Protein AF-A0AAV2L0V9-F1 (afdb_monomer)

InterPro domains:
  IPR003604 Matrin/U1-C-like, C2H2-type zinc finger [SM00451] (525-559)
  IPR013087 Zinc finger C2H2-type [PF12874] (529-552)
  IPR027359 Voltage-dependent channel domain superfamily [G3DSA:1.20.120.350] (79-209)
  IPR036236 Zinc finger C2H2 superfamily [SSF57667] (519-557)

Secondary structure (DSSP, 8-state):
------------------------------------------------------------------------TTHHHHHHHHT-HHHHHHHHHHHHHHHHHHHHHHHHHTTSS--TTHHHHHHHHHHHHHHHHHHHHHHHHHHHHHH-HHHHHH-HHHHHHHHHHHHHHHHHHHHHHHHTT---HHHHHHHHHHHHHHHHHHHHHHHHHHHHHHHHHHHHHHHHHHHHHHHHHHHHHHHHHHHHHHHHHHHHHHHHHHHHHHHHHHHHHHHHHHTTS------------------------HHHHHHHHHHHHHHHHHHHHHHHHHHHHHHHHHHHHHHHHHHHHHHHHHHHHHHHHHHHHHHHHHHHHHHHHHHHHHHHHHHHHHHHHHHHHHHHHHHHHHHHHHHHHHHHHHHHHHHHHHHHHHHHHHHHHHHHHHHHHHHHHHHHHHHHHHHHHHHHHHHHHHHHHHHHHHHHHHTTTTTS-SGGGGSTTSS-SSTTSSSS-------------PPP----SS-EEETTT--EE-SHHHHHHHHTSHHHHHHHHHTT-TTSPPPPHHHHHHHIIIIIEEE---SS------HHHHHHHHHHHHHHHHHHHHHHHHHHHHHHHHHHHTTT-----TTHHHHHHHHHHHHHHHSS--SSPPPHHHHHHHHHHHHHHHHHHTT--HHHHHHHHHTTHHHHHHHHHHGGGG--STTS--SS-HHHHHHHHHHHHHHHTT-HHHHHHHHHTTHHHHHHHHHHHHHHHHS--GGG--S-----GGGGSHHHHHHHHHHHHHHHHTSSSB-TTSSBS--TTGGG-TTSPPHHHHHHHHHHHHHHHHTHHHHHHHHHHT--S-STT-HHHHHHHHHHHHHHHHHHHHHHHHH--SS-SS-TT---SS-HHHHHHHTTGGGHHHHHHHHHHTTSPSSS-S-PPP--HHHHHHHHHHHHHHHHHHHH-HHHHHHHHHSTTHHHHHHHHHHHHHHHHHHS--HHHHHHHHHHHHHHHTT-HHHHHHHT-SSSSPHHHHHHTS-THHHH-HHHHHHHHHHHHHHHTT-HHHHHHHHHHS-HHHHHHHHHHHHHHHHHHHHH-SS---S---TT-GGGTS-GGGHHHHHHHHH--

Sequence (1125 aa):
MSHKVPPQARASDLEVISAQVDDDAQRLGPVPLVGFYRDLPLDMSLAGSQLISNPDEDDNQDGSDWLKPCCGRRAALWQVCLLSAGFNCFLVLCVVVVVLLLTLELLIDTMLLQFNNAVQFACIIHWISLVILSLFFTETVFRIVVLGIWDYIENKVEVFDGAVIVLSLAPMVASTVANGPSSPWDAIGLIVTLRIWRVKSIIDAYVLQVKVELEMEIQQFEKAKAIREEQLERLTHICQEQAFEIRQLRAHLAQQDLDLSAEREVALQMHRLWGKRNSSFHEVDGLEQRGSNRTREAGEATEYTSALKDKEKDVRKWKEELLEQRRKMMEEKLLHAELKREVQLQAIVKKAQEEEAKVNEIAFINTLEAQNKRHDALAKLNEYEQRLNELQEERQRRQEEKQARDEAVQERKRVLEAERQARVEELLTKRKEQEARIELQRQEKERAREDAARERARDREERLAALSAAQQEAMEELQKKIQMKHDESSRRHMEQIEQRKEKAAELSSGRHANTDYAPKLTPYERKKHCSLCSVLITSEVHLISHTKGKQHQQAVRDSSSIQGRELSDEEVEHLSLKKYIVDIVTDSSVSSESPKDTEERQKARKRAKKLRTRMNSRAKEYETLQEAKAKAQVPDSPYKAKLQRLVRDLLKQLQVQDSGPWCSSRVSALDRTLGEISRILEKQNNADQVAFQVSGGLAALAQILQVFSAASTPNAVPRIPVKSLCAAVNTFFLSCASCASNCSYVLFSNKIALLMDLLLHQLTLYVPDEDKSIFGRSVNKLVFEGLTTGLLQTLSSILSSLWPPLNDSGERISSPDAKMKGSAPDPFFTRTQDLISYVVNVGLVDKLYGVFLSIQSPVDDCPKMSSFLREASALLHNICRLCYVVTGRAPSIFDNKRQDPTGLSSLLQRTDLVGVVHTLYSILLHAFPESSSHCQEPYSSGVIQVALNGIRFLNSFALLDLPAFQSVLGAEGLSLAFRHVVSSLLWYCSQHSSQSLLHEVIICVGYFTVNHPDNQGIMQSGRQPSVLQKLCLLPFQYFSHPGLIRVLFPSLISATYNNLHNKVILQQELSCVLLATFIQDCASIEKECDSKTKQTVSPMPDYRELSLRFPRDQWDSALKFFLQN

Mean predicted aligned error: 22.56 Å

pLDDT: mean 72.15, std 20.45, range [23.66, 97.75]

Foldseek 3Di:
DDDDDDDDDDDDDDDDDDDDDDDDDDDDDDDDDDDDDDDDDDDDDDDDDDDDDDDDDDDDDDDPPDDDDPDDPVLVVVVCVLPDPVVLVVVLVLLVVLLVLLVLLVCLLVVVDDDPCSVVVSLVSLVVSLVSLVVVLVSLVVVCVSCDVVNCVVPPLSVVLNVLSCLLNVQSVVQCVPPNSPGDPVNSVSNSVSSVVVSVSSVVVVVVVVVVVVVVVVVVVVVVVVVVVVVVVVVVVVVVVVVVVVVVVVVVVVVVVVVVVVVVVVVVVVVVVVVVPPDDDDDDDDDDDDDDDDDDDDDDPPPVVVVVVVVVVVVVVVVVVVVVVVVVVVVVVVVVVVVVVVVVVVVVVVVVVVVVVVVVVVVVVVVVVVVVVVVVVVVVVVVVVVVVVVVVVVVVVVVVVVVVVVVVVVVVVVVVVVVVVVVVVVVVVVVVVVVVVVVVVVVVVVVVVVVVVVVVVVVVVVVVVVVVVVVVVVVVVVVVCVVPDVPVVPDPVPPDVPVVPPPPDDDDDDDDDDDDDDDAFDFPLFWKAFQQVRDTQGGPLLLVLQLPPPVLLVSLQVVVCDPPDGDDSVRSSCCRVPPGIGTDDDDDDQPDPDVVNVVLLVVLVVLLVVLVVVLQVLLVVVVVVVVVCLVPDAFDDPCLVVLLVLQVQLVVLVPDDDPAADDPVSLVSLLVSLVVLLVVLVVVDLNSLRSNVSSCVLVSLLSVLVQQLVDPAPPDDRSHDPVSNLSSLSSLLSSQALALVVLLNCLSNVVLVSLLVSLQSLLPRFQDDPSPCSDDDQGHPCCLDSNNLSSLSSLLRSLVSCPPQAHPVRHGVAPPPVPPDDPDDTPSLVSLLSVLLSCVSVCVLVSLLSNLVSQQAACPVPLSSLSSLLSVLSNLLSNLQSQLLSQPPDPALPDPPGDRPSCSLVVCLVSLNSNLLVSLLSHQVVQDDDDDDDDGDARDPSNLSSLLSSLSSLLSSCSRHLVSSLDSCLDRSNVVSLQSSLVRQLVSCQVDVPVSSVLSSLLNLLSNQAVDVSSLVSQVDDDPPGNLVSLLPHPCCCLPPPQNVLSHLLSLLSSPPPNVVSVVSCVVRHQLVSSLVVLVVLVVVVVVVVVPPPDDDDSDDDSSRSVRRYPPVCSVVSSVVRPPD

Organism: Knipowitschia caucasica (NCBI:txid637954)

Structure (mmCIF, N/CA/C/O backbone):
data_AF-A0AAV2L0V9-F1
#
_entry.id   AF-A0AAV2L0V9-F1
#
loop_
_atom_site.group_PDB
_atom_site.id
_atom_site.type_symbol
_atom_site.label_atom_id
_atom_site.label_alt_id
_atom_site.label_comp_id
_atom_site.label_asym_id
_atom_site.label_entity_id
_atom_site.label_seq_id
_atom_site.pdbx_PDB_ins_code
_atom_site.Cartn_x
_atom_site.Cartn_y
_atom_site.Cartn_z
_atom_site.occupancy
_atom_site.B_iso_or_equiv
_atom_site.auth_seq_id
_atom_site.auth_comp_id
_atom_site.auth_asym_id
_atom_site.auth_atom_id
_atom_site.pdbx_PDB_model_num
ATOM 1 N N . MET A 1 1 ? -12.403 -64.274 -28.046 1.00 31.20 1 MET A N 1
ATOM 2 C CA . MET A 1 1 ? -12.172 -65.613 -28.636 1.00 31.20 1 MET A CA 1
ATOM 3 C C . MET A 1 1 ? -11.080 -65.444 -29.688 1.00 31.20 1 MET A C 1
ATOM 5 O O . MET A 1 1 ? -11.259 -64.560 -30.507 1.00 31.20 1 MET A O 1
ATOM 9 N N . SER A 1 2 ? -9.938 -66.138 -29.712 1.00 30.72 2 SER A N 1
ATOM 10 C CA . SER A 1 2 ? -9.319 -67.073 -28.754 1.00 30.72 2 SER A CA 1
ATOM 11 C C . SER A 1 2 ? -7.797 -67.171 -29.024 1.00 30.72 2 SER A C 1
ATOM 13 O O . SER A 1 2 ? -7.376 -66.940 -30.148 1.00 30.72 2 SER A O 1
ATOM 15 N N . HIS A 1 3 ? -7.014 -67.508 -27.986 1.00 31.41 3 HIS A N 1
ATOM 16 C CA . HIS A 1 3 ? -5.782 -68.345 -27.938 1.00 31.41 3 HIS A CA 1
ATOM 17 C C . HIS A 1 3 ? -5.231 -68.989 -29.253 1.00 31.41 3 HIS A C 1
ATOM 19 O O . HIS A 1 3 ? -6.032 -69.380 -30.090 1.00 31.41 3 HIS A O 1
ATOM 25 N N . LYS A 1 4 ? -3.928 -69.310 -29.461 1.00 30.44 4 LYS A N 1
ATOM 26 C CA . LYS A 1 4 ? -2.731 -69.486 -28.578 1.00 30.44 4 LYS A CA 1
ATOM 27 C C . LYS A 1 4 ? -1.420 -69.652 -29.426 1.00 30.44 4 LYS A C 1
ATOM 29 O O . LYS A 1 4 ? -1.426 -70.464 -30.338 1.00 30.44 4 LYS A O 1
ATOM 34 N N . VAL A 1 5 ? -0.335 -68.915 -29.116 1.00 27.44 5 VAL A N 1
ATOM 35 C CA . VAL A 1 5 ? 1.034 -69.339 -28.641 1.00 27.44 5 VAL A CA 1
ATOM 36 C C . VAL A 1 5 ? 1.494 -70.817 -28.868 1.00 27.44 5 VAL A C 1
ATOM 38 O O . VAL A 1 5 ? 0.641 -71.670 -28.615 1.00 27.44 5 VAL A O 1
ATOM 41 N N . PRO A 1 6 ? 2.803 -71.207 -29.065 1.00 51.16 6 PRO A N 1
ATOM 42 C CA . PRO A 1 6 ? 4.086 -70.579 -29.543 1.00 51.16 6 PRO A CA 1
ATOM 43 C C . PRO A 1 6 ? 4.775 -71.467 -30.666 1.00 51.16 6 PRO A C 1
ATOM 45 O O . PRO A 1 6 ? 3.990 -71.961 -31.472 1.00 51.16 6 PRO A O 1
ATOM 48 N N . PRO A 1 7 ? 6.104 -71.837 -30.756 1.00 46.88 7 PRO A N 1
ATOM 49 C CA . PRO A 1 7 ? 7.429 -71.263 -30.355 1.00 46.88 7 PRO A CA 1
ATOM 50 C C . PRO A 1 7 ? 8.620 -71.323 -31.397 1.00 46.88 7 PRO A C 1
ATOM 52 O O . PRO A 1 7 ? 8.571 -72.036 -32.388 1.00 46.88 7 PRO A O 1
ATOM 55 N N . GLN A 1 8 ? 9.746 -70.657 -31.051 1.00 25.62 8 GLN A N 1
ATOM 56 C CA . GLN A 1 8 ? 11.202 -70.961 -31.267 1.00 25.62 8 GLN A CA 1
ATOM 57 C C . GLN A 1 8 ? 11.858 -71.317 -32.637 1.00 25.62 8 GLN A C 1
ATOM 59 O O . GLN A 1 8 ? 11.690 -72.424 -33.133 1.00 25.62 8 GLN A O 1
ATOM 64 N N . ALA A 1 9 ? 12.857 -70.501 -33.054 1.00 27.02 9 ALA A N 1
ATOM 65 C CA . ALA A 1 9 ? 14.293 -70.874 -33.228 1.00 27.02 9 ALA A CA 1
ATOM 66 C C . ALA A 1 9 ? 15.219 -69.632 -33.468 1.00 27.02 9 ALA A C 1
ATOM 68 O O . ALA A 1 9 ? 14.720 -68.519 -33.585 1.00 27.02 9 ALA A O 1
ATOM 69 N N . ARG A 1 10 ? 16.559 -69.808 -33.447 1.00 24.67 10 ARG A N 1
ATOM 70 C CA . ARG A 1 10 ? 17.633 -68.781 -33.270 1.00 24.67 10 ARG A CA 1
ATOM 71 C C . ARG A 1 10 ? 18.239 -68.146 -34.552 1.00 24.67 10 ARG A C 1
ATOM 73 O O . ARG A 1 10 ? 18.353 -68.845 -35.548 1.00 24.67 10 ARG A O 1
ATOM 80 N N . ALA A 1 11 ? 18.846 -66.954 -34.359 1.00 25.69 11 ALA A N 1
ATOM 81 C CA . ALA A 1 11 ? 19.937 -66.286 -35.126 1.00 25.69 11 ALA A CA 1
ATOM 82 C C . ALA A 1 11 ? 19.596 -65.767 -36.556 1.00 25.69 11 ALA A C 1
ATOM 84 O O . ALA A 1 11 ? 18.720 -66.328 -37.200 1.00 25.69 11 ALA A O 1
ATOM 85 N N . SER A 1 12 ? 20.181 -64.676 -37.090 1.00 28.16 12 SER A N 1
ATOM 86 C CA . SER A 1 12 ? 21.442 -63.965 -36.757 1.00 28.16 12 SER A CA 1
ATOM 87 C C . SER A 1 12 ? 21.402 -62.434 -37.026 1.00 28.16 12 SER A C 1
ATOM 89 O O . SER A 1 12 ? 20.522 -61.962 -37.736 1.00 28.16 12 SER A O 1
ATOM 91 N N . ASP A 1 13 ? 22.437 -61.738 -36.529 1.00 27.98 13 ASP A N 1
ATOM 92 C CA . ASP A 1 13 ? 23.081 -60.494 -37.022 1.00 27.98 13 ASP A CA 1
ATOM 93 C C . ASP A 1 13 ? 22.448 -59.081 -36.869 1.00 27.98 13 ASP A C 1
ATOM 95 O O . ASP A 1 13 ? 21.238 -58.876 -36.850 1.00 27.98 13 ASP A O 1
ATOM 99 N N . LEU A 1 14 ? 23.371 -58.115 -36.693 1.00 27.14 14 LEU A N 1
ATOM 100 C CA . LEU A 1 14 ? 23.241 -56.655 -36.485 1.00 27.14 14 LEU A CA 1
ATOM 101 C C . LEU A 1 14 ? 22.448 -55.954 -37.626 1.00 27.14 14 LEU A C 1
ATOM 103 O O . LEU A 1 14 ? 22.352 -56.491 -38.722 1.00 27.14 14 LEU A O 1
ATOM 107 N N . GLU A 1 15 ? 21.874 -54.748 -37.488 1.00 26.16 15 GLU A N 1
ATOM 108 C CA . GLU A 1 15 ? 22.394 -53.531 -36.832 1.00 26.16 15 GLU A CA 1
ATOM 109 C C . GLU A 1 15 ? 21.290 -52.447 -36.625 1.00 26.16 15 GLU A C 1
ATOM 111 O O . GLU A 1 15 ? 20.131 -52.660 -36.969 1.00 26.16 15 GLU A O 1
ATOM 116 N N . VAL A 1 16 ? 21.686 -51.250 -36.158 1.00 29.58 16 VAL A N 1
ATOM 117 C CA . VAL A 1 16 ? 20.908 -49.990 -35.996 1.00 29.58 16 VAL A CA 1
ATOM 118 C C . VAL A 1 16 ? 20.056 -49.864 -34.720 1.00 29.58 16 VAL A C 1
ATOM 120 O O . VAL A 1 16 ? 19.010 -50.480 -34.543 1.00 29.58 16 VAL A O 1
ATOM 123 N N . ILE A 1 17 ? 20.501 -48.956 -33.844 1.00 26.52 17 ILE A N 1
ATOM 124 C CA . ILE A 1 17 ? 19.865 -48.581 -32.574 1.00 26.52 17 ILE A CA 1
ATOM 125 C C . ILE A 1 17 ? 18.981 -47.344 -32.776 1.00 26.52 17 ILE A C 1
ATOM 127 O O . ILE A 1 17 ? 19.465 -46.307 -33.229 1.00 26.52 17 ILE A O 1
ATOM 131 N N . SER A 1 18 ? 17.722 -47.400 -32.331 1.00 25.73 18 SER A N 1
ATOM 132 C CA . SER A 1 18 ? 16.945 -46.192 -32.037 1.00 25.73 18 SER A CA 1
ATOM 133 C C . SER A 1 18 ? 15.934 -46.406 -30.909 1.00 25.73 18 SER A C 1
ATOM 135 O O . SER A 1 18 ? 15.258 -47.430 -30.890 1.00 25.73 18 SER A O 1
ATOM 137 N N . ALA A 1 19 ? 15.762 -45.349 -30.110 1.00 26.11 19 ALA A N 1
ATOM 138 C CA . ALA A 1 19 ? 14.630 -45.045 -29.229 1.00 26.11 19 ALA A CA 1
ATOM 139 C C . ALA A 1 19 ? 14.550 -45.673 -27.816 1.00 26.11 19 ALA A C 1
ATOM 141 O O . ALA A 1 19 ? 14.610 -46.879 -27.628 1.00 26.11 19 ALA A O 1
ATOM 142 N N . GLN A 1 20 ? 14.277 -44.753 -26.878 1.00 26.27 20 GLN A N 1
ATOM 143 C CA . GLN A 1 20 ? 13.419 -44.847 -25.685 1.00 26.27 20 GLN A CA 1
ATOM 144 C C . GLN A 1 20 ? 13.741 -45.839 -24.554 1.00 26.27 20 GLN A C 1
ATOM 146 O O . GLN A 1 20 ? 13.908 -47.039 -24.737 1.00 26.27 20 GLN A O 1
ATOM 151 N N . VAL A 1 21 ? 13.672 -45.297 -23.335 1.00 26.20 21 VAL A N 1
ATOM 152 C CA . VAL A 1 21 ? 13.404 -46.026 -22.092 1.00 26.20 21 VAL A CA 1
ATOM 153 C C . VAL A 1 21 ? 12.271 -45.278 -21.390 1.00 26.20 21 VAL A C 1
ATOM 155 O O . VAL A 1 21 ? 12.389 -44.073 -21.169 1.00 26.20 21 VAL A O 1
ATOM 158 N N . ASP A 1 22 ? 11.183 -45.994 -21.112 1.00 25.72 22 ASP A N 1
ATOM 159 C CA . ASP A 1 22 ? 10.020 -45.520 -20.353 1.00 25.72 22 ASP A CA 1
ATOM 160 C C . ASP A 1 22 ? 10.140 -45.861 -18.849 1.00 25.72 22 ASP A C 1
ATOM 162 O O . ASP A 1 22 ? 11.103 -46.483 -18.399 1.00 25.72 22 ASP A O 1
ATOM 166 N N . ASP A 1 23 ? 9.145 -45.382 -18.107 1.00 27.02 23 ASP A N 1
ATOM 167 C CA . ASP A 1 23 ? 9.050 -45.156 -16.659 1.00 27.02 23 ASP A CA 1
ATOM 168 C C . ASP A 1 23 ? 8.979 -46.378 -15.699 1.00 27.02 23 ASP A C 1
ATOM 170 O O . ASP A 1 23 ? 8.881 -47.537 -16.103 1.00 27.02 23 ASP A O 1
ATOM 174 N N . ASP A 1 24 ? 8.873 -46.025 -14.402 1.00 27.05 24 ASP A N 1
ATOM 175 C CA . ASP A 1 24 ? 8.202 -46.755 -13.298 1.00 27.05 24 ASP A CA 1
ATOM 176 C C . ASP A 1 24 ? 8.969 -47.878 -12.521 1.00 27.05 24 ASP A C 1
ATOM 178 O O . ASP A 1 24 ? 9.685 -48.692 -13.091 1.00 27.05 24 ASP A O 1
ATOM 182 N N . ALA A 1 25 ? 8.854 -48.036 -11.180 1.00 26.95 25 ALA A N 1
ATOM 183 C CA . ALA A 1 25 ? 8.074 -47.285 -10.174 1.00 26.95 25 ALA A CA 1
ATOM 184 C C . ALA A 1 25 ? 8.513 -47.519 -8.692 1.00 26.95 25 ALA A C 1
ATOM 186 O O . ALA A 1 25 ? 8.959 -48.609 -8.346 1.00 26.95 25 ALA A O 1
ATOM 187 N N . GLN A 1 26 ? 8.142 -46.573 -7.798 1.00 27.92 26 GLN A N 1
ATOM 188 C CA . GLN A 1 26 ? 7.788 -46.759 -6.354 1.00 27.92 26 GLN A CA 1
ATOM 189 C C . GLN A 1 26 ? 8.931 -47.078 -5.331 1.00 27.92 26 GLN A C 1
ATOM 191 O O . GLN A 1 26 ? 9.891 -47.753 -5.661 1.00 27.92 26 GLN A O 1
ATOM 196 N N . ARG A 1 27 ? 8.916 -46.657 -4.041 1.00 26.20 27 ARG A N 1
ATOM 197 C CA . ARG A 1 27 ? 7.908 -45.986 -3.168 1.00 26.20 27 ARG A CA 1
ATOM 198 C C . ARG A 1 27 ? 8.557 -45.374 -1.886 1.00 26.20 27 ARG A C 1
ATOM 200 O O . ARG A 1 27 ? 9.609 -45.837 -1.475 1.00 26.20 27 ARG A O 1
ATOM 207 N N . LEU A 1 28 ? 7.803 -44.502 -1.186 1.00 27.78 28 LEU A N 1
ATOM 208 C CA . LEU A 1 28 ? 7.844 -44.159 0.269 1.00 27.78 28 LEU A CA 1
ATOM 209 C C . LEU A 1 28 ? 8.928 -43.220 0.875 1.00 27.78 28 LEU A C 1
ATOM 211 O O . LEU A 1 28 ? 10.076 -43.601 1.046 1.00 27.78 28 LEU A O 1
ATOM 215 N N . GLY A 1 29 ? 8.450 -42.114 1.476 1.00 23.66 29 GLY A N 1
ATOM 216 C CA . GLY A 1 29 ? 8.886 -41.662 2.820 1.00 23.66 29 GLY A CA 1
ATOM 217 C C . GLY A 1 29 ? 9.787 -40.405 2.897 1.00 23.66 29 GLY A C 1
ATOM 218 O O . GLY A 1 29 ? 10.672 -40.287 2.059 1.00 23.66 29 GLY A O 1
ATOM 219 N N . PRO A 1 30 ? 9.598 -39.448 3.846 1.00 32.78 30 PRO A N 1
ATOM 220 C CA . PRO A 1 30 ? 10.161 -38.092 3.694 1.00 32.78 30 PRO A CA 1
ATOM 221 C C . PRO A 1 30 ? 11.128 -37.586 4.802 1.00 32.78 30 PRO A C 1
ATOM 223 O O . PRO A 1 30 ? 11.117 -38.097 5.918 1.00 32.78 30 PRO A O 1
ATOM 226 N N . VAL A 1 31 ? 11.789 -36.443 4.506 1.00 24.84 31 VAL A N 1
ATOM 227 C CA . VAL A 1 31 ? 12.515 -35.494 5.413 1.00 24.84 31 VAL A CA 1
ATOM 228 C C . VAL A 1 31 ? 13.968 -35.889 5.799 1.00 24.84 31 VAL A C 1
ATOM 230 O O . VAL A 1 31 ? 14.186 -37.068 6.054 1.00 24.84 31 VAL A O 1
ATOM 233 N N . PRO A 1 32 ? 14.959 -34.958 5.950 1.00 29.38 32 PRO A N 1
ATOM 234 C CA . PRO A 1 32 ? 15.088 -33.539 5.533 1.00 29.38 32 PRO A CA 1
ATOM 235 C C . PRO A 1 32 ? 16.300 -33.231 4.601 1.00 29.38 32 PRO A C 1
ATOM 237 O O . PRO A 1 32 ? 17.197 -34.045 4.415 1.00 29.38 32 PRO A O 1
ATOM 240 N N . LEU A 1 33 ? 16.380 -31.993 4.082 1.00 32.47 33 LEU A N 1
ATOM 241 C CA . LEU A 1 33 ? 17.612 -31.413 3.510 1.00 32.47 33 LEU A CA 1
ATOM 242 C C . LEU A 1 33 ? 18.635 -31.072 4.612 1.00 32.47 33 LEU A C 1
ATOM 244 O O . LEU A 1 33 ? 18.263 -30.327 5.511 1.00 32.47 33 LEU A O 1
ATOM 248 N N . VAL A 1 34 ? 19.906 -31.470 4.455 1.00 26.52 34 VAL A N 1
ATOM 249 C CA . VAL A 1 34 ? 21.138 -30.641 4.583 1.00 26.52 34 VAL A CA 1
ATOM 250 C C . VAL A 1 34 ? 22.331 -31.461 4.061 1.00 26.52 34 VAL A C 1
ATOM 252 O O . VAL A 1 34 ? 22.502 -32.599 4.475 1.00 26.52 34 VAL A O 1
ATOM 255 N N . GLY A 1 35 ? 23.189 -30.837 3.240 1.00 26.44 35 GLY A N 1
ATOM 256 C CA . GLY A 1 35 ? 24.605 -31.207 3.076 1.00 26.44 35 GLY A CA 1
ATOM 257 C C . GLY A 1 35 ? 24.932 -32.446 2.229 1.00 26.44 35 GLY A C 1
ATOM 258 O O . GLY A 1 35 ? 24.528 -33.550 2.556 1.00 26.44 35 GLY A O 1
ATOM 259 N N . PHE A 1 36 ? 25.708 -32.239 1.160 1.00 26.30 36 PHE A N 1
ATOM 260 C CA . PHE A 1 36 ? 26.974 -32.926 0.829 1.00 26.30 36 PHE A CA 1
ATOM 261 C C . PHE A 1 36 ? 27.295 -32.725 -0.659 1.00 26.30 36 PHE A C 1
ATOM 263 O O . PHE A 1 36 ? 26.727 -33.371 -1.534 1.00 26.30 36 PHE A O 1
ATOM 270 N N . TYR A 1 37 ? 28.254 -31.841 -0.935 1.00 24.70 37 TYR A N 1
ATOM 271 C CA . TYR A 1 37 ? 29.041 -31.879 -2.164 1.00 24.70 37 TYR A CA 1
ATOM 272 C C . TYR A 1 37 ? 30.463 -32.262 -1.760 1.00 24.70 37 TYR A C 1
ATOM 274 O O . TYR A 1 37 ? 31.255 -31.396 -1.390 1.00 24.70 37 TYR A O 1
ATOM 282 N N . ARG A 1 38 ? 30.782 -33.558 -1.809 1.00 26.22 38 ARG A N 1
ATOM 283 C CA . ARG A 1 38 ? 32.160 -34.003 -2.014 1.00 26.22 38 ARG A CA 1
ATOM 284 C C . ARG A 1 38 ? 32.243 -35.432 -2.549 1.00 26.22 38 ARG A C 1
ATOM 286 O O . ARG A 1 38 ? 31.449 -36.285 -2.176 1.00 26.22 38 ARG A O 1
ATOM 293 N N . ASP A 1 39 ? 33.262 -35.602 -3.385 1.00 26.80 39 ASP A N 1
ATOM 294 C CA . ASP A 1 39 ? 33.962 -36.831 -3.757 1.00 26.80 39 ASP A CA 1
ATOM 295 C C . ASP A 1 39 ? 33.244 -37.869 -4.643 1.00 26.80 39 ASP A C 1
ATOM 297 O O . ASP A 1 39 ? 32.438 -38.675 -4.197 1.00 26.80 39 ASP A O 1
ATOM 301 N N . LEU A 1 40 ? 33.681 -37.913 -5.907 1.00 24.64 40 LEU A N 1
ATOM 302 C CA . LEU A 1 40 ? 34.139 -39.125 -6.608 1.00 24.64 40 LEU A CA 1
ATOM 303 C C . LEU A 1 40 ? 35.314 -38.697 -7.541 1.00 24.64 40 LEU A C 1
ATOM 305 O O . LEU A 1 40 ? 35.463 -37.493 -7.782 1.00 24.64 40 LEU A O 1
ATOM 309 N N . PRO A 1 41 ? 36.203 -39.602 -8.004 1.00 29.33 41 PRO A N 1
ATOM 310 C CA . PRO A 1 41 ? 37.605 -39.269 -8.264 1.00 29.33 41 PRO A CA 1
ATOM 311 C C . PRO A 1 41 ? 37.942 -39.150 -9.757 1.00 29.33 41 PRO A C 1
ATOM 313 O O . PRO A 1 41 ? 37.135 -39.477 -10.627 1.00 29.33 41 PRO A O 1
ATOM 316 N N . LEU A 1 42 ? 39.175 -38.725 -10.042 1.00 27.41 42 LEU A N 1
ATOM 317 C CA . LEU A 1 42 ? 39.770 -38.709 -11.377 1.00 27.41 42 LEU A CA 1
ATOM 318 C C . LEU A 1 42 ? 41.018 -39.599 -11.416 1.00 27.41 42 LEU A C 1
ATOM 320 O O . LEU A 1 42 ? 41.980 -39.335 -10.709 1.00 27.41 42 LEU A O 1
ATOM 324 N N . ASP A 1 43 ? 40.967 -40.601 -12.290 1.00 25.72 43 ASP A N 1
ATOM 325 C CA . ASP A 1 43 ? 42.067 -41.375 -12.878 1.00 25.72 43 ASP A CA 1
ATOM 326 C C . ASP A 1 43 ? 41.508 -41.928 -14.214 1.00 25.72 43 ASP A C 1
ATOM 328 O O . ASP A 1 43 ? 40.312 -42.202 -14.302 1.00 25.72 43 ASP A O 1
ATOM 332 N N . MET A 1 44 ? 42.245 -42.093 -15.316 1.00 25.31 44 MET A N 1
ATOM 333 C CA . MET A 1 44 ? 43.696 -42.059 -15.512 1.00 25.31 44 MET A CA 1
ATOM 334 C C . MET A 1 44 ? 44.035 -41.732 -16.988 1.00 25.31 44 MET A C 1
ATOM 336 O O . MET A 1 44 ? 43.300 -42.129 -17.886 1.00 25.31 44 MET A O 1
ATOM 340 N N . SER A 1 45 ? 45.205 -41.123 -17.210 1.00 27.17 45 SER A N 1
ATOM 341 C CA . SER A 1 45 ? 46.170 -41.388 -18.304 1.00 27.17 45 SER A CA 1
ATOM 342 C C . SER A 1 45 ? 45.737 -41.501 -19.787 1.00 27.17 45 SER A C 1
ATOM 344 O O . SER A 1 45 ? 45.108 -42.472 -20.204 1.00 27.17 45 SER A O 1
ATOM 346 N N . LEU A 1 46 ? 46.361 -40.666 -20.636 1.00 27.77 46 LEU A N 1
ATOM 347 C CA . LEU A 1 46 ? 47.226 -41.209 -21.698 1.00 27.77 46 LEU A CA 1
ATOM 348 C C . LEU A 1 46 ? 48.465 -40.315 -21.942 1.00 27.77 46 LEU A C 1
ATOM 350 O O . LEU A 1 46 ? 48.357 -39.094 -21.926 1.00 27.77 46 LEU A O 1
ATOM 354 N N . ALA A 1 47 ? 49.619 -40.970 -22.134 1.00 26.91 47 ALA A N 1
ATOM 355 C CA . ALA A 1 47 ? 50.985 -40.490 -22.432 1.00 26.91 47 ALA A CA 1
ATOM 356 C C . ALA A 1 47 ? 51.120 -39.144 -23.193 1.00 26.91 47 ALA A C 1
ATOM 358 O O . ALA A 1 47 ? 50.310 -38.844 -24.061 1.00 26.91 47 ALA A O 1
ATOM 359 N N . GLY A 1 48 ? 52.149 -38.305 -22.995 1.00 25.23 48 GLY A N 1
ATOM 360 C CA . GLY A 1 48 ? 53.576 -38.554 -22.680 1.00 25.23 48 GLY A CA 1
ATOM 361 C C . GLY A 1 48 ? 54.428 -37.930 -23.815 1.00 25.23 48 GLY A C 1
ATOM 362 O O . GLY A 1 48 ? 53.955 -37.883 -24.944 1.00 25.23 48 GLY A O 1
ATOM 363 N N . SER A 1 49 ? 55.637 -37.381 -23.650 1.00 30.47 49 SER A N 1
ATOM 364 C CA . SER A 1 49 ? 56.616 -37.411 -22.550 1.00 30.47 49 SER A CA 1
ATOM 365 C C . SER A 1 49 ? 57.452 -36.110 -22.559 1.00 30.47 49 SER A C 1
ATOM 367 O O . SER A 1 49 ? 57.776 -35.605 -23.626 1.00 30.47 49 SER A O 1
ATOM 369 N N . GLN A 1 50 ? 57.650 -35.474 -21.398 1.00 28.45 50 GLN A N 1
ATOM 370 C CA . GLN A 1 50 ? 58.897 -35.412 -20.599 1.00 28.45 50 GLN A CA 1
ATOM 371 C C . GLN A 1 50 ? 60.073 -34.576 -21.134 1.00 28.45 50 GLN A C 1
ATOM 373 O O . GLN A 1 50 ? 60.586 -34.845 -22.213 1.00 28.45 50 GLN A O 1
ATOM 378 N N . LEU A 1 51 ? 60.625 -33.742 -20.239 1.00 27.48 51 LEU A N 1
ATOM 379 C CA . LEU A 1 51 ? 62.040 -33.760 -19.825 1.00 27.48 51 LEU A CA 1
ATOM 380 C C . LEU A 1 51 ? 62.187 -33.090 -18.433 1.00 27.48 51 LEU A C 1
ATOM 382 O O . LEU A 1 51 ? 61.766 -31.952 -18.287 1.00 27.48 51 LEU A O 1
ATOM 386 N N . ILE A 1 52 ? 62.838 -33.790 -17.480 1.00 27.72 52 ILE A N 1
ATOM 387 C CA . ILE A 1 52 ? 63.746 -33.247 -16.426 1.00 27.72 52 ILE A CA 1
ATOM 388 C C . ILE A 1 52 ? 63.069 -32.335 -15.355 1.00 27.72 52 ILE A C 1
ATOM 390 O O . ILE A 1 52 ? 62.670 -31.222 -15.663 1.00 27.72 52 ILE A O 1
ATOM 394 N N . SER A 1 53 ? 62.815 -32.718 -14.085 1.00 26.23 53 SER A N 1
ATOM 395 C CA . SER A 1 53 ? 63.652 -33.356 -13.026 1.00 26.23 53 SER A CA 1
ATOM 396 C C . SER A 1 53 ? 64.877 -32.489 -12.655 1.00 26.23 53 SER A C 1
ATOM 398 O O . SER A 1 53 ? 65.662 -32.177 -13.525 1.00 26.23 53 SER A O 1
ATOM 400 N N . ASN A 1 54 ? 65.211 -32.106 -11.421 1.00 31.56 54 ASN A N 1
ATOM 401 C CA . ASN A 1 54 ? 65.012 -32.729 -10.111 1.00 31.56 54 ASN A CA 1
ATOM 402 C C . ASN A 1 54 ? 65.330 -31.659 -9.004 1.00 31.56 54 ASN A C 1
ATOM 404 O O . ASN A 1 54 ? 65.171 -30.478 -9.308 1.00 31.56 54 ASN A O 1
ATOM 408 N N . PRO A 1 55 ? 65.708 -31.998 -7.753 1.00 44.62 55 PRO A N 1
ATOM 409 C CA . PRO A 1 55 ? 64.888 -31.847 -6.547 1.00 44.62 55 PRO A CA 1
ATOM 410 C C . PRO A 1 55 ? 65.373 -30.734 -5.584 1.00 44.62 55 PRO A C 1
ATOM 412 O O . PRO A 1 55 ? 66.322 -30.022 -5.893 1.00 44.62 55 PRO A O 1
ATOM 415 N N . ASP A 1 56 ? 64.703 -30.587 -4.435 1.00 27.44 56 ASP A N 1
ATOM 416 C CA . ASP A 1 56 ? 65.311 -30.677 -3.086 1.00 27.44 56 ASP A CA 1
ATOM 417 C C . ASP A 1 56 ? 64.238 -30.371 -2.013 1.00 27.44 56 ASP A C 1
ATOM 419 O O . ASP A 1 56 ? 63.649 -29.290 -1.983 1.00 27.44 56 ASP A O 1
ATOM 423 N N . GLU A 1 57 ? 63.961 -31.355 -1.152 1.00 35.34 57 GLU A N 1
ATOM 424 C CA . GLU A 1 57 ? 63.282 -31.174 0.141 1.00 35.34 57 GLU A CA 1
ATOM 425 C C . GLU A 1 57 ? 64.346 -30.855 1.205 1.00 35.34 57 GLU A C 1
ATOM 427 O O . GLU A 1 57 ? 65.426 -31.435 1.141 1.00 35.34 57 GLU A O 1
ATOM 432 N N . ASP A 1 58 ? 64.060 -29.968 2.168 1.00 29.84 58 ASP A N 1
ATOM 433 C CA . ASP A 1 58 ? 64.029 -30.301 3.612 1.00 29.84 58 ASP A CA 1
ATOM 434 C C . ASP A 1 58 ? 63.826 -29.057 4.517 1.00 29.84 58 ASP A C 1
ATOM 436 O O . ASP A 1 58 ? 63.865 -27.915 4.059 1.00 29.84 58 ASP A O 1
ATOM 440 N N . ASP A 1 59 ? 63.581 -29.318 5.810 1.00 30.55 59 ASP A N 1
ATOM 441 C CA . ASP A 1 59 ? 63.504 -28.395 6.962 1.00 30.55 59 ASP A CA 1
ATOM 442 C C . ASP A 1 59 ? 62.419 -27.286 6.903 1.00 30.55 59 ASP A C 1
ATOM 444 O O . ASP A 1 59 ? 62.611 -26.179 6.405 1.00 30.55 59 ASP A O 1
ATOM 448 N N . ASN A 1 60 ? 61.247 -27.449 7.526 1.00 27.97 60 ASN A N 1
ATOM 449 C CA . ASN A 1 60 ? 61.132 -27.632 8.977 1.00 27.97 60 ASN A CA 1
ATOM 450 C C . ASN A 1 60 ? 59.771 -28.221 9.386 1.00 27.97 60 ASN A C 1
ATOM 452 O O . ASN A 1 60 ? 58.719 -27.637 9.112 1.00 27.97 60 ASN A O 1
ATOM 456 N N . GLN A 1 61 ? 59.802 -29.321 10.138 1.00 31.33 61 GLN A N 1
ATOM 457 C CA . GLN A 1 61 ? 58.634 -29.938 10.764 1.00 31.33 61 GLN A CA 1
ATOM 458 C C . GLN A 1 61 ? 58.852 -30.032 12.279 1.00 31.33 61 GLN A C 1
ATOM 460 O O . GLN A 1 61 ? 59.338 -31.041 12.774 1.00 31.33 61 GLN A O 1
ATOM 465 N N . ASP A 1 62 ? 58.440 -28.997 13.017 1.00 28.33 62 ASP A N 1
ATOM 466 C CA . ASP A 1 62 ? 58.372 -29.027 14.484 1.00 28.33 62 ASP A CA 1
ATOM 467 C C . ASP A 1 62 ? 56.910 -28.908 14.937 1.00 28.33 62 ASP A C 1
ATOM 469 O O . ASP A 1 62 ? 56.330 -27.824 15.040 1.00 28.33 62 ASP A O 1
ATOM 473 N N . GLY A 1 63 ? 56.286 -30.066 15.161 1.00 27.98 63 GLY A N 1
ATOM 474 C CA . GLY A 1 63 ? 54.962 -30.177 15.764 1.00 27.98 63 GLY A CA 1
ATOM 475 C C . GLY A 1 63 ? 55.072 -30.437 17.265 1.00 27.98 63 GLY A C 1
ATOM 476 O O . GLY A 1 63 ? 55.589 -31.472 17.680 1.00 27.98 63 GLY A O 1
ATOM 477 N N . SER A 1 64 ? 54.538 -29.538 18.093 1.00 28.42 64 SER A N 1
ATOM 478 C CA . SER A 1 64 ? 54.426 -29.746 19.540 1.00 28.42 64 SER A CA 1
ATOM 479 C C . SER A 1 64 ? 53.250 -30.670 19.882 1.00 28.42 64 SER A C 1
ATOM 481 O O . SER A 1 64 ? 52.129 -30.252 20.165 1.00 28.42 64 SER A O 1
ATOM 483 N N . ASP A 1 65 ? 53.553 -31.964 19.875 1.00 36.94 65 ASP A N 1
ATOM 484 C CA . ASP A 1 65 ? 52.666 -33.088 20.178 1.00 36.94 65 ASP A CA 1
ATOM 485 C C . ASP A 1 65 ? 52.318 -33.166 21.690 1.00 36.94 65 ASP A C 1
ATOM 487 O O . ASP A 1 65 ? 52.817 -34.025 22.416 1.00 36.94 65 ASP A O 1
ATOM 491 N N . TRP A 1 66 ? 51.482 -32.249 22.205 1.00 32.59 66 TRP A N 1
ATOM 492 C CA . TRP A 1 66 ? 51.027 -32.253 23.610 1.00 32.59 66 TRP A CA 1
ATOM 493 C C . TRP A 1 66 ? 49.545 -31.886 23.780 1.00 32.59 66 TRP A C 1
ATOM 495 O O . TRP A 1 66 ? 49.214 -30.726 24.000 1.00 32.59 66 TRP A O 1
ATOM 505 N N . LEU A 1 67 ? 48.667 -32.901 23.729 1.00 30.98 67 LEU A N 1
ATOM 506 C CA . LEU A 1 67 ? 47.586 -33.182 24.705 1.00 30.98 67 LEU A CA 1
ATOM 507 C C . LEU A 1 67 ? 46.618 -34.257 24.166 1.00 30.98 67 LEU A C 1
ATOM 509 O O . LEU A 1 67 ? 45.664 -33.981 23.442 1.00 30.98 67 LEU A O 1
ATOM 513 N N . LYS A 1 68 ? 46.831 -35.512 24.585 1.00 38.34 68 LYS A N 1
ATOM 514 C CA . LYS A 1 68 ? 45.809 -36.573 24.552 1.00 38.34 68 LYS A CA 1
ATOM 515 C C . LYS A 1 68 ? 45.213 -36.735 25.953 1.00 38.34 68 LYS A C 1
ATOM 517 O O . LYS A 1 68 ? 45.932 -37.200 26.839 1.00 38.34 68 LYS A O 1
ATOM 522 N N . PRO A 1 69 ? 43.909 -36.490 26.161 1.00 35.31 69 PRO A N 1
ATOM 523 C CA . PRO A 1 69 ? 43.227 -36.946 27.365 1.00 35.31 69 PRO A CA 1
ATOM 524 C C . PRO A 1 69 ? 43.048 -38.471 27.331 1.00 35.31 69 PRO A C 1
ATOM 526 O O . PRO A 1 69 ? 42.217 -39.022 26.605 1.00 35.31 69 PRO A O 1
ATOM 529 N N . CYS A 1 70 ? 43.839 -39.178 28.136 1.00 40.94 70 CYS A N 1
ATOM 530 C CA . CYS A 1 70 ? 43.739 -40.624 28.321 1.00 40.94 70 CYS A CA 1
ATOM 531 C C . CYS A 1 70 ? 42.517 -41.004 29.181 1.00 40.94 70 CYS A C 1
ATOM 533 O O . CYS A 1 70 ? 42.664 -41.385 30.340 1.00 40.94 70 CYS A O 1
ATOM 535 N N . CYS A 1 71 ? 41.306 -40.945 28.617 1.00 37.66 71 CYS A N 1
ATOM 536 C CA . CYS A 1 71 ? 40.097 -41.526 29.214 1.00 37.66 71 CYS A CA 1
ATOM 537 C C . CYS A 1 71 ? 39.186 -42.152 28.146 1.00 37.66 71 CYS A C 1
ATOM 539 O O . CYS A 1 71 ? 39.005 -41.621 27.054 1.00 37.66 71 CYS A O 1
ATOM 541 N N . GLY A 1 72 ? 38.648 -43.340 28.443 1.00 38.16 72 GLY A N 1
ATOM 542 C CA . GLY A 1 72 ? 38.082 -44.240 27.432 1.00 38.16 72 GLY A CA 1
ATOM 543 C C . GLY A 1 72 ? 36.824 -43.736 26.709 1.00 38.16 72 GLY A C 1
ATOM 544 O O . GLY A 1 72 ? 36.162 -42.799 27.143 1.00 38.16 72 GLY A O 1
ATOM 545 N N . ARG A 1 73 ? 36.446 -44.465 25.646 1.00 41.31 73 ARG A N 1
ATOM 546 C CA . ARG A 1 73 ? 35.373 -44.236 24.638 1.00 41.31 73 ARG A CA 1
ATOM 547 C C . ARG A 1 73 ? 34.002 -43.702 25.119 1.00 41.31 73 ARG A C 1
ATOM 549 O O . ARG A 1 73 ? 33.180 -43.339 24.286 1.00 41.31 73 ARG A O 1
ATOM 556 N N . ARG A 1 74 ? 33.732 -43.671 26.429 1.00 43.28 74 ARG A N 1
ATOM 557 C CA . ARG A 1 74 ? 32.552 -43.040 27.048 1.00 43.28 74 ARG A CA 1
ATOM 558 C C . ARG A 1 74 ? 32.732 -41.535 27.299 1.00 43.28 74 ARG A C 1
ATOM 560 O O . ARG A 1 74 ? 31.743 -40.820 27.203 1.00 43.28 74 ARG A O 1
ATOM 567 N N . ALA A 1 75 ? 33.947 -41.051 27.572 1.00 47.03 75 ALA A N 1
ATOM 568 C CA . ALA A 1 75 ? 34.218 -39.628 27.808 1.00 47.03 75 ALA A CA 1
ATOM 569 C C . ALA A 1 75 ? 33.840 -38.772 26.586 1.00 47.03 75 ALA A C 1
ATOM 571 O O . ALA A 1 75 ? 33.105 -37.802 26.729 1.00 47.03 75 ALA A O 1
ATOM 572 N N . ALA A 1 76 ? 34.203 -39.219 25.379 1.00 53.50 76 ALA A N 1
ATOM 573 C CA . ALA A 1 76 ? 33.848 -38.549 24.125 1.00 53.50 76 ALA A CA 1
ATOM 574 C C . ALA A 1 76 ? 32.326 -38.379 23.919 1.00 53.50 76 ALA A C 1
ATOM 576 O O . ALA A 1 76 ? 31.886 -37.331 23.456 1.00 53.50 76 ALA A O 1
ATOM 577 N N . LEU A 1 77 ? 31.502 -39.368 24.301 1.00 55.31 77 LEU A N 1
ATOM 578 C CA . LEU A 1 77 ? 30.036 -39.253 24.213 1.00 55.31 77 LEU A CA 1
ATOM 579 C C . LEU A 1 77 ? 29.481 -38.219 25.200 1.00 55.31 77 LEU A C 1
ATOM 581 O O . LEU A 1 77 ? 28.595 -37.446 24.844 1.00 55.31 77 LEU A O 1
ATOM 585 N N . TRP A 1 78 ? 30.011 -38.180 26.423 1.00 57.94 78 TRP A N 1
ATOM 586 C CA . TRP A 1 78 ? 29.612 -37.181 27.415 1.00 57.94 78 TRP A CA 1
ATOM 587 C C . TRP A 1 78 ? 30.083 -35.775 27.047 1.00 57.94 78 TRP A C 1
ATOM 589 O O . TRP A 1 78 ? 29.321 -34.831 27.219 1.00 57.94 78 TRP A O 1
ATOM 599 N N . GLN A 1 79 ? 31.275 -35.637 26.470 1.00 60.22 79 GLN A N 1
ATOM 600 C CA . GLN A 1 79 ? 31.806 -34.367 25.977 1.00 60.22 79 GLN A CA 1
ATOM 601 C C . GLN A 1 79 ? 30.942 -33.816 24.828 1.00 60.22 79 GLN A C 1
ATOM 603 O O . GLN A 1 79 ? 30.493 -32.675 24.899 1.00 60.22 79 GLN A O 1
ATOM 608 N N . VAL A 1 80 ? 30.580 -34.649 23.841 1.00 61.88 80 VAL A N 1
ATOM 609 C CA . VAL A 1 80 ? 29.627 -34.275 22.774 1.00 61.88 80 VAL A CA 1
ATOM 610 C C . VAL A 1 80 ? 28.238 -33.931 23.332 1.00 61.88 80 VAL A C 1
ATOM 612 O O . VAL A 1 80 ? 27.597 -33.005 22.842 1.00 61.88 80 VAL A O 1
ATOM 615 N N . CYS A 1 81 ? 27.763 -34.626 24.370 1.00 63.66 81 CYS A N 1
ATOM 616 C CA . CYS A 1 81 ? 26.458 -34.346 24.976 1.00 63.66 81 CYS A CA 1
ATOM 617 C C . CYS A 1 81 ? 26.446 -33.026 25.776 1.00 63.66 81 CYS A C 1
ATOM 619 O O . CYS A 1 81 ? 25.530 -32.219 25.611 1.00 63.66 81 CYS A O 1
ATOM 621 N N . LEU A 1 82 ? 27.485 -32.760 26.578 1.00 63.16 82 LEU A N 1
ATOM 622 C CA . LEU A 1 82 ? 27.642 -31.530 27.369 1.00 63.16 82 LEU A CA 1
ATOM 623 C C . LEU A 1 82 ? 27.852 -30.283 26.497 1.00 63.16 82 LEU A C 1
ATOM 625 O O . LEU A 1 82 ? 27.349 -29.210 26.832 1.00 63.16 82 LEU A O 1
ATOM 629 N N . LEU A 1 83 ? 28.558 -30.415 25.370 1.00 61.25 83 LEU A N 1
ATOM 630 C CA . LEU A 1 83 ? 28.705 -29.343 24.381 1.00 61.25 83 LEU A CA 1
ATOM 631 C C . LEU A 1 83 ? 27.527 -29.274 23.388 1.00 61.25 83 LEU A C 1
ATOM 633 O O . LEU A 1 83 ? 27.496 -28.387 22.540 1.00 61.25 83 LEU A O 1
ATOM 637 N N . SER A 1 84 ? 26.526 -30.159 23.481 1.00 69.94 84 SER A N 1
ATOM 638 C CA . SER A 1 84 ? 25.404 -30.141 22.537 1.00 69.94 84 SER A CA 1
ATOM 639 C C . SER A 1 84 ? 24.521 -28.896 22.700 1.00 69.94 84 SER A C 1
ATOM 641 O O . SER A 1 84 ? 24.179 -28.485 23.816 1.00 69.94 84 SER A O 1
ATOM 643 N N . ALA A 1 85 ? 24.078 -28.342 21.567 1.00 63.66 85 ALA A N 1
ATOM 644 C CA . ALA A 1 85 ? 23.133 -27.226 21.522 1.00 63.66 85 ALA A CA 1
ATOM 645 C C . ALA A 1 85 ? 21.859 -27.514 22.333 1.00 63.66 85 ALA A C 1
ATOM 647 O O . ALA A 1 85 ? 21.432 -26.691 23.138 1.00 63.66 85 ALA A O 1
ATOM 648 N N . GLY A 1 86 ? 21.294 -28.719 22.191 1.00 70.12 86 GLY A N 1
ATOM 649 C CA . GLY A 1 86 ? 20.079 -29.124 22.903 1.00 70.12 86 GLY A CA 1
ATOM 650 C C . GLY A 1 86 ? 20.229 -29.119 24.427 1.00 70.12 86 GLY A C 1
ATOM 651 O O . GLY A 1 86 ? 19.359 -28.591 25.121 1.00 70.12 86 GLY A O 1
ATOM 652 N N . PHE A 1 87 ? 21.340 -29.646 24.957 1.00 72.62 87 PHE A N 1
ATOM 653 C CA . PHE A 1 87 ? 21.578 -29.681 26.402 1.00 72.62 87 PHE A CA 1
ATOM 654 C C . PHE A 1 87 ? 21.794 -28.276 26.982 1.00 72.62 87 PHE A C 1
ATOM 656 O O . PHE A 1 87 ? 21.206 -27.932 28.005 1.00 72.62 87 PHE A O 1
ATOM 663 N N . ASN A 1 88 ? 22.553 -27.417 26.296 1.00 68.94 88 ASN A N 1
ATOM 664 C CA . ASN A 1 88 ? 22.761 -26.040 26.749 1.00 68.94 88 ASN A CA 1
ATOM 665 C C . ASN A 1 88 ? 21.480 -25.190 26.647 1.00 68.94 88 ASN A C 1
ATOM 667 O O . ASN A 1 88 ? 21.195 -24.419 27.562 1.00 68.94 88 ASN A O 1
ATOM 671 N N . CYS A 1 89 ? 20.653 -25.372 25.610 1.00 71.00 89 CYS A N 1
ATOM 672 C CA . CYS A 1 89 ? 19.325 -24.750 25.541 1.00 71.00 89 CYS A CA 1
ATOM 673 C C . CYS A 1 89 ? 18.419 -25.187 26.704 1.00 71.00 89 CYS A C 1
ATOM 675 O O . CYS A 1 89 ? 17.719 -24.352 27.278 1.00 71.00 89 CYS A O 1
ATOM 677 N N . PHE A 1 90 ? 18.460 -26.467 27.093 1.00 78.56 90 PHE A N 1
ATOM 678 C CA . PHE A 1 90 ? 17.749 -26.966 28.272 1.00 78.56 90 PHE A CA 1
ATOM 679 C C . PHE A 1 90 ? 18.270 -26.329 29.572 1.00 78.56 90 PHE A C 1
ATOM 681 O O . PHE A 1 90 ? 17.470 -25.880 30.391 1.00 78.56 90 PHE A O 1
ATOM 688 N N . LEU A 1 91 ? 19.591 -26.194 29.744 1.00 74.06 91 LEU A N 1
ATOM 689 C CA . LEU A 1 91 ? 20.171 -25.500 30.901 1.00 74.06 91 LEU A CA 1
ATOM 690 C C . LEU A 1 91 ? 19.732 -24.028 30.977 1.00 74.06 91 LEU A C 1
ATOM 692 O O . LEU A 1 91 ? 19.360 -23.571 32.056 1.00 74.06 91 LEU A O 1
ATOM 696 N N . VAL A 1 92 ? 19.714 -23.295 29.857 1.00 74.56 92 VAL A N 1
ATOM 697 C CA . VAL A 1 92 ? 19.223 -21.902 29.814 1.00 74.56 92 VAL A CA 1
ATOM 698 C C . VAL A 1 92 ? 17.742 -21.825 30.196 1.00 74.56 92 VAL A C 1
ATOM 700 O O . VAL A 1 92 ? 17.371 -20.976 31.007 1.00 74.56 92 VAL A O 1
ATOM 703 N N . LEU A 1 93 ? 16.905 -22.735 29.683 1.00 80.00 93 LEU A N 1
ATOM 704 C CA . LEU A 1 93 ? 15.491 -22.823 30.060 1.00 80.00 93 LEU A CA 1
ATOM 705 C C . LEU A 1 93 ? 15.327 -23.049 31.572 1.00 80.00 93 LEU A C 1
ATOM 707 O O . LEU A 1 93 ? 14.550 -22.347 32.218 1.00 80.00 93 LEU A O 1
ATOM 711 N N . CYS A 1 94 ? 16.105 -23.963 32.157 1.00 79.12 94 CYS A N 1
ATOM 712 C CA . CYS A 1 94 ? 16.104 -24.214 33.597 1.00 79.12 94 CYS A CA 1
ATOM 713 C C . CYS A 1 94 ? 16.557 -22.990 34.417 1.00 79.12 94 CYS A C 1
ATOM 715 O O . CYS A 1 94 ? 15.998 -22.752 35.487 1.00 79.12 94 CYS A O 1
ATOM 717 N N . VAL A 1 95 ? 17.510 -22.175 33.935 1.00 78.06 95 VAL A N 1
ATOM 718 C CA . VAL A 1 95 ? 17.914 -20.934 34.631 1.00 78.06 95 VAL A CA 1
ATOM 719 C C . VAL A 1 95 ? 16.763 -19.927 34.641 1.00 78.06 95 VAL A C 1
ATOM 721 O O . VAL A 1 95 ? 16.476 -19.350 35.689 1.00 78.06 95 VAL A O 1
ATOM 724 N N . VAL A 1 96 ? 16.062 -19.754 33.515 1.00 80.56 96 VAL A N 1
ATOM 725 C CA . VAL A 1 96 ? 14.886 -18.869 33.429 1.00 80.56 96 VAL A CA 1
ATOM 726 C C . VAL A 1 96 ? 13.775 -19.336 34.374 1.00 80.56 96 VAL A C 1
ATOM 728 O O . VAL A 1 96 ? 13.228 -18.522 35.115 1.00 80.56 96 VAL A O 1
ATOM 731 N N . VAL A 1 97 ? 13.482 -20.641 34.411 1.00 83.62 97 VAL A N 1
ATOM 732 C CA . VAL A 1 97 ? 12.479 -21.217 35.326 1.00 83.62 97 VAL A CA 1
ATOM 733 C C . VAL A 1 97 ? 12.854 -20.984 36.793 1.00 83.62 97 VAL A C 1
ATOM 735 O O . VAL A 1 97 ? 11.999 -20.565 37.568 1.00 83.62 97 VAL A O 1
ATOM 738 N N . VAL A 1 98 ? 14.118 -21.176 37.186 1.00 80.75 98 VAL A N 1
ATOM 739 C CA . VAL A 1 98 ? 14.562 -20.922 38.572 1.00 80.75 98 VAL A CA 1
ATOM 740 C C . VAL A 1 98 ? 14.463 -19.445 38.946 1.00 80.75 98 VAL A C 1
ATOM 742 O O . VAL A 1 98 ? 14.007 -19.139 40.044 1.00 80.75 98 VAL A O 1
ATOM 745 N N . VAL A 1 99 ? 14.834 -18.522 38.052 1.00 81.38 99 VAL A N 1
ATOM 746 C CA . VAL A 1 99 ? 14.683 -17.080 38.314 1.00 81.38 99 VAL A CA 1
ATOM 747 C C . VAL A 1 99 ? 13.210 -16.712 38.513 1.00 81.38 99 VAL A C 1
ATOM 749 O O . VAL A 1 99 ? 12.908 -15.972 39.443 1.00 81.38 99 VAL A O 1
ATOM 752 N N . LEU A 1 100 ? 12.294 -17.260 37.706 1.00 83.31 100 LEU A N 1
ATOM 753 C CA . LEU A 1 100 ? 10.849 -17.041 37.863 1.00 83.31 100 LEU A CA 1
ATOM 754 C C . LEU A 1 100 ? 10.295 -17.620 39.174 1.00 83.31 100 LEU A C 1
ATOM 756 O O . LEU A 1 100 ? 9.461 -16.992 39.819 1.00 83.31 100 LEU A O 1
ATOM 760 N N . LEU A 1 101 ? 10.751 -18.807 39.581 1.00 82.62 101 LEU A N 1
ATOM 761 C CA . LEU A 1 101 ? 10.340 -19.421 40.845 1.00 82.62 101 LEU A CA 1
ATOM 762 C C . LEU A 1 101 ? 10.823 -18.601 42.051 1.00 82.62 101 LEU A C 1
ATOM 764 O O . LEU A 1 101 ? 10.021 -18.289 42.925 1.00 82.62 101 LEU A O 1
ATOM 768 N N . LEU A 1 102 ? 12.086 -18.166 42.057 1.00 77.69 102 LEU A N 1
ATOM 769 C CA . LEU A 1 102 ? 12.638 -17.337 43.135 1.00 77.69 102 LEU A CA 1
ATOM 770 C C . LEU A 1 102 ? 12.020 -15.931 43.188 1.00 77.69 102 LEU A C 1
ATOM 772 O O . LEU A 1 102 ? 11.893 -15.364 44.270 1.00 77.69 102 LEU A O 1
ATOM 776 N N . THR A 1 103 ? 11.602 -15.351 42.056 1.00 79.06 103 THR A N 1
ATOM 777 C CA . THR A 1 103 ? 10.866 -14.074 42.076 1.00 79.06 103 THR A CA 1
ATOM 778 C C . THR A 1 103 ? 9.430 -14.248 42.565 1.00 79.06 103 THR A C 1
ATOM 780 O O . THR A 1 103 ? 8.936 -13.367 43.263 1.00 79.06 103 THR A O 1
ATOM 783 N N . LEU A 1 104 ? 8.769 -15.373 42.269 1.00 80.94 104 LEU A N 1
ATOM 784 C CA . LEU A 1 104 ? 7.461 -15.713 42.844 1.00 80.94 104 LEU A CA 1
ATOM 785 C C . LEU A 1 104 ? 7.539 -15.904 44.364 1.00 80.94 104 LEU A C 1
ATOM 787 O O . LEU A 1 104 ? 6.699 -15.364 45.077 1.00 80.94 104 LEU A O 1
ATOM 791 N N . GLU A 1 105 ? 8.562 -16.605 44.852 1.00 79.88 105 GLU A N 1
ATOM 792 C CA . GLU A 1 105 ? 8.864 -16.775 46.281 1.00 79.88 105 GLU A CA 1
ATOM 793 C C . GLU A 1 105 ? 9.033 -15.408 46.973 1.00 79.88 105 GLU A C 1
ATOM 795 O O . GLU A 1 105 ? 8.287 -15.072 47.893 1.00 79.88 105 GLU A O 1
ATOM 800 N N . LEU A 1 106 ? 9.897 -14.546 46.419 1.00 76.69 106 LEU A N 1
ATOM 801 C CA . LEU A 1 106 ? 10.134 -13.177 46.895 1.00 76.69 106 LEU A CA 1
ATOM 802 C C . LEU A 1 106 ? 8.854 -12.309 46.913 1.00 76.69 106 LEU A C 1
ATOM 804 O O . LEU A 1 106 ? 8.657 -11.505 47.825 1.00 76.69 106 LEU A O 1
ATOM 808 N N . LEU A 1 107 ? 7.971 -12.451 45.916 1.00 78.25 107 LEU A N 1
ATOM 809 C CA . LEU A 1 107 ? 6.696 -11.718 45.825 1.00 78.25 107 LEU A CA 1
ATOM 810 C C . LEU A 1 107 ? 5.641 -12.203 46.834 1.00 78.25 107 LEU A C 1
ATOM 812 O O . LEU A 1 107 ? 4.783 -11.424 47.256 1.00 78.25 107 LEU A O 1
ATOM 816 N N . ILE A 1 108 ? 5.693 -13.476 47.223 1.00 76.19 108 ILE A N 1
ATOM 817 C CA . ILE A 1 108 ? 4.825 -14.034 48.265 1.00 76.19 108 ILE A CA 1
ATOM 818 C C . ILE A 1 108 ? 5.302 -13.561 49.638 1.00 76.19 108 ILE A C 1
ATOM 820 O O . ILE A 1 108 ? 4.516 -12.993 50.400 1.00 76.19 108 ILE A O 1
ATOM 824 N N . ASP A 1 109 ? 6.596 -13.703 49.922 1.00 70.62 109 ASP A N 1
ATOM 825 C CA . ASP A 1 109 ? 7.164 -13.326 51.215 1.00 70.62 109 ASP A CA 1
ATOM 826 C C . ASP A 1 109 ? 7.067 -11.804 51.472 1.00 70.62 109 ASP A C 1
ATOM 828 O O . ASP A 1 109 ? 6.933 -11.376 52.619 1.00 70.62 109 ASP A O 1
ATOM 832 N N . THR A 1 110 ? 7.057 -10.963 50.420 1.00 71.56 110 THR A N 1
ATOM 833 C CA . THR A 1 110 ? 6.916 -9.491 50.544 1.00 71.56 110 THR A CA 1
ATOM 834 C C . THR A 1 110 ? 5.479 -9.065 50.841 1.00 71.56 110 THR A C 1
ATOM 836 O O . THR A 1 110 ? 5.198 -7.869 50.925 1.00 71.56 110 THR A O 1
ATOM 839 N N . MET A 1 111 ? 4.554 -10.020 50.992 1.00 68.25 111 MET A N 1
ATOM 840 C CA . MET A 1 111 ? 3.117 -9.788 51.155 1.00 68.25 111 MET A CA 1
ATOM 841 C C . MET A 1 111 ? 2.466 -9.075 49.954 1.00 68.25 111 MET A C 1
ATOM 843 O O . MET A 1 111 ? 1.341 -8.589 50.065 1.00 68.25 111 MET A O 1
ATOM 847 N N . LEU A 1 112 ? 3.134 -9.052 48.792 1.00 65.81 112 LEU A N 1
ATOM 848 C CA . LEU A 1 112 ? 2.580 -8.560 47.525 1.00 65.81 112 LEU A CA 1
ATOM 849 C C . LEU A 1 112 ? 1.552 -9.537 46.929 1.00 65.81 112 LEU A C 1
ATOM 851 O O . LEU A 1 112 ? 0.632 -9.108 46.234 1.00 65.81 112 LEU A O 1
ATOM 855 N N . LEU A 1 113 ? 1.674 -10.834 47.233 1.00 66.38 113 LEU A N 1
ATOM 856 C CA . LEU A 1 113 ? 0.721 -11.886 46.863 1.00 66.38 113 LEU A CA 1
ATOM 857 C C . LEU A 1 113 ? 0.154 -12.576 48.114 1.00 66.38 113 LEU A C 1
ATOM 859 O O . LEU A 1 113 ? 0.749 -13.511 48.644 1.00 66.38 113 LEU A O 1
ATOM 863 N N . GLN A 1 114 ? -1.026 -12.144 48.570 1.00 68.75 114 GLN A N 1
ATOM 864 C CA . GLN A 1 114 ? -1.720 -12.741 49.719 1.00 68.75 114 GLN A CA 1
ATOM 865 C C . GLN A 1 114 ? -2.858 -13.677 49.284 1.00 68.75 114 GLN A C 1
ATOM 867 O O . GLN A 1 114 ? -3.813 -13.260 48.634 1.00 68.75 114 GLN A O 1
ATOM 872 N N . PHE A 1 115 ? -2.777 -14.947 49.688 1.00 78.75 115 PHE A N 1
ATOM 873 C CA . PHE A 1 115 ? -3.838 -15.950 49.539 1.00 78.75 115 PHE A CA 1
ATOM 874 C C . PHE A 1 115 ? -3.733 -17.007 50.651 1.00 78.75 115 PHE A C 1
ATOM 876 O O . PHE A 1 115 ? -2.666 -17.194 51.234 1.00 78.75 115 PHE A O 1
ATOM 883 N N . ASN A 1 116 ? -4.826 -17.722 50.944 1.00 73.50 116 ASN A N 1
ATOM 884 C CA . ASN A 1 116 ? -4.967 -18.540 52.166 1.00 73.50 116 ASN A CA 1
ATOM 885 C C . ASN A 1 116 ? -3.884 -19.618 52.392 1.00 73.50 116 ASN A C 1
ATOM 887 O O . ASN A 1 116 ? -3.679 -20.023 53.532 1.00 73.50 116 ASN A O 1
ATOM 891 N N . ASN A 1 117 ? -3.180 -20.058 51.342 1.00 76.50 117 ASN A N 1
ATOM 892 C CA . ASN A 1 117 ? -2.125 -21.080 51.412 1.00 76.50 117 ASN A CA 1
ATOM 893 C C . ASN A 1 117 ? -0.727 -20.539 51.039 1.00 76.50 117 ASN A C 1
ATOM 895 O O . ASN A 1 117 ? 0.171 -21.332 50.753 1.00 76.50 117 ASN A O 1
ATOM 899 N N . ALA A 1 118 ? -0.529 -19.215 51.026 1.00 74.19 118 ALA A N 1
ATOM 900 C CA . ALA A 1 118 ? 0.688 -18.557 50.535 1.00 74.19 118 ALA A CA 1
ATOM 901 C C . ALA A 1 118 ? 1.989 -19.143 51.114 1.00 74.19 118 ALA A C 1
ATOM 903 O O . ALA A 1 118 ? 2.879 -19.519 50.357 1.00 74.19 118 ALA A O 1
ATOM 904 N N . VAL A 1 119 ? 2.057 -19.337 52.435 1.00 71.56 119 VAL A N 1
ATOM 905 C CA . VAL A 1 119 ? 3.239 -19.896 53.122 1.00 71.56 119 VAL A CA 1
ATOM 906 C C . VAL A 1 119 ? 3.531 -21.343 52.699 1.00 71.56 119 VAL A C 1
ATOM 908 O O . VAL A 1 119 ? 4.688 -21.711 52.507 1.00 71.56 119 VAL A O 1
ATOM 911 N N . GLN A 1 120 ? 2.501 -22.175 52.499 1.00 77.50 120 GLN A N 1
ATOM 912 C CA . GLN A 1 120 ? 2.690 -23.553 52.021 1.00 77.50 120 GLN A CA 1
ATOM 913 C C . GLN A 1 120 ? 3.158 -23.580 50.561 1.00 77.50 120 GLN A C 1
ATOM 915 O O . GLN A 1 120 ? 3.996 -24.403 50.197 1.00 77.50 120 GLN A O 1
ATOM 920 N N . PHE A 1 121 ? 2.647 -22.668 49.733 1.00 78.38 121 PHE A N 1
ATOM 921 C CA . PHE A 1 121 ? 3.038 -22.551 48.332 1.00 78.38 121 PHE A CA 1
ATOM 922 C C . PHE A 1 121 ? 4.474 -22.028 48.175 1.00 78.38 121 PHE A C 1
ATOM 924 O O . PHE A 1 121 ? 5.232 -22.603 47.398 1.00 78.38 121 PHE A O 1
ATOM 931 N N . ALA A 1 122 ? 4.884 -21.035 48.975 1.00 77.94 122 ALA A N 1
ATOM 932 C CA . ALA A 1 122 ? 6.274 -20.580 49.063 1.00 77.94 122 ALA A CA 1
ATOM 933 C C . ALA A 1 122 ? 7.217 -21.723 49.477 1.00 77.94 122 ALA A C 1
ATOM 935 O O . ALA A 1 122 ? 8.206 -21.976 48.795 1.00 77.94 122 ALA A O 1
ATOM 936 N N . CYS A 1 123 ? 6.857 -22.512 50.501 1.00 78.38 123 CYS A N 1
ATOM 937 C CA . CYS A 1 123 ? 7.634 -23.696 50.890 1.00 78.38 123 CYS A CA 1
ATOM 938 C C . CYS A 1 123 ? 7.797 -24.701 49.733 1.00 78.38 123 CYS A C 1
ATOM 940 O O . CYS A 1 123 ? 8.886 -25.236 49.536 1.00 78.38 123 CYS A O 1
ATOM 942 N N . ILE A 1 124 ? 6.736 -24.971 48.964 1.00 82.56 124 ILE A N 1
ATOM 943 C CA . ILE A 1 124 ? 6.795 -25.879 47.805 1.00 82.56 124 ILE A CA 1
ATOM 944 C C . ILE A 1 124 ? 7.710 -25.309 46.709 1.00 82.56 124 ILE A C 1
ATOM 946 O O . ILE A 1 124 ? 8.524 -26.048 46.156 1.00 82.56 124 ILE A O 1
ATOM 950 N N . ILE A 1 125 ? 7.614 -24.008 46.421 1.00 83.56 125 ILE A N 1
ATOM 951 C CA . ILE A 1 125 ? 8.472 -23.323 45.444 1.00 83.56 125 ILE A CA 1
ATOM 952 C C . ILE A 1 125 ? 9.948 -23.376 45.861 1.00 83.56 125 ILE A C 1
ATOM 954 O O . ILE A 1 125 ? 10.775 -23.746 45.028 1.00 83.56 125 ILE A O 1
ATOM 958 N N . HIS A 1 126 ? 10.264 -23.122 47.134 1.00 81.81 126 HIS A N 1
ATOM 959 C CA . HIS A 1 126 ? 11.627 -23.188 47.680 1.00 81.81 126 HIS A CA 1
ATOM 960 C C . HIS A 1 126 ? 12.258 -24.581 47.523 1.00 81.81 126 HIS A C 1
ATOM 962 O O . HIS A 1 126 ? 13.398 -24.725 47.084 1.00 81.81 126 HIS A O 1
ATOM 968 N N . TRP A 1 127 ? 11.504 -25.654 47.794 1.00 82.69 127 TRP A N 1
ATOM 969 C CA . TRP A 1 127 ? 12.006 -27.017 47.566 1.00 82.69 127 TRP A CA 1
ATOM 970 C C . TRP A 1 127 ? 12.198 -27.340 46.077 1.00 82.69 127 TRP A C 1
ATOM 972 O O . TRP A 1 127 ? 13.170 -28.008 45.719 1.00 82.69 127 TRP A O 1
ATOM 982 N N . ILE A 1 128 ? 11.321 -26.855 45.192 1.00 83.62 128 ILE A N 1
ATOM 983 C CA . ILE A 1 128 ? 11.473 -27.035 43.738 1.00 83.62 128 ILE A CA 1
ATOM 984 C C . ILE A 1 128 ? 12.691 -26.253 43.219 1.00 83.62 128 ILE A C 1
ATOM 986 O O . ILE A 1 128 ? 13.474 -26.797 42.436 1.00 83.62 128 ILE A O 1
ATOM 990 N N . SER A 1 129 ? 12.892 -25.010 43.669 1.00 78.81 129 SER A N 1
ATOM 991 C CA . SER A 1 129 ? 14.039 -24.187 43.275 1.00 78.81 129 SER A CA 1
ATOM 992 C C . SER A 1 129 ? 15.353 -24.830 43.741 1.00 78.81 129 SER A C 1
ATOM 994 O O . SER A 1 129 ? 16.259 -25.010 42.922 1.00 78.81 129 SER A O 1
ATOM 996 N N . LEU A 1 130 ? 15.420 -25.315 44.988 1.00 80.56 130 LEU A N 1
ATOM 997 C CA . LEU A 1 130 ? 16.565 -26.045 45.545 1.00 80.56 130 LEU A CA 1
ATOM 998 C C . LEU A 1 130 ? 16.901 -27.328 44.758 1.00 80.56 130 LEU A C 1
ATOM 1000 O O . LEU A 1 130 ? 18.078 -27.605 44.501 1.00 80.56 130 LEU A O 1
ATOM 1004 N N . VAL A 1 131 ? 15.895 -28.101 44.326 1.00 83.19 131 VAL A N 1
ATOM 1005 C CA . VAL A 1 131 ? 16.102 -29.307 43.499 1.00 83.19 131 VAL A CA 1
ATOM 1006 C C . VAL A 1 131 ? 16.714 -28.949 42.143 1.00 83.19 131 VAL A C 1
ATOM 1008 O O . VAL A 1 131 ? 17.703 -29.563 41.739 1.00 83.19 131 VAL A O 1
ATOM 1011 N N . ILE A 1 132 ? 16.198 -27.927 41.453 1.00 79.19 132 ILE A N 1
ATOM 1012 C CA . ILE A 1 132 ? 16.740 -27.512 40.147 1.00 79.19 132 ILE A CA 1
ATOM 1013 C C . ILE A 1 132 ? 18.149 -26.906 40.305 1.00 79.19 132 ILE A C 1
ATOM 1015 O O . ILE A 1 132 ? 19.032 -27.140 39.479 1.00 79.19 132 ILE A O 1
ATOM 1019 N N . LEU A 1 133 ? 18.412 -26.188 41.399 1.00 75.44 133 LEU A N 1
ATOM 1020 C CA . LEU A 1 133 ? 19.743 -25.666 41.730 1.00 75.44 133 LEU A CA 1
ATOM 1021 C C . LEU A 1 133 ? 20.762 -26.774 42.033 1.00 75.44 133 LEU A C 1
ATOM 1023 O O . LEU A 1 133 ? 21.928 -26.650 41.648 1.00 75.44 133 LEU A O 1
ATOM 1027 N N . SER A 1 134 ? 20.318 -27.883 42.627 1.00 80.88 134 SER A N 1
ATOM 1028 C CA . SER A 1 134 ? 21.143 -29.078 42.832 1.00 80.88 134 SER A CA 1
ATOM 1029 C C . SER A 1 134 ? 21.537 -29.732 41.499 1.00 80.88 134 SER A C 1
ATOM 1031 O O . SER A 1 134 ? 22.688 -30.144 41.349 1.00 80.88 134 SER A O 1
ATOM 1033 N N . LEU A 1 135 ? 20.644 -29.740 40.495 1.00 79.06 135 LEU A N 1
ATOM 1034 C CA . LEU A 1 135 ? 20.959 -30.240 39.147 1.00 79.06 135 LEU A CA 1
ATOM 1035 C C . LEU A 1 135 ? 22.094 -29.437 38.486 1.00 79.06 135 LEU A C 1
ATOM 1037 O O . LEU A 1 135 ? 23.005 -30.032 37.908 1.00 79.06 135 LEU A O 1
ATOM 1041 N N . PHE A 1 136 ? 22.099 -28.108 38.632 1.00 75.94 136 PHE A N 1
ATOM 1042 C CA . PHE A 1 136 ? 23.174 -27.249 38.112 1.00 75.94 136 PHE A CA 1
ATOM 1043 C C . PHE A 1 136 ? 24.532 -27.493 38.783 1.00 75.94 136 PHE A C 1
ATOM 1045 O O . PHE A 1 136 ? 25.570 -27.440 38.123 1.00 75.94 136 PHE A O 1
ATOM 1052 N N . PHE A 1 137 ? 24.551 -27.777 40.086 1.00 80.38 137 PHE A N 1
ATOM 1053 C CA . PHE A 1 137 ? 25.792 -28.137 40.772 1.00 80.38 137 PHE A CA 1
ATOM 1054 C C . PHE A 1 137 ? 26.305 -29.508 40.313 1.00 80.38 137 PHE A C 1
ATOM 1056 O O . PHE A 1 137 ? 27.484 -29.638 39.986 1.00 80.38 137 PHE A O 1
ATOM 1063 N N . THR A 1 138 ? 25.427 -30.511 40.185 1.00 80.25 138 THR A N 1
ATOM 1064 C CA . THR A 1 138 ? 25.822 -31.829 39.657 1.00 80.25 138 THR A CA 1
ATOM 1065 C C . THR A 1 138 ? 26.302 -31.774 38.206 1.00 80.25 138 THR A C 1
ATOM 1067 O O . THR A 1 138 ? 27.257 -32.466 37.867 1.00 80.25 138 THR A O 1
ATOM 1070 N N . GLU A 1 139 ? 25.715 -30.919 37.363 1.00 79.81 139 GLU A N 1
ATOM 1071 C CA . GLU A 1 139 ? 26.184 -30.676 35.992 1.00 79.81 139 GLU A CA 1
ATOM 1072 C C . GLU A 1 139 ? 27.579 -30.036 35.971 1.00 79.81 139 GLU A C 1
ATOM 1074 O O . GLU A 1 139 ? 28.434 -30.488 35.215 1.00 79.81 139 GLU A O 1
ATOM 1079 N N . THR A 1 140 ? 27.856 -29.077 36.858 1.00 77.25 140 THR A N 1
ATOM 1080 C CA . THR A 1 140 ? 29.192 -28.462 36.990 1.00 77.25 140 THR A CA 1
ATOM 1081 C C . THR A 1 140 ? 30.244 -29.482 37.428 1.00 77.25 140 THR A C 1
ATOM 1083 O O . THR A 1 140 ? 31.297 -29.593 36.805 1.00 77.25 140 THR A O 1
ATOM 1086 N N . VAL A 1 141 ? 29.943 -30.286 38.457 1.00 81.62 141 VAL A N 1
ATOM 1087 C CA . VAL A 1 141 ? 30.821 -31.378 38.918 1.00 81.62 141 VAL A CA 1
ATOM 1088 C C . VAL A 1 141 ? 31.077 -32.380 37.789 1.00 81.62 141 VAL A C 1
ATOM 1090 O O . VAL A 1 141 ? 32.211 -32.807 37.583 1.00 81.62 141 VAL A O 1
ATOM 1093 N N . PHE A 1 142 ? 30.048 -32.719 37.011 1.00 77.06 142 PHE A N 1
ATOM 1094 C CA . PHE A 1 142 ? 30.186 -33.616 35.870 1.00 77.06 142 PHE A CA 1
ATOM 1095 C C . PHE A 1 142 ? 31.037 -33.005 34.741 1.00 77.06 142 PHE A C 1
ATOM 1097 O O . PHE A 1 142 ? 31.848 -33.709 34.142 1.00 77.06 142 PHE A O 1
ATOM 1104 N N . ARG A 1 143 ? 30.933 -31.690 34.500 1.00 73.38 143 ARG A N 1
ATOM 1105 C CA . ARG A 1 143 ? 31.776 -30.948 33.546 1.00 73.38 143 ARG A CA 1
ATOM 1106 C C . ARG A 1 143 ? 33.256 -31.000 33.934 1.00 73.38 143 ARG A C 1
ATOM 1108 O O . ARG A 1 143 ? 34.079 -31.341 33.090 1.00 73.38 143 ARG A O 1
ATOM 1115 N N . ILE A 1 144 ? 33.572 -30.777 35.213 1.00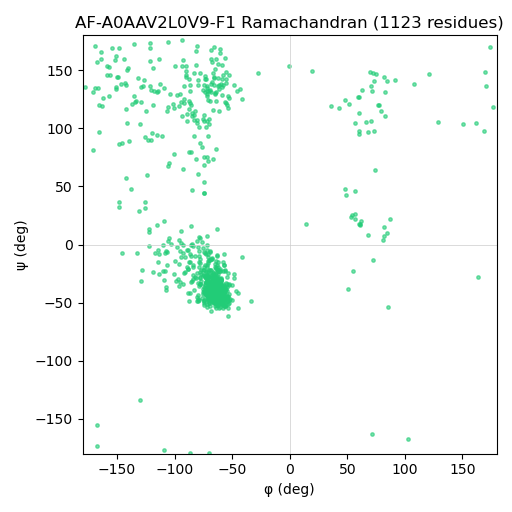 78.88 144 ILE A N 1
ATOM 1116 C CA . ILE A 1 144 ? 34.935 -30.878 35.771 1.00 78.88 144 ILE A CA 1
ATOM 1117 C C . ILE A 1 144 ? 35.501 -32.300 35.606 1.00 78.88 144 ILE A C 1
ATOM 1119 O O . ILE A 1 144 ? 36.669 -32.475 35.268 1.00 78.88 144 ILE A O 1
ATOM 1123 N N . VAL A 1 145 ? 34.673 -33.331 35.808 1.00 78.31 145 VAL A N 1
ATOM 1124 C CA . VAL A 1 145 ? 35.081 -34.739 35.642 1.00 78.31 145 VAL A CA 1
ATOM 1125 C C . VAL A 1 145 ? 35.311 -35.116 34.172 1.00 78.31 145 VAL A C 1
ATOM 1127 O O . VAL A 1 145 ? 36.189 -35.930 33.896 1.00 78.31 145 VAL A O 1
ATOM 1130 N N . VAL A 1 146 ? 34.551 -34.548 33.227 1.00 72.00 146 VAL A N 1
ATOM 1131 C CA . VAL A 1 146 ? 34.678 -34.858 31.788 1.00 72.00 146 VAL A CA 1
ATOM 1132 C C . VAL A 1 146 ? 35.798 -34.067 31.108 1.00 72.00 146 VAL A C 1
ATOM 1134 O O . VAL A 1 146 ? 36.495 -34.639 30.273 1.00 72.00 146 VAL A O 1
ATOM 1137 N N . LEU A 1 147 ? 35.983 -32.789 31.452 1.00 66.94 147 LEU A N 1
ATOM 1138 C CA . LEU A 1 147 ? 37.071 -31.957 30.919 1.00 66.94 147 LEU A CA 1
ATOM 1139 C C . LEU A 1 147 ? 38.422 -32.265 31.578 1.00 66.94 147 LEU A C 1
ATOM 1141 O O . LEU A 1 147 ? 39.459 -32.065 30.964 1.00 66.94 147 LEU A O 1
ATOM 1145 N N . GLY A 1 148 ? 38.410 -32.789 32.806 1.00 73.12 148 GLY A N 1
ATOM 1146 C CA . GLY A 1 148 ? 39.609 -32.956 33.615 1.00 73.12 148 GLY A CA 1
ATOM 1147 C C . GLY A 1 148 ? 39.857 -31.735 34.501 1.00 73.12 148 GLY A C 1
ATOM 1148 O O . GLY A 1 148 ? 39.634 -30.589 34.117 1.00 73.12 148 GLY A O 1
ATOM 1149 N N . ILE A 1 149 ? 40.320 -31.991 35.726 1.00 73.19 149 ILE A N 1
ATOM 1150 C CA . ILE A 1 149 ? 40.459 -30.959 36.766 1.00 73.19 149 ILE A CA 1
ATOM 1151 C C . ILE A 1 149 ? 41.481 -29.880 36.367 1.00 73.19 149 ILE A C 1
ATOM 1153 O O . ILE A 1 149 ? 41.291 -28.718 36.707 1.00 73.19 149 ILE A O 1
ATOM 1157 N N . TRP A 1 150 ? 42.544 -30.249 35.648 1.00 71.06 150 TRP A N 1
ATOM 1158 C CA . TRP A 1 150 ? 43.613 -29.325 35.259 1.00 71.06 150 TRP A CA 1
ATOM 1159 C C . TRP A 1 150 ? 43.182 -28.386 34.125 1.00 71.06 150 TRP A C 1
ATOM 1161 O O . TRP A 1 150 ? 43.227 -27.172 34.310 1.00 71.06 150 TRP A O 1
ATOM 1171 N N . ASP A 1 151 ? 42.659 -28.930 33.026 1.00 70.81 151 ASP A N 1
ATOM 1172 C CA . ASP A 1 151 ? 42.164 -28.172 31.869 1.00 70.81 151 ASP A CA 1
ATOM 1173 C C . ASP A 1 151 ? 41.030 -27.203 32.273 1.00 70.81 151 ASP A C 1
ATOM 1175 O O . ASP A 1 151 ? 40.997 -26.045 31.850 1.00 70.81 151 ASP A O 1
ATOM 1179 N N . TYR A 1 152 ? 40.141 -27.634 33.180 1.00 74.50 152 TYR A N 1
ATOM 1180 C CA . TYR A 1 152 ? 39.096 -26.779 33.754 1.00 74.50 152 TYR A CA 1
ATOM 1181 C C . TYR A 1 152 ? 39.664 -25.610 34.579 1.00 74.50 152 TYR A C 1
ATOM 1183 O O . TYR A 1 152 ? 39.119 -24.510 34.537 1.00 74.50 152 TYR A O 1
ATOM 1191 N N . ILE A 1 153 ? 40.754 -25.824 35.331 1.00 74.94 153 ILE A N 1
ATOM 1192 C CA . ILE A 1 153 ? 41.402 -24.778 36.144 1.00 74.94 153 ILE A CA 1
ATOM 1193 C C . ILE A 1 153 ? 42.128 -23.746 35.269 1.00 74.94 153 ILE A C 1
ATOM 1195 O O . ILE A 1 153 ? 42.179 -22.564 35.623 1.00 74.94 153 ILE A O 1
ATOM 1199 N N . GLU A 1 154 ? 42.669 -24.163 34.125 1.00 74.38 154 GLU A N 1
ATOM 1200 C CA . GLU A 1 154 ? 43.343 -23.265 33.186 1.00 74.38 154 GLU A CA 1
ATOM 1201 C C . GLU A 1 154 ? 42.351 -22.321 32.479 1.00 74.38 154 GLU A C 1
ATOM 1203 O O . GLU A 1 154 ? 42.638 -21.129 32.294 1.00 74.38 154 GLU A O 1
ATOM 1208 N N . ASN A 1 155 ? 41.130 -22.792 32.191 1.00 72.25 155 ASN A N 1
ATOM 1209 C CA . ASN A 1 155 ? 40.053 -21.947 31.678 1.00 72.25 155 ASN A CA 1
ATOM 1210 C C . ASN A 1 155 ? 39.419 -21.071 32.779 1.00 72.25 155 ASN A C 1
ATOM 1212 O O . ASN A 1 155 ? 38.358 -21.365 33.334 1.00 72.25 155 ASN A O 1
ATOM 1216 N N . LYS A 1 156 ? 40.044 -19.917 33.045 1.00 74.25 156 LYS A N 1
ATOM 1217 C CA . LYS A 1 156 ? 39.623 -18.924 34.058 1.00 74.25 156 LYS A CA 1
ATOM 1218 C C . LYS A 1 156 ? 38.135 -18.538 34.013 1.00 74.25 156 LYS A C 1
ATOM 1220 O O . LYS A 1 156 ? 37.588 -18.162 35.048 1.00 74.25 156 LYS A O 1
ATOM 1225 N N . VAL A 1 157 ? 37.489 -18.599 32.844 1.00 70.62 157 VAL A N 1
ATOM 1226 C CA . VAL A 1 157 ? 36.057 -18.285 32.688 1.00 70.62 157 VAL A CA 1
ATOM 1227 C C . VAL A 1 157 ? 35.182 -19.397 33.272 1.00 70.62 157 VAL A C 1
ATOM 1229 O O . VAL A 1 157 ? 34.215 -19.106 33.972 1.00 70.62 157 VAL A O 1
ATOM 1232 N N . GLU A 1 158 ? 35.546 -20.662 33.054 1.00 72.75 158 GLU A N 1
ATOM 1233 C CA . GLU A 1 158 ? 34.826 -21.816 33.603 1.00 72.75 158 GLU A CA 1
ATOM 1234 C C . GLU A 1 158 ? 35.019 -21.938 35.118 1.00 72.75 158 GLU A C 1
ATOM 1236 O O . GLU A 1 158 ? 34.042 -22.126 35.843 1.00 72.75 158 GLU A O 1
ATOM 1241 N N . VAL A 1 159 ? 36.236 -21.714 35.632 1.00 79.12 159 VAL A N 1
ATOM 1242 C CA . VAL A 1 159 ? 36.484 -21.641 37.088 1.00 79.12 159 VAL A CA 1
ATOM 1243 C C . VAL A 1 159 ? 35.595 -20.589 37.752 1.00 79.12 159 VAL A C 1
ATOM 1245 O O . VAL A 1 159 ? 35.019 -20.842 38.813 1.00 79.12 159 VAL A O 1
ATOM 1248 N N . PHE A 1 160 ? 35.459 -19.416 37.126 1.00 77.31 160 PHE A N 1
ATOM 1249 C CA . PHE A 1 160 ? 34.616 -18.338 37.633 1.00 77.31 160 PHE A CA 1
ATOM 1250 C C . PHE A 1 160 ? 33.125 -18.709 37.610 1.00 77.31 160 PHE A C 1
ATOM 1252 O O . PHE A 1 160 ? 32.435 -18.487 38.605 1.00 77.31 160 PHE A O 1
ATOM 1259 N N . ASP A 1 161 ? 32.629 -19.332 36.535 1.00 73.88 161 ASP A N 1
ATOM 1260 C CA . ASP A 1 161 ? 31.239 -19.809 36.453 1.00 73.88 161 ASP A CA 1
ATOM 1261 C C . ASP A 1 161 ? 30.950 -20.883 37.523 1.00 73.88 161 ASP A C 1
ATOM 1263 O O . ASP A 1 161 ? 29.955 -20.799 38.248 1.00 73.88 161 ASP A O 1
ATOM 1267 N N . GLY A 1 162 ? 31.883 -21.820 37.736 1.00 77.12 162 GLY A N 1
ATOM 1268 C CA . GLY A 1 162 ? 31.815 -22.799 38.826 1.00 77.12 162 GLY A CA 1
ATOM 1269 C C . GLY A 1 162 ? 31.769 -22.155 40.217 1.00 77.12 162 GLY A C 1
ATOM 1270 O O . GLY A 1 162 ? 30.942 -22.536 41.048 1.00 77.12 162 GLY A O 1
ATOM 1271 N N . ALA A 1 163 ? 32.595 -21.133 40.465 1.00 79.56 163 ALA A N 1
ATOM 1272 C CA . ALA A 1 163 ? 32.571 -20.378 41.717 1.00 79.56 163 ALA A CA 1
ATOM 1273 C C . ALA A 1 163 ? 31.222 -19.667 41.936 1.00 79.56 163 ALA A C 1
ATOM 1275 O O . ALA A 1 163 ? 30.669 -19.730 43.034 1.00 79.56 163 ALA A O 1
ATOM 1276 N N . VAL A 1 164 ? 30.643 -19.061 40.893 1.00 78.50 164 VAL A N 1
ATOM 1277 C CA . VAL A 1 164 ? 29.310 -18.427 40.931 1.00 78.50 164 VAL A CA 1
ATOM 1278 C C . VAL A 1 164 ? 28.202 -19.443 41.253 1.00 78.50 164 VAL A C 1
ATOM 1280 O O . VAL A 1 164 ? 27.270 -19.139 42.005 1.00 78.50 164 VAL A O 1
ATOM 1283 N N . ILE A 1 165 ? 28.306 -20.675 40.749 1.00 78.44 165 ILE A N 1
ATOM 1284 C CA . ILE A 1 165 ? 27.340 -21.753 41.016 1.00 78.44 165 ILE A CA 1
ATOM 1285 C C . ILE A 1 165 ? 27.424 -22.229 42.473 1.00 78.44 165 ILE A C 1
ATOM 1287 O O . ILE A 1 165 ? 26.381 -22.401 43.109 1.00 78.44 165 ILE A O 1
ATOM 1291 N N . VAL A 1 166 ? 28.632 -22.365 43.031 1.00 79.62 166 VAL A N 1
ATOM 1292 C CA . VAL A 1 166 ? 28.843 -22.701 44.453 1.00 79.62 166 VAL A CA 1
ATOM 1293 C C . VAL A 1 166 ? 28.356 -21.571 45.366 1.00 79.62 166 VAL A C 1
ATOM 1295 O O . VAL A 1 166 ? 27.576 -21.821 46.286 1.00 79.62 166 VAL A O 1
ATOM 1298 N N . LEU A 1 167 ? 28.741 -20.323 45.079 1.00 77.12 167 LEU A N 1
ATOM 1299 C CA . LEU A 1 167 ? 28.372 -19.135 45.862 1.00 77.12 167 LEU A CA 1
ATOM 1300 C C . LEU A 1 167 ? 26.868 -18.832 45.856 1.00 77.12 167 LEU A C 1
ATOM 1302 O O . LEU A 1 167 ? 26.393 -18.145 46.753 1.00 77.12 167 LEU A O 1
ATOM 1306 N N . SER A 1 168 ? 26.110 -19.351 44.887 1.00 74.69 168 SER A N 1
ATOM 1307 C CA . SER A 1 168 ? 24.647 -19.214 44.843 1.00 74.69 168 SER A CA 1
ATOM 1308 C C . SER A 1 168 ? 23.880 -20.441 45.357 1.00 74.69 168 SER A C 1
ATOM 1310 O O . SER A 1 168 ? 22.691 -20.319 45.634 1.00 74.69 168 SER A O 1
ATOM 1312 N N . LEU A 1 169 ? 24.527 -21.603 45.529 1.00 76.88 169 LEU A N 1
ATOM 1313 C CA . LEU A 1 169 ? 23.929 -22.768 46.198 1.00 76.88 169 LEU A CA 1
ATOM 1314 C C . LEU A 1 169 ? 24.169 -22.740 47.717 1.00 76.88 169 LEU A C 1
ATOM 1316 O O . LEU A 1 169 ? 23.256 -23.023 48.493 1.00 76.88 169 LEU A O 1
ATOM 1320 N N . ALA A 1 170 ? 25.381 -22.377 48.151 1.00 76.19 170 ALA A N 1
ATOM 1321 C CA . ALA A 1 170 ? 25.773 -22.427 49.559 1.00 76.19 170 ALA A CA 1
ATOM 1322 C C . ALA A 1 170 ? 24.881 -21.582 50.499 1.00 76.19 170 ALA A C 1
ATOM 1324 O O . ALA A 1 170 ? 24.486 -22.118 51.536 1.00 76.19 170 ALA A O 1
ATOM 1325 N N . PRO A 1 171 ? 24.474 -20.335 50.165 1.00 73.06 171 PRO A N 1
ATOM 1326 C CA . PRO A 1 171 ? 23.575 -19.553 51.019 1.00 73.06 171 PRO A CA 1
ATOM 1327 C C . PRO A 1 171 ? 22.180 -20.175 51.140 1.00 73.06 171 PRO A C 1
ATOM 1329 O O . PRO A 1 171 ? 21.582 -20.132 52.211 1.00 73.06 171 PRO A O 1
ATOM 1332 N N . MET A 1 172 ? 21.674 -20.796 50.070 1.00 71.25 172 MET A N 1
ATOM 1333 C CA . MET A 1 172 ? 20.346 -21.412 50.063 1.00 71.25 172 MET A CA 1
ATOM 1334 C C . MET A 1 172 ? 20.312 -22.691 50.907 1.00 71.25 172 MET A C 1
ATOM 1336 O O . MET A 1 172 ? 19.400 -22.876 51.714 1.00 71.25 172 MET A O 1
ATOM 1340 N N . VAL A 1 173 ? 21.339 -23.541 50.792 1.00 76.75 173 VAL A N 1
ATOM 1341 C CA . VAL A 1 173 ? 21.494 -24.726 51.652 1.00 76.75 173 VAL A CA 1
ATOM 1342 C C . VAL A 1 173 ? 21.691 -24.305 53.113 1.00 76.75 173 VAL A C 1
ATOM 1344 O O . VAL A 1 173 ? 21.009 -24.830 53.990 1.00 76.75 173 VAL A O 1
ATOM 1347 N N . ALA A 1 174 ? 22.554 -23.318 53.381 1.00 73.94 174 ALA A N 1
ATOM 1348 C CA . ALA A 1 174 ? 22.787 -22.809 54.733 1.00 73.94 174 ALA A CA 1
ATOM 1349 C C . ALA A 1 174 ? 21.516 -22.219 55.370 1.00 73.94 174 ALA A C 1
ATOM 1351 O O . ALA A 1 174 ? 21.209 -22.551 56.513 1.00 73.94 174 ALA A O 1
ATOM 1352 N N . SER A 1 175 ? 20.744 -21.414 54.631 1.00 67.38 175 SER A N 1
ATOM 1353 C CA . SER A 1 175 ? 19.470 -20.860 55.112 1.00 67.38 175 SER A CA 1
ATOM 1354 C C . SER A 1 175 ? 18.456 -21.963 55.427 1.00 67.38 175 SER A C 1
ATOM 1356 O O . SER A 1 175 ? 17.869 -21.969 56.507 1.00 67.38 175 SER A O 1
ATOM 1358 N N . THR A 1 176 ? 18.319 -22.949 54.532 1.00 70.81 176 THR A N 1
ATOM 1359 C CA . THR A 1 176 ? 17.370 -24.065 54.698 1.00 70.81 176 THR A CA 1
ATOM 1360 C C . THR A 1 176 ? 17.705 -24.929 55.919 1.00 70.81 176 THR A C 1
ATOM 1362 O O . THR A 1 176 ? 16.799 -25.373 56.621 1.00 70.81 176 THR A O 1
ATOM 1365 N N . VAL A 1 177 ? 18.996 -25.151 56.197 1.00 72.00 177 VAL A N 1
ATOM 1366 C CA . VAL A 1 177 ? 19.465 -25.944 57.349 1.00 72.00 177 VAL A CA 1
ATOM 1367 C C . VAL A 1 177 ? 19.411 -25.158 58.666 1.00 72.00 177 VAL A C 1
ATOM 1369 O O . VAL A 1 177 ? 19.140 -25.756 59.704 1.00 72.00 177 VAL A O 1
ATOM 1372 N N . ALA A 1 178 ? 19.657 -23.843 58.650 1.00 66.31 178 ALA A N 1
ATOM 1373 C CA . ALA A 1 178 ? 19.715 -23.028 59.867 1.00 66.31 178 ALA A CA 1
ATOM 1374 C C . ALA A 1 178 ? 18.348 -22.487 60.327 1.00 66.31 178 ALA A C 1
ATOM 1376 O O . ALA A 1 178 ? 18.067 -22.499 61.523 1.00 66.31 178 ALA A O 1
ATOM 1377 N N . ASN A 1 179 ? 17.509 -22.018 59.394 1.00 61.44 179 ASN A N 1
ATOM 1378 C CA . ASN A 1 179 ? 16.299 -21.236 59.692 1.00 61.44 179 ASN A CA 1
ATOM 1379 C C . ASN A 1 179 ? 14.998 -21.855 59.141 1.00 61.44 179 ASN A C 1
ATOM 1381 O O . ASN A 1 179 ? 13.922 -21.289 59.331 1.00 61.44 179 ASN A O 1
ATOM 1385 N N . GLY A 1 180 ? 15.072 -22.997 58.449 1.00 63.25 180 GLY A N 1
ATOM 1386 C CA . GLY A 1 180 ? 13.939 -23.548 57.701 1.00 63.25 180 GLY A CA 1
ATOM 1387 C C . GLY A 1 180 ? 13.618 -22.739 56.430 1.00 63.25 180 GLY A C 1
ATOM 1388 O O . GLY A 1 180 ? 14.460 -21.974 55.959 1.00 63.25 180 GLY A O 1
ATOM 1389 N N . PRO A 1 181 ? 12.419 -22.903 55.837 1.00 59.28 181 PRO A N 1
ATOM 1390 C CA . PRO A 1 181 ? 12.053 -22.249 54.574 1.00 59.28 181 PRO A CA 1
ATOM 1391 C C . PRO A 1 181 ? 11.800 -20.733 54.683 1.00 59.28 181 PRO A C 1
ATOM 1393 O O . PRO A 1 181 ? 11.592 -20.088 53.666 1.00 59.28 181 PRO A O 1
ATOM 1396 N N . SER A 1 182 ? 11.831 -20.136 55.879 1.00 57.91 182 SER A N 1
ATOM 1397 C CA . SER A 1 182 ? 11.793 -18.677 56.054 1.00 57.91 182 SER A CA 1
ATOM 1398 C C . SER A 1 182 ? 13.196 -18.077 55.886 1.00 57.91 182 SER A C 1
ATOM 1400 O O . SER A 1 182 ? 13.978 -18.024 56.839 1.00 57.91 182 SER A O 1
ATOM 1402 N N . SER A 1 183 ? 13.520 -17.651 54.663 1.00 55.00 183 SER A N 1
ATOM 1403 C CA . SER A 1 183 ? 14.849 -17.157 54.274 1.00 55.00 183 SER A CA 1
ATOM 1404 C C . SER A 1 183 ? 15.016 -15.635 54.471 1.00 55.00 183 SER A C 1
ATOM 1406 O O . SER A 1 183 ? 14.074 -14.877 54.237 1.00 55.00 183 SER A O 1
ATOM 1408 N N . PRO A 1 184 ? 16.205 -15.133 54.865 1.00 56.72 184 PRO A N 1
ATOM 1409 C CA . PRO A 1 184 ? 16.469 -13.699 54.928 1.00 56.72 184 PRO A CA 1
ATOM 1410 C C . PRO A 1 184 ? 16.603 -13.066 53.530 1.00 56.72 184 PRO A C 1
ATOM 1412 O O . PRO A 1 184 ? 17.417 -13.478 52.701 1.00 56.72 184 PRO A O 1
ATOM 1415 N N . TRP A 1 185 ? 15.832 -11.998 53.334 1.00 57.38 185 TRP A N 1
ATOM 1416 C CA . TRP A 1 185 ? 15.706 -11.136 52.152 1.00 57.38 185 TRP A CA 1
ATOM 1417 C C . TRP A 1 185 ? 16.968 -10.913 51.308 1.00 57.38 185 TRP A C 1
ATOM 1419 O O . TRP A 1 185 ? 16.933 -11.077 50.085 1.00 57.38 185 TRP A O 1
ATOM 1429 N N . ASP A 1 186 ? 18.088 -10.578 51.948 1.00 59.12 186 ASP A N 1
ATOM 1430 C CA . ASP A 1 186 ? 19.333 -10.214 51.259 1.00 59.12 186 ASP A CA 1
ATOM 1431 C C . ASP A 1 186 ? 19.964 -11.383 50.481 1.00 59.12 186 ASP A C 1
ATOM 1433 O O . ASP A 1 186 ? 20.660 -11.166 49.485 1.00 59.12 186 ASP A O 1
ATOM 1437 N N . ALA A 1 187 ? 19.699 -12.633 50.882 1.00 61.28 187 ALA A N 1
ATOM 1438 C CA . ALA A 1 187 ? 20.235 -13.806 50.195 1.00 61.28 187 ALA A CA 1
ATOM 1439 C C . ALA A 1 187 ? 19.585 -14.010 48.814 1.00 61.28 187 ALA A C 1
ATOM 1441 O O . ALA A 1 187 ? 20.281 -14.287 47.836 1.00 61.28 187 ALA A O 1
ATOM 1442 N N . ILE A 1 188 ? 18.262 -13.837 48.709 1.00 64.19 188 ILE A N 1
ATOM 1443 C CA . ILE A 1 188 ? 17.496 -14.158 47.493 1.00 64.19 188 ILE A CA 1
ATOM 1444 C C . ILE A 1 188 ? 17.862 -13.200 46.346 1.00 64.19 188 ILE A C 1
ATOM 1446 O O . ILE A 1 188 ? 18.112 -13.643 45.222 1.00 64.19 188 ILE A O 1
ATOM 1450 N N . GLY A 1 189 ? 17.989 -11.896 46.621 1.00 64.19 189 GLY A N 1
ATOM 1451 C CA . GLY A 1 189 ? 18.387 -10.906 45.608 1.00 64.19 189 GLY A CA 1
ATOM 1452 C C . GLY A 1 189 ? 19.800 -11.136 45.050 1.00 64.19 189 GLY A C 1
ATOM 1453 O O . GLY A 1 189 ? 20.041 -11.004 43.842 1.00 64.19 189 GLY A O 1
ATOM 1454 N N . LEU A 1 190 ? 20.735 -11.549 45.910 1.00 66.31 190 LEU A N 1
ATOM 1455 C CA . LEU A 1 190 ? 22.111 -11.853 45.513 1.00 66.31 190 LEU A CA 1
ATOM 1456 C C . LEU A 1 190 ? 22.193 -13.172 44.714 1.00 66.31 190 LEU A C 1
ATOM 1458 O O . LEU A 1 190 ? 22.966 -13.278 43.763 1.00 66.31 190 LEU A O 1
ATOM 1462 N N . ILE A 1 191 ? 21.320 -14.144 45.001 1.00 68.25 191 ILE A N 1
ATOM 1463 C CA . ILE A 1 191 ? 21.175 -15.376 44.206 1.00 68.25 191 ILE A CA 1
ATOM 1464 C C . ILE A 1 191 ? 20.619 -15.081 42.802 1.00 68.25 191 ILE A C 1
ATOM 1466 O O . ILE A 1 191 ? 21.174 -15.577 41.819 1.00 68.25 191 ILE A O 1
ATOM 1470 N N . VAL A 1 192 ? 19.570 -14.258 42.670 1.00 68.69 192 VAL A N 1
ATOM 1471 C CA . VAL A 1 192 ? 18.974 -13.919 41.358 1.00 68.69 192 VAL A CA 1
ATOM 1472 C C . VAL A 1 192 ? 19.991 -13.225 40.445 1.00 68.69 192 VAL A C 1
ATOM 1474 O O . VAL A 1 192 ? 20.145 -13.606 39.283 1.00 68.69 192 VAL A O 1
ATOM 1477 N N . THR A 1 193 ? 20.737 -12.250 40.969 1.00 67.88 193 THR A N 1
ATOM 1478 C CA . THR A 1 193 ? 21.762 -11.523 40.196 1.00 67.88 193 THR A CA 1
ATOM 1479 C C . THR A 1 193 ? 22.915 -12.426 39.745 1.00 67.88 193 THR A C 1
ATOM 1481 O O . THR A 1 193 ? 23.284 -12.397 38.568 1.00 67.88 193 THR A O 1
ATOM 1484 N N . LEU A 1 194 ? 23.420 -13.303 40.621 1.00 69.44 194 LEU A N 1
ATOM 1485 C CA . LEU A 1 194 ? 24.431 -14.307 40.263 1.00 69.44 194 LEU A CA 1
ATOM 1486 C C . LEU A 1 194 ? 23.924 -15.338 39.236 1.00 69.44 194 LEU A C 1
ATOM 1488 O O . LEU A 1 194 ? 24.701 -15.822 38.416 1.00 69.44 194 LEU A O 1
ATOM 1492 N N . ARG A 1 195 ? 22.624 -15.663 39.220 1.00 70.25 195 ARG A N 1
ATOM 1493 C CA . ARG A 1 195 ? 22.047 -16.607 38.243 1.00 70.25 195 ARG A CA 1
ATOM 1494 C C . ARG A 1 195 ? 21.820 -15.985 36.861 1.00 70.25 195 ARG A C 1
ATOM 1496 O O . ARG A 1 195 ? 21.957 -16.691 35.864 1.00 70.25 195 ARG A O 1
ATOM 1503 N N . ILE A 1 196 ? 21.578 -14.675 36.774 1.00 71.81 196 ILE A N 1
ATOM 1504 C CA . ILE A 1 196 ? 21.522 -13.944 35.492 1.00 71.81 196 ILE A CA 1
ATOM 1505 C C . ILE A 1 196 ? 22.896 -13.930 34.797 1.00 71.81 196 ILE A C 1
ATOM 1507 O O . ILE A 1 196 ? 22.960 -14.050 33.572 1.00 71.81 196 ILE A O 1
ATOM 1511 N N . TRP A 1 197 ? 24.000 -13.875 35.556 1.00 75.06 197 TRP A N 1
ATOM 1512 C CA . TRP A 1 197 ? 25.358 -13.970 34.999 1.00 75.06 197 TRP A CA 1
ATOM 1513 C C . TRP A 1 197 ? 25.569 -15.248 34.172 1.00 75.06 197 TRP A C 1
ATOM 1515 O O . TRP A 1 197 ? 26.119 -15.183 33.075 1.00 75.06 197 TRP A O 1
ATOM 1525 N N . ARG A 1 198 ? 25.042 -16.393 34.625 1.00 72.25 198 ARG A N 1
ATOM 1526 C CA . ARG A 1 198 ? 25.164 -17.674 33.910 1.00 72.25 198 ARG A CA 1
ATOM 1527 C C . ARG A 1 198 ? 24.519 -17.646 32.516 1.00 72.25 198 ARG A C 1
ATOM 1529 O O . ARG A 1 198 ? 25.040 -18.262 31.589 1.00 72.25 198 ARG A O 1
ATOM 1536 N N . VAL A 1 199 ? 23.425 -16.898 32.329 1.00 70.44 199 VAL A N 1
ATOM 1537 C CA . VAL A 1 199 ? 22.812 -16.703 30.998 1.00 70.44 199 VAL A CA 1
ATOM 1538 C C . VAL A 1 199 ? 23.772 -15.951 30.072 1.00 70.44 199 VAL A C 1
ATOM 1540 O O . VAL A 1 199 ? 23.923 -16.330 28.912 1.00 70.44 199 VAL A O 1
ATOM 1543 N N . LYS A 1 200 ? 24.475 -14.936 30.591 1.00 72.50 200 LYS A N 1
ATOM 1544 C CA . LYS A 1 200 ? 25.510 -14.209 29.848 1.00 72.50 200 LYS A CA 1
ATOM 1545 C C . LYS A 1 200 ? 26.698 -15.114 29.494 1.00 72.50 200 LYS A C 1
ATOM 1547 O O . LYS A 1 200 ? 27.051 -15.159 28.319 1.00 72.50 200 LYS A O 1
ATOM 1552 N N . SER A 1 201 ? 27.252 -15.867 30.451 1.00 68.75 201 SER A N 1
ATOM 1553 C CA . SER A 1 201 ? 28.357 -16.814 30.207 1.00 68.75 201 SER A CA 1
ATOM 1554 C C . SER A 1 201 ? 28.028 -17.812 29.087 1.00 68.75 201 SER A C 1
ATOM 1556 O O . SER A 1 201 ? 28.842 -18.037 28.194 1.00 68.75 201 SER A O 1
ATOM 1558 N N . ILE A 1 202 ? 26.815 -18.384 29.098 1.00 68.06 202 ILE A N 1
ATOM 1559 C CA . ILE A 1 202 ? 26.379 -19.345 28.073 1.00 68.06 202 ILE A CA 1
ATOM 1560 C C . ILE A 1 202 ? 26.228 -18.664 26.704 1.00 68.06 202 ILE A C 1
ATOM 1562 O O . ILE A 1 202 ? 26.676 -19.217 25.702 1.00 68.06 202 ILE A O 1
ATOM 1566 N N . ILE A 1 203 ? 25.644 -17.461 26.635 1.00 66.81 203 ILE A N 1
ATOM 1567 C CA . ILE A 1 203 ? 25.522 -16.714 25.370 1.00 66.81 203 ILE A CA 1
ATOM 1568 C C . ILE A 1 203 ? 26.903 -16.376 24.797 1.00 66.81 203 ILE A C 1
ATOM 1570 O O . ILE A 1 203 ? 27.135 -16.611 23.612 1.00 66.81 203 ILE A O 1
ATOM 1574 N N . ASP A 1 204 ? 27.823 -15.869 25.620 1.00 62.75 204 ASP A N 1
ATOM 1575 C CA . ASP A 1 204 ? 29.168 -15.493 25.175 1.00 62.75 204 ASP A CA 1
ATOM 1576 C C . ASP A 1 204 ? 29.943 -16.719 24.640 1.00 62.75 204 ASP A C 1
ATOM 1578 O O . ASP A 1 204 ? 30.624 -16.610 23.619 1.00 62.75 204 ASP A O 1
ATOM 1582 N N . ALA A 1 205 ? 29.770 -17.902 25.247 1.00 65.44 205 ALA A N 1
ATOM 1583 C CA . ALA A 1 205 ? 30.343 -19.159 24.755 1.00 65.44 205 ALA A CA 1
ATOM 1584 C C . ALA A 1 205 ? 29.770 -19.591 23.386 1.00 65.44 205 ALA A C 1
ATOM 1586 O O . ALA A 1 205 ? 30.533 -19.927 22.479 1.00 65.44 205 ALA A O 1
ATOM 1587 N N . TYR A 1 206 ? 28.444 -19.526 23.197 1.00 64.56 206 TYR A N 1
ATOM 1588 C CA . TYR A 1 206 ? 27.805 -19.851 21.910 1.00 64.56 206 TYR A CA 1
ATOM 1589 C C . TYR A 1 206 ? 28.206 -18.885 20.794 1.00 64.56 206 TYR A C 1
ATOM 1591 O O . TYR A 1 206 ? 28.488 -19.306 19.672 1.00 64.56 206 TYR A O 1
ATOM 1599 N N . VAL A 1 207 ? 28.250 -17.585 21.095 1.00 64.19 207 VAL A N 1
ATOM 1600 C CA . VAL A 1 207 ? 28.647 -16.554 20.128 1.00 64.19 207 VAL A CA 1
ATOM 1601 C C . VAL A 1 207 ? 30.108 -16.729 19.714 1.00 64.19 207 VAL A C 1
ATOM 1603 O O . VAL A 1 207 ? 30.420 -16.563 18.536 1.00 64.19 207 VAL A O 1
ATOM 1606 N N . LEU A 1 208 ? 30.996 -17.102 20.643 1.00 63.94 208 LEU A N 1
ATOM 1607 C CA . LEU A 1 208 ? 32.402 -17.351 20.334 1.00 63.94 208 LEU A CA 1
ATOM 1608 C C . LEU A 1 208 ? 32.588 -18.589 19.443 1.00 63.94 208 LEU A C 1
ATOM 1610 O O . LEU A 1 208 ? 33.314 -18.503 18.457 1.00 63.94 208 LEU A O 1
ATOM 1614 N N . GLN A 1 209 ? 31.899 -19.700 19.729 1.00 60.09 209 GLN A N 1
ATOM 1615 C CA . GLN A 1 209 ? 31.994 -20.913 18.908 1.00 60.09 209 GLN A CA 1
ATOM 1616 C C . GLN A 1 209 ? 31.503 -20.674 17.470 1.00 60.09 209 GLN A C 1
ATOM 1618 O O . GLN A 1 209 ? 32.236 -20.945 16.520 1.00 60.09 209 GLN A O 1
ATOM 1623 N N . VAL A 1 210 ? 30.309 -20.092 17.302 1.00 62.34 210 VAL A N 1
ATOM 1624 C CA . VAL A 1 210 ? 29.745 -19.784 15.972 1.00 62.34 210 VAL A CA 1
ATOM 1625 C C . VAL A 1 210 ? 30.631 -18.799 15.203 1.00 62.34 210 VAL A C 1
ATOM 1627 O O . VAL A 1 210 ? 30.759 -18.896 13.984 1.00 62.34 210 VAL A O 1
ATOM 1630 N N . LYS A 1 211 ? 31.277 -17.857 15.902 1.00 61.00 211 LYS A N 1
ATOM 1631 C CA . LYS A 1 211 ? 32.233 -16.931 15.291 1.00 61.00 211 LYS A CA 1
ATOM 1632 C C . LYS A 1 211 ? 33.475 -17.660 14.758 1.00 61.00 211 LYS A C 1
ATOM 1634 O O . LYS A 1 211 ? 33.875 -17.381 13.633 1.00 61.00 211 LYS A O 1
ATOM 1639 N N . VAL A 1 212 ? 34.050 -18.591 15.522 1.00 68.69 212 VAL A N 1
ATOM 1640 C CA . VAL A 1 212 ? 35.230 -19.371 15.099 1.00 68.69 212 VAL A CA 1
ATOM 1641 C C . VAL A 1 212 ? 34.899 -20.307 13.932 1.00 68.69 212 VAL A C 1
ATOM 1643 O O . VAL A 1 212 ? 35.679 -20.394 12.987 1.00 68.69 212 VAL A O 1
ATOM 1646 N N . GLU A 1 213 ? 33.731 -20.958 13.944 1.00 64.12 213 GLU A N 1
ATOM 1647 C CA . GLU A 1 213 ? 33.259 -21.774 12.813 1.00 64.12 213 GLU A CA 1
ATOM 1648 C C . GLU A 1 213 ? 33.139 -20.932 11.527 1.00 64.12 213 GLU A C 1
ATOM 1650 O O . GLU A 1 213 ? 33.664 -21.320 10.482 1.00 64.12 213 GLU A O 1
ATOM 1655 N N . LEU A 1 214 ? 32.552 -19.731 11.618 1.00 60.88 214 LEU A N 1
ATOM 1656 C CA . LEU A 1 214 ? 32.430 -18.802 10.490 1.00 60.88 214 LEU A CA 1
ATOM 1657 C C . LEU A 1 214 ? 33.796 -18.288 9.990 1.00 60.88 214 LEU A C 1
ATOM 1659 O O . LEU A 1 214 ? 34.009 -18.167 8.784 1.00 60.88 214 LEU A O 1
ATOM 1663 N N . GLU A 1 215 ? 34.732 -17.992 10.896 1.00 71.81 215 GLU A N 1
ATOM 1664 C CA . GLU A 1 215 ? 36.095 -17.561 10.548 1.00 71.81 215 GLU A CA 1
ATOM 1665 C C . GLU A 1 215 ? 36.885 -18.682 9.843 1.00 71.81 215 GLU A C 1
ATOM 1667 O O . GLU A 1 215 ? 37.602 -18.407 8.877 1.00 71.81 215 GLU A O 1
ATOM 1672 N N . MET A 1 216 ? 36.694 -19.950 10.232 1.00 68.69 216 MET A N 1
ATOM 1673 C CA . MET A 1 216 ? 37.277 -21.094 9.519 1.00 68.69 216 MET A CA 1
ATOM 1674 C C . MET A 1 216 ? 36.669 -21.308 8.126 1.00 68.69 216 MET A C 1
ATOM 1676 O O . MET A 1 216 ? 37.417 -21.579 7.185 1.00 68.69 216 MET A O 1
ATOM 1680 N N . GLU A 1 217 ? 35.348 -21.171 7.956 1.00 69.00 217 GLU A N 1
ATOM 1681 C CA . GLU A 1 217 ? 34.721 -21.239 6.625 1.00 69.00 217 GLU A CA 1
ATOM 1682 C C . GLU A 1 217 ? 35.273 -20.147 5.695 1.00 69.00 217 GLU A C 1
ATOM 1684 O O . GLU A 1 217 ? 35.638 -20.430 4.552 1.00 69.00 217 GLU A O 1
ATOM 1689 N N . ILE A 1 218 ? 35.414 -18.912 6.193 1.00 73.50 218 ILE A N 1
ATOM 1690 C CA . ILE A 1 218 ? 35.994 -17.794 5.433 1.00 73.50 218 ILE A CA 1
ATOM 1691 C C . ILE A 1 218 ? 37.428 -18.121 4.989 1.00 73.50 218 ILE A C 1
ATOM 1693 O O . ILE A 1 218 ? 37.731 -17.995 3.801 1.00 73.50 218 ILE A O 1
ATOM 1697 N N . GLN A 1 219 ? 38.283 -18.636 5.880 1.00 74.94 219 GLN A N 1
ATOM 1698 C CA . GLN A 1 219 ? 39.646 -19.048 5.514 1.00 74.94 219 GLN A CA 1
ATOM 1699 C C . GLN A 1 219 ? 39.686 -20.180 4.472 1.00 74.94 219 GLN A C 1
ATOM 1701 O O . GLN A 1 219 ? 40.602 -20.227 3.647 1.00 74.94 219 GLN A O 1
ATOM 1706 N N . GLN A 1 220 ? 38.715 -21.101 4.474 1.00 70.31 220 GLN A N 1
ATOM 1707 C CA . GLN A 1 220 ? 38.619 -22.136 3.436 1.00 70.31 220 GLN A CA 1
ATOM 1708 C C . GLN A 1 220 ? 38.263 -21.534 2.070 1.00 70.31 220 GLN A C 1
ATOM 1710 O O . GLN A 1 220 ? 38.869 -21.911 1.063 1.00 70.31 220 GLN A O 1
ATOM 1715 N N . PHE A 1 221 ? 37.344 -20.563 2.025 1.00 66.69 221 PHE A N 1
ATOM 1716 C CA . PHE A 1 221 ? 37.027 -19.837 0.792 1.00 66.69 221 PHE A CA 1
ATOM 1717 C C . PHE A 1 221 ? 38.204 -18.991 0.289 1.00 66.69 221 PHE A C 1
ATOM 1719 O O . PHE A 1 221 ? 38.455 -18.972 -0.916 1.00 66.69 221 PHE A O 1
ATOM 1726 N N . GLU A 1 222 ? 38.966 -18.349 1.177 1.00 71.69 222 GLU A N 1
ATOM 1727 C CA . GLU A 1 222 ? 40.170 -17.590 0.808 1.00 71.69 222 GLU A CA 1
ATOM 1728 C C . GLU A 1 222 ? 41.270 -18.494 0.232 1.00 71.69 222 GLU A C 1
ATOM 1730 O O . GLU A 1 222 ? 41.822 -18.185 -0.823 1.00 71.69 222 GLU A O 1
ATOM 1735 N N . LYS A 1 223 ? 41.524 -19.665 0.835 1.00 79.19 223 LYS A N 1
ATOM 1736 C CA . LYS A 1 223 ? 42.463 -20.660 0.282 1.00 79.19 223 LYS A CA 1
ATOM 1737 C C . LYS A 1 223 ? 42.006 -21.194 -1.079 1.00 79.19 223 LYS A C 1
ATOM 1739 O O . LYS A 1 223 ? 42.810 -21.290 -2.003 1.00 79.19 223 LYS A O 1
ATOM 1744 N N . ALA A 1 224 ? 40.716 -21.495 -1.239 1.00 75.19 224 ALA A N 1
ATOM 1745 C CA . ALA A 1 224 ? 40.163 -21.932 -2.523 1.00 75.19 224 ALA A CA 1
ATOM 1746 C C . ALA A 1 224 ? 40.245 -20.837 -3.606 1.00 75.19 224 ALA A C 1
ATOM 1748 O O . ALA A 1 224 ? 40.457 -21.148 -4.780 1.00 75.19 224 ALA A O 1
ATOM 1749 N N . LYS A 1 225 ? 40.108 -19.562 -3.217 1.00 80.56 225 LYS A N 1
ATOM 1750 C CA . LYS A 1 225 ? 40.293 -18.398 -4.091 1.00 80.56 225 LYS A CA 1
ATOM 1751 C C . LYS A 1 225 ? 41.757 -18.248 -4.522 1.00 80.56 225 LYS A C 1
ATOM 1753 O O . LYS A 1 225 ? 41.999 -18.163 -5.720 1.00 80.56 225 LYS A O 1
ATOM 1758 N N . ALA A 1 226 ? 42.711 -18.324 -3.593 1.00 78.88 226 ALA A N 1
ATOM 1759 C CA . ALA A 1 226 ? 44.141 -18.242 -3.903 1.00 78.88 226 ALA A CA 1
ATOM 1760 C C . ALA A 1 226 ? 44.589 -19.335 -4.894 1.00 78.88 226 ALA A C 1
ATOM 1762 O O . ALA A 1 226 ? 45.226 -19.032 -5.898 1.00 78.88 226 ALA A O 1
ATOM 1763 N N . ILE A 1 227 ? 44.161 -20.589 -4.690 1.00 85.00 227 ILE A N 1
ATOM 1764 C CA . ILE A 1 227 ? 44.449 -21.697 -5.622 1.00 85.00 227 ILE A CA 1
ATOM 1765 C C . ILE A 1 227 ? 43.846 -21.428 -7.014 1.00 85.00 227 ILE A C 1
ATOM 1767 O O . ILE A 1 227 ? 44.459 -21.738 -8.033 1.00 85.00 227 ILE A O 1
ATOM 1771 N N . ARG A 1 228 ? 42.641 -20.843 -7.091 1.00 68.88 228 ARG A N 1
ATOM 1772 C CA . ARG A 1 228 ? 42.010 -20.464 -8.370 1.00 68.88 228 ARG A CA 1
ATOM 1773 C C . ARG A 1 228 ? 42.750 -19.329 -9.078 1.00 68.88 228 ARG A C 1
ATOM 1775 O O . ARG A 1 228 ? 42.806 -19.344 -10.305 1.00 68.88 228 ARG A O 1
ATOM 1782 N N . GLU A 1 229 ? 43.288 -18.372 -8.329 1.00 76.06 229 GLU A N 1
ATOM 1783 C CA . GLU A 1 229 ? 44.063 -17.245 -8.858 1.00 76.06 229 GLU A CA 1
ATOM 1784 C C . GLU A 1 229 ? 45.427 -17.718 -9.378 1.00 76.06 229 GLU A C 1
ATOM 1786 O O . GLU A 1 229 ? 45.764 -17.428 -10.522 1.00 76.06 229 GLU A O 1
ATOM 1791 N N . GLU A 1 230 ? 46.131 -18.583 -8.645 1.00 83.12 230 GLU A N 1
ATOM 1792 C CA . GLU A 1 230 ? 47.387 -19.188 -9.108 1.00 83.12 230 GLU A CA 1
ATOM 1793 C C . GLU A 1 230 ? 47.193 -20.041 -10.381 1.00 83.12 230 GLU A C 1
ATOM 1795 O O . GLU A 1 230 ? 47.984 -19.982 -11.324 1.00 83.12 230 GLU A O 1
ATOM 1800 N N . GLN A 1 231 ? 46.100 -20.811 -10.464 1.00 73.69 231 GLN A N 1
ATOM 1801 C CA . GLN A 1 231 ? 45.743 -21.545 -11.686 1.00 73.69 231 GLN A CA 1
ATOM 1802 C C . GLN A 1 231 ? 45.476 -20.599 -12.869 1.00 73.69 231 GLN A C 1
ATOM 1804 O O . GLN A 1 231 ? 45.874 -20.901 -13.996 1.00 73.69 231 GLN A O 1
ATOM 1809 N N . LEU A 1 232 ? 44.833 -19.451 -12.624 1.00 70.88 232 LEU A N 1
ATOM 1810 C CA . LEU A 1 232 ? 44.573 -18.436 -13.646 1.00 70.88 232 LEU A CA 1
ATOM 1811 C C . LEU A 1 232 ? 45.872 -17.772 -14.128 1.00 70.88 232 LEU A C 1
ATOM 1813 O O . LEU A 1 232 ? 46.035 -17.581 -15.333 1.00 70.88 232 LEU A O 1
ATOM 1817 N N . GLU A 1 233 ? 46.811 -17.475 -13.230 1.00 79.62 233 GLU A N 1
ATOM 1818 C CA . GLU A 1 233 ? 48.133 -16.938 -13.579 1.00 79.62 233 GLU A CA 1
ATOM 1819 C C . GLU A 1 233 ? 48.942 -17.928 -14.426 1.00 79.62 233 GLU A C 1
ATOM 1821 O O . GLU A 1 233 ? 49.432 -17.554 -15.494 1.00 79.62 233 GLU A O 1
ATOM 1826 N N . ARG A 1 234 ? 48.993 -19.213 -14.042 1.00 82.19 234 ARG A N 1
ATOM 1827 C CA . ARG A 1 234 ? 49.653 -20.270 -14.838 1.00 82.19 234 ARG A CA 1
ATOM 1828 C C . ARG A 1 234 ? 49.051 -20.395 -16.245 1.00 82.19 234 ARG A C 1
ATOM 1830 O O . ARG A 1 234 ? 49.784 -20.422 -17.232 1.00 82.19 234 ARG A O 1
ATOM 1837 N N . LEU A 1 235 ? 47.719 -20.413 -16.360 1.00 76.50 235 LEU A N 1
ATOM 1838 C CA . LEU A 1 235 ? 47.010 -20.413 -17.651 1.00 76.50 235 LEU A CA 1
ATOM 1839 C C . LEU A 1 235 ? 47.284 -19.145 -18.474 1.00 76.50 235 LEU A C 1
ATOM 1841 O O . LEU A 1 235 ? 47.366 -19.210 -19.702 1.00 76.50 235 LEU A O 1
ATOM 1845 N N . THR A 1 236 ? 47.459 -18.001 -17.812 1.00 76.38 236 THR A N 1
ATOM 1846 C CA . THR A 1 236 ? 47.789 -16.727 -18.460 1.00 76.38 236 THR A CA 1
ATOM 1847 C C . THR A 1 236 ? 49.224 -16.731 -18.990 1.00 76.38 236 THR A C 1
ATOM 1849 O O . THR A 1 236 ? 49.434 -16.297 -20.122 1.00 76.38 236 THR A O 1
ATOM 1852 N N . HIS A 1 237 ? 50.186 -17.288 -18.245 1.00 82.31 237 HIS A N 1
ATOM 1853 C CA . HIS A 1 237 ? 51.566 -17.471 -18.705 1.00 82.31 237 HIS A CA 1
ATOM 1854 C C . HIS A 1 237 ? 51.626 -18.353 -19.960 1.00 82.31 237 HIS A C 1
ATOM 1856 O O . HIS A 1 237 ? 52.159 -17.929 -20.982 1.00 82.31 237 HIS A O 1
ATOM 1862 N N . ILE A 1 238 ? 50.977 -19.524 -19.935 1.00 83.12 238 ILE A N 1
ATOM 1863 C CA . ILE A 1 238 ? 50.904 -20.439 -21.090 1.00 83.12 238 ILE A CA 1
ATOM 1864 C C . ILE A 1 238 ? 50.276 -19.741 -22.312 1.00 83.12 238 ILE A C 1
ATOM 1866 O O . ILE A 1 238 ? 50.768 -19.871 -23.433 1.00 83.12 238 ILE A O 1
ATOM 1870 N N . CYS A 1 239 ? 49.221 -18.940 -22.113 1.00 72.62 239 CYS A N 1
ATOM 1871 C CA . CYS A 1 239 ? 48.624 -18.143 -23.191 1.00 72.62 239 CYS A CA 1
ATOM 1872 C C . CYS A 1 239 ? 49.577 -17.077 -23.764 1.00 72.62 239 CYS A C 1
ATOM 1874 O O . CYS A 1 239 ? 49.498 -16.772 -24.956 1.00 72.62 239 CYS A O 1
ATOM 1876 N N . GLN A 1 240 ? 50.443 -16.476 -22.942 1.00 74.25 240 GLN A N 1
ATOM 1877 C CA . GLN A 1 240 ? 51.442 -15.500 -23.393 1.00 74.25 240 GLN A CA 1
ATOM 1878 C C . GLN A 1 240 ? 52.588 -16.178 -24.154 1.00 74.25 240 GLN A C 1
ATOM 1880 O O . GLN A 1 240 ? 53.012 -15.668 -25.191 1.00 74.25 240 GLN A O 1
ATOM 1885 N N . GLU A 1 241 ? 53.026 -17.344 -23.686 1.00 81.12 241 GLU A N 1
ATOM 1886 C CA . GLU A 1 241 ? 54.071 -18.167 -24.294 1.00 81.12 241 GLU A CA 1
ATOM 1887 C C . GLU A 1 241 ? 53.645 -18.673 -25.681 1.00 81.12 241 GLU A C 1
ATOM 1889 O O . GLU A 1 241 ? 54.304 -18.370 -26.676 1.00 81.12 241 GLU A O 1
ATOM 1894 N N . GLN A 1 242 ? 52.450 -19.265 -25.810 1.00 72.50 242 GLN A N 1
ATOM 1895 C CA . GLN A 1 242 ? 51.899 -19.625 -27.125 1.00 72.50 242 GLN A CA 1
ATOM 1896 C C . GLN A 1 242 ? 51.664 -18.403 -28.029 1.00 72.50 242 GLN A C 1
ATOM 1898 O O . GLN A 1 242 ? 51.837 -18.477 -29.246 1.00 72.50 242 GLN A O 1
ATOM 1903 N N . ALA A 1 243 ? 51.305 -17.241 -27.472 1.00 68.31 243 ALA A N 1
ATOM 1904 C CA . ALA A 1 243 ? 51.200 -16.012 -28.260 1.00 68.31 243 ALA A CA 1
ATOM 1905 C C . ALA A 1 243 ? 52.567 -15.503 -28.758 1.00 68.31 243 ALA A C 1
ATOM 1907 O O . ALA A 1 243 ? 52.615 -14.830 -29.794 1.00 68.31 243 ALA A O 1
ATOM 1908 N N . PHE A 1 244 ? 53.663 -15.816 -28.061 1.00 80.81 244 PHE A N 1
ATOM 1909 C CA . PHE A 1 244 ? 55.028 -15.558 -28.514 1.00 80.81 244 PHE A CA 1
ATOM 1910 C C . PHE A 1 244 ? 55.438 -16.543 -29.619 1.00 80.81 244 PHE A C 1
ATOM 1912 O O . PHE A 1 244 ? 55.840 -16.094 -30.693 1.00 80.81 244 PHE A O 1
ATOM 1919 N N . GLU A 1 245 ? 55.220 -17.849 -29.430 1.00 77.81 245 GLU A N 1
ATOM 1920 C CA . GLU A 1 245 ? 55.466 -18.875 -30.457 1.00 77.81 245 GLU A CA 1
ATOM 1921 C C . GLU A 1 245 ? 54.721 -18.567 -31.765 1.00 77.81 245 GLU A C 1
ATOM 1923 O O . GLU A 1 245 ? 55.315 -18.571 -32.842 1.00 77.81 245 GLU A O 1
ATOM 1928 N N . ILE A 1 246 ? 53.436 -18.197 -31.692 1.00 70.75 246 ILE A N 1
ATOM 1929 C CA . ILE A 1 246 ? 52.634 -17.816 -32.867 1.00 70.75 246 ILE A CA 1
ATOM 1930 C C . ILE A 1 246 ? 53.224 -16.591 -33.587 1.00 70.75 246 ILE A C 1
ATOM 1932 O O . ILE A 1 246 ? 53.155 -16.511 -34.816 1.00 70.75 246 ILE A O 1
ATOM 1936 N N . ARG A 1 247 ? 53.810 -15.626 -32.865 1.00 75.69 247 ARG A N 1
ATOM 1937 C CA . ARG A 1 247 ? 54.498 -14.476 -33.485 1.00 75.69 247 ARG A CA 1
ATOM 1938 C C . ARG A 1 247 ? 55.805 -14.901 -34.150 1.00 75.69 247 ARG A C 1
ATOM 1940 O O . ARG A 1 247 ? 56.072 -14.454 -35.261 1.00 75.69 247 ARG A O 1
ATOM 1947 N N . GLN A 1 248 ? 56.578 -15.775 -33.510 1.00 77.31 248 GLN A N 1
ATOM 1948 C CA . GLN A 1 248 ? 57.835 -16.290 -34.050 1.00 77.31 248 GLN A CA 1
ATOM 1949 C C . GLN A 1 248 ? 57.601 -17.140 -35.309 1.00 77.31 248 GLN A C 1
ATOM 1951 O O . GLN A 1 248 ? 58.236 -16.900 -36.334 1.00 77.31 248 GLN A O 1
ATOM 1956 N N . LEU A 1 249 ? 56.618 -18.044 -35.291 1.00 71.94 249 LEU A N 1
ATOM 1957 C CA . LEU A 1 249 ? 56.211 -18.835 -36.457 1.00 71.94 249 LEU A CA 1
ATOM 1958 C C . LEU A 1 249 ? 55.732 -17.949 -37.616 1.00 71.94 249 LEU A C 1
ATOM 1960 O O . LEU A 1 249 ? 56.101 -18.191 -38.762 1.00 71.94 249 LEU A O 1
ATOM 1964 N N . ARG A 1 250 ? 54.970 -16.881 -37.335 1.00 70.62 250 ARG A N 1
ATOM 1965 C CA . ARG A 1 250 ? 54.565 -15.895 -38.356 1.00 70.62 250 ARG A CA 1
ATOM 1966 C C . ARG A 1 250 ? 55.746 -15.116 -38.937 1.00 70.62 250 ARG A C 1
ATOM 1968 O O . ARG A 1 250 ? 55.727 -14.824 -40.127 1.00 70.62 250 ARG A O 1
ATOM 1975 N N . ALA A 1 251 ? 56.763 -14.798 -38.135 1.00 73.38 251 ALA A N 1
ATOM 1976 C CA . ALA A 1 251 ? 57.981 -14.149 -38.621 1.00 73.38 251 ALA A CA 1
ATOM 1977 C C . ALA A 1 251 ? 58.807 -15.082 -39.527 1.00 73.38 251 ALA A C 1
ATOM 1979 O O . ALA A 1 251 ? 59.254 -14.656 -40.589 1.00 73.38 251 ALA A O 1
ATOM 1980 N N . HIS A 1 252 ? 58.935 -16.363 -39.161 1.00 72.00 252 HIS A N 1
ATOM 1981 C CA . HIS A 1 252 ? 59.584 -17.379 -39.999 1.00 72.00 252 HIS A CA 1
ATOM 1982 C C . HIS A 1 252 ? 58.839 -17.614 -41.325 1.00 72.00 252 HIS A C 1
ATOM 1984 O O . HIS A 1 252 ? 59.475 -17.656 -42.376 1.00 72.00 252 HIS A O 1
ATOM 1990 N N . LEU A 1 253 ? 57.503 -17.700 -41.298 1.00 66.81 253 LEU A N 1
ATOM 1991 C CA . LEU A 1 253 ? 56.674 -17.785 -42.509 1.00 66.81 253 LEU A CA 1
ATOM 1992 C C . LEU A 1 253 ? 56.862 -16.563 -43.419 1.00 66.81 253 LEU A C 1
ATOM 1994 O O . LEU A 1 253 ? 57.069 -16.724 -44.617 1.00 66.81 253 LEU A O 1
ATOM 1998 N N . ALA A 1 254 ? 56.882 -15.352 -42.852 1.00 69.00 254 ALA A N 1
ATOM 1999 C CA . ALA A 1 254 ? 57.133 -14.133 -43.620 1.00 69.00 254 ALA A CA 1
ATOM 2000 C C . ALA A 1 254 ? 58.538 -14.101 -44.257 1.00 69.00 254 ALA A C 1
ATOM 2002 O O . ALA A 1 254 ? 58.686 -13.589 -45.363 1.00 69.00 254 ALA A O 1
ATOM 2003 N N . GLN A 1 255 ? 59.564 -14.665 -43.605 1.00 67.31 255 GLN A N 1
ATOM 2004 C CA . GLN A 1 255 ? 60.886 -14.834 -44.223 1.00 67.31 255 GLN A CA 1
ATOM 2005 C C . GLN A 1 255 ? 60.867 -15.849 -45.375 1.00 67.31 255 GLN A C 1
ATOM 2007 O O . GLN A 1 255 ? 61.438 -15.565 -46.425 1.00 67.31 255 GLN A O 1
ATOM 2012 N N . GLN A 1 256 ? 60.178 -16.985 -45.222 1.00 66.94 256 GLN A N 1
ATOM 2013 C CA . GLN A 1 256 ? 60.067 -17.984 -46.293 1.00 66.94 256 GLN A CA 1
ATOM 2014 C C . GLN A 1 256 ? 59.283 -17.472 -47.510 1.00 66.94 256 GLN A C 1
ATOM 2016 O O . GLN A 1 256 ? 59.678 -17.759 -48.638 1.00 66.94 256 GLN A O 1
ATOM 2021 N N . ASP A 1 257 ? 58.227 -16.677 -47.312 1.00 55.78 257 ASP A N 1
ATOM 2022 C CA . ASP A 1 257 ? 57.511 -16.024 -48.418 1.00 55.78 257 ASP A CA 1
ATOM 2023 C C . ASP A 1 257 ? 58.398 -15.008 -49.164 1.00 55.78 257 ASP A C 1
ATOM 2025 O O . ASP A 1 257 ? 58.297 -14.891 -50.390 1.00 55.78 257 ASP A O 1
ATOM 2029 N N . LEU A 1 258 ? 59.310 -14.309 -48.468 1.00 60.34 258 LEU A N 1
ATOM 2030 C CA . LEU A 1 258 ? 60.305 -13.453 -49.123 1.00 60.34 258 LEU A CA 1
ATOM 2031 C C . LEU A 1 258 ? 61.303 -14.270 -49.961 1.00 60.34 258 LEU A C 1
ATOM 2033 O O . LEU A 1 258 ? 61.509 -13.923 -51.125 1.00 60.34 258 LEU A O 1
ATOM 2037 N N . ASP A 1 259 ? 61.868 -15.359 -49.431 1.00 58.44 259 ASP A N 1
ATOM 2038 C CA . ASP A 1 259 ? 62.793 -16.221 -50.190 1.00 58.44 259 ASP A CA 1
ATOM 2039 C C . ASP A 1 259 ? 62.107 -16.846 -51.421 1.00 58.44 259 ASP A C 1
ATOM 2041 O O . ASP A 1 259 ? 62.631 -16.764 -52.533 1.00 58.44 259 ASP A O 1
ATOM 2045 N N . LEU A 1 260 ? 60.881 -17.364 -51.272 1.00 55.59 260 LEU A N 1
ATOM 2046 C CA . LEU A 1 260 ? 60.076 -17.889 -52.385 1.00 55.59 260 LEU A CA 1
ATOM 2047 C C . LEU A 1 260 ? 59.750 -16.820 -53.442 1.00 55.59 260 LEU A C 1
ATOM 2049 O O . LEU A 1 260 ? 59.648 -17.131 -54.634 1.00 55.59 260 LEU A O 1
ATOM 2053 N N . SER A 1 261 ? 59.588 -15.556 -53.034 1.00 56.28 261 SER A N 1
ATOM 2054 C CA . SER A 1 261 ? 59.407 -14.442 -53.972 1.00 56.28 261 SER A CA 1
ATOM 2055 C C . SER A 1 261 ? 60.689 -14.140 -54.760 1.00 56.28 261 SER A C 1
ATOM 2057 O O . SER A 1 261 ? 60.623 -13.974 -55.981 1.00 56.28 261 SER A O 1
ATOM 2059 N N . ALA A 1 262 ? 61.855 -14.182 -54.105 1.00 61.88 262 ALA A N 1
ATOM 2060 C CA . ALA A 1 262 ? 63.155 -13.986 -54.741 1.00 61.88 262 ALA A CA 1
ATOM 2061 C C . ALA A 1 262 ? 63.497 -15.128 -55.719 1.00 61.88 262 ALA A C 1
ATOM 2063 O O . ALA A 1 262 ? 63.912 -14.871 -56.853 1.00 61.88 262 ALA A O 1
ATOM 2064 N N . GLU A 1 263 ? 63.241 -16.387 -55.346 1.00 55.88 263 GLU A N 1
ATOM 2065 C CA . GLU A 1 263 ? 63.400 -17.539 -56.247 1.00 55.88 263 GLU A CA 1
ATOM 2066 C C . GLU A 1 263 ? 62.492 -17.437 -57.485 1.00 55.88 263 GLU A C 1
ATOM 2068 O O . GLU A 1 263 ? 62.917 -17.746 -58.605 1.00 55.88 263 GLU A O 1
ATOM 2073 N N . ARG A 1 264 ? 61.259 -16.930 -57.325 1.00 54.47 264 ARG A N 1
ATOM 2074 C CA . ARG A 1 264 ? 60.339 -16.665 -58.446 1.00 54.47 264 ARG A CA 1
ATOM 2075 C C . ARG A 1 264 ? 60.883 -15.628 -59.428 1.00 54.47 264 ARG A C 1
ATOM 2077 O O . ARG A 1 264 ? 60.749 -15.822 -60.639 1.00 54.47 264 ARG A O 1
ATOM 2084 N N . GLU A 1 265 ? 61.498 -14.551 -58.945 1.00 57.69 265 GLU A N 1
ATOM 2085 C CA . GLU A 1 265 ? 62.104 -13.535 -59.816 1.00 57.69 265 GLU A CA 1
ATOM 2086 C C . GLU A 1 265 ? 63.316 -14.084 -60.588 1.00 57.69 265 GLU A C 1
ATOM 2088 O O . GLU A 1 265 ? 63.453 -13.823 -61.790 1.00 57.69 265 GLU A O 1
ATOM 2093 N N . VAL A 1 266 ? 64.142 -14.923 -59.952 1.00 58.34 266 VAL A N 1
ATOM 2094 C CA . VAL A 1 266 ? 65.270 -15.613 -60.606 1.00 58.34 266 VAL A CA 1
ATOM 2095 C C . VAL A 1 266 ? 64.781 -16.589 -61.687 1.00 58.34 266 VAL A C 1
ATOM 2097 O O . VAL A 1 266 ? 65.290 -16.577 -62.815 1.00 58.34 266 VAL A O 1
ATOM 2100 N N . ALA A 1 267 ? 63.738 -17.379 -61.407 1.00 54.94 267 ALA A N 1
ATOM 2101 C CA . ALA A 1 267 ? 63.139 -18.294 -62.383 1.00 54.94 267 ALA A CA 1
ATOM 2102 C C . ALA A 1 267 ? 62.560 -17.555 -63.610 1.00 54.94 267 ALA A C 1
ATOM 2104 O O . ALA A 1 267 ? 62.736 -17.990 -64.755 1.00 54.94 267 ALA A O 1
ATOM 2105 N N . LEU A 1 268 ? 61.930 -16.392 -63.398 1.00 55.75 268 LEU A N 1
ATOM 2106 C CA . LEU A 1 268 ? 61.416 -15.535 -64.474 1.00 55.75 268 LEU A CA 1
ATOM 2107 C C . LEU A 1 268 ? 62.531 -14.932 -65.348 1.00 55.75 268 LEU A C 1
ATOM 2109 O O . LEU A 1 268 ? 62.320 -14.728 -66.549 1.00 55.75 268 LEU A O 1
ATOM 2113 N N . GLN A 1 269 ? 63.730 -14.690 -64.803 1.00 54.06 269 GLN A N 1
ATOM 2114 C CA . GLN A 1 269 ? 64.891 -14.286 -65.606 1.00 54.06 269 GLN A CA 1
ATOM 2115 C C . GLN A 1 269 ? 65.454 -15.442 -66.449 1.00 54.06 269 GLN A C 1
ATOM 2117 O O . GLN A 1 269 ? 65.731 -15.241 -67.636 1.00 54.06 269 GLN A O 1
ATOM 2122 N N . MET A 1 270 ? 65.555 -16.662 -65.902 1.00 49.88 270 MET A N 1
ATOM 2123 C CA . MET A 1 270 ? 66.005 -17.837 -66.670 1.00 49.88 270 MET A CA 1
ATOM 2124 C C . MET A 1 270 ? 65.114 -18.112 -67.892 1.00 49.88 270 MET A C 1
ATOM 2126 O O . MET A 1 270 ? 65.622 -18.379 -68.986 1.00 49.88 270 MET A O 1
ATOM 2130 N N . HIS A 1 271 ? 63.794 -17.958 -67.751 1.00 49.25 271 HIS A N 1
ATOM 2131 C CA . HIS A 1 271 ? 62.850 -18.197 -68.847 1.00 49.25 271 HIS A CA 1
ATOM 2132 C C . HIS A 1 271 ? 63.000 -17.198 -70.018 1.00 49.25 271 HIS A C 1
ATOM 2134 O O . HIS A 1 271 ? 62.711 -17.538 -71.169 1.00 49.25 271 HIS A O 1
ATOM 2140 N N . ARG A 1 272 ? 63.512 -15.980 -69.765 1.00 49.47 272 ARG A N 1
ATOM 2141 C CA . ARG A 1 272 ? 63.834 -14.994 -70.820 1.00 49.47 272 ARG A CA 1
ATOM 2142 C C . ARG A 1 272 ? 65.118 -15.328 -71.587 1.00 49.47 272 ARG A C 1
ATOM 2144 O O . ARG A 1 272 ? 65.244 -14.931 -72.744 1.00 49.47 272 ARG A O 1
ATOM 2151 N N . LEU A 1 273 ? 66.055 -16.057 -70.978 1.00 48.16 273 LEU A N 1
ATOM 2152 C CA . LEU A 1 273 ? 67.297 -16.483 -71.635 1.00 48.16 273 LEU A CA 1
ATOM 2153 C C . LEU A 1 273 ? 67.077 -17.690 -72.561 1.00 48.16 273 LEU A C 1
ATOM 2155 O O . LEU A 1 273 ? 67.663 -17.742 -73.642 1.00 48.16 273 LEU A O 1
ATOM 2159 N N . TRP A 1 274 ? 66.188 -18.620 -72.195 1.00 46.91 274 TRP A N 1
ATOM 2160 C CA . TRP A 1 274 ? 65.836 -19.768 -73.046 1.00 46.91 274 TRP A CA 1
ATOM 2161 C C . TRP A 1 274 ? 65.069 -19.365 -74.315 1.00 46.91 274 TRP A C 1
ATOM 2163 O O . TRP A 1 274 ? 65.352 -19.886 -75.394 1.00 46.91 274 TRP A O 1
ATOM 2173 N N . GLY A 1 275 ? 64.182 -18.367 -74.230 1.00 44.84 275 GLY A N 1
ATOM 2174 C CA . GLY A 1 275 ? 63.423 -17.859 -75.383 1.00 44.84 275 GLY A CA 1
ATOM 2175 C C . GLY A 1 275 ? 64.265 -17.227 -76.504 1.00 44.84 275 GLY A C 1
ATOM 2176 O O . GLY A 1 275 ? 63.731 -16.937 -77.570 1.00 44.84 275 GLY A O 1
ATOM 2177 N N . LYS A 1 276 ? 65.574 -17.018 -76.296 1.00 42.69 276 LYS A N 1
ATOM 2178 C CA . LYS A 1 276 ? 66.477 -16.374 -77.265 1.00 42.69 276 LYS A CA 1
ATOM 2179 C C . LYS A 1 276 ? 67.422 -17.341 -77.994 1.00 42.69 276 LYS A C 1
ATOM 2181 O O . LYS A 1 276 ? 68.292 -16.876 -78.727 1.00 42.69 276 LYS A O 1
ATOM 2186 N N . ARG A 1 277 ? 67.286 -18.663 -77.790 1.00 40.19 277 ARG A N 1
ATOM 2187 C CA . ARG A 1 277 ? 68.234 -19.680 -78.300 1.00 40.19 277 ARG A CA 1
ATOM 2188 C C . ARG A 1 277 ? 67.679 -20.644 -79.365 1.00 40.19 277 ARG A C 1
ATOM 2190 O O . ARG A 1 277 ? 68.470 -21.345 -79.988 1.00 40.19 277 ARG A O 1
ATOM 2197 N N . ASN A 1 278 ? 66.376 -20.634 -79.656 1.00 36.97 278 ASN A N 1
ATOM 2198 C CA . ASN A 1 278 ? 65.778 -21.514 -80.672 1.00 36.97 278 ASN A CA 1
ATOM 2199 C C . ASN A 1 278 ? 65.523 -20.789 -82.005 1.00 36.97 278 ASN A C 1
ATOM 2201 O O . ASN A 1 278 ? 64.394 -20.443 -82.336 1.00 36.97 278 ASN A O 1
ATOM 2205 N N . SER A 1 279 ? 66.591 -20.597 -82.783 1.00 41.97 279 SER A N 1
ATOM 2206 C CA . SER A 1 279 ? 66.519 -20.235 -84.208 1.00 41.97 279 SER A CA 1
ATOM 2207 C C . SER A 1 279 ? 67.622 -20.932 -85.012 1.00 41.97 279 SER A C 1
ATOM 2209 O O . SER A 1 279 ? 68.436 -20.286 -85.670 1.00 41.97 279 SER A O 1
ATOM 2211 N N . SER A 1 280 ? 67.651 -22.264 -84.957 1.00 35.31 280 SER A N 1
ATOM 2212 C CA . SER A 1 280 ? 68.264 -23.100 -85.994 1.00 35.31 280 SER A CA 1
ATOM 2213 C C . SER A 1 280 ? 67.826 -24.553 -85.821 1.00 35.31 280 SER A C 1
ATOM 2215 O O . SER A 1 280 ? 68.173 -25.166 -84.811 1.00 35.31 280 SER A O 1
ATOM 2217 N N . PHE A 1 281 ? 67.166 -25.138 -86.818 1.00 29.55 281 PHE A N 1
ATOM 2218 C CA . PHE A 1 281 ? 67.434 -26.535 -87.150 1.00 29.55 281 PHE A CA 1
ATOM 2219 C C . PHE A 1 281 ? 67.211 -26.811 -88.638 1.00 29.55 281 PHE A C 1
ATOM 2221 O O . PHE A 1 281 ? 66.349 -26.202 -89.266 1.00 29.55 281 PHE A O 1
ATOM 2228 N N . HIS A 1 282 ? 68.055 -27.685 -89.182 1.00 31.34 282 HIS A N 1
ATOM 2229 C CA . HIS A 1 282 ? 68.083 -28.076 -90.588 1.00 31.34 282 HIS A CA 1
ATOM 2230 C C . HIS A 1 282 ? 67.061 -29.175 -90.891 1.00 31.34 282 HIS A C 1
ATOM 2232 O O . HIS A 1 282 ? 66.848 -30.077 -90.083 1.00 31.34 282 HIS A O 1
ATOM 2238 N N . GLU A 1 283 ? 66.520 -29.138 -92.104 1.00 30.47 283 GLU A N 1
ATOM 2239 C CA . GLU A 1 283 ? 65.822 -30.258 -92.733 1.00 30.47 283 GLU A CA 1
ATOM 2240 C C . GLU A 1 283 ? 66.856 -31.247 -93.311 1.00 30.47 283 GLU A C 1
ATOM 2242 O O . GLU A 1 283 ? 67.913 -30.830 -93.796 1.00 30.47 283 GLU A O 1
ATOM 2247 N N . VAL A 1 284 ? 66.594 -32.555 -93.201 1.00 30.39 284 VAL A N 1
ATOM 2248 C CA . VAL A 1 284 ? 67.521 -33.632 -93.595 1.00 30.39 284 VAL A CA 1
ATOM 2249 C C . VAL A 1 284 ? 66.824 -34.561 -94.581 1.00 30.39 284 VAL A C 1
ATOM 2251 O O . VAL A 1 284 ? 65.872 -35.247 -94.218 1.00 30.39 284 VAL A O 1
ATOM 2254 N N . ASP A 1 285 ? 67.333 -34.595 -95.809 1.00 29.31 285 ASP A N 1
ATOM 2255 C CA . ASP A 1 285 ? 66.817 -35.413 -96.910 1.00 29.31 285 ASP A CA 1
ATOM 2256 C C . ASP A 1 285 ? 67.484 -36.801 -96.965 1.00 29.31 285 ASP A C 1
ATOM 2258 O O . ASP A 1 285 ? 68.662 -36.945 -96.617 1.00 29.31 285 ASP A O 1
ATOM 2262 N N . GLY A 1 286 ? 66.765 -37.834 -97.432 1.00 28.56 286 GLY A N 1
ATOM 2263 C CA . GLY A 1 286 ? 67.289 -39.207 -97.394 1.00 28.56 286 GLY A CA 1
ATOM 2264 C C . GLY A 1 286 ? 66.574 -40.285 -98.225 1.00 28.56 286 GLY A C 1
ATOM 2265 O O . GLY A 1 286 ? 65.713 -40.987 -97.707 1.00 28.56 286 GLY A O 1
ATOM 2266 N N . LEU A 1 287 ? 67.131 -40.537 -99.421 1.00 28.16 287 LEU A N 1
ATOM 2267 C CA . LEU A 1 287 ? 67.176 -41.812 -100.178 1.00 28.16 287 LEU A CA 1
ATOM 2268 C C . LEU A 1 287 ? 65.951 -42.291 -100.998 1.00 28.16 287 LEU A C 1
ATOM 2270 O O . LEU A 1 287 ? 64.982 -42.825 -100.468 1.00 28.16 287 LEU A O 1
ATOM 2274 N N . GLU A 1 288 ? 66.145 -42.344 -102.324 1.00 28.77 288 GLU A N 1
ATOM 2275 C CA . GLU A 1 288 ? 65.478 -43.284 -103.247 1.00 28.77 288 GLU A CA 1
ATOM 2276 C C . GLU A 1 288 ? 66.480 -44.289 -103.863 1.00 28.77 288 GLU A C 1
ATOM 2278 O O . GLU A 1 288 ? 67.694 -44.063 -103.883 1.00 28.77 288 GLU A O 1
ATOM 2283 N N . GLN A 1 289 ? 65.979 -45.427 -104.365 1.00 27.45 289 GLN A N 1
ATOM 2284 C CA . GLN A 1 289 ? 66.788 -46.568 -104.819 1.00 27.45 289 GLN A CA 1
ATOM 2285 C C . GLN A 1 289 ? 66.807 -46.793 -106.346 1.00 27.45 289 GLN A C 1
ATOM 2287 O O . GLN A 1 289 ? 65.776 -46.905 -106.995 1.00 27.45 289 GLN A O 1
ATOM 2292 N N . ARG A 1 290 ? 68.023 -47.028 -106.863 1.00 26.39 290 ARG A N 1
ATOM 2293 C CA . ARG A 1 290 ? 68.431 -48.132 -107.769 1.00 26.39 290 ARG A CA 1
ATOM 2294 C C . ARG A 1 290 ? 67.436 -48.646 -108.838 1.00 26.39 290 ARG A C 1
ATOM 2296 O O . ARG A 1 290 ? 66.537 -49.418 -108.526 1.00 26.39 290 ARG A O 1
ATOM 2303 N N . GLY A 1 291 ? 67.830 -48.533 -110.115 1.00 28.91 291 GLY A N 1
ATOM 2304 C CA . GLY A 1 291 ? 67.527 -49.574 -111.118 1.00 28.91 291 GLY A CA 1
ATOM 2305 C C . GLY A 1 291 ? 67.371 -49.106 -112.567 1.00 28.91 291 GLY A C 1
ATOM 2306 O O . GLY A 1 291 ? 66.312 -48.631 -112.951 1.00 28.91 291 GLY A O 1
ATOM 2307 N N . SER A 1 292 ? 68.386 -49.333 -113.409 1.00 27.80 292 SER A N 1
ATOM 2308 C CA . SER A 1 292 ? 68.290 -49.167 -114.869 1.00 27.80 292 SER A CA 1
ATOM 2309 C C . SER A 1 292 ? 68.445 -50.515 -115.571 1.00 27.80 292 SER A C 1
ATOM 2311 O O . SER A 1 292 ? 69.401 -51.234 -115.276 1.00 27.80 292 SER A O 1
ATOM 2313 N N . ASN A 1 293 ? 67.552 -50.846 -116.518 1.00 26.80 293 ASN A N 1
ATOM 2314 C CA . ASN A 1 293 ? 67.906 -51.729 -117.635 1.00 26.80 293 ASN A CA 1
ATOM 2315 C C . ASN A 1 293 ? 66.926 -51.693 -118.834 1.00 26.80 293 ASN A C 1
ATOM 2317 O O . ASN A 1 293 ? 65.784 -52.123 -118.736 1.00 26.80 293 ASN A O 1
ATOM 2321 N N . ARG A 1 294 ? 67.485 -51.297 -119.987 1.00 27.61 294 ARG A N 1
ATOM 2322 C CA . ARG A 1 294 ? 67.306 -51.851 -121.351 1.00 27.61 294 ARG A CA 1
ATOM 2323 C C . ARG A 1 294 ? 65.927 -51.895 -122.050 1.00 27.61 294 ARG A C 1
ATOM 2325 O O . ARG A 1 294 ? 65.117 -52.783 -121.831 1.00 27.61 294 ARG A O 1
ATOM 2332 N N . THR A 1 295 ? 65.870 -51.077 -123.112 1.00 30.48 295 THR A N 1
ATOM 2333 C CA . THR A 1 295 ? 65.398 -51.384 -124.488 1.00 30.48 295 THR A CA 1
ATOM 2334 C C . THR A 1 295 ? 63.963 -51.870 -124.726 1.00 30.48 295 THR A C 1
ATOM 2336 O O . THR A 1 295 ? 63.620 -52.992 -124.361 1.00 30.48 295 THR A O 1
ATOM 2339 N N . ARG A 1 296 ? 63.252 -51.175 -125.629 1.00 29.03 296 ARG A N 1
ATOM 2340 C CA . ARG A 1 296 ? 63.096 -51.632 -127.031 1.00 29.03 296 ARG A CA 1
ATOM 2341 C C . ARG A 1 296 ? 62.516 -50.549 -127.948 1.00 29.03 296 ARG A C 1
ATOM 2343 O O . ARG A 1 296 ? 61.896 -49.600 -127.485 1.00 29.03 296 ARG A O 1
ATOM 2350 N N . GLU A 1 297 ? 62.787 -50.699 -129.240 1.00 32.16 297 GLU A N 1
ATOM 2351 C CA . GLU A 1 297 ? 62.331 -49.829 -130.327 1.00 32.16 297 GLU A CA 1
ATOM 2352 C C . GLU A 1 297 ? 60.840 -50.035 -130.632 1.00 32.16 297 GLU A C 1
ATOM 2354 O O . GLU A 1 297 ? 60.361 -51.167 -130.589 1.00 32.16 297 GLU A O 1
ATOM 2359 N N . ALA A 1 298 ? 60.146 -48.955 -131.003 1.00 31.55 298 ALA A N 1
ATOM 2360 C CA . ALA A 1 298 ? 59.347 -48.812 -132.233 1.00 31.55 298 ALA A CA 1
ATOM 2361 C C . ALA A 1 298 ? 58.528 -47.509 -132.144 1.00 31.55 298 ALA A C 1
ATOM 2363 O O . ALA A 1 298 ? 58.002 -47.176 -131.083 1.00 31.55 298 ALA A O 1
ATOM 2364 N N . GLY A 1 299 ? 58.472 -46.738 -133.232 1.00 37.28 299 GLY A N 1
ATOM 2365 C CA . GLY A 1 299 ? 57.899 -45.389 -133.229 1.00 37.28 299 GLY A CA 1
ATOM 2366 C C . GLY A 1 299 ? 56.369 -45.313 -133.327 1.00 37.28 299 GLY A C 1
ATOM 2367 O O . GLY A 1 299 ? 55.702 -46.263 -133.718 1.00 37.28 299 GLY A O 1
ATOM 2368 N N . GLU A 1 300 ? 55.870 -44.105 -133.039 1.00 44.88 300 GLU A N 1
ATOM 2369 C CA . GLU A 1 300 ? 54.623 -43.531 -133.579 1.00 44.88 300 GLU A CA 1
ATOM 2370 C C . GLU A 1 300 ? 53.279 -44.076 -133.045 1.00 44.88 300 GLU A C 1
ATOM 2372 O O . GLU A 1 300 ? 52.419 -44.559 -133.775 1.00 44.88 300 GLU A O 1
ATOM 2377 N N . ALA A 1 301 ? 53.049 -43.859 -131.740 1.00 47.91 301 ALA A N 1
ATOM 2378 C CA . ALA A 1 301 ? 51.712 -43.811 -131.115 1.00 47.91 301 ALA A CA 1
ATOM 2379 C C . ALA A 1 301 ? 51.653 -42.836 -129.904 1.00 47.91 301 ALA A C 1
ATOM 2381 O O . ALA A 1 301 ? 50.979 -43.072 -128.895 1.00 47.91 301 ALA A O 1
ATOM 2382 N N . THR A 1 302 ? 52.428 -41.748 -129.954 1.00 49.34 302 THR A N 1
ATOM 2383 C CA . THR A 1 302 ? 52.791 -40.921 -128.784 1.00 49.34 302 THR A CA 1
ATOM 2384 C C . THR A 1 302 ? 51.816 -39.791 -128.433 1.00 49.34 302 THR A C 1
ATOM 2386 O O . THR A 1 302 ? 51.798 -39.353 -127.285 1.00 49.34 302 THR A O 1
ATOM 2389 N N . GLU A 1 303 ? 50.977 -39.326 -129.361 1.00 53.47 303 GLU A N 1
ATOM 2390 C CA . GLU A 1 303 ? 50.166 -38.113 -129.146 1.00 53.47 303 GLU A CA 1
ATOM 2391 C C . GLU A 1 303 ? 48.920 -38.354 -128.272 1.00 53.47 303 GLU A C 1
ATOM 2393 O O . GLU A 1 303 ? 48.700 -37.659 -127.277 1.00 53.47 303 GLU A O 1
ATOM 2398 N N . TYR A 1 304 ? 48.142 -39.405 -128.559 1.00 52.62 304 TYR A N 1
ATOM 2399 C CA . TYR A 1 304 ? 46.934 -39.733 -127.784 1.00 52.62 304 TYR A CA 1
ATOM 2400 C C . TYR A 1 304 ? 47.255 -40.173 -126.344 1.00 52.62 304 TYR A C 1
ATOM 2402 O O . TYR A 1 304 ? 46.521 -39.866 -125.401 1.00 52.62 304 TYR A O 1
ATOM 2410 N N . THR A 1 305 ? 48.393 -40.848 -126.150 1.00 55.38 305 THR A N 1
ATOM 2411 C CA . THR A 1 305 ? 48.862 -41.260 -124.819 1.00 55.38 305 THR A CA 1
ATOM 2412 C C . THR A 1 305 ? 49.436 -40.096 -124.003 1.00 55.38 305 THR A C 1
ATOM 2414 O O . THR A 1 305 ? 49.414 -40.171 -122.774 1.00 55.38 305 THR A O 1
ATOM 2417 N N . SER A 1 306 ? 49.880 -39.004 -124.641 1.00 59.41 306 SER A N 1
ATOM 2418 C CA . SER A 1 306 ? 50.237 -37.755 -123.951 1.00 59.41 306 SER A CA 1
ATOM 2419 C C . SER A 1 306 ? 48.996 -37.061 -123.384 1.00 59.41 306 SER A C 1
ATOM 2421 O O . SER A 1 306 ? 48.921 -36.816 -122.181 1.00 59.41 306 SER A O 1
ATOM 2423 N N . ALA A 1 307 ? 47.975 -36.835 -124.218 1.00 62.50 307 ALA A N 1
ATOM 2424 C CA . ALA A 1 307 ? 46.770 -36.098 -123.827 1.00 62.50 307 ALA A CA 1
ATOM 2425 C C . ALA A 1 307 ? 45.982 -36.759 -122.675 1.00 62.50 307 ALA A C 1
ATOM 2427 O O . ALA A 1 307 ? 45.367 -36.067 -121.859 1.00 62.50 307 ALA A O 1
ATOM 2428 N N . LEU A 1 308 ? 46.007 -38.094 -122.576 1.00 59.22 308 LEU A N 1
ATOM 2429 C CA . LEU A 1 308 ? 45.428 -38.820 -121.439 1.00 59.22 308 LEU A CA 1
ATOM 2430 C C . LEU A 1 308 ? 46.248 -38.649 -120.150 1.00 59.22 308 LEU A C 1
ATOM 2432 O O . LEU A 1 308 ? 45.663 -38.440 -119.089 1.00 59.22 308 LEU A O 1
ATOM 2436 N N . LYS A 1 309 ? 47.585 -38.680 -120.236 1.00 65.44 309 LYS A N 1
ATOM 2437 C CA . LYS A 1 309 ? 48.473 -38.467 -119.080 1.00 65.44 309 LYS A CA 1
ATOM 2438 C C . LYS A 1 309 ? 48.365 -37.053 -118.520 1.00 65.44 309 LYS A C 1
ATOM 2440 O O . LYS A 1 309 ? 48.452 -36.887 -117.308 1.00 65.44 309 LYS A O 1
ATOM 2445 N N . ASP A 1 310 ? 48.163 -36.048 -119.367 1.00 71.44 310 ASP A N 1
ATOM 2446 C CA . ASP A 1 310 ? 48.014 -34.666 -118.903 1.00 71.44 310 ASP A CA 1
ATOM 2447 C C . ASP A 1 310 ? 46.671 -34.449 -118.187 1.00 71.44 310 ASP A C 1
ATOM 2449 O O . ASP A 1 310 ? 46.661 -33.930 -117.073 1.00 71.44 310 ASP A O 1
ATOM 2453 N N . LYS A 1 311 ? 45.565 -35.010 -118.700 1.00 71.94 311 LYS A N 1
ATOM 2454 C CA . LYS A 1 311 ? 44.285 -35.037 -117.961 1.00 71.94 311 LYS A CA 1
ATOM 2455 C C . LYS A 1 311 ? 44.384 -35.774 -116.621 1.00 71.94 311 LYS A C 1
ATOM 2457 O O . LYS A 1 311 ? 43.761 -35.362 -115.646 1.00 71.94 311 LYS A O 1
ATOM 2462 N N . GLU A 1 312 ? 45.166 -36.850 -116.545 1.00 71.19 312 GLU A N 1
ATOM 2463 C CA . GLU A 1 312 ? 45.393 -37.576 -115.290 1.00 71.19 312 GLU A CA 1
ATOM 2464 C C . GLU A 1 312 ? 46.206 -36.747 -114.274 1.00 71.19 312 GLU A C 1
ATOM 2466 O O . GLU A 1 312 ? 45.897 -36.766 -113.081 1.00 71.19 312 GLU A O 1
ATOM 2471 N N . LYS A 1 313 ? 47.205 -35.974 -114.734 1.00 75.81 313 LYS A N 1
ATOM 2472 C CA . LYS A 1 313 ? 47.940 -35.008 -113.894 1.00 75.81 313 LYS A CA 1
ATOM 2473 C C . LYS A 1 313 ? 47.020 -33.908 -113.371 1.00 75.81 313 LYS A C 1
ATOM 2475 O O . LYS A 1 313 ? 47.104 -33.583 -112.191 1.00 75.81 313 LYS A O 1
ATOM 2480 N N . ASP A 1 314 ? 46.145 -33.360 -114.212 1.00 78.81 314 ASP A N 1
ATOM 2481 C CA . ASP A 1 314 ? 45.228 -32.286 -113.814 1.00 78.81 314 ASP A CA 1
ATOM 2482 C C . ASP A 1 314 ? 44.200 -32.776 -112.782 1.00 78.81 314 ASP A C 1
ATOM 2484 O O . ASP A 1 314 ? 43.961 -32.108 -111.777 1.00 78.81 314 ASP A O 1
ATOM 2488 N N . VAL A 1 315 ? 43.671 -33.996 -112.947 1.00 72.06 315 VAL A N 1
ATOM 2489 C CA . VAL A 1 315 ? 42.810 -34.638 -111.935 1.00 72.06 315 VAL A CA 1
ATOM 2490 C C . VAL A 1 315 ? 43.576 -34.933 -110.638 1.00 72.06 315 VAL A C 1
ATOM 2492 O O . VAL A 1 315 ? 43.007 -34.781 -109.555 1.00 72.06 315 VAL A O 1
ATOM 2495 N N . ARG A 1 316 ? 44.861 -35.317 -110.706 1.00 72.25 316 ARG A N 1
ATOM 2496 C CA . ARG A 1 316 ? 45.707 -35.484 -109.509 1.00 72.25 316 ARG A CA 1
ATOM 2497 C C . ARG A 1 316 ? 45.942 -34.161 -108.779 1.00 72.25 316 ARG A C 1
ATOM 2499 O O . ARG A 1 316 ? 45.667 -34.113 -107.583 1.00 72.25 316 ARG A O 1
ATOM 2506 N N . LYS A 1 317 ? 46.317 -33.089 -109.485 1.00 81.50 317 LYS A N 1
ATOM 2507 C CA . LYS A 1 317 ? 46.444 -31.737 -108.912 1.00 81.50 317 LYS A CA 1
ATOM 2508 C C . LYS A 1 317 ? 45.150 -31.279 -108.247 1.00 81.50 317 LYS A C 1
ATOM 2510 O O . LYS A 1 317 ? 45.169 -30.894 -107.087 1.00 81.50 317 LYS A O 1
ATOM 2515 N N . TRP A 1 318 ? 44.015 -31.403 -108.935 1.00 77.06 318 TRP A N 1
ATOM 2516 C CA . TRP A 1 318 ? 42.719 -31.005 -108.383 1.00 77.06 318 TRP A CA 1
ATOM 2517 C C . TRP A 1 318 ? 42.343 -31.812 -107.128 1.00 77.06 318 TRP A C 1
ATOM 2519 O O . TRP A 1 318 ? 41.800 -31.274 -106.164 1.00 77.06 318 TRP A O 1
ATOM 2529 N N . LYS A 1 319 ? 42.681 -33.109 -107.091 1.00 74.19 319 LYS A N 1
ATOM 2530 C CA . LYS A 1 319 ? 42.500 -33.959 -105.905 1.00 74.19 319 LYS A CA 1
ATOM 2531 C C . LYS A 1 319 ? 43.432 -33.560 -104.752 1.00 74.19 319 LYS A C 1
ATOM 2533 O O . LYS A 1 319 ? 43.008 -33.611 -103.599 1.00 74.19 319 LYS A O 1
ATOM 2538 N N . GLU A 1 320 ? 44.672 -33.177 -105.041 1.00 77.19 320 GLU A N 1
ATOM 2539 C CA . GLU A 1 320 ? 45.638 -32.676 -104.055 1.00 77.19 320 GLU A CA 1
ATOM 2540 C C . GLU A 1 320 ? 45.203 -31.318 -103.485 1.00 77.19 320 GLU A C 1
ATOM 2542 O O . GLU A 1 320 ? 45.167 -31.166 -102.265 1.00 77.19 320 GLU A O 1
ATOM 2547 N N . GLU A 1 321 ? 44.760 -30.384 -104.331 1.00 80.69 321 GLU A N 1
ATOM 2548 C CA . GLU A 1 321 ? 44.172 -29.098 -103.932 1.00 80.69 321 GLU A CA 1
ATOM 2549 C C . GLU A 1 321 ? 42.920 -29.283 -103.062 1.00 80.69 321 GLU A C 1
ATOM 2551 O O . GLU A 1 321 ? 42.777 -28.619 -102.035 1.00 80.69 321 GLU A O 1
ATOM 2556 N N . LEU A 1 322 ? 42.035 -30.225 -103.408 1.00 79.19 322 LEU A N 1
ATOM 2557 C CA . LEU A 1 322 ? 40.839 -30.530 -102.616 1.00 79.19 322 LEU A CA 1
ATOM 2558 C C . LEU A 1 322 ? 41.186 -31.146 -101.248 1.00 79.19 322 LEU A C 1
ATOM 2560 O O . LEU A 1 322 ? 40.540 -30.840 -100.242 1.00 79.19 322 LEU A O 1
ATOM 2564 N N . LEU A 1 323 ? 42.209 -32.007 -101.186 1.00 71.19 323 LEU A N 1
ATOM 2565 C CA . LEU A 1 323 ? 42.724 -32.549 -99.923 1.00 71.19 323 LEU A CA 1
ATOM 2566 C C . LEU A 1 323 ? 43.389 -31.461 -99.072 1.00 71.19 323 LEU A C 1
ATOM 2568 O O . LEU A 1 323 ? 43.204 -31.452 -97.858 1.00 71.19 323 LEU A O 1
ATOM 2572 N N . GLU A 1 324 ? 44.102 -30.527 -99.697 1.00 81.75 324 GLU A N 1
ATOM 2573 C CA . GLU A 1 324 ? 44.751 -29.398 -99.033 1.00 81.75 324 GLU A CA 1
ATOM 2574 C C . GLU A 1 324 ? 43.738 -28.386 -98.479 1.00 81.75 324 GLU A C 1
ATOM 2576 O O . GLU A 1 324 ? 43.824 -28.000 -97.315 1.00 81.75 324 GLU A O 1
ATOM 2581 N N . GLN A 1 325 ? 42.704 -28.034 -99.250 1.00 78.25 325 GLN A N 1
ATOM 2582 C CA . GLN A 1 325 ? 41.573 -27.242 -98.753 1.00 78.25 325 GLN A CA 1
ATOM 2583 C C . GLN A 1 325 ? 40.876 -27.930 -97.571 1.00 78.25 325 GLN A C 1
ATOM 2585 O O . GLN A 1 325 ? 40.494 -27.273 -96.601 1.00 78.25 325 GLN A O 1
ATOM 2590 N N . ARG A 1 326 ? 40.733 -29.263 -97.614 1.00 73.56 326 ARG A N 1
ATOM 2591 C CA . ARG A 1 326 ? 40.125 -30.032 -96.521 1.00 73.56 326 ARG A CA 1
ATOM 2592 C C . ARG A 1 326 ? 41.015 -30.112 -95.277 1.00 73.56 326 ARG A C 1
ATOM 2594 O O . ARG A 1 326 ? 40.461 -30.120 -94.179 1.00 73.56 326 ARG A O 1
ATOM 2601 N N . ARG A 1 327 ? 42.347 -30.141 -95.430 1.00 78.50 327 ARG A N 1
ATOM 2602 C CA . ARG A 1 327 ? 43.311 -30.012 -94.322 1.00 78.50 327 ARG A CA 1
ATOM 2603 C C . ARG A 1 327 ? 43.204 -28.639 -93.667 1.00 78.50 327 ARG A C 1
ATOM 2605 O O . ARG A 1 327 ? 42.872 -28.585 -92.489 1.00 78.50 327 ARG A O 1
ATOM 2612 N N . LYS A 1 328 ? 43.327 -27.552 -94.436 1.00 81.44 328 LYS A N 1
ATOM 2613 C CA . LYS A 1 328 ? 43.223 -26.175 -93.914 1.00 81.44 328 LYS A CA 1
ATOM 2614 C C . LYS A 1 328 ? 41.905 -25.919 -93.187 1.00 81.44 328 LYS A C 1
ATOM 2616 O O . LYS A 1 328 ? 41.904 -25.435 -92.064 1.00 81.44 328 LYS A O 1
ATOM 2621 N N . MET A 1 329 ? 40.780 -26.352 -93.758 1.00 76.12 329 MET A N 1
ATOM 2622 C CA . MET A 1 329 ? 39.467 -26.236 -93.110 1.00 76.12 329 MET A CA 1
ATOM 2623 C C . MET A 1 329 ? 39.327 -27.101 -91.840 1.00 76.12 329 MET A C 1
ATOM 2625 O O . MET A 1 329 ? 38.494 -26.803 -90.983 1.00 76.12 329 MET A O 1
ATOM 2629 N N . MET A 1 330 ? 40.113 -28.174 -91.694 1.00 72.31 330 MET A N 1
ATOM 2630 C CA . MET A 1 330 ? 40.187 -28.952 -90.453 1.00 72.31 330 MET A CA 1
ATOM 2631 C C . MET A 1 330 ? 41.079 -28.260 -89.415 1.00 72.31 330 MET A C 1
ATOM 2633 O O . MET A 1 330 ? 40.666 -28.157 -88.263 1.00 72.31 330 MET A O 1
ATOM 2637 N N . GLU A 1 331 ? 42.239 -27.742 -89.818 1.00 80.81 331 GLU A N 1
ATOM 2638 C CA . GLU A 1 331 ? 43.165 -26.982 -88.966 1.00 80.81 331 GLU A CA 1
ATOM 2639 C C . GLU A 1 331 ? 42.516 -25.703 -88.425 1.00 80.81 331 GLU A C 1
ATOM 2641 O O . GLU A 1 331 ? 42.527 -25.485 -87.218 1.00 80.81 331 GLU A O 1
ATOM 2646 N N . GLU A 1 332 ? 41.842 -24.914 -89.268 1.00 80.62 332 GLU A N 1
ATOM 2647 C CA . GLU A 1 332 ? 41.075 -23.732 -88.846 1.00 80.62 332 GLU A CA 1
ATOM 2648 C C . GLU A 1 332 ? 39.987 -24.084 -87.822 1.00 80.62 332 GLU A C 1
ATOM 2650 O O . GLU A 1 332 ? 39.785 -23.361 -86.846 1.00 80.62 332 GLU A O 1
ATOM 2655 N N . LYS A 1 333 ? 39.293 -25.217 -88.001 1.00 78.12 333 LYS A N 1
ATOM 2656 C CA . LYS A 1 333 ? 38.283 -25.696 -87.042 1.00 78.12 333 LYS A CA 1
ATOM 2657 C C . LYS A 1 333 ? 38.896 -26.168 -85.730 1.00 78.12 333 LYS A C 1
ATOM 2659 O O . LYS A 1 333 ? 38.284 -25.958 -84.685 1.00 78.12 333 LYS A O 1
ATOM 2664 N N . LEU A 1 334 ? 40.064 -26.803 -85.783 1.00 76.81 334 LEU A N 1
ATOM 2665 C CA . LEU A 1 334 ? 40.779 -27.297 -84.610 1.00 76.81 334 LEU A CA 1
ATOM 2666 C C . LEU A 1 334 ? 41.327 -26.112 -83.801 1.00 76.81 334 LEU A C 1
ATOM 2668 O O . LEU A 1 334 ? 41.003 -25.993 -82.624 1.00 76.81 334 LEU A O 1
ATOM 2672 N N . LEU A 1 335 ? 41.988 -25.158 -84.460 1.00 86.69 335 LEU A N 1
ATOM 2673 C CA . LEU A 1 335 ? 42.486 -23.915 -83.864 1.00 86.69 335 LEU A CA 1
ATOM 2674 C C . LEU A 1 335 ? 41.344 -23.050 -83.300 1.00 86.69 335 LEU A C 1
ATOM 2676 O O . LEU A 1 335 ? 41.454 -22.502 -82.205 1.00 86.69 335 LEU A O 1
ATOM 2680 N N . HIS A 1 336 ? 40.194 -22.974 -83.982 1.00 80.19 336 HIS A N 1
ATOM 2681 C CA . HIS A 1 336 ? 39.010 -22.296 -83.443 1.00 80.19 336 HIS A CA 1
ATOM 2682 C C . HIS A 1 336 ? 38.418 -23.017 -82.216 1.00 80.19 336 HIS A C 1
ATOM 2684 O O . HIS A 1 336 ? 37.938 -22.364 -81.285 1.00 80.19 336 HIS A O 1
ATOM 2690 N N . ALA A 1 337 ? 38.453 -24.354 -82.183 1.00 76.38 337 ALA A N 1
ATOM 2691 C CA . ALA A 1 337 ? 38.030 -25.132 -81.021 1.00 76.38 337 ALA A CA 1
ATOM 2692 C C . ALA A 1 337 ? 39.001 -24.974 -79.837 1.00 76.38 337 ALA A C 1
ATOM 2694 O O . ALA A 1 337 ? 38.546 -24.856 -78.698 1.00 76.38 337 ALA A O 1
ATOM 2695 N N . GLU A 1 338 ? 40.308 -24.907 -80.098 1.00 80.94 338 GLU A N 1
ATOM 2696 C CA . GLU A 1 338 ? 41.348 -24.625 -79.103 1.00 80.94 338 GLU A CA 1
ATOM 2697 C C . GLU A 1 338 ? 41.196 -23.221 -78.519 1.00 80.94 338 GLU A C 1
ATOM 2699 O O . GLU A 1 338 ? 41.026 -23.105 -77.308 1.00 80.94 338 GLU A O 1
ATOM 2704 N N . LEU A 1 339 ? 41.095 -22.177 -79.350 1.00 87.56 339 LEU A N 1
ATOM 2705 C CA . LEU A 1 339 ? 40.846 -20.803 -78.893 1.00 87.56 339 LEU A CA 1
ATOM 2706 C C . LEU A 1 339 ? 39.589 -20.722 -78.008 1.00 87.56 339 LEU A C 1
ATOM 2708 O O . LEU A 1 339 ? 39.589 -20.108 -76.941 1.00 87.56 339 LEU A O 1
ATOM 2712 N N . LYS A 1 340 ? 38.498 -21.379 -78.422 1.00 85.06 340 LYS A N 1
ATOM 2713 C CA . LYS A 1 340 ? 37.247 -21.406 -77.653 1.00 85.06 340 LYS A CA 1
ATOM 2714 C C . LYS A 1 340 ? 37.400 -22.148 -76.320 1.00 85.06 340 LYS A C 1
ATOM 2716 O O . LYS A 1 340 ? 36.803 -21.731 -75.327 1.00 85.06 340 LYS A O 1
ATOM 2721 N N . ARG A 1 341 ? 38.201 -23.218 -76.285 1.00 85.69 341 ARG A N 1
ATOM 2722 C CA . ARG A 1 341 ? 38.538 -23.967 -75.067 1.00 85.69 341 ARG A CA 1
ATOM 2723 C C . ARG A 1 341 ? 39.413 -23.137 -74.127 1.00 85.69 341 ARG A C 1
ATOM 2725 O O . ARG A 1 341 ? 39.123 -23.102 -72.935 1.00 85.69 341 ARG A O 1
ATOM 2732 N N . GLU A 1 342 ? 40.423 -22.439 -74.638 1.00 88.44 342 GLU A N 1
ATOM 2733 C CA . GLU A 1 342 ? 41.274 -21.539 -73.850 1.00 88.44 342 GLU A CA 1
ATOM 2734 C C . GLU A 1 342 ? 40.465 -20.405 -73.218 1.00 88.44 342 GLU A C 1
ATOM 2736 O O . GLU A 1 342 ? 40.563 -20.190 -72.012 1.00 88.44 342 GLU A O 1
ATOM 2741 N N . VAL A 1 343 ? 39.587 -19.746 -73.983 1.00 87.62 343 VAL A N 1
ATOM 2742 C CA . VAL A 1 343 ? 38.693 -18.697 -73.461 1.00 87.62 343 VAL A CA 1
ATOM 2743 C C . VAL A 1 343 ? 37.759 -19.239 -72.369 1.00 87.62 343 VAL A C 1
ATOM 2745 O O . VAL A 1 343 ? 37.552 -18.578 -71.351 1.00 87.62 343 VAL A O 1
ATOM 2748 N N . GLN A 1 344 ? 37.219 -20.454 -72.525 1.00 78.44 344 GLN A N 1
ATOM 2749 C CA . GLN A 1 344 ? 36.401 -21.086 -71.481 1.00 78.44 344 GLN A CA 1
ATOM 2750 C C . GLN A 1 344 ? 37.211 -21.433 -70.224 1.00 78.44 344 GLN A C 1
ATOM 2752 O O . GLN A 1 344 ? 36.732 -21.204 -69.114 1.00 78.44 344 GLN A O 1
ATOM 2757 N N . LEU A 1 345 ? 38.439 -21.937 -70.374 1.00 84.50 345 LEU A N 1
ATOM 2758 C CA . LEU A 1 345 ? 39.329 -22.220 -69.246 1.00 84.50 345 LEU A CA 1
ATOM 2759 C C . LEU A 1 345 ? 39.736 -20.933 -68.515 1.00 84.50 345 LEU A C 1
ATOM 2761 O O . LEU A 1 345 ? 39.665 -20.892 -67.289 1.00 84.50 345 LEU A O 1
ATOM 2765 N N . GLN A 1 346 ? 40.062 -19.857 -69.237 1.00 85.62 346 GLN A N 1
ATOM 2766 C CA . GLN A 1 346 ? 40.332 -18.541 -68.648 1.00 85.62 346 GLN A CA 1
ATOM 2767 C C . GLN A 1 346 ? 39.118 -17.991 -67.883 1.00 85.62 346 GLN A C 1
ATOM 2769 O O . GLN A 1 346 ? 39.279 -17.457 -66.786 1.00 85.62 346 GLN A O 1
ATOM 2774 N N . ALA A 1 347 ? 37.899 -18.166 -68.404 1.00 85.19 347 ALA A N 1
ATOM 2775 C CA . ALA A 1 347 ? 36.677 -17.770 -67.704 1.00 85.19 347 ALA A CA 1
ATOM 2776 C C . ALA A 1 347 ? 36.446 -18.576 -66.410 1.00 85.19 347 ALA A C 1
ATOM 2778 O O . ALA A 1 347 ? 36.034 -18.005 -65.400 1.00 85.19 347 ALA A O 1
ATOM 2779 N N . ILE A 1 348 ? 36.749 -19.881 -66.411 1.00 80.94 348 ILE A N 1
ATOM 2780 C CA . ILE A 1 348 ? 36.684 -20.734 -65.212 1.00 80.94 348 ILE A CA 1
ATOM 2781 C C . ILE A 1 348 ? 37.733 -20.303 -64.179 1.00 80.94 348 ILE A C 1
ATOM 2783 O O . ILE A 1 348 ? 37.385 -20.133 -63.013 1.00 80.94 348 ILE A O 1
ATOM 2787 N N . VAL A 1 349 ? 38.985 -20.072 -64.593 1.00 87.69 349 VAL A N 1
ATOM 2788 C CA . VAL A 1 349 ? 40.069 -19.615 -63.704 1.00 87.69 349 VAL A CA 1
ATOM 2789 C C . VAL A 1 349 ? 39.737 -18.259 -63.084 1.00 87.69 349 VAL A C 1
ATOM 2791 O O . VAL A 1 349 ? 39.830 -18.109 -61.868 1.00 87.69 349 VAL A O 1
ATOM 2794 N N . LYS A 1 350 ? 39.273 -17.292 -63.887 1.00 86.50 350 LYS A N 1
ATOM 2795 C CA . LYS A 1 350 ? 38.863 -15.978 -63.380 1.00 86.50 350 LYS A CA 1
ATOM 2796 C C . LYS A 1 350 ? 37.721 -16.097 -62.366 1.00 86.50 350 LYS A C 1
ATOM 2798 O O . LYS A 1 350 ? 37.778 -15.475 -61.311 1.00 86.50 350 LYS A O 1
ATOM 2803 N N . LYS A 1 351 ? 36.714 -16.934 -62.644 1.00 87.31 351 LYS A N 1
ATOM 2804 C CA . LYS A 1 351 ? 35.615 -17.174 -61.701 1.00 87.31 351 LYS A CA 1
ATOM 2805 C C . LYS A 1 351 ? 36.103 -17.839 -60.408 1.00 87.31 351 LYS A C 1
ATOM 2807 O O . LYS A 1 351 ? 35.639 -17.467 -59.338 1.00 87.31 351 LYS A O 1
ATOM 2812 N N . ALA A 1 352 ? 37.038 -18.787 -60.484 1.00 79.81 352 ALA A N 1
ATOM 2813 C CA . ALA A 1 352 ? 37.624 -19.413 -59.299 1.00 79.81 352 ALA A CA 1
ATOM 2814 C C . ALA A 1 352 ? 38.365 -18.389 -58.421 1.00 79.81 352 ALA A C 1
ATOM 2816 O O . ALA A 1 352 ? 38.148 -18.369 -57.215 1.00 79.81 352 ALA A O 1
ATOM 2817 N N . GLN A 1 353 ? 39.142 -17.484 -59.028 1.00 82.88 353 GLN A N 1
ATOM 2818 C CA . GLN A 1 353 ? 39.810 -16.381 -58.324 1.00 82.88 353 GLN A CA 1
ATOM 2819 C C . GLN A 1 353 ? 38.815 -15.388 -57.696 1.00 82.88 353 GLN A C 1
ATOM 2821 O O . GLN A 1 353 ? 39.042 -14.906 -56.590 1.00 82.88 353 GLN A O 1
ATOM 2826 N N . GLU A 1 354 ? 37.693 -15.099 -58.364 1.00 81.06 354 GLU A N 1
ATOM 2827 C CA . GLU A 1 354 ? 36.619 -14.264 -57.805 1.00 81.06 354 GLU A CA 1
ATOM 2828 C C . GLU A 1 354 ? 35.904 -14.935 -56.616 1.00 81.06 354 GLU A C 1
ATOM 2830 O O . GLU A 1 354 ? 35.550 -14.247 -55.661 1.00 81.06 354 GLU A O 1
ATOM 2835 N N . GLU A 1 355 ? 35.694 -16.256 -56.631 1.00 82.44 355 GLU A N 1
ATOM 2836 C CA . GLU A 1 355 ? 35.151 -16.982 -55.469 1.00 82.44 355 GLU A CA 1
ATOM 2837 C C . GLU A 1 355 ? 36.176 -17.087 -54.323 1.00 82.44 355 GLU A C 1
ATOM 2839 O O . GLU A 1 355 ? 35.820 -16.886 -53.163 1.00 82.44 355 GLU A O 1
ATOM 2844 N N . GLU A 1 356 ? 37.455 -17.321 -54.626 1.00 83.88 356 GLU A N 1
ATOM 2845 C CA . GLU A 1 356 ? 38.546 -17.337 -53.641 1.00 83.88 356 GLU A CA 1
ATOM 2846 C C . GLU A 1 356 ? 38.703 -15.974 -52.944 1.00 83.88 356 GLU A C 1
ATOM 2848 O O . GLU A 1 356 ? 38.813 -15.907 -51.718 1.00 83.88 356 GLU A O 1
ATOM 2853 N N . ALA A 1 357 ? 38.604 -14.872 -53.695 1.00 85.44 357 ALA A N 1
ATOM 2854 C CA . ALA A 1 357 ? 38.598 -13.521 -53.140 1.00 85.44 357 ALA A CA 1
ATOM 2855 C C . ALA A 1 357 ? 37.438 -13.294 -52.150 1.00 85.44 357 ALA A C 1
ATOM 2857 O O . ALA A 1 357 ? 37.667 -12.749 -51.071 1.00 85.44 357 ALA A O 1
ATOM 2858 N N . LYS A 1 358 ? 36.221 -13.773 -52.457 1.00 85.94 358 LYS A N 1
ATOM 2859 C CA . LYS A 1 358 ? 35.066 -13.690 -51.536 1.00 85.94 358 LYS A CA 1
ATOM 2860 C C . LYS A 1 358 ? 35.277 -14.513 -50.267 1.00 85.94 358 LYS A C 1
ATOM 2862 O O . LYS A 1 358 ? 34.917 -14.063 -49.182 1.00 85.94 358 LYS A O 1
ATOM 2867 N N . VAL A 1 359 ? 35.855 -15.712 -50.378 1.00 84.12 359 VAL A N 1
ATOM 2868 C CA . VAL A 1 359 ? 36.171 -16.553 -49.208 1.00 84.12 359 VAL A CA 1
ATOM 2869 C C . VAL A 1 359 ? 37.203 -15.860 -48.315 1.00 84.12 359 VAL A C 1
ATOM 2871 O O . VAL A 1 359 ? 37.020 -15.818 -47.098 1.00 84.12 359 VAL A O 1
ATOM 2874 N N . ASN A 1 360 ? 38.230 -15.246 -48.908 1.00 83.25 360 ASN A N 1
ATOM 2875 C CA . ASN A 1 360 ? 39.232 -14.468 -48.180 1.00 83.25 360 ASN A CA 1
ATOM 2876 C C . ASN A 1 360 ? 38.635 -13.209 -47.522 1.00 83.25 360 ASN A C 1
ATOM 2878 O O . ASN A 1 360 ? 38.972 -12.901 -46.379 1.00 83.25 360 ASN A O 1
ATOM 2882 N N . GLU A 1 361 ? 37.699 -12.520 -48.182 1.00 84.75 361 GLU A N 1
ATOM 2883 C CA . GLU A 1 361 ? 36.966 -11.383 -47.608 1.00 84.75 361 GLU A CA 1
ATOM 2884 C C . GLU A 1 361 ? 36.090 -11.811 -46.414 1.00 84.75 361 GLU A C 1
ATOM 2886 O O . GLU A 1 361 ? 36.142 -11.189 -45.352 1.00 84.75 361 GLU A O 1
ATOM 2891 N N . ILE A 1 362 ? 35.364 -12.930 -46.523 1.00 80.75 362 ILE A N 1
ATOM 2892 C CA . ILE A 1 362 ? 34.577 -13.505 -45.417 1.00 80.75 362 ILE A CA 1
ATOM 2893 C C . ILE A 1 362 ? 35.484 -13.930 -44.250 1.00 80.75 362 ILE A C 1
ATOM 2895 O O . ILE A 1 362 ? 35.161 -13.674 -43.088 1.00 80.75 362 ILE A O 1
ATOM 2899 N N . ALA A 1 363 ? 36.635 -14.548 -44.530 1.00 80.31 363 ALA A N 1
ATOM 2900 C CA . ALA A 1 363 ? 37.615 -14.920 -43.510 1.00 80.31 363 ALA A CA 1
ATOM 2901 C C . ALA A 1 363 ? 38.199 -13.686 -42.796 1.00 80.31 363 ALA A C 1
ATOM 2903 O O . ALA A 1 363 ? 38.343 -13.691 -41.568 1.00 80.31 363 ALA A O 1
ATOM 2904 N N . PHE A 1 364 ? 38.469 -12.607 -43.536 1.00 87.06 364 PHE A N 1
ATOM 2905 C CA . PHE A 1 364 ? 38.909 -11.328 -42.983 1.00 87.06 364 PHE A CA 1
ATOM 2906 C C . PHE A 1 364 ? 37.835 -10.691 -42.089 1.00 87.06 364 PHE A C 1
ATOM 2908 O O . PHE A 1 364 ? 38.129 -10.353 -40.941 1.00 87.06 364 PHE A O 1
ATOM 2915 N N . ILE A 1 365 ? 36.582 -10.610 -42.554 1.00 84.00 365 ILE A N 1
ATOM 2916 C CA . ILE A 1 365 ? 35.448 -10.075 -41.779 1.00 84.00 365 ILE A CA 1
ATOM 2917 C C . ILE A 1 365 ? 35.250 -10.866 -40.479 1.00 84.00 365 ILE A C 1
ATOM 2919 O O . ILE A 1 365 ? 35.190 -10.270 -39.405 1.00 84.00 365 ILE A O 1
ATOM 2923 N N . ASN A 1 366 ? 35.230 -12.201 -40.542 1.00 80.69 366 ASN A N 1
ATOM 2924 C CA . ASN A 1 366 ? 35.087 -13.053 -39.355 1.00 80.69 366 ASN A CA 1
ATOM 2925 C C . ASN A 1 366 ? 36.248 -12.875 -38.360 1.00 80.69 366 ASN A C 1
ATOM 2927 O O . ASN A 1 366 ? 36.032 -12.865 -37.146 1.00 80.69 366 ASN A O 1
ATOM 2931 N N . THR A 1 367 ? 37.475 -12.693 -38.857 1.00 83.38 367 THR A N 1
ATOM 2932 C CA . THR A 1 367 ? 38.652 -12.420 -38.017 1.00 83.38 367 THR A CA 1
ATOM 2933 C C . THR A 1 367 ? 38.539 -11.057 -37.330 1.00 83.38 367 THR A C 1
ATOM 2935 O O . THR A 1 367 ? 38.833 -10.937 -36.138 1.00 83.38 367 THR A O 1
ATOM 2938 N N . LEU A 1 368 ? 38.066 -10.040 -38.051 1.00 89.62 368 LEU A N 1
ATOM 2939 C CA . LEU A 1 368 ? 37.901 -8.679 -37.544 1.00 89.62 368 LEU A CA 1
ATOM 2940 C C . LEU A 1 368 ? 36.731 -8.578 -36.546 1.00 89.62 368 LEU A C 1
ATOM 2942 O O . LEU A 1 368 ? 36.856 -7.931 -35.507 1.00 89.62 368 LEU A O 1
ATOM 2946 N N . GLU A 1 369 ? 35.636 -9.311 -36.770 1.00 81.44 369 GLU A N 1
ATOM 2947 C CA . GLU A 1 369 ? 34.574 -9.494 -35.774 1.00 81.44 369 GLU A CA 1
ATOM 2948 C C . GLU A 1 369 ? 35.070 -10.191 -34.502 1.00 81.44 369 GLU A C 1
ATOM 2950 O O . GLU A 1 369 ? 34.710 -9.780 -33.397 1.00 81.44 369 GLU A O 1
ATOM 2955 N N . ALA A 1 370 ? 35.882 -11.245 -34.629 1.00 83.25 370 ALA A N 1
ATOM 2956 C CA . ALA A 1 370 ? 36.453 -11.943 -33.480 1.00 83.25 370 ALA A CA 1
ATOM 2957 C C . ALA A 1 370 ? 37.390 -11.027 -32.671 1.00 83.25 370 ALA A C 1
ATOM 2959 O O . ALA A 1 370 ? 37.370 -11.055 -31.438 1.00 83.25 370 ALA A O 1
ATOM 2960 N N . GLN A 1 371 ? 38.159 -10.164 -33.347 1.00 80.00 371 GLN A N 1
ATOM 2961 C CA . GLN A 1 371 ? 38.971 -9.132 -32.697 1.00 80.00 371 GLN A CA 1
ATOM 2962 C C . GLN A 1 371 ? 38.114 -8.074 -31.988 1.00 80.00 371 GLN A C 1
ATOM 2964 O O . GLN A 1 371 ? 38.388 -7.779 -30.826 1.00 80.00 371 GLN A O 1
ATOM 2969 N N . ASN A 1 372 ? 37.043 -7.573 -32.612 1.00 81.94 372 ASN A N 1
ATOM 2970 C CA . ASN A 1 372 ? 36.123 -6.623 -31.974 1.00 81.94 372 ASN A CA 1
ATOM 2971 C C . ASN A 1 372 ? 35.446 -7.230 -30.734 1.00 81.94 372 ASN A C 1
ATOM 2973 O O . ASN A 1 372 ? 35.481 -6.632 -29.661 1.00 81.94 372 ASN A O 1
ATOM 2977 N N . LYS A 1 373 ? 34.939 -8.469 -30.828 1.00 85.19 373 LYS A N 1
ATOM 2978 C CA . LYS A 1 373 ? 34.362 -9.211 -29.689 1.00 85.19 373 LYS A CA 1
ATOM 2979 C C . LYS A 1 373 ? 35.374 -9.395 -28.546 1.00 85.19 373 LYS A C 1
ATOM 2981 O O . LYS A 1 373 ? 34.998 -9.301 -27.378 1.00 85.19 373 LYS A O 1
ATOM 2986 N N . ARG A 1 374 ? 36.659 -9.612 -28.862 1.00 83.19 374 ARG A N 1
ATOM 2987 C CA . ARG A 1 374 ? 37.750 -9.666 -27.870 1.00 83.19 374 ARG A CA 1
ATOM 2988 C C . ARG A 1 374 ? 38.022 -8.296 -27.238 1.00 83.19 374 ARG A C 1
ATOM 2990 O O . ARG A 1 374 ? 38.227 -8.235 -26.029 1.00 83.19 374 ARG A O 1
ATOM 2997 N N . HIS A 1 375 ? 37.994 -7.217 -28.017 1.00 80.94 375 HIS A N 1
ATOM 2998 C CA . HIS A 1 375 ? 38.163 -5.853 -27.510 1.00 80.94 375 HIS A CA 1
ATOM 2999 C C . HIS A 1 375 ? 37.020 -5.443 -26.568 1.00 80.94 375 HIS A C 1
ATOM 3001 O O . HIS A 1 375 ? 37.287 -4.931 -25.483 1.00 80.94 375 HIS A O 1
ATOM 3007 N N . ASP A 1 376 ? 35.770 -5.755 -26.921 1.00 77.69 376 ASP A N 1
ATOM 3008 C CA . ASP A 1 376 ? 34.592 -5.524 -26.073 1.00 77.69 376 ASP A CA 1
ATOM 3009 C C . ASP A 1 376 ? 34.644 -6.331 -24.766 1.00 77.69 376 ASP A C 1
ATOM 3011 O O . ASP A 1 376 ? 34.222 -5.851 -23.710 1.00 77.69 376 ASP A O 1
ATOM 3015 N N . ALA A 1 377 ? 35.149 -7.568 -24.817 1.00 78.38 377 ALA A N 1
ATOM 3016 C CA . ALA A 1 377 ? 35.339 -8.397 -23.629 1.00 78.38 377 ALA A CA 1
ATOM 3017 C C . ALA A 1 377 ? 36.414 -7.813 -22.696 1.00 78.38 377 ALA A C 1
ATOM 3019 O O . ALA A 1 377 ? 36.182 -7.711 -21.492 1.00 78.38 377 ALA A O 1
ATOM 3020 N N . LEU A 1 378 ? 37.551 -7.371 -23.246 1.00 78.25 378 LEU A N 1
ATOM 3021 C CA . LEU A 1 378 ? 38.618 -6.717 -22.479 1.00 78.25 378 LEU A CA 1
ATOM 3022 C C . LEU A 1 378 ? 38.166 -5.377 -21.881 1.00 78.25 378 LEU A C 1
ATOM 3024 O O . LEU A 1 378 ? 38.456 -5.108 -20.719 1.00 78.25 378 LEU A O 1
ATOM 3028 N N . ALA A 1 379 ? 37.402 -4.570 -22.624 1.00 81.06 379 ALA A N 1
ATOM 3029 C CA . ALA A 1 379 ? 36.846 -3.315 -22.118 1.00 81.06 379 ALA A CA 1
ATOM 3030 C C . ALA A 1 379 ? 35.916 -3.541 -20.911 1.00 81.06 379 ALA A C 1
ATOM 3032 O O . ALA A 1 379 ? 36.010 -2.823 -19.918 1.00 81.06 379 ALA A O 1
ATOM 3033 N N . LYS A 1 380 ? 35.067 -4.579 -20.958 1.00 81.25 380 LYS A N 1
ATOM 3034 C CA . LYS A 1 380 ? 34.199 -4.958 -19.830 1.00 81.25 380 LYS A CA 1
ATOM 3035 C C . LYS A 1 380 ? 34.982 -5.483 -18.630 1.00 81.25 380 LYS A C 1
ATOM 3037 O O . LYS A 1 380 ? 34.621 -5.159 -17.506 1.00 81.25 380 LYS A O 1
ATOM 3042 N N . LEU A 1 381 ? 36.032 -6.280 -18.844 1.00 79.88 381 LEU A N 1
ATOM 3043 C CA . LEU A 1 381 ? 36.891 -6.751 -17.751 1.00 79.88 381 LEU A CA 1
ATOM 3044 C C . LEU A 1 381 ? 37.575 -5.580 -17.037 1.00 79.88 381 LEU A C 1
ATOM 3046 O O . LEU A 1 381 ? 37.492 -5.504 -15.816 1.00 79.88 381 LEU A O 1
ATOM 3050 N N . ASN A 1 382 ? 38.127 -4.626 -17.790 1.00 79.06 382 ASN A N 1
ATOM 3051 C CA . ASN A 1 382 ? 38.732 -3.413 -17.237 1.00 79.06 382 ASN A CA 1
ATOM 3052 C C . ASN A 1 382 ? 37.704 -2.552 -16.464 1.00 79.06 382 ASN A C 1
ATOM 3054 O O . ASN A 1 382 ? 37.993 -2.038 -15.389 1.00 79.06 382 ASN A O 1
ATOM 3058 N N . GLU A 1 383 ? 36.455 -2.459 -16.945 1.00 81.06 383 GLU A N 1
ATOM 3059 C CA . GLU A 1 383 ? 35.368 -1.792 -16.207 1.00 81.06 383 GLU A CA 1
ATOM 3060 C C . GLU A 1 383 ? 35.014 -2.518 -14.889 1.00 81.06 383 GLU A C 1
ATOM 3062 O O . GLU A 1 383 ? 34.732 -1.872 -13.877 1.00 81.06 383 GLU A O 1
ATOM 3067 N N . TYR A 1 384 ? 35.032 -3.856 -14.864 1.00 71.81 384 TYR A N 1
ATOM 3068 C CA . TYR A 1 384 ? 34.825 -4.624 -13.630 1.00 71.81 384 TYR A CA 1
ATOM 3069 C C . TYR A 1 384 ? 35.987 -4.474 -12.641 1.00 71.81 384 TYR A C 1
ATOM 3071 O O . TYR A 1 384 ? 35.736 -4.368 -11.441 1.00 71.81 384 TYR A O 1
ATOM 3079 N N . GLU A 1 385 ? 37.224 -4.437 -13.133 1.00 80.12 385 GLU A N 1
ATOM 3080 C CA . GLU A 1 385 ? 38.441 -4.228 -12.345 1.00 80.12 385 GLU A CA 1
ATOM 3081 C C . GLU A 1 385 ? 38.464 -2.827 -11.716 1.00 80.12 385 GLU A C 1
ATOM 3083 O O . GLU A 1 385 ? 38.604 -2.698 -10.500 1.00 80.12 385 GLU A O 1
ATOM 3088 N N . GLN A 1 386 ? 38.175 -1.783 -12.500 1.00 80.75 386 GLN A N 1
ATOM 3089 C CA . GLN A 1 386 ? 38.048 -0.416 -11.991 1.00 80.75 386 GLN A CA 1
ATOM 3090 C C . GLN A 1 386 ? 36.973 -0.312 -10.895 1.00 80.75 386 GLN A C 1
ATOM 3092 O O . GLN A 1 386 ? 37.230 0.236 -9.823 1.00 80.75 386 GLN A O 1
ATOM 3097 N N . ARG A 1 387 ? 35.786 -0.897 -11.111 1.00 81.44 387 ARG A N 1
ATOM 3098 C CA . ARG A 1 387 ? 34.713 -0.922 -10.097 1.00 81.44 387 ARG A CA 1
ATOM 3099 C C . ARG A 1 387 ? 35.098 -1.696 -8.834 1.00 81.44 387 ARG A C 1
ATOM 3101 O O . ARG A 1 387 ? 34.568 -1.397 -7.765 1.00 81.44 387 ARG A O 1
ATOM 3108 N N . LEU A 1 388 ? 35.962 -2.708 -8.941 1.00 79.31 388 LEU A N 1
ATOM 3109 C CA . LEU A 1 388 ? 36.453 -3.464 -7.789 1.00 79.31 388 LEU A CA 1
ATOM 3110 C C . LEU A 1 388 ? 37.435 -2.624 -6.961 1.00 79.31 388 LEU A C 1
ATOM 3112 O O . LEU A 1 388 ? 37.289 -2.587 -5.738 1.00 79.31 388 LEU A O 1
ATOM 3116 N N . ASN A 1 389 ? 38.338 -1.893 -7.621 1.00 79.75 389 ASN A N 1
ATOM 3117 C CA . ASN A 1 389 ? 39.260 -0.957 -6.973 1.00 79.75 389 ASN A CA 1
ATOM 3118 C C . ASN A 1 389 ? 38.502 0.187 -6.277 1.00 79.75 389 ASN A C 1
ATOM 3120 O O . ASN A 1 389 ? 38.725 0.426 -5.093 1.00 79.75 389 ASN A O 1
ATOM 3124 N N . GLU A 1 390 ? 37.521 0.811 -6.941 1.00 79.88 390 GLU A N 1
ATOM 3125 C CA . GLU A 1 390 ? 36.643 1.831 -6.333 1.00 79.88 390 GLU A CA 1
ATOM 3126 C C . GLU A 1 390 ? 35.923 1.294 -5.073 1.00 79.88 390 GLU A C 1
ATOM 3128 O O . GLU A 1 390 ? 35.803 1.984 -4.058 1.00 79.88 390 GLU A O 1
ATOM 3133 N N . LEU A 1 391 ? 35.488 0.027 -5.094 1.00 79.25 391 LEU A N 1
ATOM 3134 C CA . LEU A 1 391 ? 34.884 -0.659 -3.943 1.00 79.25 391 LEU A CA 1
ATOM 3135 C C . LEU A 1 391 ? 35.882 -0.991 -2.822 1.00 79.25 391 LEU A C 1
ATOM 3137 O O . LEU A 1 391 ? 35.464 -1.104 -1.666 1.00 79.25 391 LEU A O 1
ATOM 3141 N N . GLN A 1 392 ? 37.164 -1.188 -3.131 1.00 75.44 392 GLN A N 1
ATOM 3142 C CA . GLN A 1 392 ? 38.221 -1.381 -2.135 1.00 75.44 392 GLN A CA 1
ATOM 3143 C C . GLN A 1 392 ? 38.605 -0.047 -1.485 1.00 75.44 392 GLN A C 1
ATOM 3145 O O . GLN A 1 392 ? 38.604 0.034 -0.255 1.00 75.44 392 GLN A O 1
ATOM 3150 N N . GLU A 1 393 ? 38.801 1.011 -2.276 1.00 83.25 393 GLU A N 1
ATOM 3151 C CA . GLU A 1 393 ? 39.044 2.370 -1.778 1.00 83.25 393 GLU A CA 1
ATOM 3152 C C . GLU A 1 393 ? 37.888 2.867 -0.896 1.00 83.25 393 GLU A C 1
ATOM 3154 O O . GLU A 1 393 ? 38.124 3.392 0.193 1.00 83.25 393 GLU A O 1
ATOM 3159 N N . GLU A 1 394 ? 36.624 2.639 -1.284 1.00 77.38 394 GLU A N 1
ATOM 3160 C CA . GLU A 1 394 ? 35.480 3.041 -0.454 1.00 77.38 394 GLU A CA 1
ATOM 3161 C C . GLU A 1 394 ? 35.440 2.282 0.887 1.00 77.38 394 GLU A C 1
ATOM 3163 O O . GLU A 1 394 ? 35.084 2.855 1.921 1.00 77.38 394 GLU A O 1
ATOM 3168 N N . ARG A 1 395 ? 35.826 0.997 0.914 1.00 82.50 395 ARG A N 1
ATOM 3169 C CA . ARG A 1 395 ? 35.926 0.225 2.167 1.00 82.50 395 ARG A CA 1
ATOM 3170 C C . ARG A 1 395 ? 37.034 0.762 3.062 1.00 82.50 395 ARG A C 1
ATOM 3172 O O . ARG A 1 395 ? 36.781 0.968 4.248 1.00 82.50 395 ARG A O 1
ATOM 3179 N N . GLN A 1 396 ? 38.214 1.009 2.497 1.00 79.44 396 GLN A N 1
ATOM 3180 C CA . GLN A 1 396 ? 39.364 1.531 3.227 1.00 79.44 396 GLN A CA 1
ATOM 3181 C C . GLN A 1 396 ? 39.055 2.914 3.811 1.00 79.44 396 GLN A C 1
ATOM 3183 O O . GLN A 1 396 ? 39.145 3.106 5.022 1.00 79.44 396 GLN A O 1
ATOM 3188 N N . ARG A 1 397 ? 38.523 3.829 2.996 1.00 85.56 397 ARG A N 1
ATOM 3189 C CA . ARG A 1 397 ? 38.096 5.156 3.447 1.00 85.56 397 ARG A CA 1
ATOM 3190 C C . ARG A 1 397 ? 37.022 5.097 4.540 1.00 85.56 397 ARG A C 1
ATOM 3192 O O . ARG A 1 397 ? 37.085 5.854 5.502 1.00 85.56 397 ARG A O 1
ATOM 3199 N N . ARG A 1 398 ? 36.039 4.193 4.447 1.00 82.62 398 ARG A N 1
ATOM 3200 C CA . ARG A 1 398 ? 35.032 4.004 5.515 1.00 82.62 398 ARG A CA 1
ATOM 3201 C C . ARG A 1 398 ? 35.632 3.427 6.801 1.00 82.62 398 ARG A C 1
ATOM 3203 O O . ARG A 1 398 ? 35.095 3.681 7.879 1.00 82.62 398 ARG A O 1
ATOM 3210 N N . GLN A 1 399 ? 36.704 2.644 6.705 1.00 80.06 399 GLN A N 1
ATOM 3211 C CA . GLN A 1 399 ? 37.434 2.118 7.856 1.00 80.06 399 GLN A CA 1
ATOM 3212 C C . GLN A 1 399 ? 38.262 3.221 8.533 1.00 80.06 399 GLN A C 1
ATOM 3214 O O . GLN A 1 399 ? 38.201 3.343 9.755 1.00 80.06 399 GLN A O 1
ATOM 3219 N N . GLU A 1 400 ? 38.914 4.085 7.754 1.00 83.19 400 GLU A N 1
ATOM 3220 C CA . GLU A 1 400 ? 39.610 5.293 8.225 1.00 83.19 400 GLU A CA 1
ATOM 3221 C C . GLU A 1 400 ? 38.637 6.308 8.858 1.00 83.19 400 GLU A C 1
ATOM 3223 O O . GLU A 1 400 ? 38.851 6.749 9.987 1.00 83.19 400 GLU A O 1
ATOM 3228 N N . GLU A 1 401 ? 37.507 6.616 8.205 1.00 80.88 401 GLU A N 1
ATOM 3229 C CA . GLU A 1 401 ? 36.452 7.488 8.755 1.00 80.88 401 GLU A CA 1
ATOM 3230 C C . GLU A 1 401 ? 35.858 6.922 10.061 1.00 80.88 401 GLU A C 1
ATOM 3232 O O . GLU A 1 401 ? 35.509 7.682 10.970 1.00 80.88 401 GLU A O 1
ATOM 3237 N N . LYS A 1 402 ? 35.763 5.590 10.192 1.00 82.06 402 LYS A N 1
ATOM 3238 C CA . LYS A 1 402 ? 35.350 4.938 11.441 1.00 82.06 402 LYS A CA 1
ATOM 3239 C C . LYS A 1 402 ? 36.429 5.057 12.521 1.00 82.06 402 LYS A C 1
ATOM 3241 O O . LYS A 1 402 ? 36.095 5.430 13.641 1.00 82.06 402 LYS A O 1
ATOM 3246 N N . GLN A 1 403 ? 37.692 4.783 12.196 1.00 81.62 403 GLN A N 1
ATOM 3247 C CA . GLN A 1 403 ? 38.801 4.883 13.144 1.00 81.62 403 GLN A CA 1
ATOM 3248 C C . GLN A 1 403 ? 38.941 6.313 13.687 1.00 81.62 403 GLN A C 1
ATOM 3250 O O . GLN A 1 403 ? 38.913 6.506 14.901 1.00 81.62 403 GLN A O 1
ATOM 3255 N N . ALA A 1 404 ? 38.963 7.322 12.811 1.00 83.31 404 ALA A N 1
ATOM 3256 C CA . ALA A 1 404 ? 39.024 8.729 13.207 1.00 83.31 404 ALA A CA 1
ATOM 3257 C C . ALA A 1 404 ? 37.828 9.148 14.086 1.00 83.31 404 ALA A C 1
ATOM 3259 O O . ALA A 1 404 ? 37.962 9.965 15.001 1.00 83.31 404 ALA A O 1
ATOM 3260 N N . ARG A 1 405 ? 36.641 8.572 13.846 1.00 80.06 405 ARG A N 1
ATOM 3261 C CA . ARG A 1 405 ? 35.459 8.795 14.688 1.00 80.06 405 ARG A CA 1
ATOM 3262 C C . ARG A 1 405 ? 35.594 8.143 16.064 1.00 80.06 405 ARG A C 1
ATOM 3264 O O . ARG A 1 405 ? 35.230 8.778 17.053 1.00 80.06 405 ARG A O 1
ATOM 3271 N N . ASP A 1 406 ? 36.088 6.912 16.135 1.00 79.19 406 ASP A N 1
ATOM 3272 C CA . ASP A 1 406 ? 36.271 6.189 17.396 1.00 79.19 406 ASP A CA 1
ATOM 3273 C C . ASP A 1 406 ? 37.374 6.857 18.250 1.00 79.19 406 ASP A C 1
ATOM 3275 O O . ASP A 1 406 ? 37.185 7.053 19.453 1.00 79.19 406 ASP A O 1
ATOM 3279 N N . GLU A 1 407 ? 38.457 7.337 17.630 1.00 85.00 407 GLU A N 1
ATOM 3280 C CA . GLU A 1 407 ? 39.496 8.165 18.264 1.00 85.00 407 GLU A CA 1
ATOM 3281 C C . GLU A 1 407 ? 38.930 9.496 18.794 1.00 85.00 407 GLU A C 1
ATOM 3283 O O . GLU A 1 407 ? 39.120 9.833 19.965 1.00 85.00 407 GLU A O 1
ATOM 3288 N N . ALA A 1 408 ? 38.137 10.221 17.994 1.00 83.75 408 ALA A N 1
ATOM 3289 C CA . ALA A 1 408 ? 37.486 11.461 18.429 1.00 83.75 408 ALA A CA 1
ATOM 3290 C C . ALA A 1 408 ? 36.476 11.251 19.578 1.00 83.75 408 ALA A C 1
ATOM 3292 O O . ALA A 1 408 ? 36.263 12.153 20.395 1.00 83.75 408 ALA A O 1
ATOM 3293 N N . VAL A 1 409 ? 35.848 10.072 19.669 1.00 86.00 409 VAL A N 1
ATOM 3294 C CA . VAL A 1 409 ? 34.983 9.691 20.800 1.00 86.00 409 VAL A CA 1
ATOM 3295 C C . VAL A 1 409 ? 35.810 9.387 22.051 1.00 86.00 409 VAL A C 1
ATOM 3297 O O . VAL A 1 409 ? 35.439 9.847 23.134 1.00 86.00 409 VAL A O 1
ATOM 3300 N N . GLN A 1 410 ? 36.935 8.675 21.925 1.00 76.94 410 GLN A N 1
ATOM 3301 C CA . GLN A 1 410 ? 37.847 8.438 23.050 1.00 76.94 410 GLN A CA 1
ATOM 3302 C C . GLN A 1 410 ? 38.409 9.749 23.607 1.00 76.94 410 GLN A C 1
ATOM 3304 O O . GLN A 1 410 ? 38.408 9.939 24.823 1.00 76.94 410 GLN A O 1
ATOM 3309 N N . GLU A 1 411 ? 38.806 10.681 22.741 1.00 82.75 411 GLU A N 1
ATOM 3310 C CA . GLU A 1 411 ? 39.360 11.964 23.174 1.00 82.75 411 GLU A CA 1
ATOM 3311 C C . GLU A 1 411 ? 38.306 12.834 23.876 1.00 82.75 411 GLU A C 1
ATOM 3313 O O . GLU A 1 411 ? 38.546 13.341 24.971 1.00 82.75 411 GLU A O 1
ATOM 3318 N N . ARG A 1 412 ? 37.072 12.899 23.350 1.00 80.69 412 ARG A N 1
ATOM 3319 C CA . ARG A 1 412 ? 35.946 13.536 24.064 1.00 80.69 412 ARG A CA 1
ATOM 3320 C C . ARG A 1 412 ? 35.673 12.892 25.425 1.00 80.69 412 ARG A C 1
ATOM 3322 O O . ARG A 1 412 ? 35.345 13.607 26.370 1.00 80.69 412 ARG A O 1
ATOM 3329 N N . LYS A 1 413 ? 35.804 11.566 25.545 1.00 82.62 413 LYS A N 1
ATOM 3330 C CA . LYS A 1 413 ? 35.627 10.861 26.821 1.00 82.62 413 LYS A CA 1
ATOM 3331 C C . LYS A 1 413 ? 36.727 11.228 27.820 1.00 82.62 413 LYS A C 1
ATOM 3333 O O . LYS A 1 413 ? 36.399 11.529 28.962 1.00 82.62 413 LYS A O 1
ATOM 3338 N N . ARG A 1 414 ? 37.994 11.277 27.387 1.00 87.12 414 ARG A N 1
ATOM 3339 C CA . ARG A 1 414 ? 39.130 11.724 28.216 1.00 87.12 414 ARG A CA 1
ATOM 3340 C C . ARG A 1 414 ? 38.948 13.157 28.702 1.00 87.12 414 ARG A C 1
ATOM 3342 O O . ARG A 1 414 ? 39.117 13.405 29.889 1.00 87.12 414 ARG A O 1
ATOM 3349 N N . VAL A 1 415 ? 38.541 14.076 27.822 1.00 85.12 415 VAL A N 1
ATOM 3350 C CA . VAL A 1 415 ? 38.266 15.475 28.192 1.00 85.12 415 VAL A CA 1
ATOM 3351 C C . VAL A 1 415 ? 37.147 15.561 29.234 1.00 85.12 415 VAL A C 1
ATOM 3353 O O . VAL A 1 415 ? 37.319 16.241 30.239 1.00 85.12 415 VAL A O 1
ATOM 3356 N N . LEU A 1 416 ? 36.041 14.828 29.064 1.00 82.06 416 LEU A N 1
ATOM 3357 C CA . LEU A 1 416 ? 34.940 14.806 30.041 1.00 82.06 416 LEU A CA 1
ATOM 3358 C C . LEU A 1 416 ? 35.324 14.141 31.376 1.00 82.06 416 LEU A C 1
ATOM 3360 O O . LEU A 1 416 ? 34.863 14.571 32.433 1.00 82.06 416 LEU A O 1
ATOM 3364 N N . GLU A 1 417 ? 36.162 13.102 31.358 1.00 81.25 417 GLU A N 1
ATOM 3365 C CA . GLU A 1 417 ? 36.681 12.465 32.575 1.00 81.25 417 GLU A CA 1
ATOM 3366 C C . GLU A 1 417 ? 37.665 13.381 33.317 1.00 81.25 417 GLU A C 1
ATOM 3368 O O . GLU A 1 417 ? 37.545 13.525 34.534 1.00 81.25 417 GLU A O 1
ATOM 3373 N N . ALA A 1 418 ? 38.555 14.073 32.599 1.00 85.62 418 ALA A N 1
ATOM 3374 C CA . ALA A 1 418 ? 39.458 15.077 33.158 1.00 85.62 418 ALA A CA 1
ATOM 3375 C C . ALA A 1 418 ? 38.696 16.293 33.712 1.00 85.62 418 ALA A C 1
ATOM 3377 O O . ALA A 1 418 ? 38.978 16.747 34.817 1.00 85.62 418 ALA A O 1
ATOM 3378 N N . GLU A 1 419 ? 37.672 16.784 33.008 1.00 83.06 419 GLU A N 1
ATOM 3379 C CA . GLU A 1 419 ? 36.817 17.876 33.484 1.00 83.06 419 GLU A CA 1
ATOM 3380 C C . GLU A 1 419 ? 36.031 17.468 34.742 1.00 83.06 419 GLU A C 1
ATOM 3382 O O . GLU A 1 419 ? 35.897 18.248 35.687 1.00 83.06 419 GLU A O 1
ATOM 3387 N N . ARG A 1 420 ? 35.552 16.217 34.806 1.00 86.00 420 ARG A N 1
ATOM 3388 C CA . ARG A 1 420 ? 34.919 15.664 36.010 1.00 86.00 420 ARG A CA 1
ATOM 3389 C C . ARG A 1 420 ? 35.910 15.564 37.171 1.00 86.00 420 ARG A C 1
ATOM 3391 O O . ARG A 1 420 ? 35.535 15.903 38.291 1.00 86.00 420 ARG A O 1
ATOM 3398 N N . GLN A 1 421 ? 37.140 15.112 36.927 1.00 78.25 421 GLN A N 1
ATOM 3399 C CA . GLN A 1 421 ? 38.193 15.048 37.946 1.00 78.25 421 GLN A CA 1
ATOM 3400 C C . GLN A 1 421 ? 38.554 16.448 38.457 1.00 78.25 421 GLN A C 1
ATOM 3402 O O . GLN A 1 421 ? 38.519 16.661 39.665 1.00 78.25 421 GLN A O 1
ATOM 3407 N N . ALA A 1 422 ? 38.756 17.420 37.563 1.00 85.25 422 ALA A N 1
ATOM 3408 C CA . ALA A 1 422 ? 39.019 18.813 37.917 1.00 85.25 422 ALA A CA 1
ATOM 3409 C C . ALA A 1 422 ? 37.880 19.433 38.747 1.00 85.25 422 ALA A C 1
ATOM 3411 O O . ALA A 1 422 ? 38.141 20.061 39.770 1.00 85.25 422 ALA A O 1
ATOM 3412 N N . ARG A 1 423 ? 36.607 19.198 38.386 1.00 82.75 423 ARG A N 1
ATOM 3413 C CA . ARG A 1 423 ? 35.459 19.656 39.196 1.00 82.75 423 ARG A CA 1
ATOM 3414 C C . ARG A 1 423 ? 35.379 18.973 40.565 1.00 82.75 423 ARG A C 1
ATOM 3416 O O . ARG A 1 423 ? 34.969 19.606 41.535 1.00 82.75 423 ARG A O 1
ATOM 3423 N N . VAL A 1 424 ? 35.750 17.695 40.675 1.00 83.81 424 VAL A N 1
ATOM 3424 C CA . VAL A 1 424 ? 35.823 16.999 41.973 1.00 83.81 424 VAL A CA 1
ATOM 3425 C C . VAL A 1 424 ? 36.965 17.558 42.822 1.00 83.81 424 VAL A C 1
ATOM 3427 O O . VAL A 1 424 ? 36.768 17.795 44.011 1.00 83.81 424 VAL A O 1
ATOM 3430 N N . GLU A 1 425 ? 38.124 17.828 42.227 1.00 82.56 425 GLU A N 1
ATOM 3431 C CA . GLU A 1 425 ? 39.262 18.439 42.912 1.00 82.56 425 GLU A CA 1
ATOM 3432 C C . GLU A 1 425 ? 38.944 19.870 43.375 1.00 82.56 425 GLU A C 1
ATOM 3434 O O . GLU A 1 425 ? 39.185 20.191 44.535 1.00 82.56 425 GLU A O 1
ATOM 3439 N N . GLU A 1 426 ? 38.279 20.684 42.549 1.00 83.19 426 GLU A N 1
ATOM 3440 C CA . GLU A 1 426 ? 37.782 22.019 42.915 1.00 83.19 426 GLU A CA 1
ATOM 3441 C C . GLU A 1 426 ? 36.759 21.973 44.069 1.00 83.19 426 GLU A C 1
ATOM 3443 O O . GLU A 1 426 ? 36.751 22.832 44.953 1.00 83.19 426 GLU A O 1
ATOM 3448 N N . LEU A 1 427 ? 35.894 20.954 44.109 1.00 78.75 427 LEU A N 1
ATOM 3449 C CA . LEU A 1 427 ? 34.980 20.742 45.236 1.00 78.75 427 LEU A CA 1
ATOM 3450 C C . LEU A 1 427 ? 35.723 20.300 46.506 1.00 78.75 427 LEU A C 1
ATOM 3452 O O . LEU A 1 427 ? 35.327 20.691 47.606 1.00 78.75 427 LEU A O 1
ATOM 3456 N N . LEU A 1 428 ? 36.797 19.517 46.380 1.00 80.56 428 LEU A N 1
ATOM 3457 C CA . LEU A 1 428 ? 37.635 19.099 47.506 1.00 80.56 428 LEU A CA 1
ATOM 3458 C C . LEU A 1 428 ? 38.504 20.244 48.041 1.00 80.56 428 LEU A C 1
ATOM 3460 O O . LEU A 1 428 ? 38.634 20.365 49.259 1.00 80.56 428 LEU A O 1
ATOM 3464 N N . THR A 1 429 ? 39.054 21.113 47.188 1.00 81.19 429 THR A N 1
ATOM 3465 C CA . THR A 1 429 ? 39.769 22.321 47.634 1.00 81.19 429 THR A CA 1
ATOM 3466 C C . THR A 1 429 ? 38.810 23.299 48.301 1.00 81.19 429 THR A C 1
ATOM 3468 O O . THR A 1 429 ? 39.090 23.732 49.414 1.00 81.19 429 THR A O 1
ATOM 3471 N N . LYS A 1 430 ? 37.621 23.544 47.731 1.00 83.75 430 LYS A N 1
ATOM 3472 C CA . LYS A 1 430 ? 36.577 24.362 48.378 1.00 83.75 430 LYS A CA 1
ATOM 3473 C C . LYS A 1 430 ? 36.113 23.795 49.721 1.00 83.75 430 LYS A C 1
ATOM 3475 O O . LYS A 1 430 ? 35.896 24.575 50.647 1.00 83.75 430 LYS A O 1
ATOM 3480 N N . ARG A 1 431 ? 36.001 22.467 49.871 1.00 79.56 431 ARG A N 1
ATOM 3481 C CA . ARG A 1 431 ? 35.739 21.840 51.182 1.00 79.56 431 ARG A CA 1
ATOM 3482 C C . ARG A 1 431 ? 36.887 22.064 52.158 1.00 79.56 431 ARG A C 1
ATOM 3484 O O . ARG A 1 431 ? 36.622 22.536 53.254 1.00 79.56 431 ARG A O 1
ATOM 3491 N N . LYS A 1 432 ? 38.139 21.821 51.757 1.00 79.94 432 LYS A N 1
ATOM 3492 C CA . LYS A 1 432 ? 39.318 22.080 52.604 1.00 79.94 432 LYS A CA 1
ATOM 3493 C C . LYS A 1 432 ? 39.434 23.552 53.006 1.00 79.94 432 LYS A C 1
ATOM 3495 O O . LYS A 1 432 ? 39.768 23.838 54.147 1.00 79.94 432 LYS A O 1
ATOM 3500 N N . GLU A 1 433 ? 39.116 24.491 52.115 1.00 80.12 433 GLU A N 1
ATOM 3501 C CA . GLU A 1 433 ? 39.063 25.921 52.435 1.00 80.12 433 GLU A CA 1
ATOM 3502 C C . GLU A 1 433 ? 37.915 26.269 53.389 1.00 80.12 433 GLU A C 1
ATOM 3504 O O . GLU A 1 433 ? 38.102 27.084 54.291 1.00 80.12 433 GLU A O 1
ATOM 3509 N N . GLN A 1 434 ? 36.730 25.672 53.224 1.00 73.56 434 GLN A N 1
ATOM 3510 C CA . GLN A 1 434 ? 35.620 25.856 54.164 1.00 73.56 434 GLN A CA 1
ATOM 3511 C C . GLN A 1 434 ? 35.939 25.257 55.535 1.00 73.56 434 GLN A C 1
ATOM 3513 O O . GLN A 1 434 ? 35.731 25.930 56.538 1.00 73.56 434 GLN A O 1
ATOM 3518 N N . GLU A 1 435 ? 36.491 24.046 55.588 1.00 77.44 435 GLU A N 1
ATOM 3519 C CA . GLU A 1 435 ? 36.949 23.392 56.815 1.00 77.44 435 GLU A CA 1
ATOM 3520 C C . GLU A 1 435 ? 38.051 24.215 57.489 1.00 77.44 435 GLU A C 1
ATOM 3522 O O . GLU A 1 435 ? 37.927 24.513 58.670 1.00 77.44 435 GLU A O 1
ATOM 3527 N N . ALA A 1 436 ? 39.051 24.705 56.748 1.00 81.06 436 ALA A N 1
ATOM 3528 C CA . ALA A 1 436 ? 40.089 25.587 57.283 1.00 81.06 436 ALA A CA 1
ATOM 3529 C C . ALA A 1 436 ? 39.535 26.934 57.784 1.00 81.06 436 ALA A C 1
ATOM 3531 O O . ALA A 1 436 ? 39.982 27.427 58.815 1.00 81.06 436 ALA A O 1
ATOM 3532 N N . ARG A 1 437 ? 38.537 27.531 57.113 1.00 78.31 437 ARG A N 1
ATOM 3533 C CA . ARG A 1 437 ? 37.861 28.755 57.593 1.00 78.31 437 ARG A CA 1
ATOM 3534 C C . ARG A 1 437 ? 37.004 28.498 58.833 1.00 78.31 437 ARG A C 1
ATOM 3536 O O . ARG A 1 437 ? 36.961 29.347 59.718 1.00 78.31 437 ARG A O 1
ATOM 3543 N N . ILE A 1 438 ? 36.324 27.353 58.906 1.00 76.69 438 ILE A N 1
ATOM 3544 C CA . ILE A 1 438 ? 35.542 26.930 60.077 1.00 76.69 438 ILE A CA 1
ATOM 3545 C C . ILE A 1 438 ? 36.474 26.628 61.250 1.00 76.69 438 ILE A C 1
ATOM 3547 O O . ILE A 1 438 ? 36.162 27.012 62.373 1.00 76.69 438 ILE A O 1
ATOM 3551 N N . GLU A 1 439 ? 37.615 25.993 60.995 1.00 75.81 439 GLU A N 1
ATOM 3552 C CA . GLU A 1 439 ? 38.627 25.668 61.996 1.00 75.81 439 GLU A CA 1
ATOM 3553 C C . GLU A 1 439 ? 39.342 26.927 62.494 1.00 75.81 439 GLU A C 1
ATOM 3555 O O . GLU A 1 439 ? 39.456 27.114 63.699 1.00 75.81 439 GLU A O 1
ATOM 3560 N N . LEU A 1 440 ? 39.695 27.869 61.611 1.00 76.75 440 LEU A N 1
ATOM 3561 C CA . LEU A 1 440 ? 40.218 29.176 62.018 1.00 76.75 440 LEU A CA 1
ATOM 3562 C C . LEU A 1 440 ? 39.184 29.949 62.852 1.00 76.75 440 LEU A C 1
ATOM 3564 O O . LEU A 1 440 ? 39.507 30.418 63.938 1.00 76.75 440 LEU A O 1
ATOM 3568 N N . GLN A 1 441 ? 37.914 29.999 62.424 1.00 71.31 441 GLN A N 1
ATOM 3569 C CA . GLN A 1 441 ? 36.842 30.597 63.231 1.00 71.31 441 GLN A CA 1
ATOM 3570 C C . GLN A 1 441 ? 36.585 29.851 64.546 1.00 71.31 441 GLN A C 1
ATOM 3572 O O . GLN A 1 441 ? 36.130 30.475 65.505 1.00 71.31 441 GLN A O 1
ATOM 3577 N N . ARG A 1 442 ? 36.817 28.534 64.612 1.00 72.44 442 ARG A N 1
ATOM 3578 C CA . ARG A 1 442 ? 36.741 27.763 65.857 1.00 72.44 442 ARG A CA 1
ATOM 3579 C C . ARG A 1 442 ? 37.894 28.127 66.772 1.00 72.44 442 ARG A C 1
ATOM 3581 O O . ARG A 1 442 ? 37.607 28.497 67.897 1.00 72.44 442 ARG A O 1
ATOM 3588 N N . GLN A 1 443 ? 39.133 28.126 66.292 1.00 73.75 443 GLN A N 1
ATOM 3589 C CA . GLN A 1 443 ? 40.316 28.480 67.079 1.00 73.75 443 GLN A CA 1
ATOM 3590 C C . GLN A 1 443 ? 40.294 29.946 67.532 1.00 73.75 443 GLN A C 1
ATOM 3592 O O . GLN A 1 443 ? 40.657 30.234 68.668 1.00 73.75 443 GLN A O 1
ATOM 3597 N N . GLU A 1 444 ? 39.795 30.876 66.713 1.00 74.44 444 GLU A N 1
ATOM 3598 C CA . GLU A 1 444 ? 39.540 32.263 67.127 1.00 74.44 444 GLU A CA 1
ATOM 3599 C C . GLU A 1 444 ? 38.430 32.347 68.182 1.00 74.44 444 GLU A C 1
ATOM 3601 O O . GLU A 1 444 ? 38.604 33.019 69.196 1.00 74.44 444 GLU A O 1
ATOM 3606 N N . LYS A 1 445 ? 37.304 31.636 68.005 1.00 72.75 445 LYS A N 1
ATOM 3607 C CA . LYS A 1 445 ? 36.228 31.585 69.014 1.00 72.75 445 LYS A CA 1
ATOM 3608 C C . LYS A 1 445 ? 36.631 30.834 70.279 1.00 72.75 445 LYS A C 1
ATOM 3610 O O . LYS A 1 445 ? 36.072 31.121 71.329 1.00 72.75 445 LYS A O 1
ATOM 3615 N N . GLU A 1 446 ? 37.549 29.882 70.198 1.00 73.06 446 GLU A N 1
ATOM 3616 C CA . GLU A 1 446 ? 38.053 29.091 71.316 1.00 73.06 446 GLU A CA 1
ATOM 3617 C C . GLU A 1 446 ? 39.087 29.890 72.099 1.00 73.06 446 GLU A C 1
ATOM 3619 O O . GLU A 1 446 ? 38.896 30.054 73.296 1.00 73.06 446 GLU A O 1
ATOM 3624 N N . ARG A 1 447 ? 40.052 30.545 71.439 1.00 76.56 447 ARG A N 1
ATOM 3625 C CA . ARG A 1 447 ? 40.919 31.548 72.081 1.00 76.56 447 ARG A CA 1
ATOM 3626 C C . ARG A 1 447 ? 40.106 32.680 72.700 1.00 76.56 447 ARG A C 1
ATOM 3628 O O . ARG A 1 447 ? 40.278 32.957 73.877 1.00 76.56 447 ARG A O 1
ATOM 3635 N N . ALA A 1 448 ? 39.136 33.252 71.985 1.00 73.56 448 ALA A N 1
ATOM 3636 C CA . ALA A 1 448 ? 38.254 34.274 72.550 1.00 73.56 448 ALA A CA 1
ATOM 3637 C C . ALA A 1 448 ? 37.390 33.743 73.712 1.00 73.56 448 ALA A C 1
ATOM 3639 O O . ALA A 1 448 ? 37.064 34.499 74.625 1.00 73.56 448 ALA A O 1
ATOM 3640 N N . ARG A 1 449 ? 37.019 32.454 73.718 1.00 68.94 449 ARG A N 1
ATOM 3641 C CA . ARG A 1 449 ? 36.333 31.812 74.852 1.00 68.94 449 ARG A CA 1
ATOM 3642 C C . ARG A 1 449 ? 37.268 31.550 76.019 1.00 68.94 449 ARG A C 1
ATOM 3644 O O . ARG A 1 449 ? 36.824 31.749 77.138 1.00 68.94 449 ARG A O 1
ATOM 3651 N N . GLU A 1 450 ? 38.507 31.130 75.791 1.00 70.25 450 GLU A N 1
ATOM 3652 C CA . GLU A 1 450 ? 39.505 30.919 76.836 1.00 70.25 450 GLU A CA 1
ATOM 3653 C C . GLU A 1 450 ? 39.980 32.235 77.442 1.00 70.25 450 GLU A C 1
ATOM 3655 O O . GLU A 1 450 ? 40.063 32.342 78.659 1.00 70.25 450 GLU A O 1
ATOM 3660 N N . ASP A 1 451 ? 40.256 33.250 76.626 1.00 71.56 451 ASP A N 1
ATOM 3661 C CA . ASP A 1 451 ? 40.646 34.580 77.085 1.00 71.56 451 ASP A CA 1
ATOM 3662 C C . ASP A 1 451 ? 39.487 35.203 77.868 1.00 71.56 451 ASP A C 1
ATOM 3664 O O . ASP A 1 451 ? 39.673 35.597 79.018 1.00 71.56 451 ASP A O 1
ATOM 3668 N N . ALA A 1 452 ? 38.257 35.141 77.344 1.00 69.75 452 ALA A N 1
ATOM 3669 C CA . ALA A 1 452 ? 37.067 35.574 78.074 1.00 69.75 452 ALA A CA 1
ATOM 3670 C C . ALA A 1 452 ? 36.604 34.588 79.171 1.00 69.75 452 ALA A C 1
ATOM 3672 O O . ALA A 1 452 ? 35.628 34.878 79.865 1.00 69.75 452 ALA A O 1
ATOM 3673 N N . ALA A 1 453 ? 37.246 33.428 79.345 1.00 69.19 453 ALA A N 1
ATOM 3674 C CA . ALA A 1 453 ? 37.057 32.535 80.492 1.00 69.19 453 ALA A CA 1
ATOM 3675 C C . ALA A 1 453 ? 38.121 32.782 81.563 1.00 69.19 453 ALA A C 1
ATOM 3677 O O . ALA A 1 453 ? 37.782 32.747 82.737 1.00 69.19 453 ALA A O 1
ATOM 3678 N N . ARG A 1 454 ? 39.363 33.106 81.186 1.00 69.69 454 ARG A N 1
ATOM 3679 C CA . ARG A 1 454 ? 40.439 33.555 82.084 1.00 69.69 454 ARG A CA 1
ATOM 3680 C C . ARG A 1 454 ? 40.148 34.954 82.628 1.00 69.69 454 ARG A C 1
ATOM 3682 O O . ARG A 1 454 ? 40.332 35.196 83.816 1.00 69.69 454 ARG A O 1
ATOM 3689 N N . GLU A 1 455 ? 39.609 35.848 81.805 1.00 67.00 455 GLU A N 1
ATOM 3690 C CA . GLU A 1 455 ? 39.113 37.154 82.240 1.00 67.00 455 GLU A CA 1
ATOM 3691 C C . GLU A 1 455 ? 37.881 37.004 83.139 1.00 67.00 455 GLU A C 1
ATOM 3693 O O . GLU A 1 455 ? 37.904 37.495 84.262 1.00 67.00 455 GLU A O 1
ATOM 3698 N N . ARG A 1 456 ? 36.870 36.213 82.735 1.00 66.12 456 ARG A N 1
ATOM 3699 C CA . ARG A 1 456 ? 35.734 35.886 83.617 1.00 66.12 456 ARG A CA 1
ATOM 3700 C C . ARG A 1 456 ? 36.114 35.061 84.843 1.00 66.12 456 ARG A C 1
ATOM 3702 O O . ARG A 1 456 ? 35.316 35.035 85.762 1.00 66.12 456 ARG A O 1
ATOM 3709 N N . ALA A 1 457 ? 37.248 34.367 84.891 1.00 67.81 457 ALA A N 1
ATOM 3710 C CA . ALA A 1 457 ? 37.700 33.673 86.097 1.00 67.81 457 ALA A CA 1
ATOM 3711 C C . ALA A 1 457 ? 38.223 34.683 87.122 1.00 67.81 457 ALA A C 1
ATOM 3713 O O . ALA A 1 457 ? 37.757 34.670 88.255 1.00 67.81 457 ALA A O 1
ATOM 3714 N N . ARG A 1 458 ? 39.079 35.623 86.695 1.00 67.69 458 ARG A N 1
ATOM 3715 C CA . ARG A 1 458 ? 39.562 36.728 87.543 1.00 67.69 458 ARG A CA 1
ATOM 3716 C C . ARG A 1 458 ? 38.420 37.644 87.991 1.00 67.69 458 ARG A C 1
ATOM 3718 O O . ARG A 1 458 ? 38.249 37.880 89.179 1.00 67.69 458 ARG A O 1
ATOM 3725 N N . ASP A 1 459 ? 37.564 38.047 87.054 1.00 65.62 459 ASP A N 1
ATOM 3726 C CA . ASP A 1 459 ? 36.360 38.842 87.322 1.00 65.62 459 ASP A CA 1
ATOM 3727 C C . ASP A 1 459 ? 35.315 38.057 88.145 1.00 65.62 459 ASP A C 1
ATOM 3729 O O . ASP A 1 459 ? 34.546 38.663 88.880 1.00 65.62 459 ASP A O 1
ATOM 3733 N N . ARG A 1 460 ? 35.301 36.712 88.116 1.00 61.47 460 ARG A N 1
ATOM 3734 C CA . ARG A 1 460 ? 34.512 35.893 89.059 1.00 61.47 460 ARG A CA 1
ATOM 3735 C C . ARG A 1 460 ? 35.154 35.783 90.430 1.00 61.47 460 ARG A C 1
ATOM 3737 O O . ARG A 1 460 ? 34.391 35.719 91.376 1.00 61.47 460 ARG A O 1
ATOM 3744 N N . GLU A 1 461 ? 36.475 35.750 90.580 1.00 67.06 461 GLU A N 1
ATOM 3745 C CA . GLU A 1 461 ? 37.103 35.802 91.909 1.00 67.06 461 GLU A CA 1
ATOM 3746 C C . GLU A 1 461 ? 36.855 37.162 92.571 1.00 67.06 461 GLU A C 1
ATOM 3748 O O . GLU A 1 461 ? 36.336 37.206 93.687 1.00 67.06 461 GLU A O 1
ATOM 3753 N N . GLU A 1 462 ? 37.090 38.267 91.856 1.00 65.25 462 GLU A N 1
ATOM 3754 C CA . GLU A 1 462 ? 36.779 39.615 92.351 1.00 65.25 462 GLU A CA 1
ATOM 3755 C C . GLU A 1 462 ? 35.275 39.792 92.619 1.00 65.25 462 GLU A C 1
ATOM 3757 O O . GLU A 1 462 ? 34.887 40.301 93.675 1.00 65.25 462 GLU A O 1
ATOM 3762 N N . ARG A 1 463 ? 34.394 39.306 91.727 1.00 60.69 463 ARG A N 1
ATOM 3763 C CA . ARG A 1 463 ? 32.943 39.368 91.965 1.00 60.69 463 ARG A CA 1
ATOM 3764 C C . ARG A 1 463 ? 32.437 38.369 92.990 1.00 60.69 463 ARG A C 1
ATOM 3766 O O . ARG A 1 463 ? 31.420 38.679 93.583 1.00 60.69 463 ARG A O 1
ATOM 3773 N N . LEU A 1 464 ? 33.071 37.222 93.237 1.00 61.66 464 LEU A N 1
ATOM 3774 C CA . LEU A 1 464 ? 32.683 36.311 94.326 1.00 61.66 464 LEU A CA 1
ATOM 3775 C C . LEU A 1 464 ? 33.107 36.880 95.679 1.00 61.66 464 LEU A C 1
ATOM 3777 O O . LEU A 1 464 ? 32.333 36.783 96.626 1.00 61.66 464 LEU A O 1
ATOM 3781 N N . ALA A 1 465 ? 34.260 37.548 95.762 1.00 68.19 465 ALA A N 1
ATOM 3782 C CA . ALA A 1 465 ? 34.634 38.318 96.945 1.00 68.19 465 ALA A CA 1
ATOM 3783 C C . ALA A 1 465 ? 33.627 39.459 97.208 1.00 68.19 465 ALA A C 1
ATOM 3785 O O . ALA A 1 465 ? 33.117 39.590 98.321 1.00 68.19 465 ALA A O 1
ATOM 3786 N N . ALA A 1 466 ? 33.258 40.225 96.173 1.00 65.19 466 ALA A N 1
ATOM 3787 C CA . ALA A 1 466 ? 32.271 41.301 96.291 1.00 65.19 466 ALA A CA 1
ATOM 3788 C C . ALA A 1 466 ? 30.829 40.800 96.540 1.00 65.19 466 ALA A C 1
ATOM 3790 O O . ALA A 1 466 ? 30.105 41.383 97.344 1.00 65.19 466 ALA A O 1
ATOM 3791 N N . LEU A 1 467 ? 30.400 39.706 95.896 1.00 57.72 467 LEU A N 1
ATOM 3792 C CA . LEU A 1 467 ? 29.078 39.098 96.100 1.00 57.72 467 LEU A CA 1
ATOM 3793 C C . LEU A 1 467 ? 28.974 38.378 97.437 1.00 57.72 467 LEU A C 1
ATOM 3795 O O . LEU A 1 467 ? 27.894 38.397 98.003 1.00 57.72 467 LEU A O 1
ATOM 3799 N N . SER A 1 468 ? 30.045 37.793 97.978 1.00 63.88 468 SER A N 1
ATOM 3800 C CA . SER A 1 468 ? 30.005 37.239 99.335 1.00 63.88 468 SER A CA 1
ATOM 3801 C C . SER A 1 468 ? 29.779 38.340 100.373 1.00 63.88 468 SER A C 1
ATOM 3803 O O . SER A 1 468 ? 29.041 38.119 101.328 1.00 63.88 468 SER A O 1
ATOM 3805 N N . ALA A 1 469 ? 30.362 39.529 100.175 1.00 63.59 469 ALA A N 1
ATOM 3806 C CA . ALA A 1 469 ? 30.090 40.688 101.022 1.00 63.59 469 ALA A CA 1
ATOM 3807 C C . ALA A 1 469 ? 28.643 41.194 100.841 1.00 63.59 469 ALA A C 1
ATOM 3809 O O . ALA A 1 469 ? 27.917 41.352 101.820 1.00 63.59 469 ALA A O 1
ATOM 3810 N N . ALA A 1 470 ? 28.185 41.361 99.595 1.00 59.44 470 ALA A N 1
ATOM 3811 C CA . ALA A 1 470 ? 26.847 41.878 99.296 1.00 59.44 470 ALA A CA 1
ATOM 3812 C C . ALA A 1 470 ? 25.696 40.882 99.573 1.00 59.44 470 ALA A C 1
ATOM 3814 O O . ALA A 1 470 ? 24.578 41.303 99.861 1.00 59.44 470 ALA A O 1
ATOM 3815 N N . GLN A 1 471 ? 25.924 39.564 99.503 1.00 55.47 471 GLN A N 1
ATOM 3816 C CA . GLN A 1 471 ? 24.907 38.552 99.828 1.00 55.47 471 GLN A CA 1
ATOM 3817 C C . GLN A 1 471 ? 24.618 38.484 101.328 1.00 55.47 471 GLN A C 1
ATOM 3819 O O . GLN A 1 471 ? 23.491 38.152 101.692 1.00 55.47 471 GLN A O 1
ATOM 3824 N N . GLN A 1 472 ? 25.587 38.825 102.184 1.00 58.91 472 GLN A N 1
ATOM 3825 C CA . GLN A 1 472 ? 25.356 38.917 103.624 1.00 58.91 472 GLN A CA 1
ATOM 3826 C C . GLN A 1 472 ? 24.354 40.050 103.935 1.00 58.91 472 GLN A C 1
ATOM 3828 O O . GLN A 1 472 ? 23.396 39.819 104.667 1.00 58.91 472 GLN A O 1
ATOM 3833 N N . GLU A 1 473 ? 24.502 41.226 103.306 1.00 59.62 473 GLU A N 1
ATOM 3834 C CA . GLU A 1 473 ? 23.549 42.349 103.425 1.00 59.62 473 GLU A CA 1
ATOM 3835 C C . GLU A 1 473 ? 22.196 42.061 102.741 1.00 59.62 473 GLU A C 1
ATOM 3837 O O . GLU A 1 473 ? 21.132 42.316 103.306 1.00 59.62 473 GLU A O 1
ATOM 3842 N N . ALA A 1 474 ? 22.199 41.493 101.530 1.00 59.44 474 ALA A N 1
ATOM 3843 C CA . ALA A 1 474 ? 20.971 41.281 100.757 1.00 59.44 474 ALA A CA 1
ATOM 3844 C C . ALA A 1 474 ? 20.066 40.155 101.301 1.00 59.44 474 ALA A C 1
ATOM 3846 O O . ALA A 1 474 ? 18.859 40.149 101.032 1.00 59.44 474 ALA A O 1
ATOM 3847 N N . MET A 1 475 ? 20.614 39.200 102.064 1.00 56.81 475 MET A N 1
ATOM 3848 C CA . MET A 1 475 ? 19.841 38.087 102.631 1.00 56.81 475 MET A CA 1
ATOM 3849 C C . MET A 1 475 ? 18.869 38.540 103.736 1.00 56.81 475 MET A C 1
ATOM 3851 O O . MET A 1 475 ? 17.795 37.951 103.873 1.00 56.81 475 MET A O 1
ATOM 3855 N N . GLU A 1 476 ? 19.184 39.619 104.458 1.00 57.84 476 GLU A N 1
ATOM 3856 C CA . GLU A 1 476 ? 18.296 40.202 105.477 1.00 57.84 476 GLU A CA 1
ATOM 3857 C C . GLU A 1 476 ? 17.163 41.048 104.863 1.00 57.84 476 GLU A C 1
ATOM 3859 O O . GLU A 1 476 ? 16.064 41.139 105.421 1.00 57.84 476 GLU A O 1
ATOM 3864 N N . GLU A 1 477 ? 17.380 41.636 103.681 1.00 56.94 477 GLU A N 1
ATOM 3865 C CA . GLU A 1 477 ? 16.389 42.497 103.024 1.00 56.94 477 GLU A CA 1
ATOM 3866 C C . GLU A 1 477 ? 15.371 41.708 102.170 1.00 56.94 477 GLU A C 1
ATOM 3868 O O . GLU A 1 477 ? 14.193 42.078 102.076 1.00 56.94 477 GLU A O 1
ATOM 3873 N N . LEU A 1 478 ? 15.786 40.583 101.568 1.00 55.88 478 LEU A N 1
ATOM 3874 C CA . LEU A 1 478 ? 14.948 39.818 100.635 1.00 55.88 478 LEU A CA 1
ATOM 3875 C C . LEU A 1 478 ? 13.791 39.061 101.318 1.00 55.88 478 LEU A C 1
ATOM 3877 O O . LEU A 1 478 ? 12.729 38.895 100.709 1.00 55.88 478 LEU A O 1
ATOM 3881 N N . GLN A 1 479 ? 13.926 38.686 102.598 1.00 54.41 479 GLN A N 1
ATOM 3882 C CA . GLN A 1 479 ? 12.847 38.034 103.360 1.00 54.41 479 GLN A CA 1
ATOM 3883 C C . GLN A 1 479 ? 11.586 38.908 103.516 1.00 54.41 479 GLN A C 1
ATOM 3885 O O . GLN A 1 479 ? 10.493 38.369 103.686 1.00 54.41 479 GLN A O 1
ATOM 3890 N N . LYS A 1 480 ? 11.684 40.242 103.393 1.00 56.03 480 LYS A N 1
ATOM 3891 C CA . LYS A 1 480 ? 10.518 41.147 103.490 1.00 56.03 480 LYS A CA 1
ATOM 3892 C C . LYS A 1 480 ? 9.721 41.311 102.190 1.00 56.03 480 LYS A C 1
ATOM 3894 O O . LYS A 1 480 ? 8.575 41.752 102.251 1.00 56.03 480 LYS A O 1
ATOM 3899 N N . LYS A 1 481 ? 10.274 40.966 101.019 1.00 56.28 481 LYS A N 1
ATOM 3900 C CA . LYS A 1 481 ? 9.609 41.196 99.714 1.00 56.28 481 LYS A CA 1
ATOM 3901 C C . LYS A 1 481 ? 8.714 40.039 99.244 1.00 56.28 481 LYS A C 1
ATOM 3903 O O . LYS A 1 481 ? 7.803 40.278 98.457 1.00 56.28 481 LYS A O 1
ATOM 3908 N N . ILE A 1 482 ? 8.886 38.826 99.779 1.00 56.94 482 ILE A N 1
ATOM 3909 C CA . ILE A 1 482 ? 8.087 37.634 99.411 1.00 56.94 482 ILE A CA 1
ATOM 3910 C C . ILE A 1 482 ? 6.599 37.770 99.796 1.00 56.94 482 ILE A C 1
ATOM 3912 O O . ILE A 1 482 ? 5.735 37.206 99.130 1.00 56.94 482 ILE A O 1
ATOM 3916 N N . GLN A 1 483 ? 6.270 38.582 100.807 1.00 51.81 483 GLN A N 1
ATOM 3917 C CA . GLN A 1 483 ? 4.881 38.830 101.220 1.00 51.81 483 GLN A CA 1
ATOM 3918 C C . GLN A 1 483 ? 4.071 39.641 100.186 1.00 51.81 483 GLN A C 1
ATOM 3920 O O . GLN A 1 483 ? 2.844 39.714 100.275 1.00 51.81 483 GLN A O 1
ATOM 3925 N N . MET A 1 484 ? 4.725 40.266 99.198 1.00 50.16 484 MET A N 1
ATOM 3926 C CA . MET A 1 484 ? 4.072 41.183 98.266 1.00 50.16 484 MET A CA 1
ATOM 3927 C C . MET A 1 484 ? 3.579 40.502 96.980 1.00 50.16 484 MET A C 1
ATOM 3929 O O . MET A 1 484 ? 3.956 40.881 95.878 1.00 50.16 484 MET A O 1
ATOM 3933 N N . LYS A 1 485 ? 2.606 39.596 97.158 1.00 41.41 485 LYS A N 1
ATOM 3934 C CA . LYS A 1 485 ? 1.499 39.388 96.204 1.00 41.41 485 LYS A CA 1
ATOM 3935 C C . LYS A 1 485 ? 1.914 38.786 94.845 1.00 41.41 485 LYS A C 1
ATOM 3937 O O . LYS A 1 485 ? 2.225 39.499 93.904 1.00 41.41 485 LYS A O 1
ATOM 3942 N N . HIS A 1 486 ? 1.814 37.480 94.602 1.00 54.41 486 HIS A N 1
ATOM 3943 C CA . HIS A 1 486 ? 0.708 36.554 94.912 1.00 54.41 486 HIS A CA 1
ATOM 3944 C C . HIS A 1 486 ? -0.695 37.027 94.440 1.00 54.41 486 HIS A C 1
ATOM 3946 O O . HIS A 1 486 ? -1.446 36.212 93.904 1.00 54.41 486 HIS A O 1
ATOM 3952 N N . ASP A 1 487 ? -1.049 38.316 94.525 1.00 52.94 487 ASP A N 1
ATOM 3953 C CA . ASP A 1 487 ? -2.362 38.826 94.078 1.00 52.94 487 ASP A CA 1
ATOM 3954 C C . ASP A 1 487 ? -2.502 38.907 92.547 1.00 52.94 487 ASP A C 1
ATOM 3956 O O . ASP A 1 487 ? -3.625 38.865 92.042 1.00 52.94 487 ASP A O 1
ATOM 3960 N N . GLU A 1 488 ? -1.407 38.963 91.774 1.00 48.31 488 GLU A N 1
ATOM 3961 C CA . GLU A 1 488 ? -1.515 38.940 90.301 1.00 48.31 488 GLU A CA 1
ATOM 3962 C C . GLU A 1 488 ? -1.939 37.560 89.748 1.00 48.31 488 GLU A C 1
ATOM 3964 O O . GLU A 1 488 ? -2.327 37.441 88.586 1.00 48.31 488 GLU A O 1
ATOM 3969 N N . SER A 1 489 ? -1.984 36.533 90.607 1.00 55.50 489 SER A N 1
ATOM 3970 C CA . SER A 1 489 ? -2.510 35.193 90.301 1.00 55.50 489 SER A CA 1
ATOM 3971 C C . SER A 1 489 ? -3.951 35.208 89.753 1.00 55.50 489 SER A C 1
ATOM 3973 O O . SER A 1 489 ? -4.329 34.347 88.962 1.00 55.50 489 SER A O 1
ATOM 3975 N N . SER A 1 490 ? -4.770 36.205 90.117 1.00 51.34 490 SER A N 1
ATOM 3976 C CA . SER A 1 490 ? -6.223 36.149 89.872 1.00 51.34 490 SER A CA 1
ATOM 3977 C C . SER A 1 490 ? -6.724 36.745 88.547 1.00 51.34 490 SER A C 1
ATOM 3979 O O . SER A 1 490 ? -7.902 36.573 88.240 1.00 51.34 490 SER A O 1
ATOM 3981 N N . ARG A 1 491 ? -5.910 37.471 87.758 1.00 54.22 491 ARG A N 1
ATOM 3982 C CA . ARG A 1 491 ? -6.466 38.321 86.673 1.00 54.22 491 ARG A CA 1
ATOM 3983 C C . ARG A 1 491 ? -6.505 37.693 85.269 1.00 54.22 491 ARG A C 1
ATOM 3985 O O . ARG A 1 491 ? -7.432 37.987 84.528 1.00 54.22 491 ARG A O 1
ATOM 3992 N N . ARG A 1 492 ? -5.566 36.812 84.893 1.00 47.41 492 ARG A N 1
ATOM 3993 C CA . ARG A 1 492 ? -5.469 36.287 83.503 1.00 47.41 492 ARG A CA 1
ATOM 3994 C C . ARG A 1 492 ? -6.180 34.948 83.257 1.00 47.41 492 ARG A C 1
ATOM 3996 O O . ARG A 1 492 ? -6.375 34.566 82.114 1.00 47.41 492 ARG A O 1
ATOM 4003 N N . HIS A 1 493 ? -6.632 34.261 84.310 1.00 53.44 493 HIS A N 1
ATOM 4004 C CA . HIS A 1 493 ? -7.468 33.051 84.202 1.00 53.44 493 HIS A CA 1
ATOM 4005 C C . HIS A 1 493 ? -8.902 33.351 83.703 1.00 53.44 493 HIS A C 1
ATOM 4007 O O . HIS A 1 493 ? -9.645 32.441 83.345 1.00 53.44 493 HIS A O 1
ATOM 4013 N N . MET A 1 494 ? -9.313 34.623 83.699 1.00 46.81 494 MET A N 1
ATOM 4014 C CA . MET A 1 494 ? -10.673 35.041 83.341 1.00 46.81 494 MET A CA 1
ATOM 4015 C C . MET A 1 494 ? -10.835 35.360 81.848 1.00 46.81 494 MET A C 1
ATOM 4017 O O . MET A 1 494 ? -11.937 35.255 81.314 1.00 46.81 494 MET A O 1
ATOM 4021 N N . GLU A 1 495 ? -9.745 35.703 81.155 1.00 49.59 495 GLU A N 1
ATOM 4022 C CA . GLU A 1 495 ? -9.775 36.102 79.747 1.00 49.59 495 GLU A CA 1
ATOM 4023 C C . GLU A 1 495 ? -9.719 34.887 78.807 1.00 49.59 495 GLU A C 1
ATOM 4025 O O . GLU A 1 495 ? -8.719 34.581 78.167 1.00 49.59 495 GLU A O 1
ATOM 4030 N N . GLN A 1 496 ? -10.895 34.269 78.672 1.00 33.56 496 GLN A N 1
ATOM 4031 C CA . GLN A 1 496 ? -11.377 33.641 77.440 1.00 33.56 496 GLN A CA 1
ATOM 4032 C C . GLN A 1 496 ? -10.716 32.296 77.025 1.00 33.56 496 GLN A C 1
ATOM 4034 O O . GLN A 1 496 ? -9.746 32.264 76.281 1.00 33.56 496 GLN A O 1
ATOM 4039 N N . ILE A 1 497 ? -11.242 31.091 77.291 1.00 53.59 497 ILE A N 1
ATOM 4040 C CA . ILE A 1 497 ? -12.581 30.602 77.708 1.00 53.59 497 ILE A CA 1
ATOM 4041 C C . ILE A 1 497 ? -13.762 31.019 76.797 1.00 53.59 497 ILE A C 1
ATOM 4043 O O . ILE A 1 497 ? -14.750 30.294 76.700 1.00 53.59 497 ILE A O 1
ATOM 4047 N N . GLU A 1 498 ? -13.627 32.096 76.027 1.00 53.09 498 GLU A N 1
ATOM 4048 C CA . GLU A 1 498 ? -14.682 32.703 75.204 1.00 53.09 498 GLU A CA 1
ATOM 4049 C C . GLU A 1 498 ? -14.420 32.434 73.711 1.00 53.09 498 GLU A C 1
ATOM 4051 O O . GLU A 1 498 ? -15.312 32.006 72.984 1.00 53.09 498 GLU A O 1
ATOM 4056 N N . GLN A 1 499 ? -13.152 32.487 73.277 1.00 46.97 499 GLN A N 1
ATOM 4057 C CA . GLN A 1 499 ? -12.744 32.238 71.883 1.00 46.97 499 GLN A CA 1
ATOM 4058 C C . GLN A 1 499 ? -12.886 30.771 71.419 1.00 46.97 499 GLN A C 1
ATOM 4060 O O . GLN A 1 499 ? -12.691 30.468 70.245 1.00 46.97 499 GLN A O 1
ATOM 4065 N N . ARG A 1 500 ? -13.252 29.836 72.312 1.00 44.94 500 ARG A N 1
ATOM 4066 C CA . ARG A 1 500 ? -13.512 28.418 71.979 1.00 44.94 500 ARG A CA 1
ATOM 4067 C C . ARG A 1 500 ? -14.993 28.090 71.713 1.00 44.94 500 ARG A C 1
ATOM 4069 O O . ARG A 1 500 ? -15.330 26.910 71.658 1.00 44.94 500 ARG A O 1
ATOM 4076 N N . LYS A 1 501 ? -15.878 29.086 71.555 1.00 44.25 501 LYS A N 1
ATOM 4077 C CA . LYS A 1 501 ? -17.335 28.862 71.432 1.00 44.25 501 LYS A CA 1
ATOM 4078 C C . LYS A 1 501 ? -18.006 29.213 70.094 1.00 44.25 501 LYS A C 1
ATOM 4080 O O . LYS A 1 501 ? -19.181 28.897 69.960 1.00 44.25 501 LYS A O 1
ATOM 4085 N N . GLU A 1 502 ? -17.316 29.793 69.106 1.00 42.56 502 GLU A N 1
ATOM 4086 C CA . GLU A 1 502 ? -18.016 30.493 68.002 1.00 42.56 502 GLU A CA 1
ATOM 4087 C C . GLU A 1 502 ? -17.586 30.139 66.557 1.00 42.56 502 GLU A C 1
ATOM 4089 O O . GLU A 1 502 ? -17.684 30.968 65.657 1.00 42.56 502 GLU A O 1
ATOM 4094 N N . LYS A 1 503 ? -17.091 28.921 66.277 1.00 38.19 503 LYS A N 1
ATOM 4095 C CA . LYS A 1 503 ? -16.809 28.520 64.873 1.00 38.19 503 LYS A CA 1
ATOM 4096 C C . LYS A 1 503 ? -16.981 27.035 64.537 1.00 38.19 503 LYS A C 1
ATOM 4098 O O . LYS A 1 503 ? -16.242 26.473 63.736 1.00 38.19 503 LYS A O 1
ATOM 4103 N N . ALA A 1 504 ? -17.990 26.419 65.149 1.00 34.81 504 ALA A N 1
ATOM 4104 C CA . ALA A 1 504 ? -18.435 25.050 64.870 1.00 34.81 504 ALA A CA 1
ATOM 4105 C C . ALA A 1 504 ? -19.945 24.987 64.539 1.00 34.81 504 ALA A C 1
ATOM 4107 O O . ALA A 1 504 ? -20.634 24.050 64.935 1.00 34.81 504 ALA A O 1
ATOM 4108 N N . ALA A 1 505 ? -20.462 26.000 63.837 1.00 36.69 505 ALA A N 1
ATOM 4109 C CA . ALA A 1 505 ? -21.842 26.066 63.362 1.00 36.69 505 ALA A CA 1
ATOM 4110 C C . ALA A 1 505 ? -21.899 26.686 61.953 1.00 36.69 505 ALA A C 1
ATOM 4112 O O . ALA A 1 505 ? -21.072 27.537 61.636 1.00 36.69 505 ALA A O 1
ATOM 4113 N N . GLU A 1 506 ? -22.905 26.261 61.176 1.00 34.75 506 GLU A N 1
ATOM 4114 C CA . GLU A 1 506 ? -23.306 26.744 59.837 1.00 34.75 506 GLU A CA 1
ATOM 4115 C C . GLU A 1 506 ? -22.403 26.372 58.629 1.00 34.75 506 GLU A C 1
ATOM 4117 O O . GLU A 1 506 ? -21.191 26.542 58.662 1.00 34.75 506 GLU A O 1
ATOM 4122 N N . LEU A 1 507 ? -22.913 26.031 57.435 1.00 31.16 507 LEU A N 1
ATOM 4123 C CA . LEU A 1 507 ? -23.886 25.020 56.965 1.00 31.16 507 LEU A CA 1
ATOM 4124 C C . LEU A 1 507 ? -23.993 25.114 55.414 1.00 31.16 507 LEU A C 1
ATOM 4126 O O . LEU A 1 507 ? -24.127 26.197 54.861 1.00 31.16 507 LEU A O 1
ATOM 4130 N N . SER A 1 508 ? -23.994 23.960 54.734 1.00 32.12 508 SER A N 1
ATOM 4131 C CA . SER A 1 508 ? -24.723 23.617 53.481 1.00 32.12 508 SER A CA 1
ATOM 4132 C C . SER A 1 508 ? -24.829 24.564 52.252 1.00 32.12 508 SER A C 1
ATOM 4134 O O . SER A 1 508 ? -25.585 25.534 52.268 1.00 32.12 508 SER A O 1
ATOM 4136 N N . SER A 1 509 ? -24.282 24.119 51.103 1.00 28.53 509 SER A N 1
ATOM 4137 C CA . SER A 1 509 ? -24.881 24.067 49.730 1.00 28.53 509 SER A CA 1
ATOM 4138 C C . SER A 1 509 ? -23.778 23.719 48.703 1.00 28.53 509 SER A C 1
ATOM 4140 O O . SER A 1 509 ? -22.633 24.094 48.913 1.00 28.53 509 SER A O 1
ATOM 4142 N N . GLY A 1 510 ? -23.973 23.029 47.572 1.00 30.42 510 GLY A N 1
ATOM 4143 C CA . GLY A 1 510 ? -25.184 22.507 46.928 1.00 30.42 510 GLY A CA 1
ATOM 4144 C C . GLY A 1 510 ? -25.263 22.940 45.451 1.00 30.42 510 GLY A C 1
ATOM 4145 O O . GLY A 1 510 ? -25.582 24.096 45.193 1.00 30.42 510 GLY A O 1
ATOM 4146 N N . ARG A 1 511 ? -24.995 22.041 44.482 1.00 31.28 511 ARG A N 1
ATOM 4147 C CA . ARG A 1 511 ? -25.361 22.186 43.048 1.00 31.28 511 ARG A CA 1
ATOM 4148 C C . ARG A 1 511 ? -25.211 20.866 42.276 1.00 31.28 511 ARG A C 1
ATOM 4150 O O . ARG A 1 511 ? -24.198 20.192 42.408 1.00 31.28 511 ARG A O 1
ATOM 4157 N N . HIS A 1 512 ? -26.216 20.541 41.462 1.00 30.33 512 HIS A N 1
ATOM 4158 C CA . HIS A 1 512 ? -26.192 19.444 40.486 1.00 30.33 512 HIS A CA 1
ATOM 4159 C C . HIS A 1 512 ? -25.660 19.953 39.134 1.00 30.33 512 HIS A C 1
ATOM 4161 O O . HIS A 1 512 ? -25.846 21.128 38.811 1.00 30.33 512 HIS A O 1
ATOM 4167 N N . ALA A 1 513 ? -25.078 19.069 38.320 1.00 28.70 513 ALA A N 1
ATOM 4168 C CA . ALA A 1 513 ? -24.772 19.326 36.913 1.00 28.70 513 ALA A CA 1
ATOM 4169 C C . ALA A 1 513 ? -25.225 18.130 36.059 1.00 28.70 513 ALA A C 1
ATOM 4171 O O . ALA A 1 513 ? -24.810 17.003 36.314 1.00 28.70 513 ALA A O 1
ATOM 4172 N N . ASN A 1 514 ? -26.082 18.379 35.063 1.00 27.89 514 ASN A N 1
ATOM 4173 C CA . ASN A 1 514 ? -26.552 17.353 34.128 1.00 27.89 514 ASN A CA 1
ATOM 4174 C C . ASN A 1 514 ? -25.409 16.872 33.222 1.00 27.89 514 ASN A C 1
ATOM 4176 O O . ASN A 1 514 ? -24.734 17.681 32.586 1.00 27.89 514 ASN A O 1
ATOM 4180 N N . THR A 1 515 ? -25.250 15.556 33.107 1.00 31.59 515 THR A N 1
ATOM 4181 C CA . THR A 1 515 ? -24.231 14.882 32.291 1.00 31.59 515 THR A CA 1
ATOM 4182 C C . THR A 1 515 ? -24.835 14.290 31.014 1.00 31.59 515 THR A C 1
ATOM 4184 O O . THR A 1 515 ? -24.934 13.077 30.866 1.00 31.59 515 THR A O 1
ATOM 4187 N N . ASP A 1 516 ? -25.236 15.145 30.067 1.00 34.19 516 ASP A N 1
ATOM 4188 C CA . ASP A 1 516 ? -25.794 14.695 28.775 1.00 34.19 516 ASP A CA 1
ATOM 4189 C C . ASP A 1 516 ? -25.270 15.520 27.579 1.00 34.19 516 ASP A C 1
ATOM 4191 O O . ASP A 1 516 ? -26.026 16.003 26.735 1.00 34.19 516 ASP A O 1
ATOM 4195 N N . TYR A 1 517 ? -23.945 15.713 27.542 1.00 32.81 517 TYR A N 1
ATOM 4196 C CA . TYR A 1 517 ? -23.228 16.486 26.521 1.00 32.81 517 TYR A CA 1
ATOM 4197 C C . TYR A 1 517 ? -22.347 15.577 25.653 1.00 32.81 517 TYR A C 1
ATOM 4199 O O . TYR A 1 517 ? -21.666 14.689 26.171 1.00 32.81 517 TYR A O 1
ATOM 4207 N N . ALA A 1 518 ? -22.322 15.805 24.337 1.00 40.09 518 ALA A N 1
ATOM 4208 C CA . ALA A 1 518 ? -21.411 15.091 23.443 1.00 40.09 518 ALA A CA 1
ATOM 4209 C C . ALA A 1 518 ? -19.957 15.563 23.681 1.00 40.09 518 ALA A C 1
ATOM 4211 O O . ALA A 1 518 ? -19.699 16.767 23.577 1.00 40.09 518 ALA A O 1
ATOM 4212 N N . PRO A 1 519 ? -18.990 14.670 23.983 1.00 40.16 519 PRO A N 1
ATOM 4213 C CA . PRO A 1 519 ? -17.614 15.086 24.244 1.00 40.16 519 PRO A CA 1
ATOM 4214 C C . PRO A 1 519 ? -16.977 15.709 23.003 1.00 40.16 519 PRO A C 1
ATOM 4216 O O . PRO A 1 519 ? -17.019 15.133 21.911 1.00 40.16 519 PRO A O 1
ATOM 4219 N N . LYS A 1 520 ? -16.347 16.874 23.171 1.00 38.69 520 LYS A N 1
ATOM 4220 C CA . LYS A 1 520 ? -15.562 17.494 22.100 1.00 38.69 520 LYS A CA 1
ATOM 4221 C C . LYS A 1 520 ? -14.261 16.713 21.925 1.00 38.69 520 LYS A C 1
ATOM 4223 O O . LYS A 1 520 ? -13.638 16.293 22.894 1.00 38.69 520 LYS A O 1
ATOM 4228 N N . LEU A 1 521 ? -13.812 16.561 20.681 1.00 40.41 521 LEU A N 1
ATOM 4229 C CA . LEU A 1 521 ? -12.517 15.960 20.340 1.00 40.41 521 LEU A CA 1
ATOM 4230 C C . LEU A 1 521 ? -11.353 16.921 20.638 1.00 40.41 521 LEU A C 1
ATOM 4232 O O . LEU A 1 521 ? -10.531 17.207 19.774 1.00 40.41 521 LEU A O 1
ATOM 4236 N N . THR A 1 522 ? -11.269 17.426 21.866 1.00 41.12 522 THR A N 1
ATOM 4237 C CA . THR A 1 522 ? -10.027 17.975 22.408 1.00 41.12 522 THR A CA 1
ATOM 4238 C C . THR A 1 522 ? -9.228 16.808 22.985 1.00 41.12 522 THR A C 1
ATOM 4240 O O . THR A 1 522 ? -9.657 16.229 23.989 1.00 41.12 522 THR A O 1
ATOM 4243 N N . PRO A 1 523 ? -8.087 16.413 22.383 1.00 42.38 523 PRO A N 1
ATOM 4244 C CA . PRO A 1 523 ? -7.155 15.512 23.048 1.00 42.38 523 PRO A CA 1
ATOM 4245 C C . PRO A 1 523 ? -6.761 16.127 24.390 1.00 42.38 523 PRO A C 1
ATOM 4247 O O . PRO A 1 523 ? -6.586 17.344 24.476 1.00 42.38 523 PRO A O 1
ATOM 4250 N N . TYR A 1 524 ? -6.606 15.312 25.432 1.00 37.22 524 TYR A N 1
ATOM 4251 C CA . TYR A 1 524 ? -6.088 15.832 26.692 1.00 37.22 524 TYR A CA 1
ATOM 4252 C C . TYR A 1 524 ? -4.703 16.452 26.464 1.00 37.22 524 TYR A C 1
ATOM 4254 O O . TYR A 1 524 ? -3.845 15.833 25.832 1.00 37.22 524 TYR A O 1
ATOM 4262 N N . GLU A 1 525 ? -4.456 17.635 27.038 1.00 38.47 525 GLU A N 1
ATOM 4263 C CA . GLU A 1 525 ? -3.127 18.274 27.026 1.00 38.47 525 GLU A CA 1
ATOM 4264 C C . GLU A 1 525 ? -2.042 17.389 27.668 1.00 38.47 525 GLU A C 1
ATOM 4266 O O . GLU A 1 525 ? -0.851 17.622 27.484 1.00 38.47 525 GLU A O 1
ATOM 4271 N N . ARG A 1 526 ? -2.443 16.347 28.407 1.00 46.12 526 ARG A N 1
ATOM 4272 C CA . ARG A 1 526 ? -1.585 15.271 28.908 1.00 46.12 526 ARG A CA 1
ATOM 4273 C C . ARG A 1 526 ? -2.284 13.937 28.674 1.00 46.12 526 ARG A C 1
ATOM 4275 O O . ARG A 1 526 ? -3.435 13.772 29.071 1.00 46.12 526 ARG A O 1
ATOM 4282 N N . LYS A 1 527 ? -1.603 12.980 28.035 1.00 53.78 527 LYS A N 1
ATOM 4283 C CA . LYS A 1 527 ? -2.134 11.616 27.866 1.00 53.78 527 LYS A CA 1
ATOM 4284 C C . LYS A 1 527 ? -2.436 11.024 29.247 1.00 53.78 527 LYS A C 1
ATOM 4286 O O . LYS A 1 527 ? -1.627 11.171 30.163 1.00 53.78 527 LYS A O 1
ATOM 4291 N N . LYS A 1 528 ? -3.576 10.352 29.390 1.00 67.44 528 LYS A N 1
ATOM 4292 C CA . LYS A 1 528 ? -3.965 9.687 30.641 1.00 67.44 528 LYS A CA 1
ATOM 4293 C C . LYS A 1 528 ? -3.662 8.197 30.536 1.00 67.44 528 LYS A C 1
ATOM 4295 O O . LYS A 1 528 ? -3.660 7.653 29.435 1.00 67.44 528 LYS A O 1
ATOM 4300 N N . HIS A 1 529 ? -3.421 7.522 31.650 1.00 74.75 529 HIS A N 1
ATOM 4301 C CA . HIS A 1 529 ? -3.321 6.064 31.682 1.00 74.75 529 HIS A CA 1
ATOM 4302 C C . HIS A 1 529 ? -4.269 5.488 32.729 1.00 74.75 529 HIS A C 1
ATOM 4304 O O . HIS A 1 529 ? -4.424 6.057 33.809 1.00 74.75 529 HIS A O 1
ATOM 4310 N N . CYS A 1 530 ? -4.892 4.351 32.421 1.00 80.94 530 CYS A N 1
ATOM 4311 C CA . CYS A 1 530 ? -5.546 3.542 33.438 1.00 80.94 530 CYS A CA 1
ATOM 4312 C C . CYS A 1 530 ? -4.499 2.627 34.076 1.00 80.94 530 CYS A C 1
ATOM 4314 O O . CYS A 1 530 ? -3.956 1.752 33.407 1.00 80.94 530 CYS A O 1
ATOM 4316 N N . SER A 1 531 ? -4.187 2.826 35.356 1.00 76.62 531 SER A N 1
ATOM 4317 C CA . SER A 1 531 ? -3.265 1.971 36.116 1.00 76.62 531 SER A CA 1
ATOM 4318 C C . SER A 1 531 ? -3.828 0.571 36.379 1.00 76.62 531 SER A C 1
ATOM 4320 O O . SER A 1 531 ? -3.055 -0.357 36.586 1.00 76.62 531 SER A O 1
ATOM 4322 N N . LEU A 1 532 ? -5.154 0.411 36.336 1.00 76.94 532 LEU A N 1
ATOM 4323 C CA . LEU A 1 532 ? -5.832 -0.867 36.558 1.00 76.94 532 LEU A CA 1
ATOM 4324 C C . LEU A 1 532 ? -5.806 -1.760 35.311 1.00 76.94 532 LEU A C 1
ATOM 4326 O O . LEU A 1 532 ? -5.435 -2.926 35.386 1.00 76.94 532 LEU A O 1
ATOM 4330 N N . CYS A 1 533 ? -6.167 -1.195 34.159 1.00 73.50 533 CYS A N 1
ATOM 4331 C CA . CYS A 1 533 ? -6.264 -1.927 32.893 1.00 73.50 533 CYS A CA 1
ATOM 4332 C C . CYS A 1 533 ? -4.994 -1.815 32.028 1.00 73.50 533 CYS A C 1
ATOM 4334 O O . CYS A 1 533 ? -4.913 -2.433 30.972 1.00 73.50 533 CYS A O 1
ATOM 4336 N N . SER A 1 534 ? -4.011 -1.005 32.440 1.00 66.06 534 SER A N 1
ATOM 4337 C CA . SER A 1 534 ? -2.802 -0.656 31.667 1.00 66.06 534 SER A CA 1
ATOM 4338 C C . SER A 1 534 ? -3.073 -0.028 30.285 1.00 66.06 534 SER A C 1
ATOM 4340 O O . SER A 1 534 ? -2.210 -0.035 29.409 1.00 66.06 534 SER A O 1
ATOM 4342 N N . VAL A 1 535 ? -4.263 0.551 30.086 1.00 67.75 535 VAL A N 1
ATOM 4343 C CA . VAL A 1 535 ? -4.686 1.180 28.823 1.00 67.75 535 VAL A CA 1
ATOM 4344 C C . VAL A 1 535 ? -4.232 2.641 28.765 1.00 67.75 535 VAL A C 1
ATOM 4346 O O . VAL A 1 535 ? -4.443 3.414 29.705 1.00 67.75 535 VAL A O 1
ATOM 4349 N N . LEU A 1 536 ? -3.632 3.035 27.637 1.00 66.94 536 LEU A N 1
ATOM 4350 C CA . LEU A 1 536 ? -3.287 4.425 27.335 1.00 66.94 536 LEU A CA 1
ATOM 4351 C C . LEU A 1 536 ? -4.510 5.164 26.781 1.00 66.94 536 LEU A C 1
ATOM 4353 O O . LEU A 1 536 ? -4.969 4.891 25.674 1.00 66.94 536 LEU A O 1
ATOM 4357 N N . ILE A 1 537 ? -4.995 6.152 27.522 1.00 67.81 537 ILE A N 1
ATOM 4358 C CA . ILE A 1 537 ? -6.205 6.904 27.207 1.00 67.81 537 ILE A CA 1
ATOM 4359 C C . ILE A 1 537 ? -5.837 8.167 26.423 1.00 67.81 537 ILE A C 1
ATOM 4361 O O . ILE A 1 537 ? -5.220 9.110 26.927 1.00 67.81 537 ILE A O 1
ATOM 4365 N N . THR A 1 538 ? -6.225 8.159 25.151 1.00 50.56 538 THR A N 1
ATOM 4366 C CA . THR A 1 538 ? -5.783 9.116 24.123 1.00 50.56 538 THR A CA 1
ATOM 4367 C C . THR A 1 538 ? -6.738 10.289 23.889 1.00 50.56 538 THR A C 1
ATOM 4369 O O . THR A 1 538 ? -6.335 11.292 23.305 1.00 50.56 538 THR A O 1
ATOM 4372 N N . SER A 1 539 ? -7.989 10.198 24.345 1.00 56.59 539 SER A N 1
ATOM 4373 C CA . SER A 1 539 ? -9.011 11.244 24.200 1.00 56.59 539 SER A CA 1
ATOM 4374 C C . SER A 1 539 ? -10.067 11.152 25.303 1.00 56.59 539 SER A C 1
ATOM 4376 O O . SER A 1 539 ? -10.146 10.149 26.012 1.00 56.59 539 SER A O 1
ATOM 4378 N N . GLU A 1 540 ? -10.917 12.172 25.427 1.00 56.88 540 GLU A N 1
ATOM 4379 C CA . GLU A 1 540 ? -12.065 12.149 26.343 1.00 56.88 540 GLU A CA 1
ATOM 4380 C C . GLU A 1 540 ? -13.105 11.080 25.965 1.00 56.88 540 GLU A C 1
ATOM 4382 O O . GLU A 1 540 ? -13.647 10.405 26.837 1.00 56.88 540 GLU A O 1
ATOM 4387 N N . VAL A 1 541 ? -13.306 10.828 24.666 1.00 55.59 541 VAL A N 1
ATOM 4388 C CA . VAL A 1 541 ? -14.163 9.729 24.182 1.00 55.59 541 VAL A CA 1
ATOM 4389 C C . VAL A 1 541 ? -13.575 8.365 24.556 1.00 55.59 541 VAL A C 1
ATOM 4391 O O . VAL A 1 541 ? -14.313 7.478 24.981 1.00 55.59 541 VAL A O 1
ATOM 4394 N N . HIS A 1 542 ? -12.251 8.200 24.459 1.00 62.25 542 HIS A N 1
ATOM 4395 C CA . HIS A 1 542 ? -11.569 6.989 24.920 1.00 62.25 542 HIS A CA 1
ATOM 4396 C C . HIS A 1 542 ? -11.687 6.853 26.448 1.00 62.25 542 HIS A C 1
ATOM 4398 O O . HIS A 1 542 ? -12.018 5.771 26.917 1.00 62.25 542 HIS A O 1
ATOM 4404 N N . LEU A 1 543 ? -11.536 7.936 27.225 1.00 70.25 543 LEU A N 1
ATOM 4405 C CA . LEU A 1 543 ? -11.728 7.893 28.681 1.00 70.25 543 LEU A CA 1
ATOM 4406 C C . LEU A 1 543 ? -13.125 7.390 29.043 1.00 70.25 543 LEU A C 1
ATOM 4408 O O . LEU A 1 543 ? -13.249 6.440 29.807 1.00 70.25 543 LEU A O 1
ATOM 4412 N N . ILE A 1 544 ? -14.160 8.010 28.474 1.00 64.56 544 ILE A N 1
ATOM 4413 C CA . ILE A 1 544 ? -15.560 7.684 28.762 1.00 64.56 544 ILE A CA 1
ATOM 4414 C C . ILE A 1 544 ? -15.900 6.266 28.291 1.00 64.56 544 ILE A C 1
ATOM 4416 O O . ILE A 1 544 ? -16.611 5.546 28.987 1.00 64.56 544 ILE A O 1
ATOM 4420 N N . SER A 1 545 ? -15.383 5.834 27.137 1.00 60.28 545 SER A N 1
ATOM 4421 C CA . SER A 1 545 ? -15.593 4.462 26.667 1.00 60.28 545 SER A CA 1
ATOM 4422 C C . SER A 1 545 ? -14.871 3.424 27.517 1.00 60.28 545 SER A C 1
ATOM 4424 O O . SER A 1 545 ? -15.390 2.323 27.651 1.00 60.28 545 SER A O 1
ATOM 4426 N N . HIS A 1 546 ? -13.694 3.757 28.046 1.00 71.69 546 HIS A N 1
ATOM 4427 C CA . HIS A 1 546 ? -12.918 2.872 28.902 1.00 71.69 546 HIS A CA 1
ATOM 4428 C C . HIS A 1 546 ? -13.580 2.747 30.275 1.00 71.69 546 HIS A C 1
ATOM 4430 O O . HIS A 1 546 ? -13.898 1.648 30.708 1.00 71.69 546 HIS A O 1
ATOM 4436 N N . THR A 1 547 ? -13.912 3.863 30.938 1.00 72.25 547 THR A N 1
ATOM 4437 C CA . THR A 1 547 ? -14.541 3.819 32.271 1.00 72.25 547 THR A CA 1
ATOM 4438 C C . THR A 1 547 ? -15.951 3.226 32.267 1.00 72.25 547 THR A C 1
ATOM 4440 O O . THR A 1 547 ? -16.368 2.653 33.274 1.00 72.25 547 THR A O 1
ATOM 4443 N N . LYS A 1 548 ? -16.673 3.312 31.140 1.00 67.38 548 LYS A N 1
ATOM 4444 C CA . LYS A 1 548 ? -17.973 2.648 30.923 1.00 67.38 548 LYS A CA 1
ATOM 4445 C C . LYS A 1 548 ? -17.859 1.282 30.228 1.00 67.38 548 LYS A C 1
ATOM 4447 O O . LYS A 1 548 ? -18.878 0.644 29.969 1.00 67.38 548 LYS A O 1
ATOM 4452 N N . GLY A 1 549 ? -16.645 0.824 29.926 1.00 62.97 549 GLY A N 1
ATOM 4453 C CA . GLY A 1 549 ? -16.381 -0.488 29.343 1.00 62.97 549 GLY A CA 1
ATOM 4454 C C . GLY A 1 549 ? -16.615 -1.595 30.368 1.00 62.97 549 GLY A C 1
ATOM 4455 O O . GLY A 1 549 ? -16.157 -1.501 31.507 1.00 62.97 549 GLY A O 1
ATOM 4456 N N . LYS A 1 550 ? -17.312 -2.672 29.979 1.00 61.53 550 LYS A N 1
ATOM 4457 C CA . LYS A 1 550 ? -17.636 -3.785 30.895 1.00 61.53 550 LYS A CA 1
ATOM 4458 C C . LYS A 1 550 ? -16.389 -4.403 31.533 1.00 61.53 550 LYS A C 1
ATOM 4460 O O . LYS A 1 550 ? -16.436 -4.774 32.699 1.00 61.53 550 LYS A O 1
ATOM 4465 N N . GLN A 1 551 ? -15.286 -4.503 30.786 1.00 69.69 551 GLN A N 1
ATOM 4466 C CA . GLN A 1 551 ? -14.033 -5.084 31.278 1.00 69.69 551 GLN A CA 1
ATOM 4467 C C . GLN A 1 551 ? -13.416 -4.223 32.387 1.00 69.69 551 GLN A C 1
ATOM 4469 O O . GLN A 1 551 ? -13.104 -4.737 33.458 1.00 69.69 551 GLN A O 1
ATOM 4474 N N . HIS A 1 552 ? -13.319 -2.908 32.171 1.00 76.12 552 HIS A N 1
ATOM 4475 C CA . HIS A 1 552 ? -12.843 -1.968 33.186 1.00 76.12 552 HIS A CA 1
ATOM 4476 C C . HIS A 1 552 ? -13.793 -1.894 34.389 1.00 76.12 552 HIS A C 1
ATOM 4478 O O . HIS A 1 552 ? -13.337 -1.968 35.525 1.00 76.12 552 HIS A O 1
ATOM 4484 N N . GLN A 1 553 ? -15.111 -1.814 34.177 1.00 75.62 553 GLN A N 1
ATOM 4485 C CA . GLN A 1 553 ? -16.088 -1.817 35.274 1.00 75.62 553 GLN A CA 1
ATOM 4486 C C . GLN A 1 553 ? -16.000 -3.091 36.125 1.00 75.62 553 GLN A C 1
ATOM 4488 O O . GLN A 1 553 ? -16.050 -3.002 37.353 1.00 75.62 553 GLN A O 1
ATOM 4493 N N . GLN A 1 554 ? -15.828 -4.259 35.499 1.00 75.19 554 GLN A N 1
ATOM 4494 C CA . GLN A 1 554 ? -15.614 -5.517 36.211 1.00 75.19 554 GLN A CA 1
ATOM 4495 C C . GLN A 1 554 ? -14.293 -5.485 36.987 1.00 75.19 554 GLN A C 1
ATOM 4497 O O . GLN A 1 554 ? -14.302 -5.699 38.195 1.00 75.19 554 GLN A O 1
ATOM 4502 N N . ALA A 1 555 ? -13.187 -5.081 36.353 1.00 77.94 555 ALA A N 1
ATOM 4503 C CA . ALA A 1 555 ? -11.896 -4.934 37.022 1.00 77.94 555 ALA A CA 1
ATOM 4504 C C . ALA A 1 555 ? -11.953 -3.959 38.216 1.00 77.94 555 ALA A C 1
ATOM 4506 O O . ALA A 1 555 ? -11.291 -4.181 39.231 1.00 77.94 555 ALA A O 1
ATOM 4507 N N . VAL A 1 556 ? -12.747 -2.881 38.145 1.00 77.62 556 VAL A N 1
ATOM 4508 C CA . VAL A 1 556 ? -12.946 -1.936 39.260 1.00 77.62 556 VAL A CA 1
ATOM 4509 C C . VAL A 1 556 ? -13.726 -2.578 40.405 1.00 77.62 556 VAL A C 1
ATOM 4511 O O . VAL A 1 556 ? -13.346 -2.380 41.560 1.00 77.62 556 VAL A O 1
ATOM 4514 N N . ARG A 1 557 ? -14.773 -3.359 40.107 1.00 76.81 557 ARG A N 1
ATOM 4515 C CA . ARG A 1 557 ? -15.537 -4.121 41.112 1.00 76.81 557 ARG A CA 1
ATOM 4516 C C . ARG A 1 557 ? -14.654 -5.174 41.787 1.00 76.81 557 ARG A C 1
ATOM 4518 O O . ARG A 1 557 ? -14.591 -5.200 43.014 1.00 76.81 557 ARG A O 1
ATOM 4525 N N . ASP A 1 558 ? -13.905 -5.945 41.003 1.00 74.50 558 ASP A N 1
ATOM 4526 C CA . ASP A 1 558 ? -13.013 -7.007 41.483 1.00 74.50 558 ASP A CA 1
ATOM 4527 C C . ASP A 1 558 ? -11.860 -6.444 42.337 1.00 74.50 558 ASP A C 1
ATOM 4529 O O . ASP A 1 558 ? -11.582 -6.931 43.428 1.00 74.50 558 ASP A O 1
ATOM 4533 N N . SER A 1 559 ? -11.220 -5.355 41.895 1.00 67.44 559 SER A N 1
ATOM 4534 C CA . SER A 1 559 ? -10.106 -4.705 42.616 1.00 67.44 559 SER A CA 1
ATOM 4535 C C . SER A 1 559 ? -10.517 -3.908 43.861 1.00 67.44 559 SER A C 1
ATOM 4537 O O . SER A 1 559 ? -9.656 -3.409 44.593 1.00 67.44 559 SER A O 1
ATOM 4539 N N . SER A 1 560 ? -11.821 -3.740 44.093 1.00 62.75 560 SER A N 1
ATOM 4540 C CA . SER A 1 560 ? -12.371 -2.924 45.183 1.00 62.75 560 SER A CA 1
ATOM 4541 C C . SER A 1 560 ? -13.280 -3.726 46.120 1.00 62.75 560 SER A C 1
ATOM 4543 O O . SER A 1 560 ? -13.940 -3.131 46.970 1.00 62.75 560 SER A O 1
ATOM 4545 N N . SER A 1 561 ? -13.300 -5.061 46.005 1.00 54.28 561 SER A N 1
ATOM 4546 C CA . SER A 1 561 ? -14.206 -5.981 46.710 1.00 54.28 561 SER A CA 1
ATOM 4547 C C . SER A 1 561 ? -13.877 -6.192 48.201 1.00 54.28 561 SER A C 1
ATOM 4549 O O . SER A 1 561 ? -13.895 -7.312 48.716 1.00 54.28 561 SER A O 1
ATOM 4551 N N . ILE A 1 562 ? -13.577 -5.117 48.928 1.00 49.25 562 ILE A N 1
ATOM 4552 C CA . ILE A 1 562 ? -13.386 -5.138 50.379 1.00 49.25 562 ILE A CA 1
ATOM 4553 C C . ILE A 1 562 ? -14.770 -4.984 51.035 1.00 49.25 562 ILE A C 1
ATOM 4555 O O . ILE A 1 562 ? -15.439 -3.979 50.829 1.00 49.25 562 ILE A O 1
ATOM 4559 N N . GLN A 1 563 ? -15.178 -5.982 51.834 1.00 46.59 563 GLN A N 1
ATOM 4560 C CA . GLN A 1 563 ? -16.456 -6.090 52.582 1.00 46.59 563 GLN A CA 1
ATOM 4561 C C . GLN A 1 563 ? -17.717 -6.584 51.835 1.00 46.59 563 GLN A C 1
ATOM 4563 O O . GLN A 1 563 ? -18.811 -6.480 52.384 1.00 46.59 563 GLN A O 1
ATOM 4568 N N . GLY A 1 564 ? -17.609 -7.195 50.648 1.00 52.56 564 GLY A N 1
ATOM 4569 C CA . GLY A 1 564 ? -18.714 -7.995 50.074 1.00 52.56 564 GLY A CA 1
ATOM 4570 C C . GLY A 1 564 ? -20.017 -7.232 49.773 1.00 52.56 564 GLY A C 1
ATOM 4571 O O . GLY A 1 564 ? -21.078 -7.842 49.668 1.00 52.56 564 GLY A O 1
ATOM 4572 N N . ARG A 1 565 ? -19.940 -5.904 49.647 1.00 54.12 565 ARG A N 1
ATOM 4573 C CA . ARG A 1 565 ? -21.032 -5.025 49.220 1.00 54.12 565 ARG A CA 1
ATOM 4574 C C . ARG A 1 565 ? -20.853 -4.725 47.735 1.00 54.12 565 ARG A C 1
ATOM 4576 O O . ARG A 1 565 ? -19.773 -4.301 47.328 1.00 54.12 565 ARG A O 1
ATOM 4583 N N . GLU A 1 566 ? -21.894 -4.928 46.935 1.00 55.78 566 GLU A N 1
ATOM 4584 C CA . GLU A 1 566 ? -21.874 -4.530 45.526 1.00 55.78 566 GLU A CA 1
ATOM 4585 C C . GLU A 1 566 ? -21.767 -3.002 45.418 1.00 55.78 566 GLU A C 1
ATOM 4587 O O . GLU A 1 566 ? -22.514 -2.270 46.070 1.00 55.78 566 GLU A O 1
ATOM 4592 N N . LEU A 1 567 ? -20.816 -2.522 44.611 1.00 65.62 567 LEU A N 1
ATOM 4593 C CA . LEU A 1 567 ? -20.666 -1.098 44.314 1.00 65.62 567 LEU A CA 1
ATOM 4594 C C . LEU A 1 567 ? -21.764 -0.647 43.346 1.00 65.62 567 LEU A C 1
ATOM 4596 O O . LEU A 1 567 ? -22.040 -1.322 42.351 1.00 65.62 567 LEU A O 1
ATOM 4600 N N . SER A 1 568 ? -22.348 0.518 43.600 1.00 69.38 568 SER A N 1
ATOM 4601 C CA . SER A 1 568 ? -23.212 1.194 42.631 1.00 69.38 568 SER A CA 1
ATOM 4602 C C . SER A 1 568 ? -22.415 1.686 41.417 1.00 69.38 568 SER A C 1
ATOM 4604 O O . SER A 1 568 ? -21.203 1.907 41.490 1.00 69.38 568 SER A O 1
ATOM 4606 N N . ASP A 1 569 ? -23.095 1.888 40.289 1.00 62.41 569 ASP A N 1
ATOM 4607 C CA . ASP A 1 569 ? -22.452 2.345 39.050 1.00 62.41 569 ASP A CA 1
ATOM 4608 C C . ASP A 1 569 ? -21.796 3.731 39.219 1.00 62.41 569 ASP A C 1
ATOM 4610 O O . ASP A 1 569 ? -20.717 3.979 38.681 1.00 62.41 569 ASP A O 1
ATOM 4614 N N . GLU A 1 570 ? -22.383 4.595 40.053 1.00 66.56 570 GLU A N 1
ATOM 4615 C CA . GLU A 1 570 ? -21.833 5.905 40.430 1.00 66.56 570 GLU A CA 1
ATOM 4616 C C . GLU A 1 570 ? -20.539 5.778 41.260 1.00 66.56 570 GLU A C 1
ATOM 4618 O O . GLU A 1 570 ? -19.559 6.485 41.006 1.00 66.56 570 GLU A O 1
ATOM 4623 N N . GLU A 1 571 ? -20.492 4.841 42.218 1.00 72.38 571 GLU A N 1
ATOM 4624 C CA . GLU A 1 571 ? -19.277 4.535 42.987 1.00 72.38 571 GLU A CA 1
ATOM 4625 C C . GLU A 1 571 ? -18.170 3.974 42.072 1.00 72.38 571 GLU A C 1
ATOM 4627 O O . GLU A 1 571 ? -17.007 4.353 42.228 1.00 72.38 571 GLU A O 1
ATOM 4632 N N . VAL A 1 572 ? -18.518 3.134 41.086 1.00 73.56 572 VAL A N 1
ATOM 4633 C CA . VAL A 1 572 ? -17.581 2.576 40.090 1.00 73.56 572 VAL A CA 1
ATOM 4634 C C . VAL A 1 572 ? -17.019 3.658 39.161 1.00 73.56 572 VAL A C 1
ATOM 4636 O O . VAL A 1 572 ? -15.803 3.695 38.952 1.00 73.56 572 VAL A O 1
ATOM 4639 N N . GLU A 1 573 ? -17.842 4.572 38.633 1.00 68.38 573 GLU A N 1
ATOM 4640 C CA . GLU A 1 573 ? -17.360 5.694 37.807 1.00 68.38 573 GLU A CA 1
ATOM 4641 C C . GLU A 1 573 ? -16.442 6.636 38.610 1.00 68.38 573 GLU A C 1
ATOM 4643 O O . GLU A 1 573 ? -15.361 7.008 38.140 1.00 68.38 573 GLU A O 1
ATOM 4648 N N . HIS A 1 574 ? -16.809 6.964 39.854 1.00 70.94 574 HIS A N 1
ATOM 4649 C CA . HIS A 1 574 ? -16.001 7.827 40.719 1.00 70.94 574 HIS A CA 1
ATOM 4650 C C . HIS A 1 574 ? -14.675 7.166 41.146 1.00 70.94 574 HIS A C 1
ATOM 4652 O O . HIS A 1 574 ? -13.626 7.815 41.108 1.00 70.94 574 HIS A O 1
ATOM 4658 N N . LEU A 1 575 ? -14.678 5.870 41.491 1.00 73.31 575 LEU A N 1
ATOM 4659 C CA . LEU A 1 575 ? -13.456 5.097 41.763 1.00 73.31 575 LEU A CA 1
ATOM 4660 C C . LEU A 1 575 ? -12.546 5.029 40.536 1.00 73.31 575 LEU A C 1
ATOM 4662 O O . LEU A 1 575 ? -11.340 5.244 40.664 1.00 73.31 575 LEU A O 1
ATOM 4666 N N . SER A 1 576 ? -13.117 4.792 39.352 1.00 75.81 576 SER A N 1
ATOM 4667 C CA . SER A 1 576 ? -12.382 4.774 38.085 1.00 75.81 576 SER A CA 1
ATOM 4668 C C . SER A 1 576 ? -11.581 6.059 37.899 1.00 75.81 576 SER A C 1
ATOM 4670 O O . SER A 1 576 ? -10.350 6.025 37.878 1.00 75.81 576 SER A O 1
ATOM 4672 N N . LEU A 1 577 ? -12.277 7.197 37.840 1.00 72.12 577 LEU A N 1
ATOM 4673 C CA . LEU A 1 577 ? -11.684 8.498 37.534 1.00 72.12 577 LEU A CA 1
ATOM 4674 C C . LEU A 1 577 ? -10.698 8.992 38.602 1.00 72.12 577 LEU A C 1
ATOM 4676 O O . LEU A 1 577 ? -9.764 9.710 38.261 1.00 72.12 577 LEU A O 1
ATOM 4680 N N . LYS A 1 578 ? -10.902 8.633 39.877 1.00 72.12 578 LYS A N 1
ATOM 4681 C CA . LYS A 1 578 ? -10.128 9.179 41.004 1.00 72.12 578 LYS A CA 1
ATOM 4682 C C . LYS A 1 578 ? -8.958 8.304 41.463 1.00 72.12 578 LYS A C 1
ATOM 4684 O O . LYS A 1 578 ? -7.998 8.838 42.013 1.00 72.12 578 LYS A O 1
ATOM 4689 N N . LYS A 1 579 ? -9.050 6.978 41.304 1.00 71.06 579 LYS A N 1
ATOM 4690 C CA . LYS A 1 579 ? -8.046 6.011 41.795 1.00 71.06 579 LYS A CA 1
ATOM 4691 C C . LYS A 1 579 ? -7.212 5.404 40.669 1.00 71.06 579 LYS A C 1
ATOM 4693 O O . LYS A 1 579 ? -6.029 5.142 40.872 1.00 71.06 579 LYS A O 1
ATOM 4698 N N . TYR A 1 580 ? -7.825 5.155 39.512 1.00 75.50 580 TYR A N 1
ATOM 4699 C CA . TYR A 1 580 ? -7.211 4.350 38.456 1.00 75.50 580 TYR A CA 1
ATOM 4700 C C . TYR A 1 580 ? -6.806 5.146 37.218 1.00 75.50 580 TYR A C 1
ATOM 4702 O O . TYR A 1 580 ? -5.904 4.716 36.507 1.00 75.50 580 TYR A O 1
ATOM 4710 N N . ILE A 1 581 ? -7.407 6.309 36.966 1.00 79.25 581 ILE A N 1
ATOM 4711 C CA . ILE A 1 581 ? -6.988 7.196 35.877 1.00 79.25 581 ILE A CA 1
ATOM 4712 C C . ILE A 1 581 ? -5.956 8.200 36.389 1.00 79.25 581 ILE A C 1
ATOM 4714 O O . ILE A 1 581 ? -6.226 8.966 37.310 1.00 79.25 581 ILE A O 1
ATOM 4718 N N . VAL A 1 582 ? -4.774 8.198 35.774 1.00 74.00 582 VAL A N 1
ATOM 4719 C CA . VAL A 1 582 ? -3.624 9.019 36.174 1.00 74.00 582 VAL A CA 1
ATOM 4720 C C . VAL A 1 582 ? -3.110 9.808 34.967 1.00 74.00 582 VAL A C 1
ATOM 4722 O O . VAL A 1 582 ? -3.000 9.272 33.862 1.00 74.00 582 VAL A O 1
ATOM 4725 N N . ASP A 1 583 ? -2.797 11.089 35.165 1.00 66.75 583 ASP A N 1
ATOM 4726 C CA . ASP A 1 583 ? -2.179 11.929 34.135 1.00 66.75 583 ASP A CA 1
ATOM 4727 C C . ASP A 1 583 ? -0.692 11.574 33.980 1.00 66.75 583 ASP A C 1
ATOM 4729 O O . ASP A 1 583 ? 0.049 11.522 34.964 1.00 66.75 583 ASP A O 1
ATOM 4733 N N . ILE A 1 584 ? -0.216 11.394 32.743 1.00 56.69 584 ILE A N 1
ATOM 4734 C CA . ILE A 1 584 ? 1.218 11.228 32.476 1.00 56.69 584 ILE A CA 1
ATOM 4735 C C . ILE A 1 584 ? 1.903 12.588 32.668 1.00 56.69 584 ILE A C 1
ATOM 4737 O O . ILE A 1 584 ? 1.845 13.467 31.803 1.00 56.69 584 ILE A O 1
ATOM 4741 N N . VAL A 1 585 ? 2.549 12.766 33.822 1.00 43.12 585 VAL A N 1
ATOM 4742 C CA . VAL A 1 585 ? 3.364 13.948 34.124 1.00 43.12 585 VAL A CA 1
ATOM 4743 C C . VAL A 1 585 ? 4.680 13.854 33.353 1.00 43.12 585 VAL A C 1
ATOM 4745 O O . VAL A 1 585 ? 5.530 13.011 33.632 1.00 43.12 585 VAL A O 1
ATOM 4748 N N . THR A 1 586 ? 4.850 14.730 32.367 1.00 44.22 586 THR A N 1
ATOM 4749 C CA . THR A 1 586 ? 6.101 14.883 31.622 1.00 44.22 586 THR A CA 1
ATOM 4750 C C . THR A 1 586 ? 7.185 15.502 32.499 1.00 44.22 586 THR A C 1
ATOM 4752 O O . THR A 1 586 ? 7.155 16.709 32.711 1.00 44.22 586 THR A O 1
ATOM 4755 N N . ASP A 1 587 ? 8.124 14.677 32.965 1.00 32.84 587 ASP A N 1
ATOM 4756 C CA . ASP A 1 587 ? 9.559 15.002 33.064 1.00 32.84 587 ASP A CA 1
ATOM 4757 C C . ASP A 1 587 ? 10.371 13.741 33.429 1.00 32.84 587 ASP A C 1
ATOM 4759 O O . ASP A 1 587 ? 10.673 13.486 34.593 1.00 32.84 587 ASP A O 1
ATOM 4763 N N . SER A 1 588 ? 10.670 12.900 32.424 1.00 28.39 588 SER A N 1
ATOM 4764 C CA . SER A 1 588 ? 11.838 11.977 32.347 1.00 28.39 588 SER A CA 1
ATOM 4765 C C . SER A 1 588 ? 11.676 10.884 31.282 1.00 28.39 588 SER A C 1
ATOM 4767 O O . SER A 1 588 ? 12.673 10.444 30.712 1.00 28.39 588 SER A O 1
ATOM 4769 N N . SER A 1 589 ? 10.450 10.472 30.945 1.00 28.88 589 SER A N 1
ATOM 4770 C CA . SER A 1 589 ? 10.192 9.499 29.875 1.00 28.88 589 SER A CA 1
ATOM 4771 C C . SER A 1 589 ? 10.063 10.173 28.507 1.00 28.88 589 SER A C 1
ATOM 4773 O O . SER A 1 589 ? 8.980 10.322 27.938 1.00 28.88 589 SER A O 1
ATOM 4775 N N . VAL A 1 590 ? 11.214 10.505 27.914 1.00 32.06 590 VAL A N 1
ATOM 4776 C CA . VAL A 1 590 ? 11.304 10.454 26.450 1.00 32.06 590 VAL A CA 1
ATOM 4777 C C . VAL A 1 590 ? 10.848 9.056 26.044 1.00 32.06 590 VAL A C 1
ATOM 4779 O O . VAL A 1 590 ? 11.384 8.067 26.545 1.00 32.06 590 VAL A O 1
ATOM 4782 N N . SER A 1 591 ? 9.874 8.970 25.138 1.00 33.47 591 SER A N 1
ATOM 4783 C CA . SER A 1 591 ? 9.615 7.740 24.395 1.00 33.47 591 SER A CA 1
ATOM 4784 C C . SER A 1 591 ? 10.844 7.462 23.533 1.00 33.47 591 SER A C 1
ATOM 4786 O O . SER A 1 591 ? 10.887 7.840 22.364 1.00 33.47 591 SER A O 1
ATOM 4788 N N . SER A 1 592 ? 11.879 6.854 24.119 1.00 32.91 592 SER A N 1
ATOM 4789 C CA . SER A 1 592 ? 12.916 6.203 23.335 1.00 32.91 592 SER A CA 1
ATOM 4790 C C . SER A 1 592 ? 12.188 5.221 22.427 1.00 32.91 592 SER A C 1
ATOM 4792 O O . SER A 1 592 ? 11.496 4.347 22.959 1.00 32.91 592 SER A O 1
ATOM 4794 N N . GLU A 1 593 ? 12.313 5.371 21.099 1.00 36.47 593 GLU A N 1
ATOM 4795 C CA . GLU A 1 593 ? 11.940 4.294 20.172 1.00 36.47 593 GLU A CA 1
ATOM 4796 C C . GLU A 1 593 ? 12.448 2.995 20.792 1.00 36.47 593 GLU A C 1
ATOM 4798 O O . GLU A 1 593 ? 13.632 2.913 21.152 1.00 36.47 593 GLU A O 1
ATOM 4803 N N . SER A 1 594 ? 11.575 2.000 20.979 1.00 44.84 594 SER A N 1
ATOM 4804 C CA . SER A 1 594 ? 12.098 0.728 21.449 1.00 44.84 594 SER A CA 1
ATOM 4805 C C . SER A 1 594 ? 13.103 0.263 20.386 1.00 44.84 594 SER A C 1
ATOM 4807 O O . SER A 1 594 ? 12.832 0.413 19.189 1.00 44.84 594 SER A O 1
ATOM 4809 N N . PRO A 1 595 ? 14.275 -0.284 20.755 1.00 55.88 595 PRO A N 1
ATOM 4810 C CA . PRO A 1 595 ? 15.271 -0.687 19.759 1.00 55.88 595 PRO A CA 1
ATOM 4811 C C . PRO A 1 595 ? 14.690 -1.686 18.741 1.00 55.88 595 PRO A C 1
ATOM 4813 O O . PRO A 1 595 ? 15.151 -1.760 17.603 1.00 55.88 595 PRO A O 1
ATOM 4816 N N . LYS A 1 596 ? 13.621 -2.390 19.137 1.00 54.78 596 LYS A N 1
ATOM 4817 C CA . LYS A 1 596 ? 12.779 -3.252 18.310 1.00 54.78 596 LYS A CA 1
ATOM 4818 C C . LYS A 1 596 ? 12.013 -2.490 17.214 1.00 54.78 596 LYS A C 1
ATOM 4820 O O . LYS A 1 596 ? 12.015 -2.953 16.078 1.00 54.78 596 LYS A O 1
ATOM 4825 N N . ASP A 1 597 ? 11.421 -1.327 17.494 1.00 57.22 597 ASP A N 1
ATOM 4826 C CA . ASP A 1 597 ? 10.681 -0.527 16.500 1.00 57.22 597 ASP A CA 1
ATOM 4827 C C . ASP A 1 597 ? 11.613 0.041 15.425 1.00 57.22 597 ASP A C 1
ATOM 4829 O O . ASP A 1 597 ? 11.322 -0.048 14.227 1.00 57.22 597 ASP A O 1
ATOM 4833 N N . THR A 1 598 ? 12.779 0.559 15.824 1.00 65.69 598 THR A N 1
ATOM 4834 C CA . THR A 1 598 ? 13.806 1.017 14.878 1.00 65.69 598 THR A CA 1
ATOM 4835 C C . THR A 1 598 ? 14.320 -0.153 14.027 1.00 65.69 598 THR A C 1
ATOM 4837 O O . THR A 1 598 ? 14.519 -0.006 12.816 1.00 65.69 598 THR A O 1
ATOM 4840 N N . GLU A 1 599 ? 14.497 -1.340 14.619 1.00 76.81 599 GLU A N 1
ATOM 4841 C CA . GLU A 1 599 ? 14.900 -2.555 13.904 1.00 76.81 599 GLU A CA 1
ATOM 4842 C C . GLU A 1 599 ? 13.809 -3.049 12.932 1.00 76.81 599 GLU A C 1
ATOM 4844 O O . GLU A 1 599 ? 14.117 -3.413 11.793 1.00 76.81 599 GLU A O 1
ATOM 4849 N N . GLU A 1 600 ? 12.531 -3.016 13.317 1.00 74.75 600 GLU A N 1
ATOM 4850 C CA . GLU A 1 600 ? 11.398 -3.353 12.448 1.00 74.75 600 GLU A CA 1
ATOM 4851 C C . GLU A 1 600 ? 11.242 -2.351 11.295 1.00 74.75 600 GLU A C 1
ATOM 4853 O O . GLU A 1 600 ? 11.153 -2.774 10.137 1.00 74.75 600 GLU A O 1
ATOM 4858 N N . ARG A 1 601 ? 11.346 -1.038 11.557 1.00 75.44 601 ARG A N 1
ATOM 4859 C CA . ARG A 1 601 ? 11.413 0.016 10.522 1.00 75.44 601 ARG A CA 1
ATOM 4860 C C . ARG A 1 601 ? 12.579 -0.244 9.547 1.00 75.44 601 ARG A C 1
ATOM 4862 O O . ARG A 1 601 ? 12.418 -0.109 8.330 1.00 75.44 601 ARG A O 1
ATOM 4869 N N . GLN A 1 602 ? 13.744 -0.692 10.028 1.00 78.56 602 GLN A N 1
ATOM 4870 C CA . GLN A 1 602 ? 14.868 -1.092 9.165 1.00 78.56 602 GLN A CA 1
ATOM 4871 C C . GLN A 1 602 ? 14.606 -2.389 8.375 1.00 78.56 602 GLN A C 1
ATOM 4873 O O . GLN A 1 602 ? 14.963 -2.464 7.194 1.00 78.56 602 GLN A O 1
ATOM 4878 N N . LYS A 1 603 ? 13.984 -3.408 8.984 1.00 86.94 603 LYS A N 1
ATOM 4879 C CA . LYS A 1 603 ? 13.585 -4.664 8.321 1.00 86.94 603 LYS A CA 1
ATOM 4880 C C . LYS A 1 603 ? 12.574 -4.391 7.201 1.00 86.94 603 LYS A C 1
ATOM 4882 O O . LYS A 1 603 ? 12.772 -4.887 6.090 1.00 86.94 603 LYS A O 1
ATOM 4887 N N . ALA A 1 604 ? 11.568 -3.551 7.447 1.00 85.94 604 ALA A N 1
ATOM 4888 C CA . ALA A 1 604 ? 10.591 -3.103 6.454 1.00 85.94 604 ALA A CA 1
ATOM 4889 C C . ALA A 1 604 ? 11.274 -2.379 5.280 1.00 85.94 604 ALA A C 1
ATOM 4891 O O . ALA A 1 604 ? 11.140 -2.807 4.134 1.00 85.94 604 ALA A O 1
ATOM 4892 N N . ARG A 1 605 ? 12.149 -1.396 5.546 1.00 87.62 605 ARG A N 1
ATOM 4893 C CA . ARG A 1 605 ? 12.945 -0.715 4.501 1.00 87.62 605 ARG A CA 1
ATOM 4894 C C . ARG A 1 605 ? 13.809 -1.684 3.677 1.00 87.62 605 ARG A C 1
ATOM 4896 O O . ARG A 1 605 ? 13.891 -1.548 2.454 1.00 87.62 605 ARG A O 1
ATOM 4903 N N . LYS A 1 606 ? 14.436 -2.689 4.306 1.00 90.50 606 LYS A N 1
ATOM 4904 C CA . LYS A 1 606 ? 15.195 -3.751 3.608 1.00 90.50 606 LYS A CA 1
ATOM 4905 C C . LYS A 1 606 ? 14.281 -4.615 2.720 1.00 90.50 606 LYS A C 1
ATOM 4907 O O . LYS A 1 606 ? 14.661 -4.926 1.591 1.00 90.50 606 LYS A O 1
ATOM 4912 N N . ARG A 1 607 ? 13.076 -4.971 3.187 1.00 91.69 607 ARG A N 1
ATOM 4913 C CA . ARG A 1 607 ? 12.057 -5.705 2.408 1.00 91.69 607 ARG A CA 1
ATOM 4914 C C . ARG A 1 607 ? 11.536 -4.879 1.229 1.00 91.69 607 ARG A C 1
ATOM 4916 O O . ARG A 1 607 ? 11.547 -5.382 0.109 1.00 91.69 607 ARG A O 1
ATOM 4923 N N . ALA A 1 608 ? 11.187 -3.610 1.445 1.00 93.19 608 ALA A N 1
ATOM 4924 C CA . ALA A 1 608 ? 10.735 -2.686 0.405 1.00 93.19 608 ALA A CA 1
ATOM 4925 C C . ALA A 1 608 ? 11.774 -2.526 -0.719 1.00 93.19 608 ALA A C 1
ATOM 4927 O O . ALA A 1 608 ? 11.422 -2.613 -1.893 1.00 93.19 608 ALA A O 1
ATOM 4928 N N . LYS A 1 609 ? 13.069 -2.394 -0.388 1.00 93.38 609 LYS A N 1
ATOM 4929 C CA . LYS A 1 609 ? 14.148 -2.373 -1.395 1.00 93.38 609 LYS A CA 1
ATOM 4930 C C . LYS A 1 609 ? 14.205 -3.668 -2.218 1.00 93.38 609 LYS A C 1
ATOM 4932 O O . LYS A 1 609 ? 14.260 -3.598 -3.442 1.00 93.38 609 LYS A O 1
ATOM 4937 N N . LYS A 1 610 ? 14.136 -4.845 -1.577 1.00 94.31 610 LYS A N 1
ATOM 4938 C CA . LYS A 1 610 ? 14.107 -6.147 -2.279 1.00 94.31 610 LYS A CA 1
ATOM 4939 C C . LYS A 1 610 ? 12.884 -6.280 -3.201 1.00 94.31 610 LYS A C 1
ATOM 4941 O O . LYS A 1 610 ? 13.032 -6.718 -4.340 1.00 94.31 610 LYS A O 1
ATOM 4946 N N . LEU A 1 611 ? 11.706 -5.862 -2.730 1.00 94.00 611 LEU A N 1
ATOM 4947 C CA . LEU A 1 611 ? 10.465 -5.805 -3.513 1.00 94.00 611 LEU A CA 1
ATOM 4948 C C . LEU A 1 611 ? 10.621 -4.894 -4.737 1.00 94.00 611 LEU A C 1
ATOM 4950 O O . LEU A 1 611 ? 10.401 -5.349 -5.856 1.00 94.00 611 LEU A O 1
ATOM 4954 N N . ARG A 1 612 ? 11.101 -3.655 -4.557 1.00 94.81 612 ARG A N 1
ATOM 4955 C CA . ARG A 1 612 ? 11.309 -2.691 -5.651 1.00 94.81 612 ARG A CA 1
ATOM 4956 C C . ARG A 1 612 ? 12.252 -3.237 -6.727 1.00 94.81 612 ARG A C 1
ATOM 4958 O O . ARG A 1 612 ? 11.942 -3.121 -7.911 1.00 94.81 612 ARG A O 1
ATOM 4965 N N . THR A 1 613 ? 13.352 -3.889 -6.336 1.00 93.38 613 THR A N 1
ATOM 4966 C CA . THR A 1 613 ? 14.280 -4.545 -7.276 1.00 93.38 613 THR A CA 1
ATOM 4967 C C . THR A 1 613 ? 13.606 -5.685 -8.045 1.00 93.38 613 THR A C 1
ATOM 4969 O O . THR A 1 613 ? 13.714 -5.720 -9.269 1.00 93.38 613 THR A O 1
ATOM 4972 N N . ARG A 1 614 ? 12.857 -6.570 -7.367 1.00 93.00 614 ARG A N 1
ATOM 4973 C CA . ARG A 1 614 ? 12.106 -7.672 -8.004 1.00 93.00 614 ARG A CA 1
ATOM 4974 C C . ARG A 1 614 ? 11.027 -7.169 -8.965 1.00 93.00 614 ARG A C 1
ATOM 4976 O O . ARG A 1 614 ? 10.864 -7.713 -10.053 1.00 93.00 614 ARG A O 1
ATOM 4983 N N . MET A 1 615 ? 10.297 -6.125 -8.582 1.00 94.81 615 MET A N 1
ATOM 4984 C CA . MET A 1 615 ? 9.279 -5.508 -9.432 1.00 94.81 615 MET A CA 1
ATOM 4985 C C . MET A 1 615 ? 9.919 -4.854 -10.667 1.00 94.81 615 MET A C 1
ATOM 4987 O O . MET A 1 615 ? 9.374 -4.970 -11.760 1.00 94.81 615 MET A O 1
ATOM 4991 N N . ASN A 1 616 ? 11.099 -4.237 -10.521 1.00 94.00 616 ASN A N 1
ATOM 4992 C CA . ASN A 1 616 ? 11.853 -3.640 -11.628 1.00 94.00 616 ASN A CA 1
ATOM 4993 C C . ASN A 1 616 ? 12.468 -4.676 -12.588 1.00 94.00 616 ASN A C 1
ATOM 4995 O O . ASN A 1 616 ? 12.435 -4.443 -13.793 1.00 94.00 616 ASN A O 1
ATOM 4999 N N . SER A 1 617 ? 13.015 -5.802 -12.109 1.00 90.69 617 SER A N 1
ATOM 5000 C CA . SER A 1 617 ? 13.568 -6.837 -13.005 1.00 90.69 617 SER A CA 1
ATOM 5001 C C . SER A 1 617 ? 12.465 -7.438 -13.880 1.00 90.69 617 SER A C 1
ATOM 5003 O O . SER A 1 617 ? 12.531 -7.366 -15.107 1.00 90.69 617 SER A O 1
ATOM 5005 N N . ARG A 1 618 ? 11.368 -7.859 -13.240 1.00 91.38 618 ARG A N 1
ATOM 5006 C CA . ARG A 1 618 ? 10.170 -8.381 -13.906 1.00 91.38 618 ARG A CA 1
ATOM 5007 C C . ARG A 1 618 ? 9.493 -7.347 -14.822 1.00 91.38 618 ARG A C 1
ATOM 5009 O O . ARG A 1 618 ? 8.767 -7.718 -15.742 1.00 91.38 618 ARG A O 1
ATOM 5016 N N . ALA A 1 619 ? 9.664 -6.046 -14.576 1.00 92.56 619 ALA A N 1
ATOM 5017 C CA . ALA A 1 619 ? 9.155 -4.997 -15.464 1.00 92.56 619 ALA A CA 1
ATOM 5018 C C . ALA A 1 619 ? 9.948 -4.906 -16.769 1.00 92.56 619 ALA A C 1
ATOM 5020 O O . ALA A 1 619 ? 9.336 -4.815 -17.827 1.00 92.56 619 ALA A O 1
ATOM 5021 N N . LYS A 1 620 ? 11.282 -5.012 -16.711 1.00 90.19 620 LYS A N 1
ATOM 5022 C CA . LYS A 1 620 ? 12.137 -5.057 -17.909 1.00 90.19 620 LYS A CA 1
ATOM 5023 C C . LYS A 1 620 ? 11.835 -6.286 -18.773 1.00 90.19 620 LYS A C 1
ATOM 5025 O O . LYS A 1 620 ? 11.730 -6.174 -19.991 1.00 90.19 620 LYS A O 1
ATOM 5030 N N . GLU A 1 621 ? 11.629 -7.443 -18.140 1.00 88.25 621 GLU A N 1
ATOM 5031 C CA . GLU A 1 621 ? 11.162 -8.669 -18.810 1.00 88.25 621 GLU A CA 1
ATOM 5032 C C . GLU A 1 621 ? 9.818 -8.445 -19.529 1.00 88.25 621 GLU A C 1
ATOM 5034 O O . GLU A 1 621 ? 9.638 -8.871 -20.665 1.00 88.25 621 GLU A O 1
ATOM 5039 N N . TYR A 1 622 ? 8.879 -7.726 -18.906 1.00 89.38 622 TYR A N 1
ATOM 5040 C CA . TYR A 1 622 ? 7.596 -7.402 -19.533 1.00 89.38 622 TYR A CA 1
ATOM 5041 C C . TYR A 1 622 ? 7.732 -6.392 -20.682 1.00 89.38 622 TYR A C 1
ATOM 5043 O O . TYR A 1 622 ? 7.155 -6.604 -21.743 1.00 89.38 622 TYR A O 1
ATOM 5051 N N . GLU A 1 623 ? 8.496 -5.310 -20.503 1.00 87.19 623 GLU A N 1
ATOM 5052 C CA . GLU A 1 623 ? 8.667 -4.281 -21.537 1.00 87.19 623 GLU A CA 1
ATOM 5053 C C . GLU A 1 623 ? 9.379 -4.835 -22.782 1.00 87.19 623 GLU A C 1
ATOM 5055 O O . GLU A 1 623 ? 8.913 -4.584 -23.889 1.00 87.19 623 GLU A O 1
ATOM 5060 N N . THR A 1 624 ? 10.399 -5.688 -22.629 1.00 84.94 624 THR A N 1
ATOM 5061 C CA . THR A 1 624 ? 11.064 -6.355 -23.772 1.00 84.94 624 THR A CA 1
ATOM 5062 C C . THR A 1 624 ? 10.133 -7.306 -24.538 1.00 84.94 624 THR A C 1
ATOM 5064 O O . THR A 1 624 ? 10.118 -7.300 -25.771 1.00 84.94 624 THR A O 1
ATOM 5067 N N . LEU A 1 625 ? 9.290 -8.077 -23.838 1.00 82.88 625 LEU A N 1
ATOM 5068 C CA . LEU A 1 625 ? 8.246 -8.904 -24.464 1.00 82.88 625 LEU A CA 1
ATOM 5069 C C . LEU A 1 625 ? 7.169 -8.053 -25.162 1.00 82.88 625 LEU A C 1
ATOM 5071 O O . LEU A 1 625 ? 6.668 -8.432 -26.225 1.00 82.88 625 LEU A O 1
ATOM 5075 N N . GLN A 1 626 ? 6.819 -6.900 -24.588 1.00 78.06 626 GLN A N 1
ATOM 5076 C CA . GLN A 1 626 ? 5.838 -5.978 -25.155 1.00 78.06 626 GLN A CA 1
ATOM 5077 C C . GLN A 1 626 ? 6.383 -5.273 -26.405 1.00 78.06 626 GLN A C 1
ATOM 5079 O O . GLN A 1 626 ? 5.657 -5.155 -27.387 1.00 78.06 626 GLN A O 1
ATOM 5084 N N . GLU A 1 627 ? 7.653 -4.857 -26.419 1.00 72.25 627 GLU A N 1
ATOM 5085 C CA . GLU A 1 627 ? 8.323 -4.253 -27.583 1.00 72.25 627 GLU A CA 1
ATOM 5086 C C . GLU A 1 627 ? 8.412 -5.218 -28.774 1.00 72.25 627 GLU A C 1
ATOM 5088 O O . GLU A 1 627 ? 8.226 -4.806 -29.923 1.00 72.25 627 GLU A O 1
ATOM 5093 N N . ALA A 1 628 ? 8.617 -6.514 -28.512 1.00 69.06 628 ALA A N 1
ATOM 5094 C CA . ALA A 1 628 ? 8.554 -7.551 -29.539 1.00 69.06 628 ALA A CA 1
ATOM 5095 C C . ALA A 1 628 ? 7.139 -7.691 -30.142 1.00 69.06 628 ALA A C 1
ATOM 5097 O O . ALA A 1 628 ? 7.000 -7.829 -31.359 1.00 69.06 628 ALA A O 1
ATOM 5098 N N . LYS A 1 629 ? 6.083 -7.603 -29.317 1.00 67.94 629 LYS A N 1
ATOM 5099 C CA . LYS A 1 629 ? 4.673 -7.729 -29.747 1.00 67.94 629 LYS A CA 1
ATOM 5100 C C . LYS A 1 629 ? 4.091 -6.437 -30.351 1.00 67.94 629 LYS A C 1
ATOM 5102 O O . LYS A 1 629 ? 3.251 -6.510 -31.247 1.00 67.94 629 LYS A O 1
ATOM 5107 N N . ALA A 1 630 ? 4.573 -5.258 -29.950 1.00 63.69 630 ALA A N 1
ATOM 5108 C CA . ALA A 1 630 ? 4.092 -3.949 -30.417 1.00 63.69 630 ALA A CA 1
ATOM 5109 C C . ALA A 1 630 ? 4.297 -3.702 -31.926 1.00 63.69 630 ALA A C 1
ATOM 5111 O O . ALA A 1 630 ? 3.643 -2.838 -32.507 1.00 63.69 630 ALA A O 1
ATOM 5112 N N . LYS A 1 631 ? 5.173 -4.478 -32.578 1.00 56.66 631 LYS A N 1
ATOM 5113 C CA . LYS A 1 631 ? 5.363 -4.464 -34.038 1.00 56.66 631 LYS A CA 1
ATOM 5114 C C . LYS A 1 631 ? 4.272 -5.222 -34.813 1.00 56.66 631 LYS A C 1
ATOM 5116 O O . LYS A 1 631 ? 4.214 -5.075 -36.029 1.00 56.66 631 LYS A O 1
ATOM 5121 N N . ALA A 1 632 ? 3.429 -6.015 -34.143 1.00 54.59 632 ALA A N 1
ATOM 5122 C CA . ALA A 1 632 ? 2.462 -6.914 -34.784 1.00 54.59 632 ALA A CA 1
ATOM 5123 C C . ALA A 1 632 ? 0.989 -6.484 -34.641 1.00 54.59 632 ALA A C 1
ATOM 5125 O O . ALA A 1 632 ? 0.192 -6.764 -35.532 1.00 54.59 632 ALA A O 1
ATOM 5126 N N . GLN A 1 633 ? 0.607 -5.813 -33.546 1.00 56.59 633 GLN A N 1
ATOM 5127 C CA . GLN A 1 633 ? -0.774 -5.372 -33.305 1.00 56.59 633 GLN A CA 1
ATOM 5128 C C . GLN A 1 633 ? -0.806 -3.994 -32.633 1.00 56.59 633 GLN A C 1
ATOM 5130 O O . GLN A 1 633 ? -0.369 -3.835 -31.496 1.00 56.59 633 GLN A O 1
ATOM 5135 N N . VAL A 1 634 ? -1.366 -2.998 -33.326 1.00 60.06 634 VAL A N 1
ATOM 5136 C CA . VAL A 1 634 ? -1.685 -1.675 -32.764 1.00 60.06 634 VAL A CA 1
ATOM 5137 C C . VAL A 1 634 ? -3.099 -1.304 -33.212 1.00 60.06 634 VAL A C 1
ATOM 5139 O O . VAL A 1 634 ? -3.308 -1.243 -34.427 1.00 60.06 634 VAL A O 1
ATOM 5142 N N . PRO A 1 635 ? -4.045 -1.022 -32.293 1.00 63.94 635 PRO A N 1
ATOM 5143 C CA . PRO A 1 635 ? -5.392 -0.585 -32.650 1.00 63.94 635 PRO A CA 1
ATOM 5144 C C . PRO A 1 635 ? -5.374 0.622 -33.592 1.00 63.94 635 PRO A C 1
ATOM 5146 O O . PRO A 1 635 ? -4.489 1.485 -33.502 1.00 63.94 635 PRO A O 1
ATOM 5149 N N . ASP A 1 636 ? -6.342 0.682 -34.504 1.00 71.75 636 ASP A N 1
ATOM 5150 C CA . ASP A 1 636 ? -6.448 1.808 -35.424 1.00 71.75 636 ASP A CA 1
ATOM 5151 C C . ASP A 1 636 ? -7.192 2.964 -34.743 1.00 71.75 636 ASP A C 1
ATOM 5153 O O . ASP A 1 636 ? -8.368 2.860 -34.400 1.00 71.75 636 ASP A O 1
ATOM 5157 N N . SER A 1 637 ? -6.465 4.047 -34.469 1.00 83.56 637 SER A N 1
ATOM 5158 C CA . SER A 1 637 ? -6.960 5.222 -33.745 1.00 83.56 637 SER A CA 1
ATOM 5159 C C . SER A 1 637 ? -6.947 6.430 -34.683 1.00 83.56 637 SER A C 1
ATOM 5161 O O . SER A 1 637 ? -5.902 6.721 -35.280 1.00 83.56 637 SER A O 1
ATOM 5163 N N . PRO A 1 638 ? -8.047 7.203 -34.768 1.00 83.62 638 PRO A N 1
ATOM 5164 C CA . PRO A 1 638 ? -8.123 8.380 -35.633 1.00 83.62 638 PRO A CA 1
ATOM 5165 C C . PRO A 1 638 ? -7.130 9.479 -35.225 1.00 83.62 638 PRO A C 1
ATOM 5167 O O . PRO A 1 638 ? -6.774 10.330 -36.040 1.00 83.62 638 PRO A O 1
ATOM 5170 N N . TYR A 1 639 ? -6.645 9.465 -33.977 1.00 89.38 639 TYR A N 1
ATOM 5171 C CA . TYR A 1 639 ? -5.665 10.425 -33.470 1.00 89.38 639 TYR A CA 1
ATOM 5172 C C . TYR A 1 639 ? -4.234 9.871 -33.372 1.00 89.38 639 TYR A C 1
ATOM 5174 O O . TYR A 1 639 ? -3.333 10.630 -33.015 1.00 89.38 639 TYR A O 1
ATOM 5182 N N . LYS A 1 640 ? -3.977 8.607 -33.744 1.00 88.62 640 LYS A N 1
ATOM 5183 C CA . LYS A 1 640 ? -2.678 7.907 -33.630 1.00 88.62 640 LYS A CA 1
ATOM 5184 C C . LYS A 1 640 ? -1.477 8.740 -34.090 1.00 88.62 640 LYS A C 1
ATOM 5186 O O . LYS A 1 640 ? -0.550 8.967 -33.314 1.00 88.62 640 LYS A O 1
ATOM 5191 N N . ALA A 1 641 ? -1.505 9.269 -35.315 1.00 89.00 641 ALA A N 1
ATOM 5192 C CA . ALA A 1 641 ? -0.409 10.085 -35.854 1.00 89.00 641 ALA A CA 1
ATOM 5193 C C . ALA A 1 641 ? -0.221 11.421 -35.102 1.00 89.00 641 ALA A C 1
ATOM 5195 O O . ALA A 1 641 ? 0.909 11.887 -34.922 1.00 89.00 641 ALA A O 1
ATOM 5196 N N . LYS A 1 642 ? -1.318 12.026 -34.618 1.00 93.75 642 LYS A N 1
ATOM 5197 C CA . LYS A 1 642 ? -1.282 13.255 -33.812 1.00 93.75 642 LYS A CA 1
ATOM 5198 C C . LYS A 1 642 ? -0.714 12.980 -32.417 1.00 93.75 642 LYS A C 1
ATOM 5200 O O . LYS A 1 642 ? 0.163 13.716 -31.976 1.00 93.75 642 LYS A O 1
ATOM 5205 N N . LEU A 1 643 ? -1.150 11.906 -31.759 1.00 92.75 643 LEU A N 1
ATOM 5206 C CA . LEU A 1 643 ? -0.645 11.471 -30.454 1.00 92.75 643 LEU A CA 1
ATOM 5207 C C . LEU A 1 643 ? 0.850 11.136 -30.523 1.00 92.75 643 LEU A C 1
ATOM 5209 O O . LEU A 1 643 ? 1.616 11.651 -29.716 1.00 92.75 643 LEU A O 1
ATOM 5213 N N . GLN A 1 644 ? 1.300 10.398 -31.544 1.00 92.00 644 GLN A N 1
ATOM 5214 C CA . GLN A 1 644 ? 2.729 10.149 -31.780 1.00 92.00 644 GLN A CA 1
ATOM 5215 C C . GLN A 1 644 ? 3.547 11.439 -31.933 1.00 92.00 644 GLN A C 1
ATOM 5217 O O . GLN A 1 644 ? 4.660 11.534 -31.414 1.00 92.00 644 GLN A O 1
ATOM 5222 N N . ARG A 1 645 ? 3.018 12.449 -32.638 1.00 95.19 645 ARG A N 1
ATOM 5223 C CA . ARG A 1 645 ? 3.669 13.763 -32.740 1.00 95.19 645 ARG A CA 1
ATOM 5224 C C . ARG A 1 645 ? 3.736 14.459 -31.380 1.00 95.19 645 ARG A C 1
ATOM 5226 O O . ARG A 1 645 ? 4.819 14.883 -30.997 1.00 95.19 645 ARG A O 1
ATOM 5233 N N . LEU A 1 646 ? 2.621 14.528 -30.652 1.00 95.56 646 LEU A N 1
ATOM 5234 C CA . LEU A 1 646 ? 2.550 15.178 -29.340 1.00 95.56 646 LEU A CA 1
ATOM 5235 C C . LEU A 1 646 ? 3.478 14.505 -28.313 1.00 95.56 646 LEU A C 1
ATOM 5237 O O . LEU A 1 646 ? 4.150 15.204 -27.563 1.00 95.56 646 LEU A O 1
ATOM 5241 N N . VAL A 1 647 ? 3.607 13.172 -28.322 1.00 94.81 647 VAL A N 1
ATOM 5242 C CA . VAL A 1 647 ? 4.567 12.455 -27.459 1.00 94.81 647 VAL A CA 1
ATOM 5243 C C . VAL A 1 647 ? 6.018 12.767 -27.839 1.00 94.81 647 VAL A C 1
ATOM 5245 O O . VAL A 1 647 ? 6.832 13.022 -26.953 1.00 94.81 647 VAL A O 1
ATOM 5248 N N . ARG A 1 648 ? 6.357 12.833 -29.136 1.00 93.38 648 ARG A N 1
ATOM 5249 C CA . ARG A 1 648 ? 7.687 13.313 -29.563 1.00 93.38 648 ARG A CA 1
ATOM 5250 C C . ARG A 1 648 ? 7.939 14.751 -29.112 1.00 93.38 648 ARG A C 1
ATOM 5252 O O . ARG A 1 648 ? 9.054 15.067 -28.713 1.00 93.38 648 ARG A O 1
ATOM 5259 N N . ASP A 1 649 ? 6.924 15.609 -29.156 1.00 92.25 649 ASP A N 1
ATOM 5260 C CA . ASP A 1 649 ? 7.042 17.000 -28.723 1.00 92.25 649 ASP A CA 1
ATOM 5261 C C . ASP A 1 649 ? 7.202 17.114 -27.188 1.00 92.25 649 ASP A C 1
ATOM 5263 O O . ASP A 1 649 ? 8.023 17.919 -26.750 1.00 92.25 649 ASP A O 1
ATOM 5267 N N . LEU A 1 650 ? 6.570 16.245 -26.377 1.00 91.81 650 LEU A N 1
ATOM 5268 C CA . LEU A 1 650 ? 6.873 16.095 -24.938 1.00 91.81 650 LEU A CA 1
ATOM 5269 C C . LEU A 1 650 ? 8.331 15.669 -24.694 1.00 91.81 650 LEU A C 1
ATOM 5271 O O . LEU A 1 650 ? 9.021 16.275 -23.876 1.00 91.81 650 LEU A O 1
ATOM 5275 N N . LEU A 1 651 ? 8.817 14.651 -25.412 1.00 89.69 651 LEU A N 1
ATOM 5276 C CA . LEU A 1 651 ? 10.186 14.140 -25.259 1.00 89.69 651 LEU A CA 1
ATOM 5277 C C . LEU A 1 651 ? 11.243 15.194 -25.632 1.00 89.69 651 LEU A C 1
ATOM 5279 O O . LEU A 1 651 ? 12.254 15.313 -24.942 1.00 89.69 651 LEU A O 1
ATOM 5283 N N . LYS A 1 652 ? 10.992 16.033 -26.648 1.00 89.25 652 LYS A N 1
ATOM 5284 C CA . LYS A 1 652 ? 11.855 17.189 -26.963 1.00 89.25 652 LYS A CA 1
ATOM 5285 C C . LYS A 1 652 ? 11.967 18.169 -25.792 1.00 89.25 652 LYS A C 1
ATOM 5287 O O . LYS A 1 652 ? 13.059 18.666 -25.536 1.00 89.25 652 LYS A O 1
ATOM 5292 N N . GLN A 1 653 ? 10.880 18.416 -25.047 1.00 83.06 653 GLN A N 1
ATOM 5293 C CA . GLN A 1 653 ? 10.935 19.290 -23.864 1.00 83.06 653 GLN A CA 1
ATOM 5294 C C . GLN A 1 653 ? 11.822 18.723 -22.742 1.00 83.06 653 GLN A C 1
ATOM 5296 O O . GLN A 1 653 ? 12.226 19.485 -21.866 1.00 83.06 653 GLN A O 1
ATOM 5301 N N . LEU A 1 654 ? 12.165 17.429 -22.753 1.00 77.44 654 LEU A N 1
ATOM 5302 C CA . LEU A 1 654 ? 13.022 16.794 -21.744 1.00 77.44 654 LEU A CA 1
ATOM 5303 C C . LEU A 1 654 ? 14.519 16.784 -22.107 1.00 77.44 654 LEU A C 1
ATOM 5305 O O . LEU A 1 654 ? 15.346 16.733 -21.202 1.00 77.44 654 LEU A O 1
ATOM 5309 N N . GLN A 1 655 ? 14.887 16.860 -23.391 1.00 74.50 655 GLN A N 1
ATOM 5310 C CA . GLN A 1 655 ? 16.265 16.596 -23.849 1.00 74.50 655 GLN A CA 1
ATOM 5311 C C . GLN A 1 655 ? 17.304 17.692 -23.528 1.00 74.50 655 GLN A C 1
ATOM 5313 O O . GLN A 1 655 ? 18.499 17.410 -23.562 1.00 74.50 655 GLN A O 1
ATOM 5318 N N . VAL A 1 656 ? 16.893 18.922 -23.195 1.00 62.81 656 VAL A N 1
ATOM 5319 C CA . VAL A 1 656 ? 17.831 20.027 -22.898 1.00 62.81 656 VAL A CA 1
ATOM 5320 C C . VAL A 1 656 ? 18.228 20.031 -21.414 1.00 62.81 656 VAL A C 1
ATOM 5322 O O . VAL A 1 656 ? 17.373 20.228 -20.540 1.00 62.81 656 VAL A O 1
ATOM 5325 N N . GLN A 1 657 ? 19.520 19.820 -21.132 1.00 54.88 657 GLN A N 1
ATOM 5326 C CA . GLN A 1 657 ? 20.096 19.734 -19.781 1.00 54.88 657 GLN A CA 1
ATOM 5327 C C . GLN A 1 657 ? 20.371 21.110 -19.140 1.00 54.88 657 GLN A C 1
ATOM 5329 O O . GLN A 1 657 ? 21.519 21.506 -18.965 1.00 54.88 657 GLN A O 1
ATOM 5334 N N . ASP A 1 658 ? 19.322 21.810 -18.706 1.00 56.31 658 ASP A N 1
ATOM 5335 C CA . ASP A 1 658 ? 19.471 22.990 -17.836 1.00 56.31 658 ASP A CA 1
ATOM 5336 C C . ASP A 1 658 ? 19.336 22.583 -16.363 1.00 56.31 658 ASP A C 1
ATOM 5338 O O . ASP A 1 658 ? 18.302 22.031 -15.976 1.00 56.31 658 ASP A O 1
ATOM 5342 N N . SER A 1 659 ? 20.335 22.855 -15.521 1.00 57.91 659 SER A N 1
ATOM 5343 C CA . SER A 1 659 ? 20.295 22.527 -14.082 1.00 57.91 659 SER A CA 1
ATOM 5344 C C . SER A 1 659 ? 19.332 23.406 -13.267 1.00 57.91 659 SER A C 1
ATOM 5346 O O . SER A 1 659 ? 18.936 23.020 -12.169 1.00 57.91 659 SER A O 1
ATOM 5348 N N . GLY A 1 660 ? 18.928 24.561 -13.805 1.00 70.88 660 GLY A N 1
ATOM 5349 C CA . GLY A 1 660 ? 17.995 25.495 -13.171 1.00 70.88 660 GLY A CA 1
ATOM 5350 C C . GLY A 1 660 ? 16.503 25.210 -13.430 1.00 70.88 660 GLY A C 1
ATOM 5351 O O . GLY A 1 660 ? 16.151 24.257 -14.137 1.00 70.88 660 GLY A O 1
ATOM 5352 N N . PRO A 1 661 ? 15.606 26.052 -12.874 1.00 78.38 661 PRO A N 1
ATOM 5353 C CA . PRO A 1 661 ? 14.175 26.034 -13.178 1.00 78.38 661 PRO A CA 1
ATOM 5354 C C . PRO A 1 661 ? 13.902 26.245 -14.670 1.00 78.38 661 PRO A C 1
ATOM 5356 O O . PRO A 1 661 ? 14.606 27.000 -15.340 1.00 78.38 661 PRO A O 1
ATOM 5359 N N . TRP A 1 662 ? 12.861 25.601 -15.201 1.00 81.56 662 TRP A N 1
ATOM 5360 C CA . TRP A 1 662 ? 12.504 25.747 -16.612 1.00 81.56 662 TRP A CA 1
ATOM 5361 C C . TRP A 1 662 ? 12.045 27.172 -16.943 1.00 81.56 662 TRP A C 1
ATOM 5363 O O . TRP A 1 662 ? 11.237 27.768 -16.230 1.00 81.56 662 TRP A O 1
ATOM 5373 N N . CYS A 1 663 ? 12.514 27.700 -18.076 1.00 83.25 663 CYS A N 1
ATOM 5374 C CA . CYS A 1 663 ? 12.073 28.993 -18.587 1.00 83.25 663 CYS A CA 1
ATOM 5375 C C . CYS A 1 663 ? 10.578 28.978 -18.969 1.00 83.25 663 CYS A C 1
ATOM 5377 O O . CYS A 1 663 ? 10.018 27.952 -19.369 1.00 83.25 663 CYS A O 1
ATOM 5379 N N . SER A 1 664 ? 9.920 30.137 -18.871 1.00 84.62 664 SER A N 1
ATOM 5380 C CA . SER A 1 664 ? 8.462 30.262 -19.036 1.00 84.62 664 SER A CA 1
ATOM 5381 C C . SER A 1 664 ? 7.950 29.798 -20.405 1.00 84.62 664 SER A C 1
ATOM 5383 O O . SER A 1 664 ? 6.844 29.264 -20.496 1.00 84.62 664 SER A O 1
ATOM 5385 N N . SER A 1 665 ? 8.754 29.933 -21.463 1.00 86.25 665 SER A N 1
ATOM 5386 C CA . SER A 1 665 ? 8.436 29.444 -22.810 1.00 86.25 665 SER A CA 1
ATOM 5387 C C . SER A 1 665 ? 8.394 27.913 -22.884 1.00 86.25 665 SER A C 1
ATOM 5389 O O . SER A 1 665 ? 7.459 27.361 -23.464 1.00 86.25 665 SER A O 1
ATOM 5391 N N . ARG A 1 666 ? 9.345 27.218 -22.241 1.00 86.19 666 ARG A N 1
ATOM 5392 C CA . ARG A 1 666 ? 9.407 25.746 -22.154 1.00 86.19 666 ARG A CA 1
ATOM 5393 C C . ARG A 1 666 ? 8.253 25.187 -21.319 1.00 86.19 666 ARG A C 1
ATOM 5395 O O . ARG A 1 666 ? 7.606 24.228 -21.732 1.00 86.19 666 ARG A O 1
ATOM 5402 N N . VAL A 1 667 ? 7.926 25.842 -20.200 1.00 88.81 667 VAL A N 1
ATOM 5403 C CA . VAL A 1 667 ? 6.732 25.531 -19.387 1.00 88.81 667 VAL A CA 1
ATOM 5404 C C . VAL A 1 667 ? 5.448 25.713 -20.207 1.00 88.81 667 VAL A C 1
ATOM 5406 O O . VAL A 1 667 ? 4.617 24.813 -20.253 1.00 88.81 667 VAL A O 1
ATOM 5409 N N . SER A 1 668 ? 5.310 26.829 -20.930 1.00 91.31 668 SER A N 1
ATOM 5410 C CA . SER A 1 668 ? 4.126 27.100 -21.764 1.00 91.31 668 SER A CA 1
ATOM 5411 C C . SER A 1 668 ? 3.976 26.103 -22.922 1.00 91.31 668 SER A C 1
ATOM 5413 O O . SER A 1 668 ? 2.860 25.710 -23.267 1.00 91.31 668 SER A O 1
ATOM 5415 N N . ALA A 1 669 ? 5.089 25.660 -23.518 1.00 91.69 669 ALA A N 1
ATOM 5416 C CA . ALA A 1 669 ? 5.096 24.626 -24.551 1.00 91.69 669 ALA A CA 1
ATOM 5417 C C . ALA A 1 669 ? 4.695 23.247 -23.994 1.00 91.69 669 ALA A C 1
ATOM 5419 O O . ALA A 1 669 ? 3.917 22.530 -24.633 1.00 91.69 669 ALA A O 1
ATOM 5420 N N . LEU A 1 670 ? 5.171 22.895 -22.793 1.00 92.56 670 LEU A N 1
ATOM 5421 C CA . LEU A 1 670 ? 4.752 21.691 -22.074 1.00 92.56 670 LEU A CA 1
ATOM 5422 C C . LEU A 1 670 ? 3.247 21.727 -21.766 1.00 92.56 670 LEU A C 1
ATOM 5424 O O . LEU A 1 670 ? 2.530 20.817 -22.178 1.00 92.56 670 LEU A O 1
ATOM 5428 N N . ASP A 1 671 ? 2.761 22.789 -21.117 1.00 94.44 671 ASP A N 1
ATOM 5429 C CA . ASP A 1 671 ? 1.349 22.953 -20.739 1.00 94.44 671 ASP A CA 1
ATOM 5430 C C . ASP A 1 671 ? 0.422 22.883 -21.961 1.00 94.44 671 ASP A C 1
ATOM 5432 O O . ASP A 1 671 ? -0.616 22.217 -21.924 1.00 94.44 671 ASP A O 1
ATOM 5436 N N . ARG A 1 672 ? 0.813 23.508 -23.081 1.00 95.38 672 ARG A N 1
ATOM 5437 C CA . ARG A 1 672 ? 0.077 23.402 -24.347 1.00 95.38 672 ARG A CA 1
ATOM 5438 C C . ARG A 1 672 ? 0.019 21.961 -24.852 1.00 95.38 672 ARG A C 1
ATOM 5440 O O . ARG A 1 672 ? -1.051 21.501 -25.242 1.00 95.38 672 ARG A O 1
ATOM 5447 N N . THR A 1 673 ? 1.148 21.253 -24.847 1.00 96.25 673 THR A N 1
ATOM 5448 C CA . THR A 1 673 ? 1.228 19.870 -25.345 1.00 96.25 673 THR A CA 1
ATOM 5449 C C . THR A 1 673 ? 0.389 18.927 -24.476 1.00 96.25 673 THR A C 1
ATOM 5451 O O . THR A 1 673 ? -0.400 18.148 -25.008 1.00 96.25 673 THR A O 1
ATOM 5454 N N . LEU A 1 674 ? 0.477 19.052 -23.147 1.00 96.12 674 LEU A N 1
ATOM 5455 C CA . LEU A 1 674 ? -0.344 18.300 -22.189 1.00 96.12 674 LEU A CA 1
ATOM 5456 C C . LEU A 1 674 ? -1.842 18.607 -22.340 1.00 96.12 674 LEU A C 1
ATOM 5458 O O . LEU A 1 674 ? -2.660 17.688 -22.307 1.00 96.12 674 LEU A O 1
ATOM 5462 N N . GLY A 1 675 ? -2.211 19.872 -22.567 1.00 96.31 675 GLY A N 1
ATOM 5463 C CA . GLY A 1 675 ? -3.594 20.274 -22.831 1.00 96.31 675 GLY A CA 1
ATOM 5464 C C . GLY A 1 675 ? -4.144 19.736 -24.158 1.00 96.31 675 GLY A C 1
ATOM 5465 O O . GLY A 1 675 ? -5.299 19.317 -24.222 1.00 96.31 675 GLY A O 1
ATOM 5466 N N . GLU A 1 676 ? -3.330 19.693 -25.218 1.00 96.25 676 GLU A N 1
ATOM 5467 C CA . GLU A 1 676 ? -3.724 19.089 -26.498 1.00 96.25 676 GLU A CA 1
ATOM 5468 C C . GLU A 1 676 ? -3.883 17.561 -26.408 1.00 96.25 676 GLU A C 1
ATOM 5470 O O . GLU A 1 676 ? -4.773 17.021 -27.066 1.00 96.25 676 GLU A O 1
ATOM 5475 N N . ILE A 1 677 ? -3.083 16.873 -25.582 1.00 96.56 677 ILE A N 1
ATOM 5476 C CA . ILE A 1 677 ? -3.249 15.436 -25.297 1.00 96.56 677 ILE A CA 1
ATOM 5477 C C . ILE A 1 677 ? -4.492 15.199 -24.427 1.00 96.56 677 ILE A C 1
ATOM 5479 O O . ILE A 1 677 ? -5.317 14.354 -24.773 1.00 96.56 677 ILE A O 1
ATOM 5483 N N . SER A 1 678 ? -4.664 15.964 -23.342 1.00 96.69 678 SER A N 1
ATOM 5484 C CA . SER A 1 678 ? -5.801 15.825 -22.414 1.00 96.69 678 SER A CA 1
ATOM 5485 C C . SER A 1 678 ? -7.139 15.905 -23.150 1.00 96.69 678 SER A C 1
ATOM 5487 O O . SER A 1 678 ? -7.941 14.990 -23.027 1.00 96.69 678 SER A O 1
ATOM 5489 N N . ARG A 1 679 ? -7.326 16.887 -24.044 1.00 95.81 679 ARG A N 1
ATOM 5490 C CA . ARG A 1 679 ? -8.545 17.031 -24.871 1.00 95.81 679 ARG A CA 1
ATOM 5491 C C . ARG A 1 679 ? -8.842 15.856 -25.811 1.00 95.81 679 ARG A C 1
ATOM 5493 O O . ARG A 1 679 ? -9.975 15.707 -26.261 1.00 95.81 679 ARG A O 1
ATOM 5500 N N . ILE A 1 680 ? -7.834 15.061 -26.179 1.00 94.06 680 ILE A N 1
ATOM 5501 C CA . ILE A 1 680 ? -8.040 13.835 -26.966 1.00 94.06 680 ILE A CA 1
ATOM 5502 C C . ILE A 1 680 ? -8.503 12.711 -26.030 1.00 94.06 680 ILE A C 1
ATOM 5504 O O . ILE A 1 680 ? -9.473 12.022 -26.335 1.00 94.06 680 ILE A O 1
ATOM 5508 N N . LEU A 1 681 ? -7.846 12.565 -24.875 1.00 94.31 681 LEU A N 1
ATOM 5509 C CA . LEU A 1 681 ? -8.105 11.497 -23.904 1.00 94.31 681 LEU A CA 1
ATOM 5510 C C . LEU A 1 681 ? -9.363 11.724 -23.042 1.00 94.31 681 LEU A C 1
ATOM 5512 O O . LEU A 1 681 ? -9.954 10.757 -22.573 1.00 94.31 681 LEU A O 1
ATOM 5516 N N . GLU A 1 682 ? -9.831 12.968 -22.893 1.00 93.75 682 GLU A N 1
ATOM 5517 C CA . GLU A 1 682 ? -11.097 13.351 -22.235 1.00 93.75 682 GLU A CA 1
ATOM 5518 C C . GLU A 1 682 ? -12.320 12.618 -22.807 1.00 93.75 682 GLU A C 1
ATOM 5520 O O . GLU A 1 682 ? -13.304 12.418 -22.099 1.00 93.75 682 GLU A O 1
ATOM 5525 N N . LYS A 1 683 ? -12.248 12.161 -24.065 1.00 89.12 683 LYS A N 1
ATOM 5526 C CA . LYS A 1 683 ? -13.293 11.352 -24.712 1.00 89.12 683 LYS A CA 1
ATOM 5527 C C . LYS A 1 683 ? -13.384 9.906 -24.199 1.00 89.12 683 LYS A C 1
ATOM 5529 O O . LYS A 1 683 ? -14.302 9.209 -24.611 1.00 89.12 683 LYS A O 1
ATOM 5534 N N . GLN A 1 684 ? -12.437 9.453 -23.368 1.00 85.69 684 GLN A N 1
ATOM 5535 C CA . GLN A 1 684 ? -12.343 8.085 -22.827 1.00 85.69 684 GLN A CA 1
ATOM 5536 C C . GLN A 1 684 ? -12.473 6.986 -23.901 1.00 85.69 684 GLN A C 1
ATOM 5538 O O . GLN A 1 684 ? -13.157 5.985 -23.722 1.00 85.69 684 GLN A O 1
ATOM 5543 N N . ASN A 1 685 ? -11.821 7.190 -25.050 1.00 88.69 685 ASN A N 1
ATOM 5544 C CA . ASN A 1 685 ? -11.747 6.188 -26.109 1.00 88.69 685 ASN A CA 1
ATOM 5545 C C . ASN A 1 685 ? -10.525 5.282 -25.897 1.00 88.69 685 ASN A C 1
ATOM 5547 O O . ASN A 1 685 ? -9.389 5.729 -26.099 1.00 88.69 685 ASN A O 1
ATOM 5551 N N . ASN A 1 686 ? -10.755 4.006 -25.575 1.00 89.62 686 ASN A N 1
ATOM 5552 C CA . ASN A 1 686 ? -9.698 3.021 -25.324 1.00 89.62 686 ASN A CA 1
ATOM 5553 C C . ASN A 1 686 ? -8.700 2.924 -26.493 1.00 89.62 686 ASN A C 1
ATOM 5555 O O . ASN A 1 686 ? -7.502 2.783 -26.256 1.00 89.62 686 ASN A O 1
ATOM 5559 N N . ALA A 1 687 ? -9.139 3.090 -27.748 1.00 88.56 687 ALA A N 1
ATOM 5560 C CA . ALA A 1 687 ? -8.236 3.075 -28.903 1.00 88.56 687 ALA A CA 1
ATOM 5561 C C . ALA A 1 687 ? -7.239 4.251 -28.897 1.00 88.56 687 ALA A C 1
ATOM 5563 O O . ALA A 1 687 ? -6.064 4.066 -29.214 1.00 88.56 687 ALA A O 1
ATOM 5564 N N . ASP A 1 688 ? -7.675 5.451 -28.499 1.00 91.62 688 ASP A N 1
ATOM 5565 C CA . ASP A 1 688 ? -6.815 6.639 -28.410 1.00 91.62 688 ASP A CA 1
ATOM 5566 C C . ASP A 1 688 ? -5.900 6.584 -27.175 1.00 91.62 688 ASP A C 1
ATOM 5568 O O . ASP A 1 688 ? -4.720 6.935 -27.253 1.00 91.62 688 ASP A O 1
ATOM 5572 N N . GLN A 1 689 ? -6.411 6.075 -26.049 1.00 93.00 689 GLN A N 1
ATOM 5573 C CA . GLN A 1 689 ? -5.631 5.833 -24.832 1.00 93.00 689 GLN A CA 1
ATOM 5574 C C . GLN A 1 689 ? -4.524 4.789 -25.063 1.00 93.00 689 GLN A C 1
ATOM 5576 O O . GLN A 1 689 ? -3.374 5.015 -24.672 1.00 93.00 689 GLN A O 1
ATOM 5581 N N . VAL A 1 690 ? -4.825 3.675 -25.739 1.00 90.62 690 VAL A N 1
ATOM 5582 C CA . VAL A 1 690 ? -3.826 2.656 -26.103 1.00 90.62 690 VAL A CA 1
ATOM 5583 C C . VAL A 1 690 ? -2.865 3.193 -27.167 1.00 90.62 690 VAL A C 1
ATOM 5585 O O . VAL A 1 690 ? -1.657 3.008 -27.039 1.00 90.62 690 VAL A O 1
ATOM 5588 N N . ALA A 1 691 ? -3.331 3.947 -28.169 1.00 90.75 691 ALA A N 1
ATOM 5589 C CA . ALA A 1 691 ? -2.436 4.584 -29.139 1.00 90.75 691 ALA A CA 1
ATOM 5590 C C . ALA A 1 691 ? -1.446 5.559 -28.472 1.00 90.75 691 ALA A C 1
ATOM 5592 O O . ALA A 1 691 ? -0.273 5.598 -28.853 1.00 90.75 691 ALA A O 1
ATOM 5593 N N . PHE A 1 692 ? -1.872 6.306 -27.448 1.00 93.88 692 PHE A N 1
ATOM 5594 C CA . PHE A 1 692 ? -0.986 7.139 -26.629 1.00 93.88 692 PHE A CA 1
ATOM 5595 C C . PHE A 1 692 ? 0.033 6.304 -25.831 1.00 93.88 692 PHE A C 1
ATOM 5597 O O . PHE A 1 692 ? 1.219 6.646 -25.814 1.00 93.88 692 PHE A O 1
ATOM 5604 N N . GLN A 1 693 ? -0.395 5.189 -25.228 1.00 92.06 693 GLN A N 1
ATOM 5605 C CA . GLN A 1 693 ? 0.478 4.259 -24.501 1.00 92.06 693 GLN A CA 1
ATOM 5606 C C . GLN A 1 693 ? 1.541 3.630 -25.417 1.00 92.06 693 GLN A C 1
ATOM 5608 O O . GLN A 1 693 ? 2.730 3.757 -25.122 1.00 92.06 693 GLN A O 1
ATOM 5613 N N . VAL A 1 694 ? 1.141 3.041 -26.551 1.00 88.50 694 VAL A N 1
ATOM 5614 C CA . VAL A 1 694 ? 2.044 2.424 -27.547 1.00 88.50 694 VAL A CA 1
ATOM 5615 C C . VAL A 1 694 ? 3.029 3.445 -28.127 1.00 88.50 694 VAL A C 1
ATOM 5617 O O . VAL A 1 694 ? 4.169 3.108 -28.430 1.00 88.50 694 VAL A O 1
ATOM 5620 N N . SER A 1 695 ? 2.631 4.716 -28.229 1.00 88.62 695 SER A N 1
ATOM 5621 C CA . SER A 1 695 ? 3.511 5.806 -28.678 1.00 88.62 695 SER A CA 1
ATOM 5622 C C . SER A 1 695 ? 4.588 6.208 -27.656 1.00 88.62 695 SER A C 1
ATOM 5624 O O . SER A 1 695 ? 5.351 7.132 -27.927 1.00 88.62 695 SER A O 1
ATOM 5626 N N . GLY A 1 696 ? 4.640 5.570 -26.480 1.00 89.81 696 GLY A N 1
ATOM 5627 C CA . GLY A 1 696 ? 5.551 5.913 -25.384 1.00 89.81 696 GLY A CA 1
ATOM 5628 C C . GLY A 1 696 ? 5.044 7.034 -24.469 1.00 89.81 696 GLY A C 1
ATOM 5629 O O . GLY A 1 696 ? 5.793 7.517 -23.619 1.00 89.81 696 GLY A O 1
ATOM 5630 N N . GLY A 1 697 ? 3.779 7.455 -24.597 1.00 93.50 697 GLY A N 1
ATOM 5631 C CA . GLY A 1 697 ? 3.227 8.605 -23.872 1.00 93.50 697 GLY A CA 1
ATOM 5632 C C . GLY A 1 697 ? 3.287 8.463 -22.350 1.00 93.50 697 GLY A C 1
ATOM 5633 O O . GLY A 1 697 ? 3.721 9.382 -21.658 1.00 93.50 697 GLY A O 1
ATOM 5634 N N . LEU A 1 698 ? 2.964 7.277 -21.827 1.00 93.44 698 LEU A N 1
ATOM 5635 C CA . LEU A 1 698 ? 3.080 6.966 -20.396 1.00 93.44 698 LEU A CA 1
ATOM 5636 C C . LEU A 1 698 ? 4.528 7.009 -19.881 1.00 93.44 698 LEU A C 1
ATOM 5638 O O . LEU A 1 698 ? 4.756 7.365 -18.726 1.00 93.44 698 LEU A O 1
ATOM 5642 N N . ALA A 1 699 ? 5.513 6.671 -20.720 1.00 91.81 699 ALA A N 1
ATOM 5643 C CA . ALA A 1 699 ? 6.926 6.769 -20.360 1.00 91.81 699 ALA A CA 1
ATOM 5644 C C . ALA A 1 699 ? 7.405 8.232 -20.355 1.00 91.81 699 ALA A C 1
ATOM 5646 O O . ALA A 1 699 ? 8.110 8.634 -19.432 1.00 91.81 699 ALA A O 1
ATOM 5647 N N . ALA A 1 700 ? 6.962 9.048 -21.319 1.00 93.00 700 ALA A N 1
ATOM 5648 C CA . ALA A 1 700 ? 7.243 10.484 -21.343 1.00 93.00 700 ALA A CA 1
ATOM 5649 C C . ALA A 1 700 ? 6.640 11.210 -20.122 1.00 93.00 700 ALA A C 1
ATOM 5651 O O . ALA A 1 700 ? 7.328 11.997 -19.472 1.00 93.00 700 ALA A O 1
ATOM 5652 N N . LEU A 1 701 ? 5.389 10.901 -19.751 1.00 94.38 701 LEU A N 1
ATOM 5653 C CA . LEU A 1 701 ? 4.767 11.435 -18.531 1.00 94.38 701 LEU A CA 1
ATOM 5654 C C . LEU A 1 701 ? 5.507 10.985 -17.264 1.00 94.38 701 LEU A C 1
ATOM 5656 O O . LEU A 1 701 ? 5.772 11.810 -16.394 1.00 94.38 701 LEU A O 1
ATOM 5660 N N . ALA A 1 702 ? 5.898 9.709 -17.171 1.00 91.69 702 ALA A N 1
ATOM 5661 C CA . ALA A 1 702 ? 6.700 9.210 -16.055 1.00 91.69 702 ALA A CA 1
ATOM 5662 C C . ALA A 1 702 ? 8.034 9.971 -15.908 1.00 91.69 702 ALA A C 1
ATOM 5664 O O . ALA A 1 702 ? 8.388 10.354 -14.796 1.00 91.69 702 ALA A O 1
ATOM 5665 N N . GLN A 1 703 ? 8.732 10.263 -17.013 1.00 89.50 703 GLN A N 1
ATOM 5666 C CA . GLN A 1 703 ? 9.965 11.061 -16.994 1.00 89.50 703 GLN A CA 1
ATOM 5667 C C . GLN A 1 703 ? 9.724 12.508 -16.534 1.00 89.50 703 GLN A C 1
ATOM 5669 O O . GLN A 1 703 ? 10.482 13.004 -15.705 1.00 89.50 703 GLN A O 1
ATOM 5674 N N . ILE A 1 704 ? 8.655 13.169 -17.005 1.00 89.38 704 ILE A N 1
ATOM 5675 C CA . ILE A 1 704 ? 8.266 14.521 -16.551 1.00 89.38 704 ILE A CA 1
ATOM 5676 C C . ILE A 1 704 ? 8.032 14.538 -15.034 1.00 89.38 704 ILE A C 1
ATOM 5678 O O . ILE A 1 704 ? 8.549 15.410 -14.338 1.00 89.38 704 ILE A O 1
ATOM 5682 N N . LEU A 1 705 ? 7.286 13.560 -14.514 1.00 88.69 705 LEU A N 1
ATOM 5683 C CA . LEU A 1 705 ? 6.973 13.466 -13.087 1.00 88.69 705 LEU A CA 1
ATOM 5684 C C . LEU A 1 705 ? 8.202 13.107 -12.235 1.00 88.69 705 LEU A C 1
ATOM 5686 O O . LEU A 1 705 ? 8.327 13.587 -11.112 1.00 88.69 705 LEU A O 1
ATOM 5690 N N . GLN A 1 706 ? 9.149 12.328 -12.765 1.00 84.25 706 GLN A N 1
ATOM 5691 C CA . GLN A 1 706 ? 10.371 11.943 -12.052 1.00 84.25 706 GLN A CA 1
ATOM 5692 C C . GLN A 1 706 ? 11.336 13.121 -11.805 1.00 84.25 706 GLN A C 1
ATOM 5694 O O . GLN A 1 706 ? 12.121 13.075 -10.862 1.00 84.25 706 GLN A O 1
ATOM 5699 N N . VAL A 1 707 ? 11.248 14.215 -12.576 1.00 74.81 707 VAL A N 1
ATOM 5700 C CA . VAL A 1 707 ? 12.029 15.449 -12.325 1.00 74.81 707 VAL A CA 1
ATOM 5701 C C . VAL A 1 707 ? 11.691 16.082 -10.964 1.00 74.81 707 VAL A C 1
ATOM 5703 O O . VAL A 1 707 ? 12.504 16.816 -10.403 1.00 74.81 707 VAL A O 1
ATOM 5706 N N . PHE A 1 708 ? 10.510 15.792 -10.410 1.00 69.06 708 PHE A N 1
ATOM 5707 C CA . PHE A 1 708 ? 10.033 16.381 -9.162 1.00 69.06 708 PHE A CA 1
ATOM 5708 C C . PHE A 1 708 ? 10.750 15.859 -7.903 1.00 69.06 708 PHE A C 1
ATOM 5710 O O . PHE A 1 708 ? 10.960 16.626 -6.966 1.00 69.06 708 PHE A O 1
ATOM 5717 N N . SER A 1 709 ? 11.198 14.596 -7.881 1.00 59.91 709 SER A N 1
ATOM 5718 C CA . SER A 1 709 ? 11.760 13.955 -6.674 1.00 59.91 709 SER A CA 1
ATOM 5719 C C . SER A 1 709 ? 13.150 14.462 -6.249 1.00 59.91 709 SER A C 1
ATOM 5721 O O . SER A 1 709 ? 13.766 13.885 -5.357 1.00 59.91 709 SER A O 1
ATOM 5723 N N . ALA A 1 710 ? 13.667 15.510 -6.895 1.00 54.25 710 ALA A N 1
ATOM 5724 C CA . ALA A 1 710 ? 14.899 16.199 -6.512 1.00 54.25 710 ALA A CA 1
ATOM 5725 C C . ALA A 1 710 ? 14.681 17.295 -5.443 1.00 54.25 710 ALA A C 1
ATOM 5727 O O . ALA A 1 710 ? 15.652 17.832 -4.911 1.00 54.25 710 ALA A O 1
ATOM 5728 N N . ALA A 1 711 ? 13.430 17.656 -5.130 1.00 58.69 711 ALA A N 1
ATOM 5729 C CA . ALA A 1 711 ? 13.116 18.671 -4.126 1.00 58.69 711 ALA A CA 1
ATOM 5730 C C . ALA A 1 711 ? 13.184 18.094 -2.697 1.00 58.69 711 ALA A C 1
ATOM 5732 O O . ALA A 1 711 ? 12.306 17.353 -2.264 1.00 58.69 711 ALA A O 1
ATOM 5733 N N . SER A 1 712 ? 14.220 18.462 -1.937 1.00 57.22 712 SER A N 1
ATOM 5734 C CA . SER A 1 712 ? 14.439 17.943 -0.573 1.00 57.22 712 SER A CA 1
ATOM 5735 C C . SER A 1 712 ? 13.713 18.710 0.541 1.00 57.22 712 SER A C 1
ATOM 5737 O O . SER A 1 712 ? 13.760 18.280 1.692 1.00 57.22 712 SER A O 1
ATOM 5739 N N . THR A 1 713 ? 13.080 19.855 0.253 1.00 63.31 713 THR A N 1
ATOM 5740 C CA . THR A 1 713 ? 12.397 20.687 1.264 1.00 63.31 713 THR A CA 1
ATOM 5741 C C . THR A 1 713 ? 11.074 21.268 0.742 1.00 63.31 713 THR A C 1
ATOM 5743 O O . THR A 1 713 ? 10.964 21.535 -0.456 1.00 63.31 713 THR A O 1
ATOM 5746 N N . PRO A 1 714 ? 10.079 21.538 1.617 1.00 62.31 714 PRO A N 1
ATOM 5747 C CA . PRO A 1 714 ? 8.766 22.070 1.215 1.00 62.31 714 PRO A CA 1
ATOM 5748 C C . PRO A 1 714 ? 8.788 23.429 0.503 1.00 62.31 714 PRO A C 1
ATOM 5750 O O . PRO A 1 714 ? 7.829 23.768 -0.184 1.00 62.31 714 PRO A O 1
ATOM 5753 N N . ASN A 1 715 ? 9.865 24.202 0.685 1.00 63.19 715 ASN A N 1
ATOM 5754 C CA . ASN A 1 715 ? 10.015 25.569 0.175 1.00 63.19 715 ASN A CA 1
ATOM 5755 C C . ASN A 1 715 ? 10.979 25.660 -1.026 1.00 63.19 715 ASN A C 1
ATOM 5757 O O . ASN A 1 715 ? 11.270 26.762 -1.490 1.00 63.19 715 ASN A O 1
ATOM 5761 N N . ALA A 1 716 ? 11.520 24.537 -1.513 1.00 66.50 716 ALA A N 1
ATOM 5762 C CA . ALA A 1 716 ? 12.383 24.534 -2.691 1.00 66.50 716 ALA A CA 1
ATOM 5763 C C . ALA A 1 716 ? 11.571 24.863 -3.955 1.00 66.50 716 ALA A C 1
ATOM 5765 O O . ALA A 1 716 ? 10.519 24.270 -4.191 1.00 66.50 716 ALA A O 1
ATOM 5766 N N . VAL A 1 717 ? 12.071 25.775 -4.796 1.00 65.12 717 VAL A N 1
ATOM 5767 C CA . VAL A 1 717 ? 11.438 26.085 -6.089 1.00 65.12 717 VAL A CA 1
ATOM 5768 C C . VAL A 1 717 ? 11.558 24.854 -6.999 1.00 65.12 717 VAL A C 1
ATOM 5770 O O . VAL A 1 717 ? 12.680 24.471 -7.341 1.00 65.12 717 VAL A O 1
ATOM 5773 N N . PRO A 1 718 ? 10.447 24.210 -7.404 1.00 71.75 718 PRO A N 1
ATOM 5774 C CA . PRO A 1 718 ? 10.518 23.001 -8.209 1.00 71.75 718 PRO A CA 1
ATOM 5775 C C . PRO A 1 718 ? 10.945 23.340 -9.641 1.00 71.75 718 PRO A C 1
ATOM 5777 O O . PRO A 1 718 ? 10.522 24.343 -10.218 1.00 71.75 718 PRO A O 1
ATOM 5780 N N . ARG A 1 719 ? 11.765 22.470 -10.243 1.00 78.12 719 ARG A N 1
ATOM 5781 C CA . ARG A 1 719 ? 12.312 22.662 -11.601 1.00 78.12 719 ARG A CA 1
ATOM 5782 C C . ARG A 1 719 ? 11.227 22.787 -12.679 1.00 78.12 719 ARG A C 1
ATOM 5784 O O . ARG A 1 719 ? 11.429 23.494 -13.664 1.00 78.12 719 ARG A O 1
ATOM 5791 N N . ILE A 1 720 ? 10.088 22.129 -12.462 1.00 84.25 720 ILE A N 1
ATOM 5792 C CA . ILE A 1 720 ? 8.850 22.252 -13.238 1.00 84.25 720 ILE A CA 1
ATOM 5793 C C . ILE A 1 720 ? 7.760 22.774 -12.282 1.00 84.25 720 ILE A C 1
ATOM 5795 O O . ILE A 1 720 ? 7.619 22.214 -11.193 1.00 84.25 720 ILE A O 1
ATOM 5799 N N . PRO A 1 721 ? 6.969 23.804 -12.646 1.00 87.19 721 PRO A N 1
ATOM 5800 C CA . PRO A 1 721 ? 5.905 24.318 -11.784 1.00 87.19 721 PRO A CA 1
ATOM 5801 C C . PRO A 1 721 ? 4.855 23.260 -11.417 1.00 87.19 721 PRO A C 1
ATOM 5803 O O . PRO A 1 721 ? 4.433 22.468 -12.261 1.00 87.19 721 PRO A O 1
ATOM 5806 N N . VAL A 1 722 ? 4.354 23.309 -10.176 1.00 85.44 722 VAL A N 1
ATOM 5807 C CA . VAL A 1 722 ? 3.354 22.353 -9.651 1.00 85.44 722 VAL A CA 1
ATOM 5808 C C . VAL A 1 722 ? 2.111 22.272 -10.546 1.00 85.44 722 VAL A C 1
ATOM 5810 O O . VAL A 1 722 ? 1.597 21.185 -10.779 1.00 85.44 722 VAL A O 1
ATOM 5813 N N . LYS A 1 723 ? 1.669 23.390 -11.139 1.00 89.12 723 LYS A N 1
ATOM 5814 C CA . LYS A 1 723 ? 0.542 23.423 -12.090 1.00 89.12 723 LYS A CA 1
ATOM 5815 C C . LYS A 1 723 ? 0.759 22.509 -13.308 1.00 89.12 723 LYS A C 1
ATOM 5817 O O . LYS A 1 723 ? -0.155 21.778 -13.685 1.00 89.12 723 LYS A O 1
ATOM 5822 N N . SER A 1 724 ? 1.957 22.520 -13.889 1.00 91.06 724 SER A N 1
ATOM 5823 C CA . SER A 1 724 ? 2.323 21.676 -15.034 1.00 91.06 724 SER A CA 1
ATOM 5824 C C . SER A 1 724 ? 2.456 20.206 -14.633 1.00 91.06 724 SER A C 1
ATOM 5826 O O . SER A 1 724 ? 2.073 19.319 -15.393 1.00 91.06 724 SER A O 1
ATOM 5828 N N . LEU A 1 725 ? 2.918 19.932 -13.407 1.00 90.62 725 LEU A N 1
ATOM 5829 C CA . LEU A 1 725 ? 2.927 18.579 -12.840 1.00 90.62 725 LEU A CA 1
ATOM 5830 C C . LEU A 1 725 ? 1.500 18.057 -12.609 1.00 90.62 725 LEU A C 1
ATOM 5832 O O . LEU A 1 725 ? 1.209 16.929 -12.993 1.00 90.62 725 LEU A O 1
ATOM 5836 N N . CYS A 1 726 ? 0.579 18.881 -12.097 1.00 91.94 726 CYS A N 1
ATOM 5837 C CA . CYS A 1 726 ? -0.845 18.538 -12.014 1.00 91.94 726 CYS A CA 1
ATOM 5838 C C . CYS A 1 726 ? -1.442 18.231 -13.398 1.00 91.94 726 CYS A C 1
ATOM 5840 O O . CYS A 1 726 ? -2.193 17.269 -13.534 1.00 91.94 726 CYS A O 1
ATOM 5842 N N . ALA A 1 727 ? -1.085 18.995 -14.438 1.00 93.56 727 ALA A N 1
ATOM 5843 C CA . ALA A 1 727 ? -1.513 18.713 -15.810 1.00 93.56 727 ALA A CA 1
ATOM 5844 C C . ALA A 1 727 ? -0.940 17.381 -16.338 1.00 93.56 727 ALA A C 1
ATOM 5846 O O . ALA A 1 727 ? -1.655 16.622 -16.996 1.00 93.56 727 ALA A O 1
ATOM 5847 N N . ALA A 1 728 ? 0.314 17.052 -16.012 1.00 95.06 728 ALA A N 1
ATOM 5848 C CA . ALA A 1 728 ? 0.933 15.775 -16.369 1.00 95.06 728 ALA A CA 1
ATOM 5849 C C . ALA A 1 728 ? 0.276 14.588 -15.639 1.00 95.06 728 ALA A C 1
ATOM 5851 O O . ALA A 1 728 ? -0.037 13.586 -16.281 1.00 95.06 728 ALA A O 1
ATOM 5852 N N . VAL A 1 729 ? -0.012 14.717 -14.337 1.00 95.31 729 VAL A N 1
ATOM 5853 C CA . VAL A 1 729 ? -0.764 13.714 -13.559 1.00 95.31 729 VAL A CA 1
ATOM 5854 C C . VAL A 1 729 ? -2.187 13.553 -14.097 1.00 95.31 729 VAL A C 1
ATOM 5856 O O . VAL A 1 729 ? -2.616 12.427 -14.316 1.00 95.31 729 VAL A O 1
ATOM 5859 N N . ASN A 1 730 ? -2.896 14.642 -14.415 1.00 95.69 730 ASN A N 1
ATOM 5860 C CA . ASN A 1 730 ? -4.225 14.567 -15.030 1.00 95.69 730 ASN A CA 1
ATOM 5861 C C . ASN A 1 730 ? -4.191 13.884 -16.409 1.00 95.69 730 ASN A C 1
ATOM 5863 O O . ASN A 1 730 ? -5.057 13.071 -16.716 1.00 95.69 730 ASN A O 1
ATOM 5867 N N . THR A 1 731 ? -3.164 14.148 -17.223 1.00 96.62 731 THR A N 1
ATOM 5868 C CA . THR A 1 731 ? -2.972 13.448 -18.507 1.00 96.62 731 THR A CA 1
ATOM 5869 C C . THR A 1 731 ? -2.715 11.949 -18.282 1.00 96.62 731 THR A C 1
ATOM 5871 O O . THR A 1 731 ? -3.234 11.115 -19.024 1.00 96.62 731 THR A O 1
ATOM 5874 N N . PHE A 1 732 ? -1.969 11.588 -17.230 1.00 97.00 732 PHE A N 1
ATOM 5875 C CA . PHE A 1 732 ? -1.744 10.194 -16.832 1.00 97.00 732 PHE A CA 1
ATOM 5876 C C . PHE A 1 732 ? -3.061 9.530 -16.396 1.00 97.00 732 PHE A C 1
ATOM 5878 O O . PHE A 1 732 ? -3.397 8.463 -16.910 1.00 97.00 732 PHE A O 1
ATOM 5885 N N . PHE A 1 733 ? -3.845 10.184 -15.533 1.00 96.50 733 PHE A N 1
ATOM 5886 C CA . PHE A 1 733 ? -5.188 9.748 -15.142 1.00 96.50 733 PHE A CA 1
ATOM 5887 C C . PHE A 1 733 ? -6.083 9.520 -16.366 1.00 96.50 733 PHE A C 1
ATOM 5889 O O . PHE A 1 733 ? -6.562 8.407 -16.550 1.00 96.50 733 PHE A O 1
ATOM 5896 N N . LEU A 1 734 ? -6.233 10.507 -17.256 1.00 96.31 734 LEU A N 1
ATOM 5897 C CA . LEU A 1 734 ? -7.060 10.391 -18.465 1.00 96.31 734 LEU A CA 1
ATOM 5898 C C . LEU A 1 734 ? -6.606 9.270 -19.411 1.00 96.31 734 LEU A C 1
ATOM 5900 O O . LEU A 1 734 ? -7.431 8.686 -20.109 1.00 96.31 734 LEU A O 1
ATOM 5904 N N . SER A 1 735 ? -5.313 8.937 -19.435 1.00 95.31 735 SER A N 1
ATOM 5905 C CA . SER A 1 735 ? -4.812 7.802 -20.219 1.00 95.31 735 SER A CA 1
ATOM 5906 C C . SER A 1 735 ? -5.138 6.430 -19.613 1.00 95.31 735 SER A C 1
ATOM 5908 O O . SER A 1 735 ? -5.101 5.439 -20.336 1.00 95.31 735 SER A O 1
ATOM 5910 N N . CYS A 1 736 ? -5.454 6.356 -18.317 1.00 94.12 736 CYS A N 1
ATOM 5911 C CA . CYS A 1 736 ? -5.770 5.112 -17.604 1.00 94.12 736 CYS A CA 1
ATOM 5912 C C . CYS A 1 736 ? -7.258 4.984 -17.231 1.00 94.12 736 CYS A C 1
ATOM 5914 O O . CYS A 1 736 ? -7.740 3.872 -17.037 1.00 94.12 736 CYS A O 1
ATOM 5916 N N . ALA A 1 737 ? -7.987 6.097 -17.131 1.00 92.25 737 ALA A N 1
ATOM 5917 C CA . ALA A 1 737 ? -9.390 6.132 -16.737 1.00 92.25 737 ALA A CA 1
ATOM 5918 C C . ALA A 1 737 ? -10.239 5.225 -17.643 1.00 92.25 737 ALA A C 1
ATOM 5920 O O . ALA A 1 737 ? -10.255 5.403 -18.862 1.00 92.25 737 ALA A O 1
ATOM 5921 N N . SER A 1 738 ? -10.927 4.258 -17.029 1.00 86.69 738 SER A N 1
ATOM 5922 C CA . SER A 1 738 ? -11.797 3.278 -17.700 1.00 86.69 738 SER A CA 1
ATOM 5923 C C . SER A 1 738 ? -11.095 2.363 -18.726 1.00 86.69 738 SER A C 1
ATOM 5925 O O . SER A 1 738 ? -11.770 1.735 -19.536 1.00 86.69 738 SER A O 1
ATOM 5927 N N . CYS A 1 739 ? -9.759 2.252 -18.697 1.00 89.75 739 CYS A N 1
ATOM 5928 C CA . CYS A 1 739 ? -8.972 1.520 -19.697 1.00 89.75 739 CYS A CA 1
ATOM 5929 C C . CYS A 1 739 ? -8.159 0.379 -19.059 1.00 89.75 739 CYS A C 1
ATOM 5931 O O . CYS A 1 739 ? -7.000 0.565 -18.665 1.00 89.75 739 CYS A O 1
ATOM 5933 N N . ALA A 1 740 ? -8.746 -0.823 -18.978 1.00 87.31 740 ALA A N 1
ATOM 5934 C CA . ALA A 1 740 ? -8.132 -1.973 -18.305 1.00 87.31 740 ALA A CA 1
ATOM 5935 C C . ALA A 1 740 ? -6.779 -2.366 -18.928 1.00 87.31 740 ALA A C 1
ATOM 5937 O O . ALA A 1 740 ? -5.839 -2.716 -18.206 1.00 87.31 740 ALA A O 1
ATOM 5938 N N . SER A 1 741 ? -6.637 -2.221 -20.251 1.00 86.88 741 SER A N 1
ATOM 5939 C CA . SER A 1 741 ? -5.374 -2.424 -20.977 1.00 86.88 741 SER A CA 1
ATOM 5940 C C . SER A 1 741 ? -4.251 -1.505 -20.470 1.00 86.88 741 SER A C 1
ATOM 5942 O O . SER A 1 741 ? -3.162 -1.976 -20.124 1.00 86.88 741 SER A O 1
ATOM 5944 N N . ASN A 1 742 ? -4.504 -0.196 -20.355 1.00 92.19 742 ASN A N 1
ATOM 5945 C CA . ASN A 1 742 ? -3.486 0.752 -19.895 1.00 92.19 742 ASN A CA 1
ATOM 5946 C C . ASN A 1 742 ? -3.185 0.595 -18.399 1.00 92.19 742 ASN A C 1
ATOM 5948 O O . ASN A 1 742 ? -2.016 0.649 -18.012 1.00 92.19 742 ASN A O 1
ATOM 5952 N N . CYS A 1 743 ? -4.189 0.316 -17.564 1.00 93.00 743 CYS A N 1
ATOM 5953 C CA . CYS A 1 743 ? -3.977 -0.005 -16.150 1.00 93.00 743 CYS A CA 1
ATOM 5954 C C . CYS A 1 743 ? -3.117 -1.265 -15.969 1.00 93.00 743 CYS A C 1
ATOM 5956 O O . CYS A 1 743 ? -2.170 -1.257 -15.177 1.00 93.00 743 CYS A O 1
ATOM 5958 N N . SER A 1 744 ? -3.380 -2.310 -16.758 1.00 89.88 744 SER A N 1
ATOM 5959 C CA . SER A 1 744 ? -2.578 -3.539 -16.786 1.00 89.88 744 SER A CA 1
ATOM 5960 C C . SER A 1 744 ? -1.141 -3.256 -17.220 1.00 89.88 744 SER A C 1
ATOM 5962 O O . SER A 1 744 ? -0.202 -3.668 -16.540 1.00 89.88 744 SER A O 1
ATOM 5964 N N . TYR A 1 745 ? -0.943 -2.486 -18.297 1.00 90.81 745 TYR A N 1
ATOM 5965 C CA . TYR A 1 745 ? 0.391 -2.060 -18.724 1.00 90.81 745 TYR A CA 1
ATOM 5966 C C . TYR A 1 745 ? 1.134 -1.317 -17.601 1.00 90.81 745 TYR A C 1
ATOM 5968 O O . TYR A 1 745 ? 2.271 -1.671 -17.303 1.00 90.81 745 TYR A O 1
ATOM 5976 N N . VAL A 1 746 ? 0.493 -0.357 -16.924 1.00 94.81 746 VAL A N 1
ATOM 5977 C CA . VAL A 1 746 ? 1.096 0.431 -15.830 1.00 94.81 746 VAL A CA 1
ATOM 5978 C C . VAL A 1 746 ? 1.479 -0.428 -14.612 1.00 94.81 746 VAL A C 1
ATOM 5980 O O . VAL A 1 746 ? 2.500 -0.144 -13.970 1.00 94.81 746 VAL A O 1
ATOM 5983 N N . LEU A 1 747 ? 0.720 -1.493 -14.321 1.00 93.62 747 LEU A N 1
ATOM 5984 C CA . LEU A 1 747 ? 1.065 -2.508 -13.319 1.00 93.62 747 LEU A CA 1
ATOM 5985 C C . LEU A 1 747 ? 2.284 -3.339 -13.756 1.00 93.62 747 LEU A C 1
ATOM 5987 O O . LEU A 1 747 ? 3.290 -3.392 -13.045 1.00 93.62 747 LEU A O 1
ATOM 5991 N N . PHE A 1 748 ? 2.222 -3.981 -14.927 1.00 91.69 748 PHE A N 1
ATOM 5992 C CA . PHE A 1 748 ? 3.257 -4.921 -15.376 1.00 91.69 748 PHE A CA 1
ATOM 5993 C C . PHE A 1 748 ? 4.586 -4.236 -15.731 1.00 91.69 748 PHE A C 1
ATOM 5995 O O . PHE A 1 748 ? 5.651 -4.768 -15.398 1.00 91.69 748 PHE A O 1
ATOM 6002 N N . SER A 1 749 ? 4.538 -3.026 -16.299 1.00 92.12 749 SER A N 1
ATOM 6003 C CA . SER A 1 749 ? 5.699 -2.161 -16.554 1.00 92.12 749 SER A CA 1
ATOM 6004 C C . SER A 1 749 ? 6.194 -1.422 -15.297 1.00 92.12 749 SER A C 1
ATOM 6006 O O . SER A 1 749 ? 7.030 -0.524 -15.399 1.00 92.12 749 SER A O 1
ATOM 6008 N N . ASN A 1 750 ? 5.622 -1.711 -14.122 1.00 93.94 750 ASN A N 1
ATOM 6009 C CA . ASN A 1 750 ? 5.965 -1.139 -12.816 1.00 93.94 750 ASN A CA 1
ATOM 6010 C C . ASN A 1 750 ? 5.965 0.406 -12.730 1.00 93.94 750 ASN A C 1
ATOM 6012 O O . ASN A 1 750 ? 6.602 0.993 -11.849 1.00 93.94 750 ASN A O 1
ATOM 6016 N N . LYS A 1 751 ? 5.224 1.085 -13.617 1.00 93.62 751 LYS A N 1
ATOM 6017 C CA . LYS A 1 751 ? 5.062 2.550 -13.575 1.00 93.62 751 LYS A CA 1
ATOM 6018 C C . LYS A 1 751 ? 4.155 2.964 -12.412 1.00 93.62 751 LYS A C 1
ATOM 6020 O O . LYS A 1 751 ? 4.334 4.048 -11.865 1.00 93.62 751 LYS A O 1
ATOM 6025 N N . ILE A 1 752 ? 3.283 2.067 -11.942 1.00 95.06 752 ILE A N 1
ATOM 6026 C CA . ILE A 1 752 ? 2.499 2.269 -10.716 1.00 95.06 752 ILE A CA 1
ATOM 6027 C C . ILE A 1 752 ? 3.371 2.526 -9.478 1.00 95.06 752 ILE A C 1
ATOM 6029 O O . ILE A 1 752 ? 3.048 3.394 -8.675 1.00 95.06 752 ILE A O 1
ATOM 6033 N N . ALA A 1 753 ? 4.515 1.847 -9.343 1.00 94.06 753 ALA A N 1
ATOM 6034 C CA . ALA A 1 753 ? 5.396 2.049 -8.196 1.00 94.06 753 ALA A CA 1
ATOM 6035 C C . ALA A 1 753 ? 6.125 3.404 -8.241 1.00 94.06 753 ALA A C 1
ATOM 6037 O O . ALA A 1 753 ? 6.434 3.950 -7.191 1.00 94.06 753 ALA A O 1
ATOM 6038 N N . LEU A 1 754 ? 6.346 3.999 -9.424 1.00 93.19 754 LEU A N 1
ATOM 6039 C CA . LEU A 1 754 ? 6.813 5.392 -9.516 1.00 93.19 754 LEU A CA 1
ATOM 6040 C C . LEU A 1 754 ? 5.761 6.363 -8.956 1.00 93.19 754 LEU A C 1
ATOM 6042 O O . LEU A 1 754 ? 6.109 7.276 -8.217 1.00 93.19 754 LEU A O 1
ATOM 6046 N N . LEU A 1 755 ? 4.480 6.155 -9.278 1.00 94.94 755 LEU A N 1
ATOM 6047 C CA . LEU A 1 755 ? 3.388 6.982 -8.753 1.00 94.94 755 LEU A CA 1
ATOM 6048 C C . LEU A 1 755 ? 3.235 6.827 -7.228 1.00 94.94 755 LEU A C 1
ATOM 6050 O O . LEU A 1 755 ? 3.030 7.825 -6.540 1.00 94.94 755 LEU A O 1
ATOM 6054 N N . MET A 1 756 ? 3.397 5.609 -6.695 1.00 95.00 756 MET A N 1
ATOM 6055 C CA . MET A 1 756 ? 3.439 5.360 -5.244 1.00 95.00 756 MET A CA 1
ATOM 6056 C C . MET A 1 756 ? 4.627 6.067 -4.573 1.00 95.00 756 MET A C 1
ATOM 6058 O O . MET A 1 756 ? 4.447 6.686 -3.527 1.00 95.00 756 MET A O 1
ATOM 6062 N N . ASP A 1 757 ? 5.818 6.034 -5.181 1.00 93.06 757 ASP A N 1
ATOM 6063 C CA . ASP A 1 757 ? 7.015 6.707 -4.653 1.00 93.06 757 ASP A CA 1
ATOM 6064 C C . ASP A 1 757 ? 6.855 8.235 -4.647 1.00 93.06 757 ASP A C 1
ATOM 6066 O O . ASP A 1 757 ? 7.238 8.894 -3.681 1.00 93.06 757 ASP A O 1
ATOM 6070 N N . LEU A 1 758 ? 6.245 8.805 -5.693 1.00 92.25 758 LEU A N 1
ATOM 6071 C CA . LEU A 1 758 ? 5.929 10.236 -5.772 1.00 92.25 758 LEU A CA 1
ATOM 6072 C C . LEU A 1 758 ? 4.893 10.654 -4.717 1.00 92.25 758 LEU A C 1
ATOM 6074 O O . LEU A 1 758 ? 5.064 11.691 -4.073 1.00 92.25 758 LEU A O 1
ATOM 6078 N N . LEU A 1 759 ? 3.854 9.840 -4.500 1.00 93.69 759 LEU A N 1
ATOM 6079 C CA . LEU A 1 759 ? 2.866 10.063 -3.443 1.00 93.69 759 LEU A CA 1
ATOM 6080 C C . LEU A 1 759 ? 3.514 9.987 -2.051 1.00 93.69 759 LEU A C 1
ATOM 6082 O O . LEU A 1 759 ? 3.324 10.890 -1.239 1.00 93.69 759 LEU A O 1
ATOM 6086 N N . LEU A 1 760 ? 4.324 8.958 -1.786 1.00 92.44 760 LEU A N 1
ATOM 6087 C CA . LEU A 1 760 ? 5.060 8.822 -0.528 1.00 92.44 760 LEU A CA 1
ATOM 6088 C C . LEU A 1 760 ? 6.007 10.004 -0.299 1.00 92.44 760 LEU A C 1
ATOM 6090 O O . LEU A 1 760 ? 6.083 10.511 0.817 1.00 92.44 760 LEU A O 1
ATOM 6094 N N . HIS A 1 761 ? 6.718 10.458 -1.332 1.00 89.31 761 HIS A N 1
ATOM 6095 C CA . HIS A 1 761 ? 7.604 11.617 -1.253 1.00 89.31 761 HIS A CA 1
ATOM 6096 C C . HIS A 1 761 ? 6.827 12.895 -0.902 1.00 89.31 761 HIS A C 1
ATOM 6098 O O . HIS A 1 761 ? 7.235 13.622 0.002 1.00 89.31 761 HIS A O 1
ATOM 6104 N N . GLN A 1 762 ? 5.666 13.129 -1.527 1.00 87.69 762 GLN A N 1
ATOM 6105 C CA . GLN A 1 762 ? 4.782 14.245 -1.171 1.00 87.69 762 GLN A CA 1
ATOM 6106 C C . GLN A 1 762 ? 4.285 14.171 0.273 1.00 87.69 762 GLN A C 1
ATOM 6108 O O . GLN A 1 762 ? 4.402 15.150 1.009 1.00 87.69 762 GLN A O 1
ATOM 6113 N N . LEU A 1 763 ? 3.803 13.008 0.715 1.00 89.62 763 LEU A N 1
ATOM 6114 C CA . LEU A 1 763 ? 3.390 12.826 2.105 1.00 89.62 763 LEU A CA 1
ATOM 6115 C C . LEU A 1 763 ? 4.578 13.007 3.068 1.00 89.62 763 LEU A C 1
ATOM 6117 O O . LEU A 1 763 ? 4.432 13.648 4.097 1.00 89.62 763 LEU A O 1
ATOM 6121 N N . THR A 1 764 ? 5.777 12.539 2.724 1.00 88.25 764 THR A N 1
ATOM 6122 C CA . THR A 1 764 ? 6.974 12.671 3.578 1.00 88.25 764 THR A CA 1
ATOM 6123 C C . THR A 1 764 ? 7.457 14.120 3.711 1.00 88.25 764 THR A C 1
ATOM 6125 O O . THR A 1 764 ? 7.946 14.496 4.772 1.00 88.25 764 THR A O 1
ATOM 6128 N N . LEU A 1 765 ? 7.306 14.951 2.672 1.00 83.75 765 LEU A N 1
ATOM 6129 C CA . LEU A 1 765 ? 7.666 16.376 2.725 1.00 83.75 765 LEU A CA 1
ATOM 6130 C C . LEU A 1 765 ? 6.738 17.197 3.633 1.00 83.75 765 LEU A C 1
ATOM 6132 O O . LEU A 1 765 ? 7.183 18.160 4.257 1.00 83.75 765 LEU A O 1
ATOM 6136 N N . TYR A 1 766 ? 5.451 16.849 3.682 1.00 82.25 766 TYR A N 1
ATOM 6137 C CA . TYR A 1 766 ? 4.417 17.694 4.285 1.00 82.25 766 TYR A CA 1
ATOM 6138 C C . TYR A 1 766 ? 3.749 17.108 5.545 1.00 82.25 766 TYR A C 1
ATOM 6140 O O . TYR A 1 766 ? 3.104 17.855 6.288 1.00 82.25 766 TYR A O 1
ATOM 6148 N N . VAL A 1 767 ? 3.908 15.806 5.806 1.00 80.75 767 VAL A N 1
ATOM 6149 C CA . VAL A 1 767 ? 3.418 15.102 7.002 1.00 80.75 767 VAL A CA 1
ATOM 6150 C C . VAL A 1 767 ? 4.614 14.792 7.913 1.00 80.75 767 VAL A C 1
ATOM 6152 O O . VAL A 1 767 ? 5.493 14.016 7.511 1.00 80.75 767 VAL A O 1
ATOM 6155 N N . PRO A 1 768 ? 4.683 15.377 9.127 1.00 68.38 768 PRO A N 1
ATOM 6156 C CA . PRO A 1 768 ? 5.789 15.143 10.053 1.00 68.38 768 PRO A CA 1
ATOM 6157 C C . PRO A 1 768 ? 5.903 13.663 10.459 1.00 68.38 768 PRO A C 1
ATOM 6159 O O . PRO A 1 768 ? 5.010 12.852 10.218 1.00 68.38 768 PRO A O 1
ATOM 6162 N N . ASP A 1 769 ? 7.040 13.288 11.039 1.00 62.62 769 ASP A N 1
ATOM 6163 C CA . ASP A 1 769 ? 7.201 11.971 11.661 1.00 62.62 769 ASP A CA 1
ATOM 6164 C C . ASP A 1 769 ? 6.553 11.973 13.055 1.00 62.62 769 ASP A C 1
ATOM 6166 O O . ASP A 1 769 ? 6.728 12.937 13.806 1.00 62.62 769 ASP A O 1
ATOM 6170 N N . GLU A 1 770 ? 5.835 10.892 13.386 1.00 50.91 770 GLU A N 1
ATOM 6171 C CA . GLU A 1 770 ? 5.060 10.689 14.631 1.00 50.91 770 GLU A CA 1
ATOM 6172 C C . GLU A 1 770 ? 5.834 11.108 15.896 1.00 50.91 770 GLU A C 1
ATOM 6174 O O . GLU A 1 770 ? 5.317 11.796 16.776 1.00 50.91 770 GLU A O 1
ATOM 6179 N N . ASP A 1 771 ? 7.123 10.767 15.940 1.00 44.44 771 ASP A N 1
ATOM 6180 C CA . ASP A 1 771 ? 8.026 10.994 17.073 1.00 44.44 771 ASP A CA 1
ATOM 6181 C C . ASP A 1 771 ? 8.362 12.488 17.307 1.00 44.44 771 ASP A C 1
ATOM 6183 O O . ASP A 1 771 ? 9.007 12.848 18.292 1.00 44.44 771 ASP A O 1
ATOM 6187 N N . LYS A 1 772 ? 7.921 13.384 16.408 1.00 41.59 772 LYS A N 1
ATOM 6188 C CA . LYS A 1 772 ? 8.039 14.850 16.525 1.00 41.59 772 LYS A CA 1
ATOM 6189 C C . LYS A 1 772 ? 6.691 15.573 16.600 1.00 41.59 772 LYS A C 1
ATOM 6191 O O . LYS A 1 772 ? 6.684 16.775 16.861 1.00 41.59 772 LYS A O 1
ATOM 6196 N N . SER A 1 773 ? 5.559 14.893 16.406 1.00 41.81 773 SER A N 1
ATOM 6197 C CA . SER A 1 773 ? 4.213 15.486 16.513 1.00 41.81 773 SER A CA 1
ATOM 6198 C C . SER A 1 773 ? 3.684 15.499 17.952 1.00 41.81 773 SER A C 1
ATOM 6200 O O . SER A 1 773 ? 2.529 15.172 18.224 1.00 41.81 773 SER A O 1
ATOM 6202 N N . ILE A 1 774 ? 4.533 15.932 18.886 1.00 37.38 774 ILE A N 1
ATOM 6203 C CA . ILE A 1 774 ? 4.128 16.306 20.241 1.00 37.38 774 ILE A CA 1
ATOM 6204 C C . ILE A 1 774 ? 3.343 17.629 20.124 1.00 37.38 774 ILE A C 1
ATOM 6206 O O . ILE A 1 774 ? 3.923 18.710 20.094 1.00 37.38 774 ILE A O 1
ATOM 6210 N N . PHE A 1 775 ? 2.016 17.493 20.022 1.00 35.31 775 PHE A N 1
ATOM 6211 C CA . PHE A 1 775 ? 0.976 18.528 19.881 1.00 35.31 775 PHE A CA 1
ATOM 6212 C C . PHE A 1 775 ? 0.865 19.296 18.551 1.00 35.31 775 PHE A C 1
ATOM 6214 O O . PHE A 1 775 ? 1.815 19.855 18.008 1.00 35.31 775 PHE A O 1
ATOM 6221 N N . GLY A 1 776 ? -0.392 19.450 18.116 1.00 41.06 776 GLY A N 1
ATOM 6222 C CA . GLY A 1 776 ? -0.968 20.743 17.714 1.00 41.06 776 GLY A CA 1
ATOM 6223 C C . GLY A 1 776 ? -0.527 21.386 16.397 1.00 41.06 776 GLY A C 1
ATOM 6224 O O . GLY A 1 776 ? -1.197 22.305 15.930 1.00 41.06 776 GLY A O 1
ATOM 6225 N N . ARG A 1 777 ? 0.547 20.929 15.747 1.00 42.00 777 ARG A N 1
ATOM 6226 C CA . ARG A 1 777 ? 0.870 21.375 14.386 1.00 42.00 777 ARG A CA 1
ATOM 6227 C C . ARG A 1 777 ? -0.009 20.635 13.389 1.00 42.00 777 ARG A C 1
ATOM 6229 O O . ARG A 1 777 ? 0.271 19.493 13.039 1.00 42.00 777 ARG A O 1
ATOM 6236 N N . SER A 1 778 ? -1.049 21.326 12.920 1.00 55.47 778 SER A N 1
ATOM 6237 C CA . SER A 1 778 ? -1.842 20.929 11.755 1.00 55.47 778 SER A CA 1
ATOM 6238 C C . SER A 1 778 ? -0.927 20.444 10.632 1.00 55.47 778 SER A C 1
ATOM 6240 O O . SER A 1 778 ? 0.042 21.141 10.303 1.00 55.47 778 SER A O 1
ATOM 6242 N N . VAL A 1 779 ? -1.262 19.311 10.010 1.00 62.88 779 VAL A N 1
ATOM 6243 C CA . VAL A 1 779 ? -0.617 18.874 8.766 1.00 62.88 779 VAL A CA 1
ATOM 6244 C C . VAL A 1 779 ? -0.581 20.045 7.787 1.00 62.88 779 VAL A C 1
ATOM 6246 O O . VAL A 1 779 ? -1.538 20.821 7.696 1.00 62.88 779 VAL A O 1
ATOM 6249 N N . ASN A 1 780 ? 0.553 20.221 7.103 1.00 68.94 780 ASN A N 1
ATOM 6250 C CA . ASN A 1 780 ? 0.744 21.372 6.234 1.00 68.94 780 ASN A CA 1
ATOM 6251 C C . ASN A 1 780 ? -0.397 21.408 5.205 1.00 68.94 780 ASN A C 1
ATOM 6253 O O . ASN A 1 780 ? -0.580 20.446 4.462 1.00 68.94 780 ASN A O 1
ATOM 6257 N N . LYS A 1 781 ? -1.163 22.509 5.152 1.00 76.69 781 LYS A N 1
ATOM 6258 C CA . LYS A 1 781 ? -2.336 22.632 4.265 1.00 76.69 781 LYS A CA 1
ATOM 6259 C C . LYS A 1 781 ? -1.986 22.416 2.783 1.00 76.69 781 LYS A C 1
ATOM 6261 O O . LYS A 1 781 ? -2.876 22.098 1.999 1.00 76.69 781 LYS A O 1
ATOM 6266 N N . LEU A 1 782 ? -0.701 22.516 2.425 1.00 74.88 782 LEU A N 1
ATOM 6267 C CA . LEU A 1 782 ? -0.162 22.153 1.115 1.00 74.88 782 LEU A CA 1
ATOM 6268 C C . LEU A 1 782 ? -0.311 20.655 0.756 1.00 74.88 782 LEU A C 1
ATOM 6270 O O . LEU A 1 782 ? -0.364 20.345 -0.430 1.00 74.88 782 LEU A O 1
ATOM 6274 N N . VAL A 1 783 ? -0.475 19.727 1.719 1.00 82.25 783 VAL A N 1
ATOM 6275 C CA . VAL A 1 783 ? -0.810 18.305 1.433 1.00 82.25 783 VAL A CA 1
ATOM 6276 C C . VAL A 1 783 ? -2.037 18.203 0.536 1.00 82.25 783 VAL A C 1
ATOM 6278 O O . VAL A 1 783 ? -2.054 17.415 -0.409 1.00 82.25 783 VAL A O 1
ATOM 6281 N N . PHE A 1 784 ? -3.046 19.026 0.823 1.00 84.31 784 PHE A N 1
ATOM 6282 C CA . PHE A 1 784 ? -4.335 19.024 0.142 1.00 84.31 784 PHE A CA 1
ATOM 6283 C C . PHE A 1 784 ? -4.291 19.737 -1.221 1.00 84.31 784 PHE A C 1
ATOM 6285 O O . PHE A 1 784 ? -5.327 19.921 -1.854 1.00 84.31 784 PHE A O 1
ATOM 6292 N N . GLU A 1 785 ? -3.124 20.166 -1.712 1.00 78.56 785 GLU A N 1
ATOM 6293 C CA . GLU A 1 785 ? -3.026 20.707 -3.066 1.00 78.56 785 GLU A CA 1
ATOM 6294 C C . GLU A 1 785 ? -3.249 19.649 -4.160 1.00 78.56 785 GLU A C 1
ATOM 6296 O O . GLU A 1 785 ? -3.326 18.436 -3.932 1.00 78.56 785 GLU A O 1
ATOM 6301 N N . GLY A 1 786 ? -3.428 20.144 -5.388 1.00 82.31 786 GLY A N 1
ATOM 6302 C CA . GLY A 1 786 ? -3.902 19.341 -6.513 1.00 82.31 786 GLY A CA 1
ATOM 6303 C C . GLY A 1 786 ? -2.965 18.203 -6.921 1.00 82.31 786 GLY A C 1
ATOM 6304 O O . GLY A 1 786 ? -3.444 17.231 -7.495 1.00 82.31 786 GLY A O 1
ATOM 6305 N N . LEU A 1 787 ? -1.665 18.285 -6.611 1.00 89.25 787 LEU A N 1
ATOM 6306 C CA . LEU A 1 787 ? -0.698 17.263 -7.016 1.00 89.25 787 LEU A CA 1
ATOM 6307 C C . LEU A 1 787 ? -0.880 15.967 -6.216 1.00 89.25 787 LEU A C 1
ATOM 6309 O O . LEU A 1 787 ? -1.090 14.914 -6.814 1.00 89.25 787 LEU A O 1
ATOM 6313 N N . THR A 1 788 ? -0.878 16.037 -4.880 1.00 91.94 788 THR A N 1
ATOM 6314 C CA . THR A 1 788 ? -1.089 14.865 -4.011 1.00 91.94 788 THR A CA 1
ATOM 6315 C C . THR A 1 788 ? -2.461 14.239 -4.248 1.00 91.94 788 THR A C 1
ATOM 6317 O O . THR A 1 788 ? -2.575 13.024 -4.394 1.00 91.94 788 THR A O 1
ATOM 6320 N N . THR A 1 789 ? -3.499 15.075 -4.362 1.00 93.44 789 THR A N 1
ATOM 6321 C CA . THR A 1 789 ? -4.873 14.627 -4.639 1.00 93.44 789 THR A CA 1
ATOM 6322 C C . THR A 1 789 ? -4.981 13.968 -6.018 1.00 93.44 789 THR A C 1
ATOM 6324 O O . THR A 1 789 ? -5.574 12.900 -6.143 1.00 93.44 789 THR A O 1
ATOM 6327 N N . GLY A 1 790 ? -4.347 14.540 -7.047 1.00 94.19 790 GLY A N 1
ATOM 6328 C CA . GLY A 1 790 ? -4.298 13.954 -8.388 1.00 94.19 790 GLY A CA 1
ATOM 6329 C C . GLY A 1 790 ? -3.524 12.633 -8.442 1.00 94.19 790 GLY A C 1
ATOM 6330 O O . GLY A 1 790 ? -3.926 11.721 -9.164 1.00 94.19 790 GLY A O 1
ATOM 6331 N N . LEU A 1 791 ? -2.446 12.487 -7.661 1.00 95.56 791 LEU A N 1
ATOM 6332 C CA . LEU A 1 791 ? -1.713 11.221 -7.532 1.00 95.56 791 LEU A CA 1
ATOM 6333 C C . LEU A 1 791 ? -2.586 10.143 -6.876 1.00 95.56 791 LEU A C 1
ATOM 6335 O O . LEU A 1 791 ? -2.672 9.038 -7.411 1.00 95.56 791 LEU A O 1
ATOM 6339 N N . LEU A 1 792 ? -3.282 10.472 -5.779 1.00 96.69 792 LEU A N 1
ATOM 6340 C CA . LEU A 1 792 ? -4.251 9.577 -5.135 1.00 96.69 792 LEU A CA 1
ATOM 6341 C C . LEU A 1 792 ? -5.360 9.151 -6.109 1.00 96.69 792 LEU A C 1
ATOM 6343 O O . LEU A 1 792 ? -5.607 7.955 -6.249 1.00 96.69 792 LEU A O 1
ATOM 6347 N N . GLN A 1 793 ? -5.957 10.098 -6.840 1.00 95.88 793 GLN A N 1
ATOM 6348 C CA . GLN A 1 793 ? -6.990 9.827 -7.847 1.00 95.88 793 GLN A CA 1
ATOM 6349 C C . GLN A 1 793 ? -6.481 8.915 -8.971 1.00 95.88 793 GLN A C 1
ATOM 6351 O O . GLN A 1 793 ? -7.150 7.955 -9.354 1.00 95.88 793 GLN A O 1
ATOM 6356 N N . THR A 1 794 ? -5.278 9.185 -9.487 1.00 96.31 794 THR A N 1
ATOM 6357 C CA . THR A 1 794 ? -4.651 8.386 -10.551 1.00 96.31 794 THR A CA 1
ATOM 6358 C C . THR A 1 794 ? -4.418 6.952 -10.080 1.00 96.31 794 THR A C 1
ATOM 6360 O O . THR A 1 794 ? -4.811 6.006 -10.759 1.00 96.31 794 THR A O 1
ATOM 6363 N N . LEU A 1 795 ? -3.831 6.783 -8.893 1.00 97.25 795 LEU A N 1
ATOM 6364 C CA . LEU A 1 795 ? -3.571 5.476 -8.289 1.00 97.25 795 LEU A CA 1
ATOM 6365 C C . LEU A 1 795 ? -4.869 4.715 -7.993 1.00 97.25 795 LEU A C 1
ATOM 6367 O O . LEU A 1 795 ? -4.990 3.552 -8.370 1.00 97.25 795 LEU A O 1
ATOM 6371 N N . SER A 1 796 ? -5.853 5.376 -7.379 1.00 96.00 796 SER A N 1
ATOM 6372 C CA . SER A 1 796 ? -7.172 4.812 -7.079 1.00 96.00 796 SER A CA 1
ATOM 6373 C C . SER A 1 796 ? -7.881 4.338 -8.354 1.00 96.00 796 SER A C 1
ATOM 6375 O O . SER A 1 796 ? -8.331 3.194 -8.424 1.00 96.00 796 SER A O 1
ATOM 6377 N N . SER A 1 797 ? -7.889 5.162 -9.408 1.00 94.31 797 SER A N 1
ATOM 6378 C CA . SER A 1 797 ? -8.489 4.818 -10.702 1.00 94.31 797 SER A CA 1
ATOM 6379 C C . SER A 1 797 ? -7.787 3.644 -11.391 1.00 94.31 797 SER A C 1
ATOM 6381 O O . SER A 1 797 ? -8.471 2.748 -11.892 1.00 94.31 797 SER A O 1
ATOM 6383 N N . ILE A 1 798 ? -6.451 3.579 -11.342 1.00 94.94 798 ILE A N 1
ATOM 6384 C CA . ILE A 1 798 ? -5.703 2.428 -11.867 1.00 94.94 798 ILE A CA 1
ATOM 6385 C C . ILE A 1 798 ? -6.064 1.160 -11.089 1.00 94.94 798 ILE A C 1
ATOM 6387 O O . ILE A 1 798 ? -6.437 0.168 -11.707 1.00 94.94 798 ILE A O 1
ATOM 6391 N N . LEU A 1 799 ? -6.011 1.185 -9.752 1.00 93.50 799 LEU A N 1
ATOM 6392 C CA . LEU A 1 799 ? -6.307 0.002 -8.937 1.00 93.50 799 LEU A CA 1
ATOM 6393 C C . LEU A 1 799 ? -7.767 -0.457 -9.062 1.00 93.50 799 LEU A C 1
ATOM 6395 O O . LEU A 1 799 ? -8.012 -1.659 -9.106 1.00 93.50 799 LEU A O 1
ATOM 6399 N N . SER A 1 800 ? -8.725 0.468 -9.175 1.00 91.00 800 SER A N 1
ATOM 6400 C CA . SER A 1 800 ? -10.133 0.119 -9.411 1.00 91.00 800 SER A CA 1
ATOM 6401 C C . SER A 1 800 ? -10.353 -0.575 -10.759 1.00 91.00 800 SER A C 1
ATOM 6403 O O . SER A 1 800 ? -11.145 -1.506 -10.832 1.00 91.00 800 SER A O 1
ATOM 6405 N N . SER A 1 801 ? -9.608 -0.188 -11.799 1.00 87.31 801 SER A N 1
ATOM 6406 C CA . SER A 1 801 ? -9.719 -0.764 -13.150 1.00 87.31 801 SER A CA 1
ATOM 6407 C C . SER A 1 801 ? -9.007 -2.117 -13.296 1.00 87.31 801 SER A C 1
ATOM 6409 O O . SER A 1 801 ? -9.179 -2.794 -14.303 1.00 87.31 801 SER A O 1
ATOM 6411 N N . LEU A 1 802 ? -8.213 -2.529 -12.300 1.00 85.50 802 LEU A N 1
ATOM 6412 C CA . LEU A 1 802 ? -7.633 -3.876 -12.205 1.00 85.50 802 LEU A CA 1
ATOM 6413 C C . LEU A 1 802 ? -8.598 -4.885 -11.547 1.00 85.50 802 LEU A C 1
ATOM 6415 O O . LEU A 1 802 ? -8.228 -6.045 -11.350 1.00 85.50 802 LEU A O 1
ATOM 6419 N N . TRP A 1 803 ? -9.807 -4.456 -11.162 1.00 73.62 803 TRP A N 1
ATOM 6420 C CA . TRP A 1 803 ? -10.791 -5.288 -10.477 1.00 73.62 803 TRP A CA 1
ATOM 6421 C C . TRP A 1 803 ? -12.228 -5.097 -11.021 1.00 73.62 803 TRP A C 1
ATOM 6423 O O . TRP A 1 803 ? -12.786 -4.006 -10.888 1.00 73.62 803 TRP A O 1
ATOM 6433 N N . PRO A 1 804 ? -12.899 -6.150 -11.537 1.00 65.19 804 PRO A N 1
ATOM 6434 C CA . PRO A 1 804 ? -12.447 -7.543 -11.647 1.00 65.19 804 PRO A CA 1
ATOM 6435 C C . PRO A 1 804 ? -11.235 -7.694 -12.584 1.00 65.19 804 PRO A C 1
ATOM 6437 O O . PRO A 1 804 ? -11.004 -6.815 -13.411 1.00 65.19 804 PRO A O 1
ATOM 6440 N N . PRO A 1 805 ? -10.452 -8.788 -12.488 1.00 59.47 805 PRO A N 1
ATOM 6441 C CA . PRO A 1 805 ? -9.254 -8.992 -13.294 1.00 59.47 805 PRO A CA 1
ATOM 6442 C C . PRO A 1 805 ? -9.647 -9.477 -14.696 1.00 59.47 805 PRO A C 1
ATOM 6444 O O . PRO A 1 805 ? -9.303 -10.587 -15.101 1.00 59.47 805 PRO A O 1
ATOM 6447 N N . LEU A 1 806 ? -10.421 -8.661 -15.410 1.00 60.00 806 LEU A N 1
ATOM 6448 C CA . LEU A 1 806 ? -10.951 -8.899 -16.747 1.00 60.00 806 LEU A CA 1
ATOM 6449 C C . LEU A 1 806 ? -10.473 -7.778 -17.679 1.00 60.00 806 LEU A C 1
ATOM 6451 O O . LEU A 1 806 ? -10.476 -6.609 -17.307 1.00 60.00 806 LEU A O 1
ATOM 6455 N N . ASN A 1 807 ? -10.038 -8.146 -18.878 1.00 57.66 807 ASN A N 1
ATO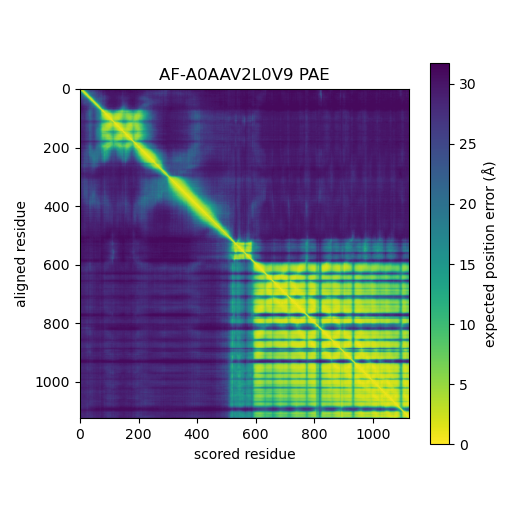M 6456 C CA . ASN A 1 807 ? -9.662 -7.219 -19.938 1.00 57.66 807 ASN A CA 1
ATOM 6457 C C . ASN A 1 807 ? -10.915 -6.703 -20.675 1.00 57.66 807 ASN A C 1
ATOM 6459 O O . ASN A 1 807 ? -12.000 -7.262 -20.513 1.00 57.66 807 ASN A O 1
ATOM 6463 N N . ASP A 1 808 ? -10.760 -5.707 -21.551 1.00 53.06 808 ASP A N 1
ATOM 6464 C CA . ASP A 1 808 ? -11.859 -5.095 -22.325 1.00 53.06 808 ASP A CA 1
ATOM 6465 C C . ASP A 1 808 ? -12.659 -6.110 -23.189 1.00 53.06 808 ASP A C 1
ATOM 6467 O O . ASP A 1 808 ? -13.785 -5.835 -23.596 1.00 53.06 808 ASP A O 1
ATOM 6471 N N . SER A 1 809 ? -12.099 -7.300 -23.453 1.00 47.06 809 SER A N 1
ATOM 6472 C CA . SER A 1 809 ? -12.734 -8.429 -24.159 1.00 47.06 809 SER A CA 1
ATOM 6473 C C . SER A 1 809 ? -13.504 -9.415 -23.263 1.00 47.06 809 SER A C 1
ATOM 6475 O O . SER A 1 809 ? -14.099 -10.362 -23.775 1.00 47.06 809 SER A O 1
ATOM 6477 N N . GLY A 1 810 ? -13.468 -9.253 -21.936 1.00 52.59 810 GLY A N 1
ATOM 6478 C CA . GLY A 1 810 ? -14.031 -10.206 -20.970 1.00 52.59 810 GLY A CA 1
ATOM 6479 C C . GLY A 1 810 ? -13.143 -11.421 -20.651 1.00 52.59 810 GLY A C 1
ATOM 6480 O O . GLY A 1 810 ? -13.552 -12.290 -19.884 1.00 52.59 810 GLY A O 1
ATOM 6481 N N . GLU A 1 811 ? -11.923 -11.499 -21.192 1.00 52.25 811 GLU A N 1
ATOM 6482 C CA . GLU A 1 811 ? -10.927 -12.507 -20.795 1.00 52.25 811 GLU A CA 1
ATOM 6483 C C . GLU A 1 811 ? -10.187 -12.095 -19.510 1.00 52.25 811 GLU A C 1
ATOM 6485 O O . GLU A 1 811 ? -10.055 -10.907 -19.227 1.00 52.25 811 GLU A O 1
ATOM 6490 N N . ARG A 1 812 ? -9.660 -13.049 -18.725 1.00 58.75 812 ARG A N 1
ATOM 6491 C CA . ARG A 1 812 ? -8.866 -12.713 -17.525 1.00 58.75 812 ARG A CA 1
ATOM 6492 C C . ARG A 1 812 ? -7.593 -11.934 -17.883 1.00 58.75 812 ARG A C 1
ATOM 6494 O O . ARG A 1 812 ? -6.936 -12.253 -18.872 1.00 58.75 812 ARG A O 1
ATOM 6501 N N . ILE A 1 813 ? -7.208 -10.979 -17.030 1.00 57.44 813 ILE A N 1
ATOM 6502 C CA . ILE A 1 813 ? -5.920 -10.264 -17.096 1.00 57.44 813 ILE A CA 1
ATOM 6503 C C . ILE A 1 813 ? -4.796 -11.226 -16.672 1.00 57.44 813 ILE A C 1
ATOM 6505 O O . ILE A 1 813 ? -4.258 -11.147 -15.573 1.00 57.44 813 ILE A O 1
ATOM 6509 N N . SER A 1 814 ? -4.446 -12.150 -17.560 1.00 52.38 814 SER A N 1
ATOM 6510 C CA . SER A 1 814 ? -3.294 -13.048 -17.449 1.00 52.38 814 SER A CA 1
ATOM 6511 C C . SER A 1 814 ? -2.363 -12.776 -18.636 1.00 52.38 814 SER A C 1
ATOM 6513 O O . SER A 1 814 ? -2.821 -12.357 -19.701 1.00 52.38 814 SER A O 1
ATOM 6515 N N . SER A 1 815 ? -1.051 -13.011 -18.505 1.00 44.09 815 SER A N 1
ATOM 6516 C CA . SER A 1 815 ? -0.186 -12.938 -19.693 1.00 44.09 815 SER A CA 1
ATOM 6517 C C . SER A 1 815 ? -0.564 -14.060 -20.680 1.00 44.09 815 SER A C 1
ATOM 6519 O O . SER A 1 815 ? -0.921 -15.160 -20.245 1.00 44.09 815 SER A O 1
ATOM 6521 N N . PRO A 1 816 ? -0.496 -13.822 -22.006 1.00 44.03 816 PRO A N 1
ATOM 6522 C CA . PRO A 1 816 ? -1.062 -14.735 -23.009 1.00 44.03 816 PRO A CA 1
ATOM 6523 C C . PRO A 1 816 ? -0.425 -16.137 -23.064 1.00 44.03 816 PRO A C 1
ATOM 6525 O O . PRO A 1 816 ? -0.980 -17.028 -23.700 1.00 44.03 816 PRO A O 1
ATOM 6528 N N . ASP A 1 817 ? 0.695 -16.358 -22.372 1.00 42.34 817 ASP A N 1
ATOM 6529 C CA . ASP A 1 817 ? 1.470 -17.604 -22.401 1.00 42.34 817 ASP A CA 1
ATOM 6530 C C . ASP A 1 817 ? 1.165 -18.553 -21.211 1.00 42.34 817 ASP A C 1
ATOM 6532 O O . ASP A 1 817 ? 1.666 -19.678 -21.150 1.00 42.34 817 ASP A O 1
ATOM 6536 N N . ALA A 1 818 ? 0.291 -18.158 -20.272 1.00 42.78 818 ALA A N 1
ATOM 65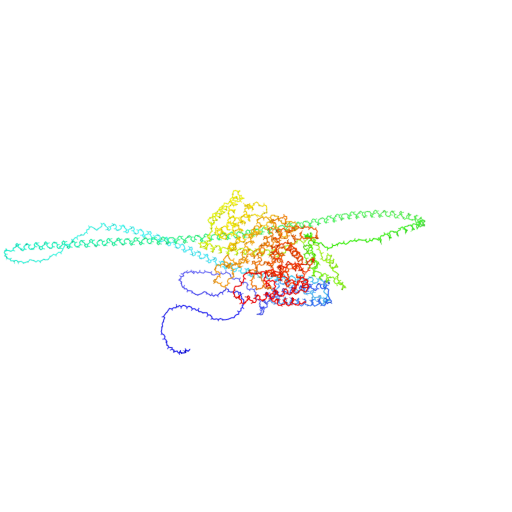37 C CA . ALA A 1 818 ? -0.045 -18.956 -19.081 1.00 42.78 818 ALA A CA 1
ATOM 6538 C C . ALA A 1 818 ? -0.821 -20.266 -19.367 1.00 42.78 818 ALA A C 1
ATOM 6540 O O . ALA A 1 818 ? -0.944 -21.114 -18.483 1.00 42.78 818 ALA A O 1
ATOM 6541 N N . LYS A 1 819 ? -1.326 -20.474 -20.593 1.00 39.19 819 LYS A N 1
ATOM 6542 C CA . LYS A 1 819 ? -2.128 -21.658 -20.965 1.00 39.19 819 LYS A CA 1
ATOM 6543 C C . LYS A 1 819 ? -1.319 -22.962 -21.138 1.00 39.19 819 LYS A C 1
ATOM 6545 O O . LYS A 1 819 ? -1.940 -24.006 -21.303 1.00 39.19 819 LYS A O 1
ATOM 6550 N N . MET A 1 820 ? 0.024 -22.944 -21.089 1.00 40.84 820 MET A N 1
ATOM 6551 C CA . MET A 1 820 ? 0.858 -24.132 -21.395 1.00 40.84 820 MET A CA 1
ATOM 6552 C C . MET A 1 820 ? 1.583 -24.826 -20.221 1.00 40.84 820 MET A C 1
ATOM 6554 O O . MET A 1 820 ? 2.145 -25.896 -20.444 1.00 40.84 820 MET A O 1
ATOM 6558 N N . LYS A 1 821 ? 1.591 -24.301 -18.983 1.00 38.03 821 LYS A N 1
ATOM 6559 C CA . LYS A 1 821 ? 2.206 -24.999 -17.823 1.00 38.03 821 LYS A CA 1
ATOM 6560 C C . LYS A 1 821 ? 1.404 -24.830 -16.528 1.00 38.03 821 LYS A C 1
ATOM 6562 O O . LYS A 1 821 ? 1.481 -23.798 -15.866 1.00 38.03 821 LYS A O 1
ATOM 6567 N N . GLY A 1 822 ? 0.683 -25.883 -16.138 1.00 40.75 822 GLY A N 1
ATOM 6568 C CA . GLY A 1 822 ? -0.237 -25.917 -14.991 1.00 40.75 822 GLY A CA 1
ATOM 6569 C C . GLY A 1 822 ? 0.403 -25.965 -13.595 1.00 40.75 822 GLY A C 1
ATOM 6570 O O . GLY A 1 822 ? -0.035 -26.755 -12.767 1.00 40.75 822 GLY A O 1
ATOM 6571 N N . SER A 1 823 ? 1.435 -25.159 -13.318 1.00 44.47 823 SER A N 1
ATOM 6572 C CA . SER A 1 823 ? 2.073 -25.101 -11.986 1.00 44.47 823 SER A CA 1
ATOM 6573 C C . SER A 1 823 ? 2.606 -23.728 -11.549 1.00 44.47 823 SER A C 1
ATOM 6575 O O . SER A 1 823 ? 2.989 -23.573 -10.390 1.00 44.47 823 SER A O 1
ATOM 6577 N N . ALA A 1 824 ? 2.616 -22.713 -12.421 1.00 52.66 824 ALA A N 1
ATOM 6578 C CA . ALA A 1 824 ? 3.051 -21.364 -12.051 1.00 52.66 824 ALA A CA 1
ATOM 6579 C C . ALA A 1 824 ? 1.887 -20.532 -11.463 1.00 52.66 824 ALA A C 1
ATOM 6581 O O . ALA A 1 824 ? 0.789 -20.557 -12.022 1.00 52.66 824 ALA A O 1
ATOM 6582 N N . PRO A 1 825 ? 2.091 -19.765 -10.372 1.00 60.69 825 PRO A N 1
ATOM 6583 C CA . PRO A 1 825 ? 1.090 -18.812 -9.891 1.00 60.69 825 PRO A CA 1
ATOM 6584 C C . PRO A 1 825 ? 0.881 -17.685 -10.915 1.00 60.69 825 PRO A C 1
ATOM 6586 O O . PRO A 1 825 ? 1.849 -17.236 -11.532 1.00 60.69 825 PRO A O 1
ATOM 6589 N N . ASP A 1 826 ? -0.363 -17.213 -11.075 1.00 75.25 826 ASP A N 1
ATOM 6590 C CA . ASP A 1 826 ? -0.706 -16.204 -12.090 1.00 75.25 826 ASP A CA 1
ATOM 6591 C C . ASP A 1 826 ? 0.205 -14.960 -11.967 1.00 75.25 826 ASP A C 1
ATOM 6593 O O . ASP A 1 826 ? 0.313 -14.379 -10.872 1.00 75.25 826 ASP A O 1
ATOM 6597 N N . PRO A 1 827 ? 0.854 -14.523 -13.065 1.00 80.38 827 PRO A N 1
ATOM 6598 C CA . PRO A 1 827 ? 1.616 -13.284 -13.098 1.00 80.38 827 PRO A CA 1
ATOM 6599 C C . PRO A 1 827 ? 0.863 -12.096 -12.490 1.00 80.38 827 PRO A C 1
ATOM 6601 O O . PRO A 1 827 ? 1.474 -11.338 -11.740 1.00 80.38 827 PRO A O 1
ATOM 6604 N N . PHE A 1 828 ? -0.444 -11.954 -12.725 1.00 85.12 828 PHE A N 1
ATOM 6605 C CA . PHE A 1 828 ? -1.249 -10.875 -12.153 1.00 85.12 828 PHE A CA 1
ATOM 6606 C C . PHE A 1 828 ? -1.266 -10.911 -10.620 1.00 85.12 828 PHE A C 1
ATOM 6608 O O . PHE A 1 828 ? -0.875 -9.929 -9.985 1.00 85.12 828 PHE A O 1
ATOM 6615 N N . PHE A 1 829 ? -1.627 -12.048 -10.010 1.00 86.00 829 PHE A N 1
ATOM 6616 C CA . PHE A 1 829 ? -1.678 -12.158 -8.547 1.00 86.00 829 PHE A CA 1
ATOM 6617 C C . PHE A 1 829 ? -0.309 -11.884 -7.917 1.00 86.00 829 PHE A C 1
ATOM 6619 O O . PHE A 1 829 ? -0.228 -11.157 -6.930 1.00 86.00 829 PHE A O 1
ATOM 6626 N N . THR A 1 830 ? 0.782 -12.383 -8.512 1.00 87.75 830 THR A N 1
ATOM 6627 C CA . THR A 1 830 ? 2.133 -12.144 -7.970 1.00 87.75 830 THR A CA 1
ATOM 6628 C C . THR A 1 830 ? 2.597 -10.687 -8.093 1.00 87.75 830 THR A C 1
ATOM 6630 O O . THR A 1 830 ? 3.311 -10.213 -7.209 1.00 87.75 830 THR A O 1
ATOM 6633 N N . ARG A 1 831 ? 2.191 -9.947 -9.138 1.00 89.69 831 ARG A N 1
ATOM 6634 C CA . ARG A 1 831 ? 2.472 -8.501 -9.257 1.00 89.69 831 ARG A CA 1
ATOM 6635 C C . ARG A 1 831 ? 1.663 -7.682 -8.263 1.00 89.69 831 ARG A C 1
ATOM 6637 O O . ARG A 1 831 ? 2.222 -6.797 -7.620 1.00 89.69 831 ARG A O 1
ATOM 6644 N N . THR A 1 832 ? 0.378 -7.989 -8.124 1.00 91.19 832 THR A N 1
ATOM 6645 C CA . THR A 1 832 ? -0.518 -7.309 -7.186 1.00 91.19 832 THR A CA 1
ATOM 6646 C C . THR A 1 832 ? -0.086 -7.564 -5.739 1.00 91.19 832 THR A C 1
ATOM 6648 O O . THR A 1 832 ? -0.007 -6.619 -4.958 1.00 91.19 832 THR A O 1
ATOM 6651 N N . GLN A 1 833 ? 0.323 -8.794 -5.400 1.00 91.62 833 GLN A N 1
ATOM 6652 C CA . GLN A 1 833 ? 0.921 -9.113 -4.099 1.00 91.62 833 GLN A CA 1
ATOM 6653 C C . GLN A 1 833 ? 2.191 -8.290 -3.834 1.00 91.62 833 GLN A C 1
ATOM 6655 O O . GLN A 1 833 ? 2.289 -7.640 -2.795 1.00 91.62 833 GLN A O 1
ATOM 6660 N N . ASP A 1 834 ? 3.143 -8.282 -4.779 1.00 93.50 834 ASP A N 1
ATOM 6661 C CA . ASP A 1 834 ? 4.395 -7.523 -4.658 1.00 93.50 834 ASP A CA 1
ATOM 6662 C C . ASP A 1 834 ? 4.136 -6.021 -4.455 1.00 93.50 834 ASP A C 1
ATOM 6664 O O . ASP A 1 834 ? 4.795 -5.394 -3.625 1.00 93.50 834 ASP A O 1
ATOM 6668 N N . LEU A 1 835 ? 3.158 -5.453 -5.169 1.00 95.50 835 LEU A N 1
ATOM 6669 C CA . LEU A 1 835 ? 2.765 -4.050 -5.042 1.00 95.50 835 LEU A CA 1
ATOM 6670 C C . LEU A 1 835 ? 2.173 -3.733 -3.662 1.00 95.50 835 LEU A C 1
ATOM 6672 O O . LEU A 1 835 ? 2.595 -2.760 -3.041 1.00 95.50 835 LEU A O 1
ATOM 6676 N N . ILE A 1 836 ? 1.230 -4.538 -3.166 1.00 95.50 836 ILE A N 1
ATOM 6677 C CA . ILE A 1 836 ? 0.606 -4.305 -1.853 1.00 95.50 836 ILE A CA 1
ATOM 6678 C C . ILE A 1 836 ? 1.654 -4.478 -0.746 1.00 95.50 836 ILE A C 1
ATOM 6680 O O . ILE A 1 836 ? 1.805 -3.591 0.094 1.00 95.50 836 ILE A O 1
ATOM 6684 N N . SER A 1 837 ? 2.472 -5.537 -0.803 1.00 95.12 837 SER A N 1
ATOM 6685 C CA . SER A 1 837 ? 3.625 -5.703 0.090 1.00 95.12 837 SER A CA 1
ATOM 6686 C C . SER A 1 837 ? 4.584 -4.513 0.037 1.00 95.12 837 SER A C 1
ATOM 6688 O O . SER A 1 837 ? 5.133 -4.133 1.072 1.00 95.12 837 SER A O 1
ATOM 6690 N N . TYR A 1 838 ? 4.813 -3.917 -1.138 1.00 96.44 838 TYR A N 1
ATOM 6691 C CA . TYR A 1 838 ? 5.666 -2.739 -1.272 1.00 96.44 838 TYR A CA 1
ATOM 6692 C C . TYR A 1 838 ? 5.059 -1.519 -0.570 1.00 96.44 838 TYR A C 1
ATOM 6694 O O . TYR A 1 838 ? 5.731 -0.918 0.263 1.00 96.44 838 TYR A O 1
ATOM 6702 N N . VAL A 1 839 ? 3.784 -1.214 -0.830 1.00 95.19 839 VAL A N 1
ATOM 6703 C CA . VAL A 1 839 ? 3.036 -0.108 -0.199 1.00 95.19 839 VAL A CA 1
ATOM 6704 C C . VAL A 1 839 ? 3.019 -0.231 1.333 1.00 95.19 839 VAL A C 1
ATOM 6706 O O . VAL A 1 839 ? 3.236 0.762 2.029 1.00 95.19 839 VAL A O 1
ATOM 6709 N N . VAL A 1 840 ? 2.850 -1.453 1.852 1.00 93.81 840 VAL A N 1
ATOM 6710 C CA . VAL A 1 840 ? 2.939 -1.786 3.285 1.00 93.81 840 VAL A CA 1
ATOM 6711 C C . VAL A 1 840 ? 4.359 -1.566 3.828 1.00 93.81 840 VAL A C 1
ATOM 6713 O O . VAL A 1 840 ? 4.547 -0.853 4.806 1.00 93.81 840 VAL A O 1
ATOM 6716 N N . ASN A 1 841 ? 5.393 -2.136 3.197 1.00 93.62 841 ASN A N 1
ATOM 6717 C CA . ASN A 1 841 ? 6.763 -2.103 3.739 1.00 93.62 841 ASN A CA 1
ATOM 6718 C C . ASN A 1 841 ? 7.492 -0.761 3.522 1.00 93.62 841 ASN A C 1
ATOM 6720 O O . ASN A 1 841 ? 8.530 -0.531 4.147 1.00 93.62 841 ASN A O 1
ATOM 6724 N N . VAL A 1 842 ? 7.002 0.105 2.628 1.00 92.69 842 VAL A N 1
ATOM 6725 C CA . VAL A 1 842 ? 7.581 1.435 2.372 1.00 92.69 842 VAL A CA 1
ATOM 6726 C C . VAL A 1 842 ? 7.043 2.516 3.327 1.00 92.69 842 VAL A C 1
ATOM 6728 O O . VAL A 1 842 ? 7.663 3.570 3.447 1.00 92.69 842 VAL A O 1
ATOM 6731 N N . GLY A 1 843 ? 5.940 2.247 4.042 1.00 90.12 843 GLY A N 1
ATOM 6732 C CA . GLY A 1 843 ? 5.351 3.157 5.036 1.00 90.12 843 GLY A CA 1
ATOM 6733 C C . GLY A 1 843 ? 4.362 4.188 4.476 1.00 90.12 843 GLY A C 1
ATOM 6734 O O . GLY A 1 843 ? 4.151 5.238 5.082 1.00 90.12 843 GLY A O 1
ATOM 6735 N N . LEU A 1 844 ? 3.768 3.928 3.304 1.00 93.25 844 LEU A N 1
ATOM 6736 C CA . LEU A 1 844 ? 2.814 4.853 2.671 1.00 93.25 844 LEU A CA 1
ATOM 6737 C C . LEU A 1 844 ? 1.510 4.958 3.474 1.00 93.25 844 LEU A C 1
ATOM 6739 O O . LEU A 1 844 ? 0.985 6.056 3.649 1.00 93.25 844 LEU A O 1
ATOM 6743 N N . VAL A 1 845 ? 1.013 3.833 3.994 1.00 93.25 845 VAL A N 1
ATOM 6744 C CA . VAL A 1 845 ? -0.215 3.792 4.805 1.00 93.25 845 VAL A CA 1
ATOM 6745 C C . VAL A 1 845 ? -0.000 4.468 6.164 1.00 93.25 845 VAL A C 1
ATOM 6747 O O . VAL A 1 845 ? -0.849 5.256 6.570 1.00 93.25 845 VAL A O 1
ATOM 6750 N N . ASP A 1 846 ? 1.152 4.270 6.816 1.00 89.38 846 ASP A N 1
ATOM 6751 C CA . ASP A 1 846 ? 1.502 4.966 8.065 1.00 89.38 846 ASP A CA 1
ATOM 6752 C C . ASP A 1 846 ? 1.548 6.499 7.867 1.00 89.38 846 ASP A C 1
ATOM 6754 O O . ASP A 1 846 ? 1.104 7.258 8.725 1.00 89.38 846 ASP A O 1
ATOM 6758 N N . LYS A 1 847 ? 2.001 6.984 6.699 1.00 89.88 847 LYS A N 1
ATOM 6759 C CA . LYS A 1 847 ? 1.943 8.419 6.366 1.00 89.88 847 LYS A CA 1
ATOM 6760 C C . LYS A 1 847 ? 0.529 8.926 6.063 1.00 89.88 847 LYS A C 1
ATOM 6762 O O . LYS A 1 847 ? 0.251 10.088 6.349 1.00 89.88 847 LYS A O 1
ATOM 6767 N N . LEU A 1 848 ? -0.369 8.096 5.524 1.00 92.38 848 LEU A N 1
ATOM 6768 C CA . LEU A 1 848 ? -1.789 8.453 5.385 1.00 92.38 848 LEU A CA 1
ATOM 6769 C C . LEU A 1 848 ? -2.494 8.515 6.749 1.00 92.38 848 LEU A C 1
ATOM 6771 O O . LEU A 1 848 ? -3.272 9.440 6.971 1.00 92.38 848 LEU A O 1
ATOM 6775 N N . TYR A 1 849 ? -2.184 7.597 7.669 1.00 90.69 849 TYR A N 1
ATOM 6776 C CA . TYR A 1 849 ? -2.712 7.572 9.041 1.00 90.69 849 TYR A CA 1
ATOM 6777 C C . TYR A 1 849 ? -2.482 8.906 9.768 1.00 90.69 849 TYR A C 1
ATOM 6779 O O . TYR A 1 849 ? -3.440 9.515 10.248 1.00 90.69 849 TYR A O 1
ATOM 6787 N N . GLY A 1 850 ? -1.256 9.442 9.716 1.00 85.25 850 GLY A N 1
ATOM 6788 C CA . GLY A 1 850 ? -0.944 10.769 10.261 1.00 85.25 850 GLY A CA 1
ATOM 6789 C C . GLY A 1 850 ? -1.755 11.920 9.635 1.00 85.25 850 GLY A C 1
ATOM 6790 O O . GLY A 1 850 ? -2.054 12.903 10.313 1.00 85.25 850 GLY A O 1
ATOM 6791 N N . VAL A 1 851 ? -2.183 11.805 8.367 1.00 88.31 851 VAL A N 1
ATOM 6792 C CA . VAL A 1 851 ? -3.089 12.793 7.746 1.00 88.31 851 VAL A CA 1
ATOM 6793 C C . VAL A 1 851 ? -4.515 12.646 8.269 1.00 88.31 851 VAL A C 1
ATOM 6795 O O . VAL A 1 851 ? -5.100 13.646 8.680 1.00 88.31 851 VAL A O 1
ATOM 6798 N N . PHE A 1 852 ? -5.075 11.434 8.294 1.00 88.75 852 PHE A N 1
ATOM 6799 C CA . PHE A 1 852 ? -6.440 11.186 8.779 1.00 88.75 852 PHE A CA 1
ATOM 6800 C C . PHE A 1 852 ? -6.614 11.605 10.254 1.00 88.75 852 PHE A C 1
ATOM 6802 O O . PHE A 1 852 ? -7.597 12.275 10.593 1.00 88.75 852 PHE A O 1
ATOM 6809 N N . LEU A 1 853 ? -5.632 11.320 11.118 1.00 84.06 853 LEU A N 1
ATOM 6810 C CA . LEU A 1 853 ? -5.643 11.772 12.517 1.00 84.06 853 LEU A CA 1
ATOM 6811 C C . LEU A 1 853 ? -5.572 13.297 12.684 1.00 84.06 853 LEU A C 1
ATOM 6813 O O . LEU A 1 853 ? -6.093 13.831 13.662 1.00 84.06 853 LEU A O 1
ATOM 6817 N N . SER A 1 854 ? -4.962 14.016 11.737 1.00 80.88 854 SER A N 1
ATOM 6818 C CA . SER A 1 854 ? -4.855 15.480 11.800 1.00 80.88 854 SER A CA 1
ATOM 6819 C C . SER A 1 854 ? -6.179 16.223 11.563 1.00 80.88 854 SER A C 1
ATOM 6821 O O . SER A 1 854 ? -6.252 17.431 11.792 1.00 80.88 854 SER A O 1
ATOM 6823 N N . ILE A 1 855 ? -7.228 15.520 11.118 1.00 81.75 855 ILE A N 1
ATOM 6824 C CA . ILE A 1 855 ? -8.539 16.105 10.817 1.00 81.75 855 ILE A CA 1
ATOM 6825 C C . ILE A 1 855 ? -9.382 16.230 12.097 1.00 81.75 855 ILE A C 1
ATOM 6827 O O . ILE A 1 855 ? -9.910 15.246 12.620 1.00 81.75 855 ILE A O 1
ATOM 6831 N N . GLN A 1 856 ? -9.532 17.469 12.572 1.00 71.69 856 GLN A N 1
ATOM 6832 C CA . GLN A 1 856 ? -10.234 17.829 13.817 1.00 71.69 856 GLN A CA 1
ATOM 6833 C C . GLN A 1 856 ? -11.397 18.820 13.600 1.00 71.69 856 GLN A C 1
ATOM 6835 O O . GLN A 1 856 ? -11.865 19.451 14.544 1.00 71.69 856 GLN A O 1
ATOM 6840 N N . SER A 1 857 ? -11.829 19.042 12.357 1.00 65.06 857 SER A N 1
ATOM 6841 C CA . SER A 1 857 ? -12.854 20.043 12.012 1.00 65.06 857 SER A CA 1
ATOM 6842 C C . SER A 1 857 ? -13.638 19.623 10.759 1.00 65.06 857 SER A C 1
ATOM 6844 O O . SER A 1 857 ? -13.148 18.764 10.014 1.00 65.06 857 SER A O 1
ATOM 6846 N N . PRO A 1 858 ? -14.825 20.209 10.498 1.00 67.62 858 PRO A N 1
ATOM 6847 C CA . PRO A 1 858 ? -15.587 19.963 9.275 1.00 67.62 858 PRO A CA 1
ATOM 6848 C C . PRO A 1 858 ? -14.758 20.243 8.020 1.00 67.62 858 PRO A C 1
ATOM 6850 O O . PRO A 1 858 ? -13.887 21.112 8.002 1.00 67.62 858 PRO A O 1
ATOM 6853 N N . VAL A 1 859 ? -15.034 19.505 6.945 1.00 72.81 859 VAL A N 1
ATOM 6854 C CA . VAL A 1 859 ? -14.286 19.645 5.680 1.00 72.81 859 VAL A CA 1
ATOM 6855 C C . VAL A 1 859 ? -14.893 20.705 4.757 1.00 72.81 859 VAL A C 1
ATOM 6857 O O . VAL A 1 859 ? -14.339 21.004 3.700 1.00 72.81 859 VAL A O 1
ATOM 6860 N N . ASP A 1 860 ? -16.027 21.278 5.152 1.00 66.69 860 ASP A N 1
ATOM 6861 C CA . ASP A 1 860 ? -16.826 22.198 4.342 1.00 66.69 860 ASP A CA 1
ATOM 6862 C C . ASP A 1 860 ? -16.068 23.499 4.026 1.00 66.69 860 ASP A C 1
ATOM 6864 O O . ASP A 1 860 ? -16.119 23.981 2.894 1.00 66.69 860 ASP A O 1
ATOM 6868 N N . ASP A 1 861 ? -15.229 23.968 4.957 1.00 65.69 861 ASP A N 1
ATOM 6869 C CA . ASP A 1 861 ? -14.339 25.126 4.777 1.00 65.69 861 ASP A CA 1
ATOM 6870 C C . ASP A 1 861 ? -13.200 24.891 3.758 1.00 65.69 861 ASP A C 1
ATOM 6872 O O . ASP A 1 861 ? -12.489 25.825 3.376 1.00 65.69 861 ASP A O 1
ATOM 6876 N N . CYS A 1 862 ? -12.960 23.645 3.326 1.00 76.69 862 CYS A N 1
ATOM 6877 C CA . CYS A 1 862 ? -11.844 23.299 2.443 1.00 76.69 862 CYS A CA 1
ATOM 6878 C C . CYS A 1 862 ? -12.199 22.166 1.451 1.00 76.69 862 CYS A C 1
ATOM 6880 O O . CYS A 1 862 ? -11.852 21.002 1.681 1.00 76.69 862 CYS A O 1
ATOM 6882 N N . PRO A 1 863 ? -12.776 22.472 0.268 1.00 83.62 863 PRO A N 1
ATOM 6883 C CA . PRO A 1 863 ? -13.157 21.456 -0.729 1.00 83.62 863 PRO A CA 1
ATOM 6884 C C . PRO A 1 863 ? -11.969 20.651 -1.292 1.00 83.62 863 PRO A C 1
ATOM 6886 O O . PRO A 1 863 ? -12.130 19.549 -1.823 1.00 83.62 863 PRO A O 1
ATOM 6889 N N . LYS A 1 864 ? -10.748 21.179 -1.153 1.00 87.56 864 LYS A N 1
ATOM 6890 C CA . LYS A 1 864 ? -9.504 20.461 -1.453 1.00 87.56 864 LYS A CA 1
ATOM 6891 C C . LYS A 1 864 ? -9.260 19.300 -0.478 1.00 87.56 864 LYS A C 1
ATOM 6893 O O . LYS A 1 864 ? -8.870 18.216 -0.900 1.00 87.56 864 LYS A O 1
ATOM 6898 N N . MET A 1 865 ? -9.536 19.509 0.810 1.00 89.00 865 MET A N 1
ATOM 6899 C CA . MET A 1 865 ? -9.358 18.508 1.864 1.00 89.00 865 MET A CA 1
ATOM 6900 C C . MET A 1 865 ? -10.368 17.361 1.722 1.00 89.00 865 MET A C 1
ATOM 6902 O O . MET A 1 865 ? -9.988 16.203 1.872 1.00 89.00 865 MET A O 1
ATOM 6906 N N . SER A 1 866 ? -11.619 17.636 1.330 1.00 90.00 866 SER A N 1
ATOM 6907 C CA . SER A 1 866 ? -12.615 16.575 1.087 1.00 90.00 866 SER A CA 1
ATOM 6908 C C . SER A 1 866 ? -12.290 15.771 -0.165 1.00 90.00 866 SER A C 1
ATOM 6910 O O . SER A 1 866 ? -12.403 14.548 -0.150 1.00 90.00 866 SER A O 1
ATOM 6912 N N . SER A 1 867 ? -11.795 16.432 -1.215 1.00 92.06 867 SER A N 1
ATOM 6913 C CA . SER A 1 867 ? -11.278 15.756 -2.410 1.00 92.06 867 SER A CA 1
ATOM 6914 C C . SER A 1 867 ? -10.102 14.830 -2.071 1.00 92.06 867 SER A C 1
ATOM 6916 O O . SER A 1 867 ? -10.119 13.665 -2.455 1.00 92.06 867 SER A O 1
ATOM 6918 N N . PHE A 1 868 ? -9.123 15.301 -1.291 1.00 94.44 868 PHE A N 1
ATOM 6919 C CA . PHE A 1 868 ? -8.002 14.478 -0.824 1.00 94.44 868 PHE A CA 1
ATOM 6920 C C . PHE A 1 868 ? -8.471 13.257 -0.019 1.00 94.44 868 PHE A C 1
ATOM 6922 O O . PHE A 1 868 ? -8.093 12.131 -0.336 1.00 94.44 868 PHE A O 1
ATOM 6929 N N . LEU A 1 869 ? -9.310 13.465 1.005 1.00 93.88 869 LEU A N 1
ATOM 6930 C CA . LEU A 1 869 ? -9.775 12.391 1.889 1.00 93.88 869 LEU A CA 1
ATOM 6931 C C . LEU A 1 869 ? -10.605 11.352 1.120 1.00 93.88 869 LEU A C 1
ATOM 6933 O O . LEU A 1 869 ? -10.436 10.154 1.341 1.00 93.88 869 LEU A O 1
ATOM 6937 N N . ARG A 1 870 ? -11.430 11.793 0.157 1.00 95.00 870 ARG A N 1
ATOM 6938 C CA . ARG A 1 870 ? -12.170 10.915 -0.762 1.00 95.00 870 ARG A CA 1
ATOM 6939 C C . ARG A 1 870 ? -11.228 9.984 -1.523 1.00 95.00 870 ARG A C 1
ATOM 6941 O O . ARG A 1 870 ? -11.436 8.773 -1.505 1.00 95.00 870 ARG A O 1
ATOM 6948 N N . GLU A 1 871 ? -10.203 10.534 -2.174 1.00 96.31 871 GLU A N 1
ATOM 6949 C CA . GLU A 1 871 ? -9.263 9.741 -2.977 1.00 96.31 871 GLU A CA 1
ATOM 6950 C C . GLU A 1 871 ? -8.348 8.861 -2.116 1.00 96.31 871 GLU A C 1
ATOM 6952 O O . GLU A 1 871 ? -8.029 7.742 -2.515 1.00 96.31 871 GLU A O 1
ATOM 6957 N N . ALA A 1 872 ? -7.977 9.308 -0.913 1.00 96.81 872 ALA A N 1
ATOM 6958 C CA . ALA A 1 872 ? -7.228 8.499 0.046 1.00 96.81 872 ALA A CA 1
ATOM 6959 C C . ALA A 1 872 ? -8.035 7.276 0.515 1.00 96.81 872 ALA A C 1
ATOM 6961 O O . ALA A 1 872 ? -7.536 6.151 0.452 1.00 96.81 872 ALA A O 1
ATOM 6962 N N . SER A 1 873 ? -9.301 7.454 0.911 1.00 97.00 873 SER A N 1
ATOM 6963 C CA . SER A 1 873 ? -10.174 6.328 1.272 1.00 97.00 873 SER A CA 1
ATOM 6964 C C . SER A 1 873 ? -10.486 5.424 0.072 1.00 97.00 873 SER A C 1
ATOM 6966 O O . SER A 1 873 ? -10.510 4.204 0.223 1.00 97.00 873 SER A O 1
ATOM 6968 N N . ALA A 1 874 ? -10.653 5.982 -1.133 1.00 96.56 874 ALA A N 1
ATOM 6969 C CA . ALA A 1 874 ? -10.843 5.197 -2.355 1.00 96.56 874 ALA A CA 1
ATOM 6970 C C . ALA A 1 874 ? -9.594 4.365 -2.719 1.00 96.56 874 ALA A C 1
ATOM 6972 O O . ALA A 1 874 ? -9.716 3.205 -3.118 1.00 96.56 874 ALA A O 1
ATOM 6973 N N . LEU A 1 875 ? -8.386 4.905 -2.517 1.00 97.38 875 LEU A N 1
ATOM 6974 C CA . LEU A 1 875 ? -7.138 4.160 -2.684 1.00 97.38 875 LEU A CA 1
ATOM 6975 C C . LEU A 1 875 ? -7.059 2.980 -1.701 1.00 97.38 875 LEU A C 1
ATOM 6977 O O . LEU A 1 875 ? -6.811 1.852 -2.126 1.00 97.38 875 LEU A O 1
ATOM 6981 N N . LEU A 1 876 ? -7.330 3.215 -0.411 1.00 97.44 876 LEU A N 1
ATOM 6982 C CA . LEU A 1 876 ? -7.347 2.167 0.621 1.00 97.44 876 LEU A CA 1
ATOM 6983 C C . LEU A 1 876 ? -8.396 1.078 0.325 1.00 97.44 876 LEU A C 1
ATOM 6985 O O . LEU A 1 876 ? -8.098 -0.112 0.431 1.00 97.44 876 LEU A O 1
ATOM 6989 N N . HIS A 1 877 ? -9.596 1.470 -0.114 1.00 95.50 877 HIS A N 1
ATOM 6990 C CA . HIS A 1 877 ? -10.656 0.567 -0.573 1.00 95.50 877 HIS A CA 1
ATOM 6991 C C . HIS A 1 877 ? -10.180 -0.358 -1.704 1.00 95.50 877 HIS A C 1
ATOM 6993 O O . HIS A 1 877 ? -10.304 -1.581 -1.602 1.00 95.50 877 HIS A O 1
ATOM 6999 N N . ASN A 1 878 ? -9.587 0.204 -2.762 1.00 94.56 878 ASN A N 1
ATOM 7000 C CA . ASN A 1 878 ? -9.116 -0.577 -3.905 1.00 94.56 878 ASN A CA 1
ATOM 7001 C C . ASN A 1 878 ? -7.917 -1.479 -3.552 1.00 94.56 878 ASN A C 1
ATOM 7003 O O . ASN A 1 878 ? -7.849 -2.609 -4.033 1.00 94.56 878 ASN A O 1
ATOM 7007 N N . ILE A 1 879 ? -7.024 -1.039 -2.656 1.00 95.00 879 ILE A N 1
ATOM 7008 C CA . ILE A 1 879 ? -5.945 -1.880 -2.107 1.00 95.00 879 ILE A CA 1
ATOM 7009 C C . ILE A 1 879 ? -6.522 -3.084 -1.341 1.00 95.00 879 ILE A C 1
ATOM 7011 O O . ILE A 1 879 ? -6.074 -4.208 -1.564 1.00 95.00 879 ILE A O 1
ATOM 7015 N N . CYS A 1 880 ? -7.545 -2.890 -0.500 1.00 92.75 880 CYS A N 1
ATOM 7016 C CA . CYS A 1 880 ? -8.186 -3.991 0.234 1.00 92.75 880 CYS A CA 1
ATOM 7017 C C . CYS A 1 880 ? -8.869 -4.997 -0.703 1.00 92.75 880 CYS A C 1
ATOM 7019 O O . CYS A 1 880 ? -8.696 -6.204 -0.532 1.00 92.75 880 CYS A O 1
ATOM 7021 N N . ARG A 1 881 ? -9.585 -4.518 -1.733 1.00 88.69 881 ARG A N 1
ATOM 7022 C CA . ARG A 1 881 ? -10.218 -5.386 -2.746 1.00 88.69 881 ARG A CA 1
ATOM 7023 C C . ARG A 1 881 ? -9.184 -6.206 -3.507 1.00 88.69 881 ARG A C 1
ATOM 7025 O O . ARG A 1 881 ? -9.334 -7.415 -3.613 1.00 88.69 881 ARG A O 1
ATOM 7032 N N . LEU A 1 882 ? -8.103 -5.585 -3.975 1.00 88.69 882 LEU A N 1
ATOM 7033 C CA . LEU A 1 882 ? -7.022 -6.310 -4.645 1.00 88.69 882 LEU A CA 1
ATOM 7034 C C . LEU A 1 882 ? -6.291 -7.282 -3.704 1.00 88.69 882 LEU A C 1
ATOM 7036 O O . LEU A 1 882 ? -5.880 -8.353 -4.148 1.00 88.69 882 LEU A O 1
ATOM 7040 N N . CYS A 1 883 ? -6.179 -6.967 -2.410 1.00 89.75 883 CYS A N 1
ATOM 7041 C CA . CYS A 1 883 ? -5.619 -7.889 -1.423 1.00 89.75 883 CYS A CA 1
ATOM 7042 C C . CYS A 1 883 ? -6.502 -9.134 -1.248 1.00 89.75 883 CYS A C 1
ATOM 7044 O O . CYS A 1 883 ? -6.005 -10.244 -1.417 1.00 89.75 883 CYS A O 1
ATOM 7046 N N . TYR A 1 884 ? -7.814 -8.961 -1.024 1.00 84.75 884 TYR A N 1
ATOM 7047 C CA . TYR A 1 884 ? -8.803 -10.051 -0.901 1.00 84.75 884 TYR A CA 1
ATOM 7048 C C . TYR A 1 884 ? -8.722 -11.060 -2.056 1.00 84.75 884 TYR A C 1
ATOM 7050 O O . TYR A 1 884 ? -8.912 -12.261 -1.888 1.00 84.75 884 TYR A O 1
ATOM 7058 N N . VAL A 1 885 ? -8.416 -10.552 -3.244 1.00 78.75 885 VAL A N 1
ATOM 7059 C CA . VAL A 1 885 ? -8.362 -11.288 -4.509 1.00 78.75 885 VAL A CA 1
ATOM 7060 C C . VAL A 1 885 ? -7.066 -12.079 -4.667 1.00 78.75 885 VAL A C 1
ATOM 7062 O O . VAL A 1 885 ? -7.068 -13.170 -5.229 1.00 78.75 885 VAL A O 1
ATOM 7065 N N . VAL A 1 886 ? -5.964 -11.554 -4.134 1.00 78.88 886 VAL A N 1
ATOM 7066 C CA . VAL A 1 886 ? -4.664 -12.234 -4.069 1.00 78.88 886 VAL A CA 1
ATOM 7067 C C . VAL A 1 886 ? -4.629 -13.273 -2.939 1.00 78.88 886 VAL A C 1
ATOM 7069 O O . VAL A 1 886 ? -3.997 -14.319 -3.090 1.00 78.88 886 VAL A O 1
ATOM 7072 N N . THR A 1 887 ? -5.316 -13.018 -1.820 1.00 74.31 887 THR A N 1
ATOM 7073 C CA . THR A 1 887 ? -5.393 -13.923 -0.655 1.00 74.31 887 THR A CA 1
ATOM 7074 C C . THR A 1 887 ? -6.517 -14.961 -0.751 1.00 74.31 887 THR A C 1
ATOM 7076 O O . THR A 1 887 ? -6.499 -15.960 -0.029 1.00 74.31 887 THR A O 1
ATOM 7079 N N . GLY A 1 888 ? -7.475 -14.763 -1.661 1.00 61.16 888 GLY A N 1
ATOM 7080 C CA . GLY A 1 888 ? -8.690 -15.560 -1.840 1.00 61.16 888 GLY A CA 1
ATOM 7081 C C . GLY A 1 888 ? -8.473 -16.996 -2.326 1.00 61.16 888 GLY A C 1
ATOM 7082 O O . GLY A 1 888 ? -8.787 -17.329 -3.465 1.00 61.16 888 GLY A O 1
ATOM 7083 N N . ARG A 1 889 ? -7.987 -17.873 -1.439 1.00 53.75 889 ARG A N 1
ATOM 7084 C CA . ARG A 1 889 ? -8.012 -19.343 -1.605 1.00 53.75 889 ARG A CA 1
ATOM 7085 C C . ARG A 1 889 ? -9.037 -20.054 -0.711 1.00 53.75 889 ARG A C 1
ATOM 7087 O O . ARG A 1 889 ? -9.202 -21.263 -0.840 1.00 53.75 889 ARG A O 1
ATOM 7094 N N . ALA A 1 890 ? -9.698 -19.334 0.197 1.00 52.91 890 ALA A N 1
ATOM 7095 C CA . ALA A 1 890 ? -10.726 -19.879 1.084 1.00 52.91 890 ALA A CA 1
ATOM 7096 C C . ALA A 1 890 ? -12.131 -19.735 0.460 1.00 52.91 890 ALA A C 1
ATOM 7098 O O . ALA A 1 890 ? -12.428 -18.660 -0.070 1.00 52.91 890 ALA A O 1
ATOM 7099 N N . PRO A 1 891 ? -12.995 -20.767 0.528 1.00 57.97 891 PRO A N 1
ATOM 7100 C CA . PRO A 1 891 ? -14.327 -20.744 -0.080 1.00 57.97 891 PRO A CA 1
ATOM 7101 C C . PRO A 1 891 ? -15.310 -19.802 0.632 1.00 57.97 891 PRO A C 1
ATOM 7103 O O . PRO A 1 891 ? -16.277 -19.370 0.012 1.00 57.97 891 PRO A O 1
ATOM 7106 N N . SER A 1 892 ? -15.069 -19.464 1.904 1.00 72.50 892 SER A N 1
ATOM 7107 C CA . SER A 1 892 ? -15.886 -18.533 2.690 1.00 72.50 892 SER A CA 1
ATOM 7108 C C . SER A 1 892 ? -15.065 -17.344 3.203 1.00 72.50 892 SER A C 1
ATOM 7110 O O . SER A 1 892 ? -13.835 -17.410 3.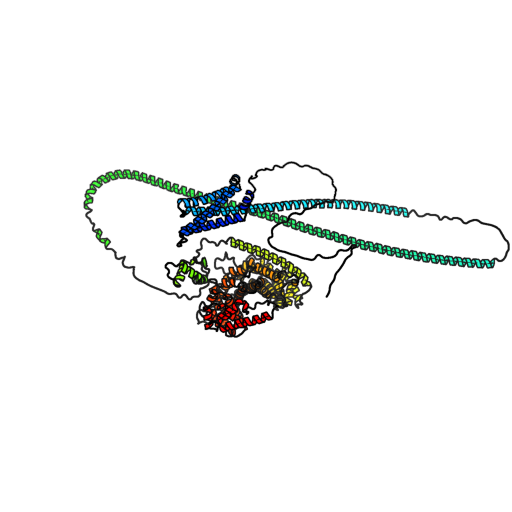321 1.00 72.50 892 SER A O 1
ATOM 7112 N N . ILE A 1 893 ? -15.735 -16.230 3.520 1.00 81.62 893 ILE A N 1
ATOM 7113 C CA . ILE A 1 893 ? -15.129 -15.116 4.275 1.00 81.62 893 ILE A CA 1
ATOM 7114 C C . ILE A 1 893 ? -15.065 -15.402 5.781 1.00 81.62 893 ILE A C 1
ATOM 7116 O O . ILE A 1 893 ? -14.268 -14.794 6.483 1.00 81.62 893 ILE A O 1
ATOM 7120 N N . PHE A 1 894 ? -15.871 -16.356 6.254 1.00 84.06 894 PHE A N 1
ATOM 7121 C CA . PHE A 1 894 ? -15.971 -16.755 7.660 1.00 84.06 894 PHE A CA 1
ATOM 7122 C C . PHE A 1 894 ? -14.923 -17.815 8.062 1.00 84.06 894 PHE A C 1
ATOM 7124 O O . PHE A 1 894 ? -14.861 -18.231 9.216 1.00 84.06 894 PHE A O 1
ATOM 7131 N N . ASP A 1 895 ? -14.076 -18.248 7.120 1.00 74.00 895 ASP A N 1
ATOM 7132 C CA . ASP A 1 895 ? -12.971 -19.175 7.370 1.00 74.00 895 ASP A CA 1
ATOM 7133 C C . ASP A 1 895 ? -11.747 -18.444 7.957 1.00 74.00 895 ASP A C 1
ATOM 7135 O O . ASP A 1 895 ? -10.952 -17.853 7.221 1.00 74.00 895 ASP A O 1
ATOM 7139 N N . ASN A 1 896 ? -11.502 -18.592 9.264 1.00 64.50 896 ASN A N 1
ATOM 7140 C CA . ASN A 1 896 ? -10.346 -18.021 9.991 1.00 64.50 896 ASN A CA 1
ATOM 7141 C C . ASN A 1 896 ? -8.950 -18.542 9.548 1.00 64.50 896 ASN A C 1
ATOM 7143 O O . ASN A 1 896 ? -7.957 -18.345 10.241 1.00 64.50 896 ASN A O 1
ATOM 7147 N N . LYS A 1 897 ? -8.842 -19.239 8.408 1.00 62.00 897 LYS A N 1
ATOM 7148 C CA . LYS A 1 897 ? -7.586 -19.799 7.863 1.00 62.00 897 LYS A CA 1
ATOM 7149 C C . LYS A 1 897 ? -6.914 -18.901 6.813 1.00 62.00 897 LYS A C 1
ATOM 7151 O O . LYS A 1 897 ? -5.914 -19.300 6.217 1.00 62.00 897 LYS A O 1
ATOM 7156 N N . ARG A 1 898 ? -7.459 -17.707 6.558 1.00 66.06 898 ARG A N 1
ATOM 7157 C CA . ARG A 1 898 ? -6.905 -16.723 5.616 1.00 66.06 898 ARG A CA 1
ATOM 7158 C C . ARG A 1 898 ? -5.603 -16.134 6.172 1.00 66.06 898 ARG A C 1
ATOM 7160 O O . ARG A 1 898 ? -5.626 -15.345 7.105 1.00 66.06 898 ARG A O 1
ATOM 7167 N N . GLN A 1 899 ? -4.465 -16.508 5.588 1.00 69.12 899 GLN A N 1
ATOM 7168 C CA . GLN A 1 899 ? -3.188 -15.836 5.843 1.00 69.12 899 GLN A CA 1
ATOM 7169 C C . GLN A 1 899 ? -2.989 -14.718 4.816 1.00 69.12 899 GLN A C 1
ATOM 7171 O O . GLN A 1 899 ? -3.025 -14.980 3.614 1.00 69.12 899 GLN A O 1
ATOM 7176 N N . ASP A 1 900 ? -2.749 -13.491 5.281 1.00 81.38 900 ASP A N 1
ATOM 7177 C CA . ASP A 1 900 ? -2.366 -12.359 4.433 1.00 81.38 900 ASP A CA 1
ATOM 7178 C C . ASP A 1 900 ? -0.829 -12.300 4.277 1.00 81.38 900 ASP A C 1
ATOM 7180 O O . ASP A 1 900 ? -0.129 -11.888 5.205 1.00 81.38 900 ASP A O 1
ATOM 7184 N N . PRO A 1 901 ? -0.262 -12.674 3.111 1.00 83.62 901 PRO A N 1
ATOM 7185 C CA . PRO A 1 901 ? 1.174 -12.617 2.870 1.00 83.62 901 PRO A CA 1
ATOM 7186 C C . PRO A 1 901 ? 1.655 -11.196 2.535 1.00 83.62 901 PRO A C 1
ATOM 7188 O O . PRO A 1 901 ? 2.857 -10.988 2.357 1.00 83.62 901 PRO A O 1
ATOM 7191 N N . THR A 1 902 ? 0.746 -10.222 2.390 1.00 90.25 902 THR A N 1
ATOM 7192 C CA . THR A 1 902 ? 1.098 -8.828 2.102 1.00 90.25 902 THR A CA 1
ATOM 7193 C C . THR A 1 902 ? 1.452 -8.046 3.365 1.00 90.25 902 THR A C 1
ATOM 7195 O O . THR A 1 902 ? 2.303 -7.155 3.299 1.00 90.25 902 THR A O 1
ATOM 7198 N N . GLY A 1 903 ? 0.856 -8.423 4.503 1.00 90.88 903 GLY A N 1
ATOM 7199 C CA . GLY A 1 903 ? 0.954 -7.721 5.785 1.00 90.88 903 GLY A CA 1
ATOM 7200 C C . GLY A 1 903 ? -0.002 -6.530 5.918 1.00 90.88 903 GLY A C 1
ATOM 7201 O O . GLY A 1 903 ? 0.101 -5.783 6.890 1.00 90.88 903 GLY A O 1
ATOM 7202 N N . LEU A 1 904 ? -0.915 -6.340 4.960 1.00 94.25 904 LEU A N 1
ATOM 7203 C CA . LEU A 1 904 ? -1.891 -5.257 4.954 1.00 94.25 904 LEU A CA 1
ATOM 7204 C C . LEU A 1 904 ? -2.840 -5.350 6.151 1.00 94.25 904 LEU A C 1
ATOM 7206 O O . LEU A 1 904 ? -3.025 -4.346 6.832 1.00 94.25 904 LEU A O 1
ATOM 7210 N N . SER A 1 905 ? -3.404 -6.526 6.443 1.00 92.19 905 SER A N 1
ATOM 7211 C CA . SER A 1 905 ? -4.409 -6.664 7.509 1.00 92.19 905 SER A CA 1
ATOM 7212 C C . SER A 1 905 ? -3.848 -6.304 8.885 1.00 92.19 905 SER A C 1
ATOM 7214 O O . SER A 1 905 ? -4.458 -5.538 9.627 1.00 92.19 905 SER A O 1
ATOM 7216 N N . SER A 1 906 ? -2.628 -6.764 9.182 1.00 91.44 906 SER A N 1
ATOM 7217 C CA . SER A 1 906 ? -1.913 -6.420 10.418 1.00 91.44 906 SER A CA 1
ATOM 7218 C C . SER A 1 906 ? -1.568 -4.926 10.497 1.00 91.44 906 SER A C 1
ATOM 7220 O O . SER A 1 906 ? -1.675 -4.329 11.569 1.00 91.44 906 SER A O 1
ATOM 7222 N N . LEU A 1 907 ? -1.209 -4.289 9.374 1.00 93.06 907 LEU A N 1
ATOM 7223 C CA . LEU A 1 907 ? -0.950 -2.847 9.342 1.00 93.06 907 LEU A CA 1
ATOM 7224 C C . LEU A 1 907 ? -2.228 -2.027 9.574 1.00 93.06 907 LEU A C 1
ATOM 7226 O O . LEU A 1 907 ? -2.201 -1.065 10.341 1.00 93.06 907 LEU A O 1
ATOM 7230 N N . LEU A 1 908 ? -3.347 -2.416 8.957 1.00 94.50 908 LEU A N 1
ATOM 7231 C CA . LEU A 1 908 ? -4.649 -1.774 9.160 1.00 94.50 908 LEU A CA 1
ATOM 7232 C C . LEU A 1 908 ? -5.151 -1.945 10.600 1.00 94.50 908 LEU A C 1
ATOM 7234 O O . LEU A 1 908 ? -5.690 -0.995 11.163 1.00 94.50 908 LEU A O 1
ATOM 7238 N N . GLN A 1 909 ? -4.905 -3.106 11.216 1.00 91.94 909 GLN A N 1
ATOM 7239 C CA . GLN A 1 909 ? -5.208 -3.352 12.626 1.00 91.94 909 GLN A CA 1
ATOM 7240 C C . GLN A 1 909 ? -4.371 -2.470 13.565 1.00 91.94 909 GLN A C 1
ATOM 7242 O O . GLN A 1 909 ? -4.913 -1.895 14.498 1.00 91.94 909 GLN A O 1
ATOM 7247 N N . ARG A 1 910 ? -3.066 -2.311 13.302 1.00 88.25 910 ARG A N 1
ATOM 7248 C CA . ARG A 1 910 ? -2.162 -1.474 14.119 1.00 88.25 910 ARG A CA 1
ATOM 7249 C C . ARG A 1 910 ? -2.401 0.036 13.960 1.00 88.25 910 ARG A C 1
ATOM 7251 O O . ARG A 1 910 ? -1.930 0.810 14.783 1.00 88.25 910 ARG A O 1
ATOM 7258 N N . THR A 1 911 ? -3.063 0.464 12.885 1.00 88.00 911 THR A N 1
ATOM 7259 C CA . THR A 1 911 ? -3.292 1.885 12.552 1.00 88.00 911 THR A CA 1
ATOM 7260 C C . THR A 1 911 ? -4.754 2.307 12.720 1.00 88.00 911 THR A C 1
ATOM 7262 O O . THR A 1 911 ? -5.176 3.288 12.110 1.00 88.00 911 THR A O 1
ATOM 7265 N N . ASP A 1 912 ? -5.548 1.560 13.495 1.00 88.44 912 ASP A N 1
ATOM 7266 C CA . ASP A 1 912 ? -6.970 1.837 13.749 1.00 88.44 912 ASP A CA 1
ATOM 7267 C C . ASP A 1 912 ? -7.759 2.138 12.458 1.00 88.44 912 ASP A C 1
ATOM 7269 O O . ASP A 1 912 ? -8.469 3.139 12.326 1.00 88.44 912 ASP A O 1
ATOM 7273 N N . LEU A 1 913 ? -7.570 1.276 11.450 1.00 94.06 913 LEU A N 1
ATOM 7274 C CA . LEU A 1 913 ? -8.106 1.427 10.091 1.00 94.06 913 LEU A CA 1
ATOM 7275 C C . LEU A 1 913 ? -7.677 2.749 9.433 1.00 94.06 913 LEU A C 1
ATOM 7277 O O . LEU A 1 913 ? -8.484 3.472 8.844 1.00 94.06 913 LEU A O 1
ATOM 7281 N N . VAL A 1 914 ? -6.384 3.067 9.540 1.00 93.19 914 VAL A N 1
ATOM 7282 C CA . VAL A 1 914 ? -5.758 4.300 9.029 1.00 93.19 914 VAL A CA 1
ATOM 7283 C C . VAL A 1 914 ? -6.425 5.567 9.592 1.00 93.19 914 VAL A C 1
ATOM 7285 O O . VAL A 1 914 ? -6.415 6.614 8.954 1.00 93.19 914 VAL A O 1
ATOM 7288 N N . GLY A 1 915 ? -7.037 5.490 10.779 1.00 89.19 915 GLY A N 1
ATOM 7289 C CA . GLY A 1 915 ? -7.740 6.610 11.411 1.00 89.19 915 GLY A CA 1
ATOM 7290 C C . GLY A 1 915 ? -9.029 7.048 10.699 1.00 89.19 915 GLY A C 1
ATOM 7291 O O . GLY A 1 915 ? -9.619 8.057 11.087 1.00 89.19 915 GLY A O 1
ATOM 7292 N N . VAL A 1 916 ? -9.514 6.311 9.689 1.00 93.94 916 VAL A N 1
ATOM 7293 C CA . VAL A 1 916 ? -10.683 6.716 8.881 1.00 93.94 916 VAL A CA 1
ATOM 7294 C C . VAL A 1 916 ? -11.935 6.898 9.745 1.00 93.94 916 VAL A C 1
ATOM 7296 O O . VAL A 1 916 ? -12.681 7.855 9.547 1.00 93.94 916 VAL A O 1
ATOM 7299 N N . VAL A 1 917 ? -12.152 6.034 10.743 1.00 91.44 917 VAL A N 1
ATOM 7300 C CA . VAL A 1 917 ? -13.297 6.137 11.670 1.00 91.44 917 VAL A CA 1
ATOM 7301 C C . VAL A 1 917 ? -13.216 7.410 12.514 1.00 91.44 917 VAL A C 1
ATOM 7303 O O . VAL A 1 917 ? -14.223 8.097 12.666 1.00 91.44 917 VAL A O 1
ATOM 7306 N N . HIS A 1 918 ? -12.020 7.758 13.003 1.00 86.38 918 HIS A N 1
ATOM 7307 C CA . HIS A 1 918 ? -11.774 9.008 13.724 1.00 86.38 918 HIS A CA 1
ATOM 7308 C C . HIS A 1 918 ? -12.094 10.215 12.835 1.00 86.38 918 HIS A C 1
ATOM 7310 O O . HIS A 1 918 ? -12.867 11.077 13.238 1.00 86.38 918 HIS A O 1
ATOM 7316 N N . THR A 1 919 ? -11.593 10.244 11.597 1.00 88.75 919 THR A N 1
ATOM 7317 C CA . THR A 1 919 ? -11.881 11.327 10.645 1.00 88.75 919 THR A CA 1
ATOM 7318 C C . THR A 1 919 ? -13.373 11.457 10.339 1.00 88.75 919 THR A C 1
ATOM 7320 O O . THR A 1 919 ? -13.905 12.564 10.379 1.00 88.75 919 THR A O 1
ATOM 7323 N N . LEU A 1 920 ? -14.077 10.349 10.072 1.00 90.69 920 LEU A N 1
ATOM 7324 C CA . LEU A 1 920 ? -15.527 10.375 9.848 1.00 90.69 920 LEU A CA 1
ATOM 7325 C C . LEU A 1 920 ? -16.284 10.879 11.080 1.00 90.69 920 LEU A C 1
ATOM 7327 O O . LEU A 1 920 ? -17.215 11.668 10.935 1.00 90.69 920 LEU A O 1
ATOM 7331 N N . TYR A 1 921 ? -15.871 10.467 12.280 1.00 87.31 921 TYR A N 1
ATOM 7332 C CA . TYR A 1 921 ? -16.454 10.944 13.529 1.00 87.31 921 TYR A CA 1
ATOM 7333 C C . TYR A 1 921 ? -16.219 12.452 13.712 1.00 87.31 921 TYR A C 1
ATOM 7335 O O . TYR A 1 921 ? -17.198 13.176 13.874 1.00 87.31 921 TYR A O 1
ATOM 7343 N N . SER A 1 922 ? -14.984 12.953 13.564 1.00 83.38 922 SER A N 1
ATOM 7344 C CA . SER A 1 922 ? -14.665 14.393 13.609 1.00 83.38 922 SER A CA 1
ATOM 7345 C C . SER A 1 922 ? -15.539 15.219 12.663 1.00 83.38 922 SER A C 1
ATOM 7347 O O . SER A 1 922 ? -16.071 16.253 13.053 1.00 83.38 922 SER A O 1
ATOM 7349 N N . ILE A 1 923 ? -15.702 14.767 11.417 1.00 85.25 923 ILE A N 1
ATOM 7350 C CA . ILE A 1 923 ? -16.423 15.517 10.383 1.00 85.25 923 ILE A CA 1
ATOM 7351 C C . ILE A 1 923 ? -17.938 15.514 10.638 1.00 85.25 923 ILE A C 1
ATOM 7353 O O . ILE A 1 923 ? -18.587 16.544 10.478 1.00 85.25 923 ILE A O 1
ATOM 7357 N N . LEU A 1 924 ? -18.511 14.371 11.031 1.00 83.12 924 LEU A N 1
ATOM 7358 C CA . LEU A 1 924 ? -19.963 14.212 11.188 1.00 83.12 924 LEU A CA 1
ATOM 7359 C C . LEU A 1 924 ? -20.484 14.701 12.550 1.00 83.12 924 LEU A C 1
ATOM 7361 O O . LEU A 1 924 ? -21.650 15.085 12.643 1.00 83.12 924 LEU A O 1
ATOM 7365 N N . LEU A 1 925 ? -19.648 14.705 13.597 1.00 72.88 925 LEU A N 1
ATOM 7366 C CA . LEU A 1 925 ? -20.025 15.122 14.955 1.00 72.88 925 LEU A CA 1
ATOM 7367 C C . LEU A 1 925 ? -20.449 16.596 15.015 1.00 72.88 925 LEU A C 1
ATOM 7369 O O . LEU A 1 925 ? -21.427 16.930 15.678 1.00 72.88 925 LEU A O 1
ATOM 7373 N N . HIS A 1 926 ? -19.746 17.471 14.293 1.00 58.16 926 HIS A N 1
ATOM 7374 C CA . HIS A 1 926 ? -20.006 18.915 14.278 1.00 58.16 926 HIS A CA 1
ATOM 7375 C C . HIS A 1 926 ? -21.324 19.325 13.605 1.00 58.16 926 HIS A C 1
ATOM 7377 O O . HIS A 1 926 ? -21.743 20.470 13.753 1.00 58.16 926 HIS A O 1
ATOM 7383 N N . ALA A 1 927 ? -21.976 18.411 12.886 1.00 51.00 927 ALA A N 1
ATOM 7384 C CA . ALA A 1 927 ? -23.216 18.664 12.162 1.00 51.00 927 ALA A CA 1
ATOM 7385 C C . ALA A 1 927 ? -24.322 17.659 12.552 1.00 51.00 927 ALA A C 1
ATOM 7387 O O . ALA A 1 927 ? -25.174 17.304 11.739 1.00 51.00 927 ALA A O 1
ATOM 7388 N N . PHE A 1 928 ? -24.314 17.182 13.803 1.00 48.09 928 PHE A N 1
ATOM 7389 C CA . PHE A 1 928 ? -25.392 16.369 14.373 1.00 48.09 928 PHE A CA 1
ATOM 7390 C C . PHE A 1 928 ? -26.259 17.214 15.333 1.00 48.09 928 PHE A C 1
ATOM 7392 O O . PHE A 1 928 ? -25.701 17.898 16.191 1.00 48.09 928 PHE A O 1
ATOM 7399 N N . PRO A 1 929 ? -27.602 17.228 15.203 1.00 50.03 929 PRO A N 1
ATOM 7400 C CA . PRO A 1 929 ? -28.455 18.156 15.950 1.00 50.03 929 PRO A CA 1
ATOM 7401 C C . PRO A 1 929 ? -28.582 17.846 17.448 1.00 50.03 929 PRO A C 1
ATOM 7403 O O . PRO A 1 929 ? -29.020 16.764 17.848 1.00 50.03 929 PRO A O 1
ATOM 7406 N N . GLU A 1 930 ? -28.356 18.871 18.269 1.00 41.41 930 GLU A N 1
ATOM 7407 C CA . GLU A 1 930 ? -29.014 19.022 19.568 1.00 41.41 930 GLU A CA 1
ATOM 7408 C C . GLU A 1 930 ? -30.353 19.759 19.363 1.00 41.41 930 GLU A C 1
ATOM 7410 O O . GLU A 1 930 ? -30.380 20.876 18.855 1.00 41.41 930 GLU A O 1
ATOM 7415 N N . SER A 1 931 ? -31.467 19.148 19.786 1.00 34.28 931 SER A N 1
ATOM 7416 C CA . SER A 1 931 ? -32.819 19.745 19.911 1.00 34.28 931 SER A CA 1
ATOM 7417 C C . SER A 1 931 ? -33.481 20.399 18.671 1.00 34.28 931 SER A C 1
ATOM 7419 O O . SER A 1 931 ? -33.218 21.536 18.308 1.00 34.28 931 SER A O 1
ATOM 7421 N N . SER A 1 932 ? -34.444 19.665 18.102 1.00 37.00 932 SER A N 1
ATOM 7422 C CA . SER A 1 932 ? -35.765 20.022 17.519 1.00 37.00 932 SER A CA 1
ATOM 7423 C C . SER A 1 932 ? -36.232 21.462 17.151 1.00 37.00 932 SER A C 1
ATOM 7425 O O . SER A 1 932 ? -37.442 21.623 16.995 1.00 37.00 932 SER A O 1
ATOM 7427 N N . SER A 1 933 ? -35.405 22.505 16.996 1.00 34.12 933 SER A N 1
ATOM 7428 C CA . SER A 1 933 ? -35.913 23.883 16.765 1.00 34.12 933 SER A CA 1
ATOM 7429 C C . SER A 1 933 ? -35.279 24.710 15.640 1.00 34.12 933 SER A C 1
ATOM 7431 O O . SER A 1 933 ? -35.836 25.758 15.314 1.00 34.12 933 SER A O 1
ATOM 7433 N N . HIS A 1 934 ? -34.198 24.268 14.987 1.00 36.19 934 HIS A N 1
ATOM 7434 C CA . HIS A 1 934 ? -33.610 25.009 13.860 1.00 36.19 934 HIS A CA 1
ATOM 7435 C C . HIS A 1 934 ? -33.386 24.155 12.608 1.00 36.19 934 HIS A C 1
ATOM 7437 O O . HIS A 1 934 ? -32.883 23.035 12.667 1.00 36.19 934 HIS A O 1
ATOM 7443 N N . CYS A 1 935 ? -33.764 24.728 11.462 1.00 38.88 935 CYS A N 1
ATOM 7444 C CA . CYS A 1 935 ? -33.533 24.179 10.131 1.00 38.88 935 CYS A CA 1
ATOM 7445 C C . CYS A 1 935 ? -32.022 24.049 9.887 1.00 38.88 935 CYS A C 1
ATOM 7447 O O . CYS A 1 935 ? -31.323 25.060 9.865 1.00 38.88 935 CYS A O 1
ATOM 7449 N N . GLN A 1 936 ? -31.521 22.822 9.732 1.00 53.50 936 GLN A N 1
ATOM 7450 C CA . GLN A 1 936 ? -30.103 22.565 9.473 1.00 53.50 936 GLN A CA 1
ATOM 7451 C C . GLN A 1 936 ? -29.804 22.540 7.973 1.00 53.50 936 GLN A C 1
ATOM 7453 O O . GLN A 1 936 ? -30.613 22.063 7.175 1.00 53.50 936 GLN A O 1
ATOM 7458 N N . GLU A 1 937 ? -28.617 23.012 7.599 1.00 56.62 937 GLU A N 1
ATOM 7459 C CA . GLU A 1 937 ? -28.084 22.786 6.258 1.00 56.62 937 GLU A CA 1
ATOM 7460 C C . GLU A 1 937 ? -27.668 21.309 6.108 1.00 56.62 937 GLU A C 1
ATOM 7462 O O . GLU A 1 937 ? -27.062 20.742 7.023 1.00 56.62 937 GLU A O 1
ATOM 7467 N N . PRO A 1 938 ? -27.995 20.648 4.983 1.00 70.69 938 PRO A N 1
ATOM 7468 C CA . PRO A 1 938 ? -27.610 19.259 4.753 1.00 70.69 938 PRO A CA 1
ATOM 7469 C C . PRO A 1 938 ? -26.089 19.121 4.606 1.00 70.69 938 PRO A C 1
ATOM 7471 O O . PRO A 1 938 ? -25.441 19.999 4.035 1.00 70.69 938 PRO A O 1
ATOM 7474 N N . TYR A 1 939 ? -25.527 17.981 5.039 1.00 81.69 939 TYR A N 1
ATOM 7475 C CA . TYR A 1 939 ? -24.107 17.653 4.836 1.00 81.69 939 TYR A CA 1
ATOM 7476 C C . TYR A 1 939 ? -23.667 17.946 3.395 1.00 81.69 939 TYR A C 1
ATOM 7478 O O . TYR A 1 939 ? -24.326 17.510 2.441 1.00 81.69 939 TYR A O 1
ATOM 7486 N N . SER A 1 940 ? -22.536 18.638 3.226 1.00 85.31 940 SER A N 1
ATOM 7487 C CA . SER A 1 940 ? -22.059 18.984 1.890 1.00 85.31 940 SER A CA 1
ATOM 7488 C C . SER A 1 940 ? -21.742 17.738 1.060 1.00 85.31 940 SER A C 1
ATOM 7490 O O . SER A 1 940 ? -21.381 16.672 1.571 1.00 85.31 940 SER A O 1
ATOM 7492 N N . SER A 1 941 ? -21.799 17.894 -0.265 1.00 87.19 941 SER A N 1
ATOM 7493 C CA . SER A 1 941 ? -21.402 16.837 -1.203 1.00 87.19 941 SER A CA 1
ATOM 7494 C C . SER A 1 941 ? -19.985 16.309 -0.914 1.00 87.19 941 SER A C 1
ATOM 7496 O O . SER A 1 941 ? -19.741 15.109 -1.017 1.00 87.19 941 SER A O 1
ATOM 7498 N N . GLY A 1 942 ? -19.065 17.173 -0.461 1.00 88.06 942 GLY A N 1
ATOM 7499 C CA . GLY A 1 942 ? -17.715 16.774 -0.062 1.00 88.06 942 GLY A CA 1
ATOM 7500 C C . GLY A 1 942 ? -17.714 15.797 1.116 1.00 88.06 942 GLY A C 1
ATOM 7501 O O . GLY A 1 942 ? -17.100 14.734 1.024 1.00 88.06 942 GLY A O 1
ATOM 7502 N N . VAL A 1 943 ? -18.446 16.113 2.189 1.00 89.25 943 VAL A N 1
ATOM 7503 C CA . VAL A 1 943 ? -18.577 15.251 3.378 1.00 89.25 943 VAL A CA 1
ATOM 7504 C C . VAL A 1 943 ? -19.213 13.906 3.024 1.00 89.25 943 VAL A C 1
ATOM 7506 O O . VAL A 1 943 ? -18.692 12.858 3.409 1.00 89.25 943 VAL A O 1
ATOM 7509 N N . ILE A 1 944 ? -20.277 13.909 2.217 1.00 91.19 944 ILE A N 1
ATOM 7510 C CA . ILE A 1 944 ? -20.951 12.683 1.762 1.00 91.19 944 ILE A CA 1
ATOM 7511 C C . ILE A 1 944 ? -20.033 11.795 0.916 1.00 91.19 944 ILE A C 1
ATOM 7513 O O . ILE A 1 944 ? -20.052 10.573 1.067 1.00 91.19 944 ILE A O 1
ATOM 7517 N N . GLN A 1 945 ? -19.193 12.376 0.057 1.00 92.12 945 GLN A N 1
ATOM 7518 C CA . GLN A 1 945 ? -18.228 11.608 -0.733 1.00 92.12 945 GLN A CA 1
ATOM 7519 C C . GLN A 1 945 ? -17.090 11.027 0.119 1.00 92.12 945 GLN A C 1
ATOM 7521 O O . GLN A 1 945 ? -16.660 9.900 -0.145 1.00 92.12 945 GLN A O 1
ATOM 7526 N N . VAL A 1 946 ? -16.624 11.739 1.151 1.00 93.94 946 VAL A N 1
ATOM 7527 C CA . VAL A 1 946 ? -15.661 11.195 2.126 1.00 93.94 946 VAL A CA 1
ATOM 7528 C C . VAL A 1 946 ? -16.295 10.045 2.914 1.00 93.94 946 VAL A C 1
ATOM 7530 O O . VAL A 1 946 ? -15.709 8.967 2.981 1.00 93.94 946 VAL A O 1
ATOM 7533 N N . ALA A 1 947 ? -17.522 10.219 3.418 1.00 94.56 947 ALA A N 1
ATOM 7534 C CA . ALA A 1 947 ? -18.262 9.170 4.120 1.00 94.56 947 ALA A CA 1
ATOM 7535 C C . ALA A 1 947 ? -18.461 7.916 3.256 1.00 94.56 947 ALA A C 1
ATOM 7537 O O . ALA A 1 947 ? -18.116 6.817 3.683 1.00 94.56 947 ALA A O 1
ATOM 7538 N N . LEU A 1 948 ? -18.931 8.073 2.014 1.00 95.56 948 LEU A N 1
ATOM 7539 C CA . LEU A 1 948 ? -19.147 6.959 1.089 1.00 95.56 948 LEU A CA 1
ATOM 7540 C C . LEU A 1 948 ? -17.869 6.140 0.854 1.00 95.56 948 LEU A C 1
ATOM 7542 O O . LEU A 1 948 ? -17.910 4.912 0.903 1.00 95.56 948 LEU A O 1
ATOM 7546 N N . ASN A 1 949 ? -16.733 6.800 0.611 1.00 96.12 949 ASN A N 1
ATOM 7547 C CA . ASN A 1 949 ? -15.474 6.101 0.343 1.00 96.12 949 ASN A CA 1
ATOM 7548 C C . ASN A 1 949 ? -14.833 5.537 1.621 1.00 96.12 949 ASN A C 1
ATOM 7550 O O . ASN A 1 949 ? -14.234 4.464 1.571 1.00 96.12 949 ASN A O 1
ATOM 7554 N N . GLY A 1 950 ? -15.024 6.189 2.771 1.00 97.25 950 GLY A N 1
ATOM 7555 C CA . GLY A 1 950 ? -14.629 5.662 4.076 1.00 97.25 950 GLY A CA 1
ATOM 7556 C C . GLY A 1 950 ? -15.362 4.363 4.426 1.00 97.25 950 GLY A C 1
ATOM 7557 O O . GLY A 1 950 ? -14.714 3.352 4.688 1.00 97.25 950 GLY A O 1
ATOM 7558 N N . ILE A 1 951 ? -16.698 4.339 4.341 1.00 97.44 951 ILE A N 1
ATOM 7559 C CA . ILE A 1 951 ? -17.489 3.124 4.614 1.00 97.44 951 ILE A CA 1
ATOM 7560 C C . ILE A 1 951 ? -17.210 2.017 3.576 1.00 97.44 951 ILE A C 1
ATOM 7562 O O . ILE A 1 951 ? -17.115 0.844 3.931 1.00 97.44 951 ILE A O 1
ATOM 7566 N N . ARG A 1 952 ? -16.971 2.363 2.304 1.00 96.00 952 ARG A N 1
ATOM 7567 C CA . ARG A 1 952 ? -16.511 1.405 1.278 1.00 96.00 952 ARG A CA 1
ATOM 7568 C C . ARG A 1 952 ? -15.183 0.739 1.612 1.00 96.00 952 ARG A C 1
ATOM 7570 O O . ARG A 1 952 ? -15.004 -0.455 1.347 1.00 96.00 952 ARG A O 1
ATOM 7577 N N . PHE A 1 953 ? -14.237 1.501 2.152 1.00 97.75 953 PHE A N 1
ATOM 7578 C CA . PHE A 1 953 ? -12.974 0.964 2.645 1.00 97.75 953 PHE A CA 1
ATOM 7579 C C . PHE A 1 953 ? -13.216 0.010 3.824 1.00 97.75 953 PHE A C 1
ATOM 7581 O O . PHE A 1 953 ? -12.762 -1.131 3.753 1.00 97.75 953 PHE A O 1
ATOM 7588 N N . LEU A 1 954 ? -14.024 0.410 4.815 1.00 97.31 954 LEU A N 1
ATOM 7589 C CA . LEU A 1 954 ? -14.435 -0.447 5.938 1.00 97.31 954 LEU A CA 1
ATOM 7590 C C . LEU A 1 954 ? -15.035 -1.786 5.459 1.00 97.31 954 LEU A C 1
ATOM 7592 O O . LEU A 1 954 ? -14.550 -2.849 5.841 1.00 97.31 954 LEU A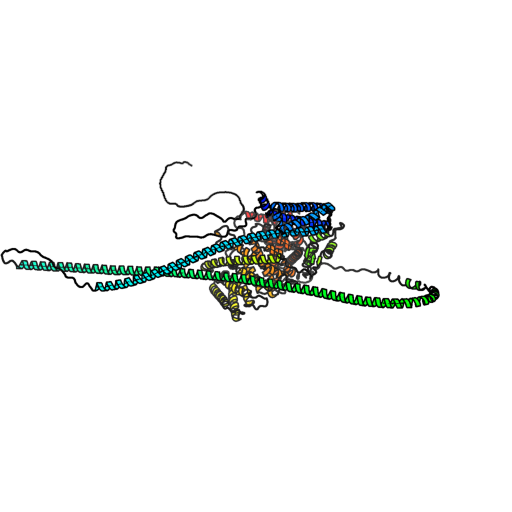 O 1
ATOM 7596 N N . ASN A 1 955 ? -16.001 -1.749 4.534 1.00 94.75 955 ASN A N 1
ATOM 7597 C CA . ASN A 1 955 ? -16.618 -2.943 3.935 1.00 94.75 955 ASN A CA 1
ATOM 7598 C C . ASN A 1 955 ? -15.624 -3.843 3.186 1.00 94.75 955 ASN A C 1
ATOM 7600 O O . ASN A 1 955 ? -15.801 -5.058 3.127 1.00 94.75 955 ASN A O 1
ATOM 7604 N N . SER A 1 956 ? -14.581 -3.261 2.592 1.00 92.81 956 SER A N 1
ATOM 7605 C CA . SER A 1 956 ? -13.559 -4.025 1.867 1.00 92.81 956 SER A CA 1
ATOM 7606 C C . SER A 1 956 ? -12.503 -4.615 2.794 1.00 92.81 956 SER A C 1
ATOM 7608 O O . SER A 1 956 ? -11.960 -5.673 2.481 1.00 92.81 956 SER A O 1
ATOM 7610 N N . PHE A 1 957 ? -12.246 -3.986 3.944 1.00 93.75 957 PHE A N 1
ATOM 7611 C CA . PHE A 1 957 ? -11.436 -4.594 4.994 1.00 93.75 957 PHE A CA 1
ATOM 7612 C C . PHE A 1 957 ? -12.181 -5.744 5.684 1.00 93.75 957 PHE A C 1
ATOM 7614 O O . PHE A 1 957 ? -11.599 -6.808 5.858 1.00 93.75 957 PHE A O 1
ATOM 7621 N N . ALA A 1 958 ? -13.485 -5.597 5.945 1.00 92.44 958 ALA A N 1
ATOM 7622 C CA . ALA A 1 958 ? -14.325 -6.672 6.481 1.00 92.44 958 ALA A CA 1
ATOM 7623 C C . ALA A 1 958 ? -14.345 -7.940 5.604 1.00 92.44 958 ALA A C 1
ATOM 7625 O O . ALA A 1 958 ? -14.406 -9.048 6.125 1.00 92.44 958 ALA A O 1
ATOM 7626 N N . LEU A 1 959 ? -14.260 -7.800 4.274 1.00 87.88 959 LEU A N 1
ATOM 7627 C CA . LEU A 1 959 ? -14.087 -8.945 3.371 1.00 87.88 959 LEU A CA 1
ATOM 7628 C C . LEU A 1 959 ? -12.695 -9.588 3.476 1.00 87.88 959 LEU A C 1
ATOM 7630 O O . LEU A 1 959 ? -12.570 -10.807 3.337 1.00 87.88 959 LEU A O 1
ATOM 7634 N N . LEU A 1 960 ? -11.649 -8.774 3.644 1.00 87.75 960 LEU A N 1
ATOM 7635 C CA . LEU A 1 960 ? -10.262 -9.231 3.716 1.00 87.75 960 LEU A CA 1
ATOM 7636 C C . LEU A 1 960 ? -9.993 -10.002 5.016 1.00 87.75 960 LEU A C 1
ATOM 7638 O O . LEU A 1 960 ? -9.466 -11.113 4.958 1.00 87.75 960 LEU A O 1
ATOM 7642 N N . ASP A 1 961 ? -10.369 -9.411 6.150 1.00 90.44 961 ASP A N 1
ATOM 7643 C CA . ASP A 1 961 ? -10.143 -9.923 7.502 1.00 90.44 961 ASP A CA 1
ATOM 7644 C C . ASP A 1 961 ? -11.293 -9.483 8.428 1.00 90.44 961 ASP A C 1
ATOM 7646 O O . ASP A 1 961 ? -11.251 -8.433 9.078 1.00 90.44 961 ASP A O 1
ATOM 7650 N N . LEU A 1 962 ? -12.365 -10.281 8.442 1.00 91.81 962 LEU A N 1
ATOM 7651 C CA . LEU A 1 962 ? -13.562 -10.014 9.241 1.00 91.81 962 LEU A CA 1
ATOM 7652 C C . LEU A 1 962 ? -13.272 -9.973 10.760 1.00 91.81 962 LEU A C 1
ATOM 7654 O O . LEU A 1 962 ? -13.730 -9.021 11.396 1.00 91.81 962 LEU A O 1
ATOM 7658 N N . PRO A 1 963 ? -12.504 -10.913 11.359 1.00 92.44 963 PRO A N 1
ATOM 7659 C CA . PRO A 1 963 ? -12.156 -10.840 12.778 1.00 92.44 963 PRO A CA 1
ATOM 7660 C C . PRO A 1 963 ? -11.366 -9.579 13.147 1.00 92.44 963 PRO A C 1
ATOM 7662 O O . PRO A 1 963 ? -11.699 -8.929 14.139 1.00 92.44 963 PRO A O 1
ATOM 7665 N N . ALA A 1 964 ? -10.362 -9.181 12.354 1.00 92.50 964 ALA A N 1
ATOM 7666 C CA . ALA A 1 964 ? -9.611 -7.954 12.625 1.00 92.50 964 ALA A CA 1
ATOM 7667 C C . ALA A 1 964 ? -10.494 -6.704 12.481 1.00 92.50 964 ALA A C 1
ATOM 7669 O O . ALA A 1 964 ? -10.445 -5.813 13.327 1.00 92.50 964 ALA A O 1
ATOM 7670 N N . PHE A 1 965 ? -11.352 -6.653 11.458 1.00 95.31 965 PHE A N 1
ATOM 7671 C CA . PHE A 1 965 ? -12.335 -5.583 11.276 1.00 95.31 965 PHE A CA 1
ATOM 7672 C C . PHE A 1 965 ? -13.275 -5.435 12.484 1.00 95.31 965 PHE A C 1
ATOM 7674 O O . PHE A 1 965 ? -13.441 -4.331 13.009 1.00 95.31 965 PHE A O 1
ATOM 7681 N N . GLN A 1 966 ? -13.857 -6.544 12.951 1.00 95.62 966 GLN A N 1
ATOM 7682 C CA . GLN A 1 966 ? -14.755 -6.558 14.107 1.00 95.62 966 GLN A CA 1
ATOM 7683 C C . GLN A 1 966 ? -14.032 -6.184 15.406 1.00 95.62 966 GLN A C 1
ATOM 7685 O O . GLN A 1 966 ? -14.590 -5.437 16.206 1.00 95.62 966 GLN A O 1
ATOM 7690 N N . SER A 1 967 ? -12.793 -6.651 15.590 1.00 93.75 967 SER A N 1
ATOM 7691 C CA . SER A 1 967 ? -11.966 -6.353 16.763 1.00 93.75 967 SER A CA 1
ATOM 7692 C C . SER A 1 967 ? -11.588 -4.870 16.853 1.00 93.75 967 SER A C 1
ATOM 7694 O O . SER A 1 967 ? -11.725 -4.281 17.923 1.00 93.75 967 SER A O 1
ATOM 7696 N N . VAL A 1 968 ? -11.168 -4.242 15.748 1.00 93.12 968 VAL A N 1
ATOM 7697 C CA . VAL A 1 968 ? -10.763 -2.822 15.749 1.00 93.12 968 VAL A CA 1
ATOM 7698 C C . VAL A 1 968 ? -11.965 -1.897 15.925 1.00 93.12 968 VAL A C 1
ATOM 7700 O O . VAL A 1 968 ? -11.911 -0.966 16.724 1.00 93.12 968 VAL A O 1
ATOM 7703 N N . LEU A 1 969 ? -13.079 -2.152 15.228 1.00 94.25 969 LEU A N 1
ATOM 7704 C CA . LEU A 1 969 ? -14.292 -1.349 15.417 1.00 94.25 969 LEU A CA 1
ATOM 7705 C C . LEU A 1 969 ? -14.979 -1.610 16.765 1.00 94.25 969 LEU A C 1
ATOM 7707 O O . LEU A 1 969 ? -15.675 -0.730 17.263 1.00 94.25 969 LEU A O 1
ATOM 7711 N N . GLY A 1 970 ? -14.820 -2.805 17.340 1.00 89.31 970 GLY A N 1
ATOM 7712 C CA . GLY A 1 970 ? -15.368 -3.173 18.647 1.00 89.31 970 GLY A CA 1
ATOM 7713 C C . GLY A 1 970 ? -14.558 -2.628 19.827 1.00 89.31 970 GLY A C 1
ATOM 7714 O O . GLY A 1 970 ? -15.064 -2.605 20.947 1.00 89.31 970 GLY A O 1
ATOM 7715 N N . ALA A 1 971 ? -13.329 -2.160 19.587 1.00 87.56 971 ALA A N 1
ATOM 7716 C CA . ALA A 1 971 ? -12.437 -1.642 20.618 1.00 87.56 971 ALA A CA 1
ATOM 7717 C C . ALA A 1 971 ? -13.031 -0.443 21.382 1.00 87.56 971 ALA A C 1
ATOM 7719 O O . ALA A 1 971 ? -13.867 0.322 20.878 1.00 87.56 971 ALA A O 1
ATOM 7720 N N . GLU A 1 972 ? -12.574 -0.258 22.620 1.00 72.62 972 GLU A N 1
ATOM 7721 C CA . GLU A 1 972 ? -12.974 0.870 23.461 1.00 72.62 972 GLU A CA 1
ATOM 7722 C C . GLU A 1 972 ? -12.564 2.205 22.801 1.00 72.62 972 GLU A C 1
ATOM 7724 O O . GLU A 1 972 ? -11.501 2.344 22.201 1.00 72.62 972 GLU A O 1
ATOM 7729 N N . GLY A 1 973 ? -13.460 3.192 22.834 1.00 71.12 973 GLY A N 1
ATOM 7730 C CA . GLY A 1 973 ? -13.324 4.481 22.150 1.00 71.12 973 GLY A CA 1
ATOM 7731 C C . GLY A 1 973 ? -13.804 4.448 20.695 1.00 71.12 973 GLY A C 1
ATOM 7732 O O . GLY A 1 973 ? -14.682 5.233 20.323 1.00 71.12 973 GLY A O 1
ATOM 7733 N N . LEU A 1 974 ? -13.285 3.522 19.880 1.00 83.38 974 LEU A N 1
ATOM 7734 C CA . LEU A 1 974 ? -13.646 3.405 18.457 1.00 83.38 974 LEU A CA 1
ATOM 7735 C C . LEU A 1 974 ? -15.083 2.915 18.244 1.00 83.38 974 LEU A C 1
ATOM 7737 O O . LEU A 1 974 ? -15.779 3.439 17.376 1.00 83.38 974 LEU A O 1
ATOM 7741 N N . SER A 1 975 ? -15.559 1.989 19.073 1.00 87.56 975 SER A N 1
ATOM 7742 C CA . SER A 1 975 ? -16.936 1.470 19.046 1.00 87.56 975 SER A CA 1
ATOM 7743 C C . SER A 1 975 ? -18.005 2.552 19.208 1.00 87.56 975 SER A C 1
ATOM 7745 O O . SER A 1 975 ? -19.003 2.564 18.478 1.00 87.56 975 SER A O 1
ATOM 7747 N N . LEU A 1 976 ? -17.792 3.512 20.115 1.00 83.06 976 LEU A N 1
ATOM 7748 C CA . LEU A 1 976 ? -18.676 4.669 20.263 1.00 83.06 976 LEU A CA 1
ATOM 7749 C C . LEU A 1 976 ? -18.622 5.562 19.020 1.00 83.06 976 LEU A C 1
ATOM 7751 O O . LEU A 1 976 ? -19.675 5.890 18.472 1.00 83.06 976 LEU A O 1
ATOM 7755 N N . ALA A 1 977 ? -17.422 5.912 18.547 1.00 86.62 977 ALA A N 1
ATOM 7756 C CA . ALA A 1 977 ? -17.241 6.744 17.357 1.00 86.62 977 ALA A CA 1
ATOM 7757 C C . ALA A 1 977 ? -17.916 6.122 16.118 1.00 86.62 977 ALA A C 1
ATOM 7759 O O . ALA A 1 977 ? -18.685 6.793 15.429 1.00 86.62 977 ALA A O 1
ATOM 7760 N N . PHE A 1 978 ? -17.723 4.819 15.891 1.00 93.00 978 PHE A N 1
ATOM 7761 C CA . PHE A 1 978 ? -18.356 4.060 14.814 1.00 93.00 978 PHE A CA 1
ATOM 7762 C C . PHE A 1 978 ? -19.888 4.046 14.932 1.00 93.00 978 PHE A C 1
ATOM 7764 O O . PHE A 1 978 ? -20.581 4.367 13.964 1.00 93.00 978 PHE A O 1
ATOM 7771 N N . ARG A 1 979 ? -20.435 3.766 16.126 1.00 90.00 979 ARG A N 1
ATOM 7772 C CA . ARG A 1 979 ? -21.886 3.820 16.383 1.00 90.00 979 ARG A CA 1
ATOM 7773 C C . ARG A 1 979 ? -22.464 5.209 16.092 1.00 90.00 979 ARG A C 1
ATOM 7775 O O . ARG A 1 979 ? -23.543 5.300 15.508 1.00 90.00 979 ARG A O 1
ATOM 7782 N N . HIS A 1 980 ? -21.758 6.281 16.459 1.00 86.62 980 HIS A N 1
ATOM 7783 C CA . HIS A 1 980 ? -22.158 7.651 16.129 1.00 86.62 980 HIS A CA 1
ATOM 7784 C C . HIS A 1 980 ? -22.124 7.908 14.616 1.00 86.62 980 HIS A C 1
ATOM 7786 O O . HIS A 1 980 ? -23.138 8.337 14.074 1.00 86.62 980 HIS A O 1
ATOM 7792 N N . VAL A 1 981 ? -21.034 7.562 13.919 1.00 91.56 981 VAL A N 1
ATOM 7793 C CA . VAL A 1 981 ? -20.917 7.680 12.451 1.00 91.56 981 VAL A CA 1
ATOM 7794 C C . VAL A 1 981 ? -22.077 6.972 11.742 1.00 91.56 981 VAL A C 1
ATOM 7796 O O . VAL A 1 981 ? -22.772 7.589 10.936 1.00 91.56 981 VAL A O 1
ATOM 7799 N N . VAL A 1 982 ? -22.354 5.709 12.080 1.00 93.94 982 VAL A N 1
ATOM 7800 C CA . VAL A 1 982 ? -23.478 4.946 11.510 1.00 93.94 982 VAL A CA 1
ATOM 7801 C C . VAL A 1 982 ? -24.822 5.616 11.816 1.00 93.94 982 VAL A C 1
ATOM 7803 O O . VAL A 1 982 ? -25.639 5.802 10.915 1.00 93.94 982 VAL A O 1
ATOM 7806 N N . SER A 1 983 ? -25.053 6.024 13.067 1.00 90.75 983 SER A N 1
ATOM 7807 C CA . SER A 1 983 ? -26.302 6.664 13.504 1.00 90.75 983 SER A CA 1
ATOM 7808 C C . SER A 1 983 ? -26.576 7.993 12.783 1.00 90.75 983 SER A C 1
ATOM 7810 O O . SER A 1 983 ? -27.735 8.275 12.447 1.00 90.75 983 SER A O 1
ATOM 7812 N N . SER A 1 984 ? -25.527 8.776 12.505 1.00 88.44 984 SER A N 1
ATOM 7813 C CA . SER A 1 984 ? -25.583 10.028 11.740 1.00 88.44 984 SER A CA 1
ATOM 7814 C C . SER A 1 984 ? -25.845 9.792 10.254 1.00 88.44 984 SER A C 1
ATOM 7816 O O . SER A 1 984 ? -26.734 10.416 9.677 1.00 88.44 984 SER A O 1
ATOM 7818 N N . LEU A 1 985 ? -25.131 8.847 9.633 1.00 92.00 985 LEU A N 1
ATOM 7819 C CA . LEU A 1 985 ? -25.298 8.546 8.209 1.00 92.00 985 LEU A CA 1
ATOM 7820 C C . LEU A 1 985 ? -26.666 7.914 7.907 1.00 92.00 985 LEU A C 1
ATOM 7822 O O . LEU A 1 985 ? -27.270 8.261 6.894 1.00 92.00 985 LEU A O 1
ATOM 7826 N N . LEU A 1 986 ? -27.195 7.055 8.790 1.00 90.94 986 LEU A N 1
ATOM 7827 C CA . LEU A 1 986 ? -28.560 6.520 8.668 1.00 90.94 986 LEU A CA 1
ATOM 7828 C C . LEU A 1 986 ? -29.624 7.621 8.770 1.00 90.94 986 LEU A C 1
ATOM 7830 O O . LEU A 1 986 ? -30.578 7.607 7.998 1.00 90.94 986 LEU A O 1
ATOM 7834 N N . TRP A 1 987 ? -29.453 8.588 9.680 1.00 87.44 987 TRP A N 1
ATOM 7835 C CA . TRP A 1 987 ? -30.364 9.734 9.797 1.00 87.44 987 TRP A CA 1
ATOM 7836 C C . TRP A 1 987 ? -30.325 10.622 8.545 1.00 87.44 987 TRP A C 1
ATOM 7838 O O . TRP A 1 987 ? -31.371 10.966 8.006 1.00 87.44 987 TRP A O 1
ATOM 7848 N N . TYR A 1 988 ? -29.137 10.927 8.017 1.00 87.56 988 TYR A N 1
ATOM 7849 C CA . TYR A 1 988 ? -29.026 11.687 6.770 1.00 87.56 988 TYR A CA 1
ATOM 7850 C C . TYR A 1 988 ? -29.674 10.947 5.591 1.00 87.56 988 TYR A C 1
ATOM 7852 O O . TYR A 1 988 ? -30.432 11.538 4.824 1.00 87.56 988 TYR A O 1
ATOM 7860 N N . CYS A 1 989 ? -29.421 9.642 5.461 1.00 88.94 989 CYS A N 1
ATOM 7861 C CA . CYS A 1 989 ? -29.962 8.830 4.370 1.00 88.94 989 CYS A CA 1
ATOM 7862 C C . CYS A 1 989 ? -31.476 8.574 4.465 1.00 88.94 989 CYS A C 1
ATOM 7864 O O . CYS A 1 989 ? -32.064 8.155 3.468 1.00 88.94 989 CYS A O 1
ATOM 7866 N N . SER A 1 990 ? -32.113 8.801 5.622 1.00 82.25 990 SER A N 1
ATOM 7867 C CA . SER A 1 990 ? -33.576 8.746 5.734 1.00 82.25 990 SER A CA 1
ATOM 7868 C C . SER A 1 990 ? -34.255 10.030 5.246 1.00 82.25 990 SER A C 1
ATOM 7870 O O . SER A 1 990 ? -35.401 9.967 4.805 1.00 82.25 990 SER A O 1
ATOM 7872 N N . GLN A 1 991 ? -33.551 11.170 5.264 1.00 80.00 991 GLN A N 1
ATOM 7873 C CA . GLN A 1 991 ? -34.065 12.464 4.788 1.00 80.00 991 GLN A CA 1
ATOM 7874 C C . GLN A 1 991 ? -33.614 12.815 3.362 1.00 80.00 991 GLN A C 1
ATOM 7876 O O . GLN A 1 991 ? -34.351 13.462 2.620 1.00 80.00 991 GLN A O 1
ATOM 7881 N N . HIS A 1 992 ? -32.424 12.368 2.952 1.00 80.31 992 HIS A N 1
ATOM 7882 C CA . HIS A 1 992 ? -31.838 12.651 1.643 1.00 80.31 992 HIS A CA 1
ATOM 7883 C C . HIS A 1 992 ? -31.560 11.361 0.867 1.00 80.31 992 HIS A C 1
ATOM 7885 O O . HIS A 1 992 ? -30.965 10.413 1.382 1.00 80.31 992 HIS A O 1
ATOM 7891 N N . SER A 1 993 ? -31.949 11.330 -0.410 1.00 70.31 993 SER A N 1
ATOM 7892 C CA . SER A 1 993 ? -31.918 10.137 -1.265 1.00 70.31 993 SER A CA 1
ATOM 7893 C C . SER A 1 993 ? -30.505 9.741 -1.732 1.00 70.31 993 SER A C 1
ATOM 7895 O O . SER A 1 993 ? -30.186 9.812 -2.919 1.00 70.31 993 SER A O 1
ATOM 7897 N N . SER A 1 994 ? -29.655 9.284 -0.808 1.00 83.69 994 SER A N 1
ATOM 7898 C CA . SER A 1 994 ? -28.305 8.767 -1.080 1.00 83.69 994 SER A CA 1
ATOM 7899 C C . SER A 1 994 ? -28.251 7.238 -0.947 1.00 83.69 994 SER A C 1
ATOM 7901 O O . SER A 1 994 ? -27.616 6.686 -0.048 1.00 83.69 994 SER A O 1
ATOM 7903 N N . GLN A 1 995 ? -28.934 6.524 -1.854 1.00 88.38 995 GLN A N 1
ATOM 7904 C CA . GLN A 1 995 ? -29.044 5.054 -1.802 1.00 88.38 995 GLN A CA 1
ATOM 7905 C C . GLN A 1 995 ? -27.681 4.345 -1.750 1.00 88.38 995 GLN A C 1
ATOM 7907 O O . GLN A 1 995 ? -27.518 3.396 -0.989 1.00 88.38 995 GLN A O 1
ATOM 7912 N N . SER A 1 996 ? -26.677 4.813 -2.505 1.00 91.06 996 SER A N 1
ATOM 7913 C CA . SER A 1 996 ? -25.351 4.178 -2.481 1.00 91.06 996 SER A CA 1
ATOM 7914 C C . SER A 1 996 ? -24.666 4.290 -1.120 1.00 91.06 996 SER A C 1
ATOM 7916 O O . SER A 1 996 ? -23.965 3.358 -0.751 1.00 91.06 996 SER A O 1
ATOM 7918 N N . LEU A 1 997 ? -24.831 5.396 -0.389 1.00 94.75 997 LEU A N 1
ATOM 7919 C CA . LEU A 1 997 ? -24.264 5.541 0.953 1.00 94.75 997 LEU A CA 1
ATOM 7920 C C . LEU A 1 997 ? -25.029 4.670 1.952 1.00 94.75 997 LEU A C 1
ATOM 7922 O O . LEU A 1 997 ? -24.413 3.943 2.727 1.00 94.75 997 LEU A O 1
ATOM 7926 N N . LEU A 1 998 ? -26.363 4.692 1.880 1.00 95.25 998 LEU A N 1
ATOM 7927 C CA . LEU A 1 998 ? -27.229 3.886 2.736 1.00 95.25 998 LEU A CA 1
ATOM 7928 C C . LEU A 1 998 ? -26.913 2.389 2.617 1.00 95.25 998 LEU A C 1
ATOM 7930 O O . LEU A 1 998 ? -26.757 1.717 3.633 1.00 95.25 998 LEU A O 1
ATOM 7934 N N . HIS A 1 999 ? -26.741 1.874 1.396 1.00 94.75 999 HIS A N 1
ATOM 7935 C CA . HIS A 1 999 ? -26.373 0.474 1.176 1.00 94.75 999 HIS A CA 1
ATOM 7936 C C . HIS A 1 999 ? -25.032 0.116 1.827 1.00 94.75 999 HIS A C 1
ATOM 7938 O O . HIS A 1 999 ? -24.947 -0.893 2.517 1.00 94.75 999 HIS A O 1
ATOM 7944 N N . GLU A 1 1000 ? -24.000 0.944 1.656 1.00 96.00 1000 GLU A N 1
ATOM 7945 C CA . GLU A 1 1000 ? -22.672 0.691 2.231 1.00 96.00 1000 GLU A CA 1
ATOM 7946 C C . GLU A 1 1000 ? -22.715 0.714 3.769 1.00 96.00 1000 GLU A C 1
ATOM 7948 O O . GLU A 1 1000 ? -22.113 -0.147 4.408 1.00 96.00 1000 GLU A O 1
ATOM 7953 N N . VAL A 1 1001 ? -23.480 1.636 4.370 1.00 96.88 1001 VAL A N 1
ATOM 7954 C CA . VAL A 1 1001 ? -23.680 1.716 5.830 1.00 96.88 1001 VAL A CA 1
ATOM 7955 C C . VAL A 1 1001 ? -24.420 0.485 6.359 1.00 96.88 1001 VAL A C 1
ATOM 7957 O O . VAL A 1 1001 ? -23.969 -0.126 7.328 1.00 96.88 1001 VAL A O 1
ATOM 7960 N N . ILE A 1 1002 ? -25.507 0.069 5.699 1.00 96.81 1002 ILE A N 1
ATOM 7961 C CA . ILE A 1 1002 ? -26.235 -1.164 6.035 1.00 96.81 1002 ILE A CA 1
ATOM 7962 C C . ILE A 1 1002 ? -25.298 -2.376 5.948 1.00 96.81 1002 ILE A C 1
ATOM 7964 O O . ILE A 1 1002 ? -25.293 -3.212 6.856 1.00 96.81 1002 ILE A O 1
ATOM 7968 N N . ILE A 1 1003 ? -24.489 -2.476 4.887 1.00 95.75 1003 ILE A N 1
ATOM 7969 C CA . ILE A 1 1003 ? -23.534 -3.575 4.692 1.00 95.75 1003 ILE A CA 1
ATOM 7970 C C . ILE A 1 1003 ? -22.517 -3.621 5.844 1.00 95.75 1003 ILE A C 1
ATOM 7972 O O . ILE A 1 1003 ? -22.315 -4.687 6.437 1.00 95.75 1003 ILE A O 1
ATOM 7976 N N . CYS A 1 1004 ? -21.970 -2.459 6.215 1.00 97.06 1004 CYS A N 1
ATOM 7977 C CA . CYS A 1 1004 ? -20.970 -2.294 7.269 1.00 97.06 1004 CYS A CA 1
ATOM 7978 C C . CYS A 1 1004 ? -21.488 -2.717 8.648 1.00 97.06 1004 CYS A C 1
ATOM 7980 O O . CYS A 1 1004 ? -20.773 -3.394 9.384 1.00 97.06 1004 CYS A O 1
ATOM 7982 N N . VAL A 1 1005 ? -22.742 -2.390 8.987 1.00 97.38 1005 VAL A N 1
ATOM 7983 C CA . VAL A 1 1005 ? -23.376 -2.850 10.238 1.00 97.38 1005 VAL A CA 1
ATOM 7984 C C . VAL A 1 1005 ? -23.531 -4.372 10.262 1.00 97.38 1005 VAL A C 1
ATOM 7986 O O . VAL A 1 1005 ? -23.278 -5.000 11.290 1.00 97.38 1005 VAL A O 1
ATOM 7989 N N . GLY A 1 1006 ? -23.894 -4.989 9.133 1.00 96.56 1006 GLY A N 1
ATOM 7990 C CA . GLY A 1 1006 ? -24.006 -6.447 9.047 1.00 96.56 1006 GLY A CA 1
ATOM 7991 C C . GLY A 1 1006 ? -22.664 -7.153 9.268 1.00 96.56 1006 GLY A C 1
ATOM 7992 O O . GLY A 1 1006 ? -22.603 -8.110 10.032 1.00 96.56 1006 GLY A O 1
ATOM 7993 N N . TYR A 1 1007 ? -21.574 -6.647 8.678 1.00 96.56 1007 TYR A N 1
ATOM 7994 C CA . TYR A 1 1007 ? -20.231 -7.175 8.952 1.00 96.56 1007 TYR A CA 1
ATOM 7995 C C . TYR A 1 1007 ? -19.762 -6.902 10.383 1.00 96.56 1007 TYR A C 1
ATOM 7997 O O . TYR A 1 1007 ? -19.093 -7.739 10.979 1.00 96.56 1007 TYR A O 1
ATOM 8005 N N . PHE A 1 1008 ? -20.117 -5.756 10.962 1.00 97.50 1008 PHE A N 1
ATOM 8006 C CA . PHE A 1 1008 ? -19.730 -5.426 12.333 1.00 97.50 1008 PHE A CA 1
ATOM 8007 C C . PHE A 1 1008 ? -20.352 -6.387 13.360 1.00 97.50 1008 PHE A C 1
ATOM 8009 O O . PHE A 1 1008 ? -19.719 -6.714 14.360 1.00 97.50 1008 PHE A O 1
ATOM 8016 N N . THR A 1 1009 ? -21.574 -6.856 13.092 1.00 97.06 1009 THR A N 1
ATOM 8017 C CA . THR A 1 1009 ? -22.400 -7.623 14.038 1.00 97.06 1009 THR A CA 1
ATOM 8018 C C . THR A 1 1009 ? -22.407 -9.136 13.834 1.00 97.06 1009 THR A C 1
ATOM 8020 O O . THR A 1 1009 ? -22.655 -9.859 14.798 1.00 97.06 1009 THR A O 1
ATOM 8023 N N . VAL A 1 1010 ? -22.148 -9.634 12.617 1.00 96.12 1010 VAL A N 1
ATOM 8024 C CA . VAL A 1 1010 ? -22.256 -11.069 12.296 1.00 96.12 1010 VAL A CA 1
ATOM 8025 C C . VAL A 1 1010 ? -21.430 -11.932 13.254 1.00 96.12 1010 VAL A C 1
ATOM 8027 O O . VAL A 1 1010 ? -20.210 -11.811 13.329 1.00 96.12 1010 VAL A O 1
ATOM 8030 N N . ASN A 1 1011 ? -22.118 -12.802 13.997 1.00 93.62 1011 ASN A N 1
ATOM 8031 C CA . ASN A 1 1011 ? -21.550 -13.716 14.992 1.00 93.62 1011 ASN A CA 1
ATOM 8032 C C . ASN A 1 1011 ? -20.680 -13.067 16.084 1.00 93.62 1011 ASN A C 1
ATOM 8034 O O . ASN A 1 1011 ? -19.854 -13.747 16.693 1.00 93.62 1011 ASN A O 1
ATOM 8038 N N . HIS A 1 1012 ? -20.895 -11.782 16.380 1.00 94.31 1012 HIS A N 1
ATOM 8039 C CA . HIS A 1 1012 ? -20.129 -11.050 17.387 1.00 94.31 1012 HIS A CA 1
ATOM 8040 C C . HIS A 1 1012 ? -21.062 -10.405 18.435 1.00 94.31 1012 HIS A C 1
ATOM 8042 O O . HIS A 1 1012 ? -21.515 -9.271 18.245 1.00 94.31 1012 HIS A O 1
ATOM 8048 N N . PRO A 1 1013 ? -21.358 -11.085 19.564 1.00 92.00 1013 PRO A N 1
ATOM 8049 C CA . PRO A 1 1013 ? -22.408 -10.667 20.500 1.00 92.00 1013 PRO A CA 1
ATOM 8050 C C . PRO A 1 1013 ? -22.160 -9.298 21.153 1.00 92.00 1013 PRO A C 1
ATOM 8052 O O . PRO A 1 1013 ? -23.105 -8.527 21.322 1.00 92.00 1013 PRO A O 1
ATOM 8055 N N . ASP A 1 1014 ? -20.909 -8.935 21.451 1.00 90.81 1014 ASP A N 1
ATOM 8056 C CA . ASP A 1 1014 ? -20.603 -7.610 22.013 1.00 90.81 1014 ASP A CA 1
ATOM 8057 C C . ASP A 1 1014 ? -20.898 -6.473 21.016 1.00 90.81 1014 ASP A C 1
ATOM 8059 O O . ASP A 1 1014 ? -21.538 -5.479 21.364 1.00 90.81 1014 ASP A O 1
ATOM 8063 N N . ASN A 1 1015 ? -20.541 -6.661 19.741 1.00 95.00 1015 ASN A N 1
ATOM 8064 C CA . ASN A 1 1015 ? -20.813 -5.716 18.657 1.00 95.00 1015 ASN A CA 1
ATOM 8065 C C . ASN A 1 1015 ? -22.313 -5.615 18.338 1.00 95.00 1015 ASN A C 1
ATOM 8067 O O . ASN A 1 1015 ? -22.820 -4.518 18.087 1.00 95.00 1015 ASN A O 1
ATOM 8071 N N . GLN A 1 1016 ? -23.055 -6.725 18.421 1.00 94.88 1016 GLN A N 1
ATOM 8072 C CA . GLN A 1 1016 ? -24.524 -6.708 18.403 1.00 94.88 1016 GLN A CA 1
ATOM 8073 C C . GLN A 1 1016 ? -25.088 -5.851 19.552 1.00 94.88 1016 GLN A C 1
ATOM 8075 O O . GLN A 1 1016 ? -25.996 -5.046 19.328 1.00 94.88 1016 GLN A O 1
ATOM 8080 N N . GLY A 1 1017 ? -24.515 -5.963 20.757 1.00 90.31 1017 GLY A N 1
ATOM 8081 C CA . GLY A 1 1017 ? -24.867 -5.157 21.931 1.00 90.31 1017 GLY A CA 1
ATOM 8082 C C . GLY A 1 1017 ? -24.600 -3.653 21.772 1.00 90.31 1017 GLY A C 1
ATOM 8083 O O . GLY A 1 1017 ? -25.304 -2.831 22.357 1.00 90.31 1017 GLY A O 1
ATOM 8084 N N . ILE A 1 1018 ? -23.645 -3.254 20.929 1.00 89.25 1018 ILE A N 1
ATOM 8085 C CA . ILE A 1 1018 ? -23.393 -1.836 20.626 1.00 89.25 1018 ILE A CA 1
ATOM 8086 C C . ILE A 1 1018 ? -24.543 -1.236 19.788 1.00 89.25 1018 ILE A C 1
ATOM 8088 O O . ILE A 1 1018 ? -24.911 -0.080 20.005 1.00 89.25 1018 ILE A O 1
ATOM 8092 N N . MET A 1 1019 ? -25.179 -1.996 18.886 1.00 90.94 1019 MET A N 1
ATOM 8093 C CA . MET A 1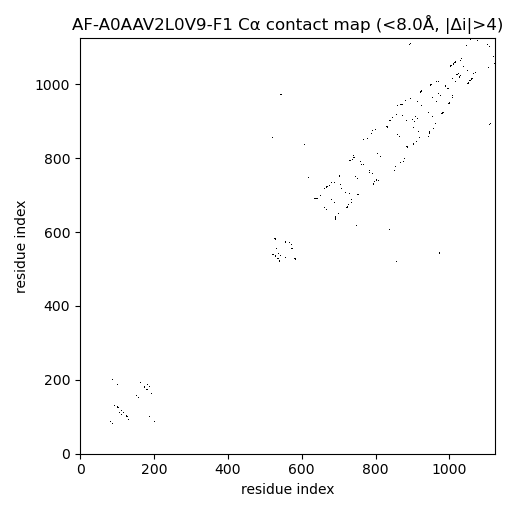 1019 ? -26.236 -1.481 17.988 1.00 90.94 1019 MET A CA 1
ATOM 8094 C C . MET A 1 1019 ? -27.568 -1.134 18.678 1.00 90.94 1019 MET A C 1
ATOM 8096 O O . MET A 1 1019 ? -28.292 -0.266 18.184 1.00 90.94 1019 MET A O 1
ATOM 8100 N N . GLN A 1 1020 ? -27.870 -1.762 19.819 1.00 86.12 1020 GLN A N 1
ATOM 8101 C CA . GLN A 1 1020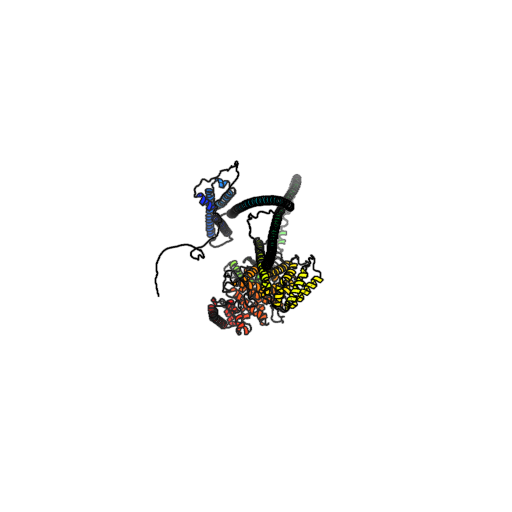 ? -29.029 -1.458 20.681 1.00 86.12 1020 GLN A CA 1
ATOM 8102 C C . GLN A 1 1020 ? -28.795 -0.265 21.632 1.00 86.12 1020 GLN A C 1
ATOM 8104 O O . GLN A 1 1020 ? -29.731 0.196 22.281 1.00 86.12 1020 GLN A O 1
ATOM 8109 N N . SER A 1 1021 ? -27.557 0.234 21.742 1.00 79.06 1021 SER A N 1
ATOM 8110 C CA . SER A 1 1021 ? -27.158 1.227 22.751 1.00 79.06 1021 SER A CA 1
ATOM 8111 C C . SER A 1 1021 ? -27.231 2.691 22.277 1.00 79.06 1021 SER A C 1
ATOM 8113 O O . SER A 1 1021 ? -27.043 3.011 21.098 1.00 79.06 1021 SER A O 1
ATOM 8115 N N . GLY A 1 1022 ? -27.426 3.612 23.229 1.00 73.88 1022 GLY A N 1
ATOM 8116 C CA . GLY A 1 1022 ? -27.425 5.066 23.014 1.00 73.88 1022 GLY A CA 1
ATOM 8117 C C . GLY A 1 1022 ? -28.821 5.698 22.970 1.00 73.88 1022 GLY A C 1
ATOM 8118 O O . GLY A 1 1022 ? -29.808 5.079 23.358 1.00 73.88 1022 GLY A O 1
ATOM 8119 N N . ARG A 1 1023 ? -28.901 6.961 22.517 1.00 71.50 1023 ARG A N 1
ATOM 8120 C CA . ARG A 1 1023 ? -30.180 7.681 22.360 1.00 71.50 1023 ARG A CA 1
ATOM 8121 C C . ARG A 1 1023 ? -31.079 6.975 21.339 1.00 71.50 1023 ARG A C 1
ATOM 8123 O O . ARG A 1 1023 ? -30.609 6.600 20.265 1.00 71.50 1023 ARG A O 1
ATOM 8130 N N . GLN A 1 1024 ? -32.365 6.853 21.668 1.00 74.69 1024 GLN A N 1
ATOM 8131 C CA . GLN A 1 1024 ? -33.366 6.262 20.782 1.00 74.69 1024 GLN A CA 1
ATOM 8132 C C . GLN A 1 1024 ? -33.803 7.254 19.678 1.00 74.69 1024 GLN A C 1
ATOM 8134 O O . GLN A 1 1024 ? -33.836 8.459 19.938 1.00 74.69 1024 GLN A O 1
ATOM 8139 N N . PRO A 1 1025 ? -34.153 6.786 18.461 1.00 85.81 1025 PRO A N 1
ATOM 8140 C CA . PRO A 1 1025 ? -34.083 5.395 18.016 1.00 85.81 1025 PRO A CA 1
ATOM 8141 C C . PRO A 1 1025 ? -32.634 4.917 17.834 1.00 85.81 1025 PRO A C 1
ATOM 8143 O O . PRO A 1 1025 ? -31.813 5.591 17.200 1.00 85.81 1025 PRO A O 1
ATOM 8146 N N . SER A 1 1026 ? -32.341 3.742 18.395 1.00 90.44 1026 SER A N 1
ATOM 8147 C CA . SER A 1 1026 ? -31.045 3.056 18.304 1.00 90.44 1026 SER A CA 1
ATOM 8148 C C . SER A 1 1026 ? -30.663 2.734 16.854 1.00 90.44 1026 SER A C 1
ATOM 8150 O O . SER A 1 1026 ? -31.487 2.827 15.943 1.00 90.44 1026 SER A O 1
ATOM 8152 N N . VAL A 1 1027 ? -29.413 2.325 16.603 1.00 93.06 1027 VAL A N 1
ATOM 8153 C CA . VAL A 1 1027 ? -28.981 1.953 15.241 1.00 93.06 1027 VAL A CA 1
ATOM 8154 C C . VAL A 1 1027 ? -29.815 0.787 14.703 1.00 93.06 1027 VAL A C 1
ATOM 8156 O O . VAL A 1 1027 ? -30.232 0.831 13.547 1.00 93.06 1027 VAL A O 1
ATOM 8159 N N . LEU A 1 1028 ? -30.126 -0.205 15.544 1.00 94.25 1028 LEU A N 1
ATOM 8160 C CA . LEU A 1 1028 ? -30.997 -1.319 15.166 1.00 94.25 1028 LEU A CA 1
ATOM 8161 C C . LEU A 1 1028 ? -32.420 -0.845 14.813 1.00 94.25 1028 LEU A C 1
ATOM 8163 O O . LEU A 1 1028 ? -32.920 -1.188 13.746 1.00 94.25 1028 LEU A O 1
ATOM 8167 N N . GLN A 1 1029 ? -33.039 0.010 15.634 1.00 93.00 1029 GLN A N 1
ATOM 8168 C CA . GLN A 1 1029 ? -34.363 0.573 15.325 1.00 93.00 1029 GLN A CA 1
ATOM 8169 C C . GLN A 1 1029 ? -34.349 1.441 14.060 1.00 93.00 1029 GLN A C 1
ATOM 8171 O O . GLN A 1 1029 ? -35.247 1.329 13.234 1.00 93.00 1029 GLN A O 1
ATOM 8176 N N . LYS A 1 1030 ? -33.310 2.258 13.841 1.00 92.88 1030 LYS A N 1
ATOM 8177 C CA . LYS A 1 1030 ? -33.156 3.054 12.609 1.00 92.88 1030 LYS A CA 1
ATOM 8178 C C . LYS A 1 1030 ? -33.100 2.193 11.344 1.00 92.88 1030 LYS A C 1
ATOM 8180 O O . LYS A 1 1030 ? -33.540 2.660 10.298 1.00 92.88 1030 LYS A O 1
ATOM 8185 N N . LEU A 1 1031 ? -32.581 0.964 11.426 1.00 94.94 1031 LEU A N 1
ATOM 8186 C CA . LEU A 1 1031 ? -32.615 0.001 10.320 1.00 94.94 1031 LEU A CA 1
ATOM 8187 C C . LEU A 1 1031 ? -34.016 -0.591 10.102 1.00 94.94 1031 LEU A C 1
ATOM 8189 O O . LEU A 1 1031 ? -34.398 -0.819 8.956 1.00 94.94 1031 LEU A O 1
ATOM 8193 N N . CYS A 1 1032 ? -34.793 -0.800 11.168 1.00 93.25 1032 CYS A N 1
ATOM 8194 C CA . CYS A 1 1032 ? -36.194 -1.223 11.077 1.00 93.25 1032 CYS A CA 1
ATOM 8195 C C . CYS A 1 1032 ? -37.115 -0.111 10.531 1.00 93.25 1032 CYS A C 1
ATOM 8197 O O . CYS A 1 1032 ? -38.059 -0.396 9.805 1.00 93.25 1032 CYS A O 1
ATOM 8199 N N . LEU A 1 1033 ? -36.799 1.156 10.813 1.00 91.88 1033 LEU A N 1
ATOM 8200 C CA . LEU A 1 1033 ? -37.555 2.346 10.391 1.00 91.88 1033 LEU A CA 1
ATOM 8201 C C . LEU A 1 1033 ? -37.174 2.871 8.987 1.00 91.88 1033 LEU A C 1
ATOM 8203 O O . LEU A 1 1033 ? -37.485 4.013 8.639 1.00 91.88 1033 LEU A O 1
ATOM 8207 N N . LEU A 1 1034 ? -36.478 2.073 8.169 1.00 92.19 1034 LEU A N 1
ATOM 8208 C CA . LEU A 1 1034 ? -36.140 2.446 6.791 1.00 92.19 1034 LEU A CA 1
ATOM 8209 C C . LEU A 1 1034 ? -37.387 2.500 5.879 1.00 92.19 1034 LEU A C 1
ATOM 8211 O O . LEU A 1 1034 ? -38.410 1.885 6.179 1.00 92.19 1034 LEU A O 1
ATOM 8215 N N . PRO A 1 1035 ? -37.331 3.200 4.726 1.00 91.12 1035 PRO A N 1
ATOM 8216 C CA . PRO A 1 1035 ? -38.460 3.260 3.798 1.00 91.12 1035 PRO A CA 1
ATOM 8217 C C . PRO A 1 1035 ? -38.942 1.868 3.363 1.00 91.12 1035 PRO A C 1
ATOM 8219 O O . PRO A 1 1035 ? -38.126 1.012 3.021 1.00 91.12 1035 PRO A O 1
ATOM 8222 N N . PHE A 1 1036 ? -40.265 1.674 3.272 1.00 90.38 1036 PHE A N 1
ATOM 8223 C CA . PHE A 1 1036 ? -40.928 0.386 2.982 1.00 90.38 1036 PHE A CA 1
ATOM 8224 C C . PHE A 1 1036 ? -40.365 -0.393 1.773 1.00 90.38 1036 PHE A C 1
ATOM 8226 O O . PHE A 1 1036 ? -40.439 -1.621 1.721 1.00 90.38 1036 PHE A O 1
ATOM 8233 N N . GLN A 1 1037 ? -39.748 0.297 0.811 1.00 91.75 1037 GLN A N 1
ATOM 8234 C CA . GLN A 1 1037 ? -39.049 -0.312 -0.325 1.00 91.75 1037 GLN A CA 1
ATOM 8235 C C . GLN A 1 1037 ? -37.953 -1.309 0.109 1.00 91.75 1037 GLN A C 1
ATOM 8237 O O . GLN A 1 1037 ? -37.772 -2.327 -0.556 1.00 91.75 1037 GLN A O 1
ATOM 8242 N N . TYR A 1 1038 ? -37.276 -1.083 1.242 1.00 92.69 1038 TYR A N 1
ATOM 8243 C CA . TYR A 1 1038 ? -36.267 -2.002 1.794 1.00 92.69 1038 TYR A CA 1
ATOM 8244 C C . TYR A 1 1038 ? -36.845 -3.302 2.376 1.00 92.69 1038 TYR A C 1
ATOM 8246 O O . TYR A 1 1038 ? -36.101 -4.262 2.569 1.00 92.69 1038 TYR A O 1
ATOM 8254 N N . PHE A 1 1039 ? -38.162 -3.359 2.592 1.00 94.25 1039 PHE A N 1
ATOM 8255 C CA . PHE A 1 1039 ? -38.887 -4.528 3.101 1.00 94.25 1039 PHE A CA 1
ATOM 8256 C C . PHE A 1 1039 ? -39.742 -5.227 2.036 1.00 94.25 1039 PHE A C 1
ATOM 8258 O O . PHE A 1 1039 ? -40.312 -6.279 2.307 1.00 94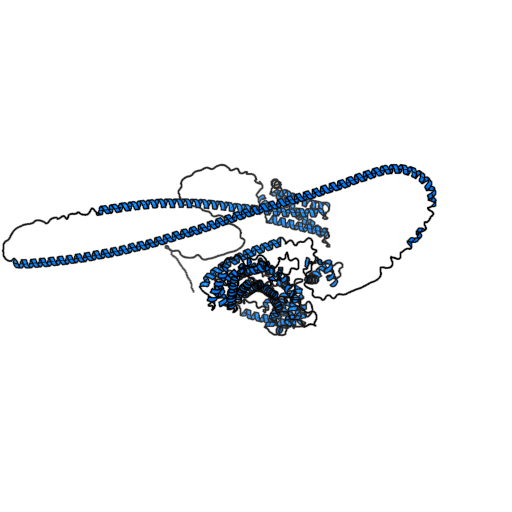.25 1039 PHE A O 1
ATOM 8265 N N . SER A 1 1040 ? -39.835 -4.656 0.829 1.00 92.69 1040 SER A N 1
ATOM 8266 C CA . SER A 1 1040 ? -40.731 -5.127 -0.239 1.00 92.69 1040 SER A CA 1
ATOM 8267 C C . SER A 1 1040 ? -40.049 -5.335 -1.595 1.00 92.69 1040 SER A C 1
ATOM 8269 O O . SER A 1 1040 ? -40.447 -6.226 -2.341 1.00 92.69 1040 SER A O 1
ATOM 8271 N N . HIS A 1 1041 ? -39.008 -4.569 -1.940 1.00 92.00 1041 HIS A N 1
ATOM 8272 C CA . HIS A 1 1041 ? -38.314 -4.719 -3.220 1.00 92.00 1041 HIS A CA 1
ATOM 8273 C C . HIS A 1 1041 ? -37.202 -5.782 -3.117 1.00 92.00 1041 HIS A C 1
ATOM 8275 O O . HIS A 1 1041 ? -36.247 -5.573 -2.364 1.00 92.00 1041 HIS A O 1
ATOM 8281 N N . PRO A 1 1042 ? -37.220 -6.867 -3.927 1.00 87.12 1042 PRO A N 1
ATOM 8282 C CA . PRO A 1 1042 ? -36.237 -7.956 -3.826 1.00 87.12 1042 PRO A CA 1
ATOM 8283 C C . PRO A 1 1042 ? -34.759 -7.533 -3.854 1.00 87.12 1042 PRO A C 1
ATOM 8285 O O . PRO A 1 1042 ? -33.929 -8.141 -3.180 1.00 87.12 1042 PRO A O 1
ATOM 8288 N N . GLY A 1 1043 ? -34.414 -6.476 -4.599 1.00 88.44 1043 GLY A N 1
ATOM 8289 C CA . GLY A 1 1043 ? -33.042 -5.964 -4.668 1.00 88.44 1043 GLY A CA 1
ATOM 8290 C C . GLY A 1 1043 ? -32.579 -5.221 -3.409 1.00 88.44 1043 GLY A C 1
ATOM 8291 O O . GLY A 1 1043 ? -31.386 -5.231 -3.120 1.00 88.44 1043 GLY A O 1
ATOM 8292 N N . LEU A 1 1044 ? -33.502 -4.604 -2.661 1.00 92.25 1044 LEU A N 1
ATOM 8293 C CA . LEU A 1 1044 ? -33.215 -3.849 -1.435 1.00 92.25 1044 LEU A CA 1
ATOM 8294 C C . LEU A 1 1044 ? -33.330 -4.726 -0.180 1.00 92.25 1044 LEU A C 1
ATOM 8296 O O . LEU A 1 1044 ? -32.519 -4.588 0.734 1.00 92.25 1044 LEU A O 1
ATOM 8300 N N . ILE A 1 1045 ? -34.251 -5.698 -0.186 1.00 93.94 1045 ILE A N 1
ATOM 8301 C CA . ILE A 1 1045 ? -34.336 -6.772 0.818 1.00 93.94 1045 ILE A CA 1
ATOM 8302 C C . ILE A 1 1045 ? -32.975 -7.472 0.955 1.00 93.94 1045 ILE A C 1
ATOM 8304 O O . ILE A 1 1045 ? -32.449 -7.593 2.058 1.00 93.94 1045 ILE A O 1
ATOM 8308 N N . ARG A 1 1046 ? -32.338 -7.834 -0.170 1.00 92.81 1046 ARG A N 1
ATOM 8309 C CA . ARG A 1 1046 ? -30.992 -8.441 -0.194 1.00 92.81 1046 ARG A CA 1
ATOM 8310 C C . ARG A 1 1046 ? -29.863 -7.540 0.334 1.00 92.81 1046 ARG A C 1
ATOM 8312 O O . ARG A 1 1046 ? -28.775 -8.036 0.604 1.00 92.81 1046 ARG A O 1
ATOM 8319 N N . VAL A 1 1047 ? -30.093 -6.236 0.500 1.00 93.50 1047 VAL A N 1
ATOM 8320 C CA . VAL A 1 1047 ? -29.146 -5.329 1.172 1.00 93.50 1047 VAL A CA 1
ATOM 8321 C C . VAL A 1 1047 ? -29.405 -5.314 2.681 1.00 93.50 1047 VAL A C 1
ATOM 8323 O O . VAL A 1 1047 ? -28.461 -5.477 3.455 1.00 93.50 1047 VAL A O 1
ATOM 8326 N N . LEU A 1 1048 ? -30.668 -5.150 3.095 1.00 96.00 1048 LEU A N 1
ATOM 8327 C CA . LEU A 1 1048 ? -31.061 -4.954 4.495 1.00 96.00 1048 LEU A CA 1
ATOM 8328 C C . LEU A 1 1048 ? -31.135 -6.248 5.316 1.00 96.00 1048 LEU A C 1
ATOM 8330 O O . LEU A 1 1048 ? -30.586 -6.305 6.417 1.00 96.00 1048 LEU A O 1
ATOM 8334 N N . PHE A 1 1049 ? -31.804 -7.283 4.809 1.00 96.62 1049 PHE A N 1
ATOM 8335 C CA . PHE A 1 1049 ? -32.148 -8.466 5.604 1.00 96.62 1049 PHE A CA 1
ATOM 8336 C C . PHE A 1 1049 ? -30.916 -9.232 6.108 1.00 96.62 1049 PHE A C 1
ATOM 8338 O O . PHE A 1 1049 ? -30.922 -9.586 7.286 1.00 96.62 1049 PHE A O 1
ATOM 8345 N N . PRO A 1 1050 ? -29.825 -9.417 5.330 1.00 96.31 1050 PRO A N 1
ATOM 8346 C CA . PRO A 1 1050 ? -28.599 -10.012 5.862 1.00 96.31 1050 PRO A CA 1
ATOM 8347 C C . PRO A 1 1050 ? -28.022 -9.238 7.056 1.00 96.31 1050 PRO A C 1
ATOM 8349 O O . PRO A 1 1050 ? -27.528 -9.848 7.997 1.00 96.31 1050 PRO A O 1
ATOM 8352 N N . SER A 1 1051 ? -28.123 -7.903 7.065 1.00 96.56 1051 SER A N 1
ATOM 8353 C CA . SER A 1 1051 ? -27.659 -7.085 8.193 1.00 96.56 1051 SER A CA 1
ATOM 8354 C C . SER A 1 1051 ? -28.576 -7.183 9.412 1.00 96.56 1051 SER A C 1
ATOM 8356 O O . SER A 1 1051 ? -28.072 -7.230 10.530 1.00 96.56 1051 SER A O 1
ATOM 8358 N N . LEU A 1 1052 ? -29.900 -7.258 9.221 1.00 97.12 1052 LEU A N 1
ATOM 8359 C CA . LEU A 1 1052 ? -30.846 -7.496 10.321 1.00 97.12 1052 LEU A CA 1
ATOM 8360 C C . LEU A 1 1052 ? -30.653 -8.888 10.937 1.00 97.12 1052 LEU A C 1
ATOM 8362 O O . LEU A 1 1052 ? -30.635 -9.011 12.160 1.00 97.12 1052 LEU A O 1
ATOM 8366 N N . ILE A 1 1053 ? -30.439 -9.917 10.109 1.00 97.25 1053 ILE A N 1
ATOM 8367 C CA . ILE A 1 1053 ? -30.101 -11.278 10.552 1.00 97.25 1053 ILE A CA 1
ATOM 8368 C C . ILE A 1 1053 ? -28.816 -11.246 11.386 1.00 97.25 1053 ILE A C 1
ATOM 8370 O O . ILE A 1 1053 ? -28.840 -11.647 12.546 1.00 97.25 1053 ILE A O 1
ATOM 8374 N N . SER A 1 1054 ? -27.726 -10.691 10.853 1.00 96.69 1054 SER A N 1
ATOM 8375 C CA . SER A 1 1054 ? -26.438 -10.606 11.556 1.00 96.69 1054 SER A CA 1
ATOM 8376 C C . SER A 1 1054 ? -26.487 -9.791 12.855 1.00 96.69 1054 SER A C 1
ATOM 8378 O O . SER A 1 1054 ? -25.786 -10.129 13.808 1.00 96.69 1054 SER A O 1
ATOM 8380 N N . ALA A 1 1055 ? -27.345 -8.769 12.939 1.00 96.38 1055 ALA A N 1
ATOM 8381 C CA . ALA A 1 1055 ? -27.521 -7.961 14.145 1.00 96.38 1055 ALA A CA 1
ATOM 8382 C C . ALA A 1 1055 ? -28.370 -8.633 15.243 1.00 96.38 1055 ALA A C 1
ATOM 8384 O O . ALA A 1 1055 ? -28.238 -8.263 16.410 1.00 96.38 1055 ALA A O 1
ATOM 8385 N N . THR A 1 1056 ? -29.244 -9.584 14.896 1.00 95.81 1056 THR A N 1
ATOM 8386 C CA . THR A 1 1056 ? -30.273 -10.126 15.812 1.00 95.81 1056 THR A CA 1
ATOM 8387 C C . THR A 1 1056 ? -30.145 -11.626 16.082 1.00 95.81 1056 THR A C 1
ATOM 8389 O O . THR A 1 1056 ? -30.600 -12.098 17.125 1.00 95.81 1056 THR A O 1
ATOM 8392 N N . TYR A 1 1057 ? -29.513 -12.390 15.188 1.00 96.00 1057 TYR A N 1
ATOM 8393 C CA . TYR A 1 1057 ? -29.311 -13.824 15.364 1.00 96.00 1057 TYR A CA 1
ATOM 8394 C C . TYR A 1 1057 ? -28.468 -14.122 16.609 1.00 96.00 1057 TYR A C 1
ATOM 8396 O O . TYR A 1 1057 ? -27.435 -13.494 16.846 1.00 96.00 1057 TYR A O 1
ATOM 8404 N N . ASN A 1 1058 ? -28.929 -15.101 17.393 1.00 94.38 1058 ASN A N 1
ATOM 8405 C CA . ASN A 1 1058 ? -28.347 -15.517 18.671 1.00 94.38 1058 ASN A CA 1
ATOM 8406 C C . ASN A 1 1058 ? -28.297 -14.414 19.758 1.00 94.38 1058 ASN A C 1
ATOM 8408 O O . ASN A 1 1058 ? -27.598 -14.562 20.757 1.00 94.38 1058 ASN A O 1
ATOM 8412 N N . ASN A 1 1059 ? -29.070 -13.329 19.604 1.00 93.81 1059 ASN A N 1
ATOM 8413 C CA . ASN A 1 1059 ? -29.217 -12.270 20.604 1.00 93.81 1059 ASN A CA 1
ATOM 8414 C C . ASN A 1 1059 ? -30.703 -11.966 20.854 1.00 93.81 1059 ASN A C 1
ATOM 8416 O O . ASN A 1 1059 ? -31.376 -11.301 20.065 1.00 93.81 1059 ASN A O 1
ATOM 8420 N N . LEU A 1 1060 ? -31.218 -12.458 21.985 1.00 92.44 1060 LEU A N 1
ATOM 8421 C CA . LEU A 1 1060 ? -32.639 -12.362 22.327 1.00 92.44 1060 LEU A CA 1
ATOM 8422 C C . LEU A 1 1060 ? -33.114 -10.911 22.523 1.00 92.44 1060 LEU A C 1
ATOM 8424 O O . LEU A 1 1060 ? -34.247 -10.595 22.174 1.00 92.44 1060 LEU A O 1
ATOM 8428 N N . HIS A 1 1061 ? -32.261 -10.017 23.031 1.00 91.81 1061 HIS A N 1
ATOM 8429 C CA . HIS A 1 1061 ? -32.635 -8.617 23.240 1.00 91.81 1061 HIS A CA 1
ATOM 8430 C C . HIS A 1 1061 ? -32.786 -7.875 21.906 1.00 91.81 1061 HIS A C 1
ATOM 8432 O O . HIS A 1 1061 ? -33.803 -7.224 21.670 1.00 91.81 1061 HIS A O 1
ATOM 8438 N N . ASN A 1 1062 ? -31.830 -8.052 20.989 1.00 94.12 1062 ASN A N 1
ATOM 8439 C CA . ASN A 1 1062 ? -31.935 -7.507 19.635 1.00 94.12 1062 ASN A CA 1
ATOM 8440 C C . ASN A 1 1062 ? -33.112 -8.122 18.859 1.00 94.12 1062 ASN A C 1
ATOM 8442 O O . ASN A 1 1062 ? -33.781 -7.406 18.114 1.00 94.12 1062 ASN A O 1
ATOM 8446 N N . LYS A 1 1063 ? -33.428 -9.409 19.069 1.00 94.25 1063 LYS A N 1
ATOM 8447 C CA . LYS A 1 1063 ? -34.645 -10.035 18.522 1.00 94.25 1063 LYS A CA 1
ATOM 8448 C C . LYS A 1 1063 ? -35.925 -9.367 19.049 1.00 94.25 1063 LYS A C 1
ATOM 8450 O O . LYS A 1 1063 ? -36.810 -9.089 18.249 1.00 94.25 1063 LYS A O 1
ATOM 8455 N N . VAL A 1 1064 ? -36.019 -9.055 20.344 1.00 93.00 1064 VAL A N 1
ATOM 8456 C CA . VAL A 1 1064 ? -37.191 -8.361 20.921 1.00 93.00 1064 VAL A CA 1
ATOM 8457 C C . VAL A 1 1064 ? -37.338 -6.943 20.358 1.00 93.00 1064 VAL A C 1
ATOM 8459 O O . VAL A 1 1064 ? -38.445 -6.547 20.006 1.00 93.00 1064 VAL A O 1
ATOM 8462 N N . ILE A 1 1065 ? -36.237 -6.195 20.201 1.00 91.88 1065 ILE A N 1
ATOM 8463 C CA . ILE A 1 1065 ? -36.256 -4.871 19.546 1.00 91.88 1065 ILE A CA 1
ATOM 8464 C C . ILE A 1 1065 ? -36.729 -4.992 18.088 1.00 91.88 1065 ILE A C 1
ATOM 8466 O O . ILE A 1 1065 ? -37.542 -4.191 17.637 1.00 91.88 1065 ILE A O 1
ATOM 8470 N N . LEU A 1 1066 ? -36.260 -6.007 17.354 1.00 93.38 1066 LEU A N 1
ATOM 8471 C CA . LEU A 1 1066 ? -36.725 -6.285 15.994 1.00 93.38 1066 LEU A CA 1
ATOM 8472 C C . LEU A 1 1066 ? -38.233 -6.590 15.970 1.00 93.38 1066 LEU A C 1
ATOM 8474 O O . LEU A 1 1066 ? -38.940 -6.004 15.160 1.00 93.38 1066 LEU A O 1
ATOM 8478 N N . GLN A 1 1067 ? -38.726 -7.452 16.869 1.00 92.81 1067 GLN A N 1
ATOM 8479 C CA . GLN A 1 1067 ? -40.138 -7.863 16.954 1.00 92.81 1067 GLN A CA 1
ATOM 8480 C C . GLN A 1 1067 ? -41.113 -6.703 17.225 1.00 92.81 1067 GLN A C 1
ATOM 8482 O O . GLN A 1 1067 ? -42.290 -6.826 16.892 1.00 92.81 1067 GLN A O 1
ATOM 8487 N N . GLN A 1 1068 ? -40.650 -5.591 17.808 1.00 90.44 1068 GLN A N 1
ATOM 8488 C CA . GLN A 1 1068 ? -41.468 -4.388 18.022 1.00 90.44 1068 GLN A CA 1
ATOM 8489 C C . GLN A 1 1068 ? -41.783 -3.641 16.715 1.00 90.44 1068 GLN A C 1
ATOM 8491 O O . GLN A 1 1068 ? -42.838 -3.022 16.615 1.00 90.44 1068 GLN A O 1
ATOM 8496 N N . GLU A 1 1069 ? -40.897 -3.725 15.717 1.00 88.00 1069 GLU A N 1
ATOM 8497 C CA . GLU A 1 1069 ? -40.975 -2.960 14.461 1.00 88.00 1069 GLU A CA 1
ATOM 8498 C C . GLU A 1 1069 ? -41.219 -3.856 13.224 1.00 88.00 1069 GLU A C 1
ATOM 8500 O O . GLU A 1 1069 ? -41.744 -3.400 12.209 1.00 88.00 1069 GLU A O 1
ATOM 8505 N N . LEU A 1 1070 ? -40.828 -5.138 13.276 1.00 90.06 1070 LEU A N 1
ATOM 8506 C CA . LEU A 1 1070 ? -40.814 -6.067 12.140 1.00 90.06 1070 LEU A CA 1
ATOM 8507 C C . LEU A 1 1070 ? -41.131 -7.514 12.562 1.00 90.06 1070 LEU A C 1
ATOM 8509 O O . LEU A 1 1070 ? -40.569 -8.048 13.515 1.00 90.06 1070 LEU A O 1
ATOM 8513 N N . SER A 1 1071 ? -41.948 -8.219 11.773 1.00 90.69 1071 SER A N 1
ATOM 8514 C CA . SER A 1 1071 ? -42.151 -9.663 11.959 1.00 90.69 1071 SER A CA 1
ATOM 8515 C C . SER A 1 1071 ? -40.902 -10.477 11.587 1.00 90.69 1071 SER A C 1
ATOM 8517 O O . SER A 1 1071 ? -40.455 -10.454 10.437 1.00 90.69 1071 SER A O 1
ATOM 8519 N N . CYS A 1 1072 ? -40.390 -11.284 12.525 1.00 92.81 1072 CYS A N 1
ATOM 8520 C CA . CYS A 1 1072 ? -39.272 -12.210 12.289 1.00 92.81 1072 CYS A CA 1
ATOM 8521 C C . CYS A 1 1072 ? -39.538 -13.237 11.172 1.00 92.81 1072 CYS A C 1
ATOM 8523 O O . CYS A 1 1072 ? -38.589 -13.721 10.552 1.00 92.81 1072 CYS A O 1
ATOM 8525 N N . VAL A 1 1073 ? -40.808 -13.525 10.857 1.00 93.19 1073 VAL A N 1
ATOM 8526 C CA . VAL A 1 1073 ? -41.200 -14.439 9.769 1.00 93.19 1073 VAL A CA 1
ATOM 8527 C C . VAL A 1 1073 ? -40.673 -13.959 8.409 1.00 93.19 1073 VAL A C 1
ATOM 8529 O O . VAL A 1 1073 ? -40.333 -14.782 7.559 1.00 93.19 1073 VAL A O 1
ATOM 8532 N N . LEU A 1 1074 ? -40.524 -12.643 8.210 1.00 93.81 1074 LEU A N 1
ATOM 8533 C CA . LEU A 1 1074 ? -39.946 -12.076 6.986 1.00 93.81 1074 LEU A CA 1
ATOM 8534 C C . LEU A 1 1074 ? -38.469 -12.467 6.813 1.00 93.81 1074 LEU A C 1
ATOM 8536 O O . LEU A 1 1074 ? -38.054 -12.819 5.710 1.00 93.81 1074 LEU A O 1
ATOM 8540 N N . LEU A 1 1075 ? -37.688 -12.465 7.901 1.00 95.50 1075 LEU A N 1
ATOM 8541 C CA . LEU A 1 1075 ? -36.288 -12.902 7.874 1.00 95.50 1075 LEU A CA 1
ATOM 8542 C C . LEU A 1 1075 ? -36.182 -14.419 7.673 1.00 95.50 1075 LEU A C 1
ATOM 8544 O O . LEU A 1 1075 ? -35.346 -14.874 6.895 1.00 95.50 1075 LEU A O 1
ATOM 8548 N N . ALA A 1 1076 ? -37.059 -15.196 8.318 1.00 95.00 1076 ALA A N 1
ATOM 8549 C CA . ALA A 1 1076 ? -37.132 -16.645 8.137 1.00 95.00 1076 ALA A CA 1
ATOM 8550 C C . ALA A 1 1076 ? -37.439 -17.030 6.676 1.00 95.00 1076 ALA A C 1
ATOM 8552 O O . ALA A 1 1076 ? -36.710 -17.820 6.078 1.00 95.00 1076 ALA A O 1
ATOM 8553 N N . THR A 1 1077 ? -38.462 -16.412 6.076 1.00 94.56 1077 THR A N 1
ATOM 8554 C CA . THR A 1 1077 ? -38.845 -16.644 4.671 1.00 94.56 1077 THR A CA 1
ATOM 8555 C C . THR A 1 1077 ? -37.697 -16.287 3.725 1.00 94.56 1077 THR A C 1
ATOM 8557 O O . THR A 1 1077 ? -37.343 -17.082 2.864 1.00 94.56 1077 THR A O 1
ATOM 8560 N N . PHE A 1 1078 ? -37.023 -15.154 3.945 1.00 95.00 1078 PHE A N 1
ATOM 8561 C CA . PHE A 1 1078 ? -35.864 -14.753 3.143 1.00 95.00 1078 PHE A CA 1
ATOM 8562 C C . PHE A 1 1078 ? -34.692 -15.751 3.209 1.00 95.00 1078 PHE A C 1
ATOM 8564 O O . PHE A 1 1078 ? -34.082 -16.044 2.181 1.00 95.00 1078 PHE A O 1
ATOM 8571 N N . ILE A 1 1079 ? -34.385 -16.308 4.389 1.00 94.88 1079 ILE A N 1
ATOM 8572 C CA . ILE A 1 1079 ? -33.361 -17.361 4.528 1.00 94.88 1079 ILE A CA 1
ATOM 8573 C C . ILE A 1 1079 ? -33.771 -18.610 3.731 1.00 94.88 1079 ILE A C 1
ATOM 8575 O O . ILE A 1 1079 ? -32.944 -19.188 3.024 1.00 94.88 1079 ILE A O 1
ATOM 8579 N N . GLN A 1 1080 ? -35.046 -19.004 3.805 1.00 93.25 1080 GLN A N 1
ATOM 8580 C CA . GLN A 1 1080 ? -35.584 -20.146 3.066 1.00 93.25 1080 GLN A CA 1
ATOM 8581 C C . GLN A 1 1080 ? -35.535 -19.931 1.541 1.00 93.25 1080 GLN A C 1
ATOM 8583 O O . GLN A 1 1080 ? -35.106 -20.830 0.812 1.00 93.25 1080 GLN A O 1
ATOM 8588 N N . ASP A 1 1081 ? -35.884 -18.733 1.066 1.00 91.56 1081 ASP A N 1
ATOM 8589 C CA . ASP A 1 1081 ? -35.792 -18.344 -0.344 1.00 91.56 1081 ASP A CA 1
ATOM 8590 C C . ASP A 1 1081 ? -34.337 -18.400 -0.834 1.00 91.56 1081 ASP A C 1
ATOM 8592 O O . ASP A 1 1081 ? -34.049 -19.049 -1.843 1.00 91.56 1081 ASP A O 1
ATOM 8596 N N . CYS A 1 1082 ? -33.390 -17.809 -0.095 1.00 90.44 1082 CYS A N 1
ATOM 8597 C CA . CYS A 1 1082 ? -31.959 -17.896 -0.403 1.00 90.44 1082 CYS A CA 1
ATOM 8598 C C . CYS A 1 1082 ? -31.463 -19.351 -0.464 1.00 90.44 1082 CYS A C 1
ATOM 8600 O O . CYS A 1 1082 ? -30.778 -19.722 -1.419 1.00 90.44 1082 CYS A O 1
ATOM 8602 N N . ALA A 1 1083 ? -31.859 -20.192 0.496 1.00 88.19 1083 ALA A N 1
ATOM 8603 C CA . ALA A 1 1083 ? -31.509 -21.611 0.522 1.00 88.19 1083 ALA A CA 1
ATOM 8604 C C . ALA A 1 1083 ? -32.106 -22.411 -0.651 1.00 88.19 1083 ALA A C 1
ATOM 8606 O O . ALA A 1 1083 ? -31.531 -23.425 -1.050 1.00 88.19 1083 ALA A O 1
ATOM 8607 N N . SER A 1 1084 ? -33.245 -21.986 -1.210 1.00 85.25 1084 SER A N 1
ATOM 8608 C CA . SER A 1 1084 ? -33.829 -22.605 -2.409 1.00 85.25 1084 SER A CA 1
ATOM 8609 C C . SER A 1 1084 ? -33.067 -22.225 -3.686 1.00 85.25 1084 SER A C 1
ATOM 8611 O O . SER A 1 1084 ? -32.734 -23.097 -4.488 1.00 85.25 1084 SER A O 1
ATOM 8613 N N . ILE A 1 1085 ? -32.694 -20.947 -3.824 1.00 82.81 1085 ILE A N 1
ATOM 8614 C CA . ILE A 1 1085 ? -31.998 -20.408 -5.001 1.00 82.81 1085 ILE A CA 1
ATOM 8615 C C . ILE A 1 1085 ? -30.590 -21.005 -5.140 1.00 82.81 1085 ILE A C 1
ATOM 8617 O O . ILE A 1 1085 ? -30.178 -21.349 -6.248 1.00 82.81 1085 ILE A O 1
ATOM 8621 N N . GLU A 1 1086 ? -29.853 -21.183 -4.036 1.00 74.75 1086 GLU A N 1
ATOM 8622 C CA . GLU A 1 1086 ? -28.529 -21.823 -4.091 1.00 74.75 1086 GLU A CA 1
ATOM 8623 C C . GLU A 1 1086 ? -28.615 -23.295 -4.526 1.00 74.75 1086 GLU A C 1
ATOM 8625 O O . GLU A 1 1086 ? -27.836 -23.721 -5.379 1.00 74.75 1086 GLU A O 1
ATOM 8630 N N . LYS A 1 1087 ? -29.619 -24.047 -4.048 1.00 73.56 1087 LYS A N 1
ATOM 8631 C CA . LYS A 1 1087 ? -29.842 -25.452 -4.444 1.00 73.56 1087 LYS A CA 1
ATOM 8632 C C . LYS A 1 1087 ? -30.154 -25.601 -5.937 1.00 73.56 1087 LYS A C 1
ATOM 8634 O O . LYS A 1 1087 ? -29.704 -26.562 -6.561 1.00 73.56 1087 LYS A O 1
ATOM 8639 N N . GLU A 1 1088 ? -30.873 -24.651 -6.537 1.00 62.56 1088 GLU A N 1
ATOM 8640 C CA . GLU A 1 1088 ? -31.047 -24.624 -7.995 1.00 62.56 1088 GLU A CA 1
ATOM 8641 C C . GLU A 1 1088 ? -29.749 -24.275 -8.740 1.00 62.56 1088 GLU A C 1
ATOM 8643 O O . GLU A 1 1088 ? -29.489 -24.829 -9.812 1.00 62.56 1088 GLU A O 1
ATOM 8648 N N . CYS A 1 1089 ? -28.922 -23.382 -8.190 1.00 55.69 1089 CYS A N 1
ATOM 8649 C CA . CYS A 1 1089 ? -27.686 -22.926 -8.826 1.00 55.69 1089 CYS A CA 1
ATOM 8650 C C . CYS A 1 1089 ? -26.597 -24.016 -8.845 1.00 55.69 1089 CYS A C 1
ATOM 8652 O O . CYS A 1 1089 ? -25.986 -24.258 -9.893 1.00 55.69 1089 CYS A O 1
ATOM 8654 N N . ASP A 1 1090 ? -26.429 -24.749 -7.739 1.00 55.22 1090 ASP A N 1
ATOM 8655 C CA . ASP A 1 1090 ? -25.512 -25.896 -7.632 1.00 55.22 1090 ASP A CA 1
ATOM 8656 C C . ASP A 1 1090 ? -25.859 -27.019 -8.627 1.00 55.22 1090 ASP A C 1
ATOM 8658 O O . ASP A 1 1090 ? -24.974 -27.722 -9.121 1.00 55.22 1090 ASP A O 1
ATOM 8662 N N . SER A 1 1091 ? -27.141 -27.165 -8.989 1.00 48.97 1091 SER A N 1
ATOM 8663 C CA . SER A 1 1091 ? -27.588 -28.163 -9.973 1.00 48.97 1091 SER A CA 1
ATOM 8664 C C . SER A 1 1091 ? -27.175 -27.844 -11.419 1.00 48.97 1091 SER A C 1
ATOM 8666 O O . SER A 1 1091 ? -27.071 -28.755 -12.243 1.00 48.97 1091 SER A O 1
ATOM 8668 N N . LYS A 1 1092 ? -26.917 -26.566 -11.735 1.00 49.34 1092 LYS A N 1
ATOM 8669 C CA . LYS A 1 1092 ? -26.645 -26.074 -13.101 1.00 49.34 1092 LYS A CA 1
ATOM 8670 C C . LYS A 1 1092 ? -25.174 -25.721 -13.351 1.00 49.34 1092 LYS A C 1
ATOM 8672 O O . LYS A 1 1092 ? -24.764 -25.653 -14.508 1.00 49.34 1092 LYS A O 1
ATOM 8677 N N . THR A 1 1093 ? -24.365 -25.528 -12.304 1.00 41.16 1093 THR A N 1
ATOM 8678 C CA . THR A 1 1093 ? -23.121 -24.736 -12.410 1.00 41.16 1093 THR A CA 1
ATOM 8679 C C . THR A 1 1093 ? -21.858 -25.496 -11.977 1.00 41.16 1093 THR A C 1
ATOM 8681 O O . THR A 1 1093 ? -21.114 -25.067 -11.101 1.00 41.16 1093 THR A O 1
ATOM 8684 N N . LYS A 1 1094 ? -21.548 -26.619 -12.645 1.00 37.25 1094 LYS A N 1
ATOM 8685 C CA . LYS A 1 1094 ? -20.216 -27.273 -12.549 1.00 37.25 1094 LYS A CA 1
ATOM 8686 C C . LYS A 1 1094 ? -19.133 -26.631 -13.431 1.00 37.25 1094 LYS A C 1
ATOM 8688 O O . LYS A 1 1094 ? -18.009 -27.126 -13.484 1.00 37.25 1094 LYS A O 1
ATOM 8693 N N . GLN A 1 1095 ? -19.451 -25.542 -14.126 1.00 35.69 1095 GLN A N 1
ATOM 8694 C CA . GLN A 1 1095 ? -18.515 -24.757 -14.929 1.00 35.69 1095 GLN A CA 1
ATOM 8695 C C . GLN A 1 1095 ? -18.683 -23.268 -14.596 1.00 35.69 1095 GLN A C 1
ATOM 8697 O O . GLN A 1 1095 ? -19.795 -22.809 -14.360 1.00 35.69 1095 GLN A O 1
ATOM 8702 N N . THR A 1 1096 ? -17.563 -22.536 -14.581 1.00 33.97 1096 THR A N 1
ATOM 8703 C CA . THR A 1 1096 ? -17.425 -21.098 -14.253 1.00 33.97 1096 THR A CA 1
ATOM 8704 C C . THR A 1 1096 ? -17.873 -20.650 -12.852 1.00 33.97 1096 THR A C 1
ATOM 8706 O O . THR A 1 1096 ? -19.009 -20.255 -12.627 1.00 33.97 1096 THR A O 1
ATOM 8709 N N . VAL A 1 1097 ? -16.902 -20.578 -11.932 1.00 35.97 1097 VAL A N 1
ATOM 8710 C CA . VAL A 1 1097 ? -16.987 -19.745 -10.718 1.00 35.97 1097 VAL A CA 1
ATOM 8711 C C . VAL A 1 1097 ? -17.050 -18.269 -11.130 1.00 35.97 1097 VAL A C 1
ATOM 8713 O O . VAL A 1 1097 ? -16.143 -17.792 -11.821 1.00 35.97 1097 VAL A O 1
ATOM 8716 N N . SER A 1 1098 ? -18.088 -17.547 -10.694 1.00 35.66 1098 SER A N 1
ATOM 8717 C CA . SER A 1 1098 ? -18.189 -16.090 -10.869 1.00 35.66 1098 SER A CA 1
ATOM 8718 C C . SER A 1 1098 ? -16.994 -15.384 -10.208 1.00 35.66 1098 SER A C 1
ATOM 8720 O O . SER A 1 1098 ? -16.727 -15.630 -9.032 1.00 35.66 1098 SER A O 1
ATOM 8722 N N . PRO A 1 1099 ? -16.270 -14.489 -10.908 1.00 47.16 1099 PRO A N 1
ATOM 8723 C CA . PRO A 1 1099 ? -15.174 -13.721 -10.316 1.00 47.16 1099 PRO A CA 1
ATOM 8724 C C . PRO A 1 1099 ? -15.648 -12.507 -9.492 1.00 47.16 1099 PRO A C 1
ATOM 8726 O O . PRO A 1 1099 ? -14.810 -11.791 -8.950 1.00 47.16 1099 PRO A O 1
ATOM 8729 N N . MET A 1 1100 ? -16.957 -12.239 -9.422 1.00 50.25 1100 MET A N 1
ATOM 8730 C CA . MET A 1 1100 ? -17.546 -11.105 -8.702 1.00 50.25 1100 MET A CA 1
ATOM 8731 C C . MET A 1 1100 ? -18.217 -11.585 -7.403 1.00 50.25 1100 MET A C 1
ATOM 8733 O O . MET A 1 1100 ? -19.185 -12.340 -7.496 1.00 50.25 1100 MET A O 1
ATOM 8737 N N . PRO A 1 1101 ? -17.773 -11.133 -6.214 1.00 59.69 1101 PRO A N 1
ATOM 8738 C CA . PRO A 1 1101 ? -18.546 -11.264 -4.988 1.00 59.69 1101 PRO A CA 1
ATOM 8739 C C . PRO A 1 1101 ? -19.697 -10.249 -5.022 1.00 59.69 1101 PRO A C 1
ATOM 8741 O O . PRO A 1 1101 ? -19.471 -9.045 -4.866 1.00 59.69 1101 PRO A O 1
ATOM 8744 N N . ASP A 1 1102 ? -20.932 -10.709 -5.234 1.00 68.69 1102 ASP A N 1
ATOM 8745 C CA . ASP A 1 1102 ? -22.103 -9.850 -5.049 1.00 68.69 1102 ASP A CA 1
ATOM 8746 C C . ASP A 1 1102 ? -22.362 -9.672 -3.546 1.00 68.69 1102 ASP A C 1
ATOM 8748 O O . ASP A 1 1102 ? -22.828 -10.572 -2.854 1.00 68.69 1102 ASP A O 1
ATOM 8752 N N . TYR A 1 1103 ? -22.086 -8.471 -3.036 1.00 72.00 1103 TYR A N 1
ATOM 8753 C CA . TYR A 1 1103 ? -22.291 -8.055 -1.641 1.00 72.00 1103 TYR A CA 1
ATOM 8754 C C . TYR A 1 1103 ? -23.752 -8.197 -1.143 1.00 72.00 1103 TYR A C 1
ATOM 8756 O O . TYR A 1 1103 ? -24.029 -7.983 0.043 1.00 72.00 1103 TYR A O 1
ATOM 8764 N N . ARG A 1 1104 ? -24.689 -8.519 -2.047 1.00 77.75 1104 ARG A N 1
ATOM 8765 C CA . ARG A 1 1104 ? -26.109 -8.815 -1.797 1.00 77.75 1104 ARG A CA 1
ATOM 8766 C C . ARG A 1 1104 ? -26.404 -10.309 -1.603 1.00 77.75 1104 ARG A C 1
ATOM 8768 O O . ARG A 1 1104 ? -27.540 -10.661 -1.284 1.00 77.75 1104 ARG A O 1
ATOM 8775 N N . GLU A 1 1105 ? -25.435 -11.198 -1.810 1.00 84.38 1105 GLU A N 1
ATOM 8776 C CA . GLU A 1 1105 ? -25.581 -12.620 -1.491 1.00 84.38 1105 GLU A CA 1
ATOM 8777 C C . GLU A 1 1105 ? -25.524 -12.843 0.022 1.00 84.38 1105 GLU A C 1
ATOM 8779 O O . GLU A 1 1105 ? -24.610 -12.376 0.702 1.00 84.38 1105 GLU A O 1
ATOM 8784 N N . LEU A 1 1106 ? -26.479 -13.607 0.561 1.00 89.62 1106 LEU A N 1
ATOM 8785 C CA . LEU A 1 1106 ? -26.502 -13.946 1.985 1.00 89.62 1106 LEU A CA 1
ATOM 8786 C C . LEU A 1 1106 ? -25.242 -14.726 2.401 1.00 89.62 1106 LEU A C 1
ATOM 8788 O O . LEU A 1 1106 ? -24.742 -14.522 3.501 1.00 89.62 1106 LEU A O 1
ATOM 8792 N N . SER A 1 1107 ? -24.682 -15.547 1.509 1.00 86.75 1107 SER A N 1
ATOM 8793 C CA . SER A 1 1107 ? -23.494 -16.393 1.728 1.00 86.75 1107 SER A CA 1
ATOM 8794 C C . SER A 1 1107 ? -22.223 -15.606 2.066 1.00 86.75 1107 SER A C 1
ATOM 8796 O O . SER A 1 1107 ? -21.358 -16.102 2.785 1.00 86.75 1107 SER A O 1
ATOM 8798 N N . LEU A 1 1108 ? -22.129 -14.366 1.579 1.00 85.94 1108 LEU A N 1
ATOM 8799 C CA . LEU A 1 1108 ? -21.037 -13.429 1.842 1.00 85.94 1108 LEU A CA 1
ATOM 8800 C C . LEU A 1 1108 ? -21.325 -12.505 3.032 1.00 85.94 1108 LEU A C 1
ATOM 8802 O O . LEU A 1 1108 ? -20.509 -11.647 3.344 1.00 85.94 1108 LEU A O 1
ATOM 8806 N N . ARG A 1 1109 ? -22.487 -12.631 3.682 1.00 91.81 1109 ARG A N 1
ATOM 8807 C CA . ARG A 1 1109 ? -22.975 -11.696 4.713 1.00 91.81 1109 ARG A CA 1
ATOM 8808 C C . ARG A 1 1109 ? -23.390 -12.392 6.013 1.00 91.81 1109 ARG A C 1
ATOM 8810 O O . ARG A 1 1109 ? -23.376 -11.750 7.062 1.00 91.81 1109 ARG A O 1
ATOM 8817 N N . PHE A 1 1110 ? -23.698 -13.687 5.946 1.00 93.50 1110 PHE A N 1
ATOM 8818 C CA . PHE A 1 1110 ? -24.033 -14.566 7.062 1.00 93.50 1110 PHE A CA 1
ATOM 8819 C C . PHE A 1 1110 ? -23.625 -16.031 6.746 1.00 93.50 1110 PHE A C 1
ATOM 8821 O O . PHE A 1 1110 ? -23.895 -16.494 5.631 1.00 93.50 1110 PHE A O 1
ATOM 8828 N N . PRO A 1 1111 ? -22.994 -16.790 7.667 1.00 91.50 1111 PRO A N 1
ATOM 8829 C CA . PRO A 1 1111 ? -22.390 -18.087 7.338 1.00 91.50 1111 PRO A CA 1
ATOM 8830 C C . PRO A 1 1111 ? -23.406 -19.154 6.907 1.00 91.50 1111 PRO A C 1
ATOM 8832 O O . PRO A 1 1111 ? -24.397 -19.390 7.600 1.00 91.50 1111 PRO A O 1
ATOM 8835 N N . ARG A 1 1112 ? -23.143 -19.832 5.778 1.00 88.44 1112 ARG A N 1
ATOM 8836 C CA . ARG A 1 1112 ? -24.026 -20.869 5.194 1.00 88.44 1112 ARG A CA 1
ATOM 8837 C C . ARG A 1 1112 ? -24.345 -22.017 6.156 1.00 88.44 1112 ARG A C 1
ATOM 8839 O O . ARG A 1 1112 ? -25.474 -22.494 6.179 1.00 88.44 1112 ARG A O 1
ATOM 8846 N N . ASP A 1 1113 ? -23.380 -22.426 6.976 1.00 89.94 1113 ASP A N 1
ATOM 8847 C CA . ASP A 1 1113 ? -23.516 -23.471 8.000 1.00 89.94 1113 ASP A CA 1
ATOM 8848 C C . ASP A 1 1113 ? -24.549 -23.140 9.093 1.00 89.94 1113 ASP A C 1
ATOM 8850 O O . ASP A 1 1113 ? -24.987 -24.029 9.821 1.00 89.94 1113 ASP A O 1
ATOM 8854 N N . GLN A 1 1114 ? -24.974 -21.877 9.197 1.00 93.25 1114 GLN A N 1
ATOM 8855 C CA . GLN A 1 1114 ? -25.858 -21.391 10.259 1.00 93.25 1114 GLN A CA 1
ATOM 8856 C C . GLN A 1 1114 ? -27.264 -21.040 9.767 1.00 93.25 1114 GLN A C 1
ATOM 8858 O O . GLN A 1 1114 ? -28.108 -20.660 10.578 1.00 93.25 1114 GLN A O 1
ATOM 8863 N N . TRP A 1 1115 ? -27.554 -21.186 8.469 1.00 94.75 1115 TRP A N 1
ATOM 8864 C CA . TRP A 1 1115 ? -28.844 -20.796 7.886 1.00 94.75 1115 TRP A CA 1
ATOM 8865 C C . TRP A 1 1115 ? -30.021 -21.571 8.494 1.00 94.75 1115 TRP A C 1
ATOM 8867 O O . TRP A 1 1115 ? -31.003 -20.955 8.900 1.00 94.75 1115 TRP A O 1
ATOM 8877 N N . ASP A 1 1116 ? -29.905 -22.893 8.659 1.00 93.75 1116 ASP A N 1
ATOM 8878 C CA . ASP A 1 1116 ? -30.957 -23.718 9.279 1.00 93.75 1116 ASP A CA 1
ATOM 8879 C C . ASP A 1 1116 ? -31.186 -23.379 10.765 1.00 93.75 1116 ASP A C 1
ATOM 8881 O O . ASP A 1 1116 ? -32.304 -23.491 11.277 1.00 93.75 1116 ASP A O 1
ATOM 8885 N N . SER A 1 1117 ? -30.134 -22.960 11.472 1.00 95.06 1117 SER A N 1
ATOM 8886 C CA . SER A 1 1117 ? -30.207 -22.538 12.877 1.00 95.06 1117 SER A CA 1
ATOM 8887 C C . SER A 1 1117 ? -30.831 -21.147 13.011 1.00 95.06 1117 SER A C 1
ATOM 8889 O O . SER A 1 1117 ? -31.693 -20.943 13.867 1.00 95.06 1117 SER A O 1
ATOM 8891 N N . ALA A 1 1118 ? -30.476 -20.215 12.123 1.00 95.31 1118 ALA A N 1
ATOM 8892 C CA . ALA A 1 1118 ? -31.091 -18.893 12.034 1.00 95.31 1118 ALA A CA 1
ATOM 8893 C C . ALA A 1 1118 ? -32.578 -18.976 11.661 1.00 95.31 1118 ALA A C 1
ATOM 8895 O O . ALA A 1 1118 ? -33.406 -18.339 12.311 1.00 95.31 1118 ALA A O 1
ATOM 8896 N N . LEU A 1 1119 ? -32.936 -19.830 10.697 1.00 94.81 1119 LEU A N 1
ATOM 8897 C CA . LEU A 1 1119 ? -34.325 -20.103 10.325 1.00 94.81 1119 LEU A CA 1
ATOM 8898 C C . LEU A 1 1119 ? -35.156 -20.535 11.546 1.00 94.81 1119 LEU A C 1
ATOM 8900 O O . LEU A 1 1119 ? -36.215 -19.968 11.807 1.00 94.81 1119 LEU A O 1
ATOM 8904 N N . LYS A 1 1120 ? -34.650 -21.483 12.348 1.00 94.50 1120 LYS A N 1
ATOM 8905 C CA . LYS A 1 1120 ? -35.314 -21.931 13.587 1.00 94.50 1120 LYS A CA 1
ATOM 8906 C C . LYS A 1 1120 ? -35.421 -20.816 14.631 1.00 94.50 1120 LYS A C 1
ATOM 8908 O O . LYS A 1 1120 ? -36.484 -20.658 15.224 1.00 94.50 1120 LYS A O 1
ATOM 8913 N N . PHE A 1 1121 ? -34.362 -20.032 14.832 1.00 95.38 1121 PHE A N 1
ATOM 8914 C CA . PHE A 1 1121 ? -34.326 -18.932 15.806 1.00 95.38 1121 PHE A CA 1
ATOM 8915 C C . PHE A 1 1121 ? -35.373 -17.837 15.524 1.00 95.38 1121 PHE A C 1
ATOM 8917 O O . PHE A 1 1121 ? -35.980 -17.309 16.460 1.00 95.38 1121 PHE A O 1
ATOM 8924 N N . PHE A 1 1122 ? -35.620 -17.518 14.248 1.00 95.06 1122 PHE A N 1
ATOM 8925 C CA . PHE A 1 1122 ? -36.624 -16.524 13.842 1.00 95.06 1122 PHE A CA 1
ATOM 8926 C C . PHE A 1 1122 ? -38.059 -17.069 13.748 1.00 95.06 1122 PHE A C 1
ATOM 8928 O O . PHE A 1 1122 ? -38.995 -16.272 13.778 1.00 95.06 1122 PHE A O 1
ATOM 8935 N N . LEU A 1 1123 ? -38.242 -18.392 13.648 1.00 92.19 1123 LEU A N 1
ATOM 8936 C CA . LEU A 1 1123 ? -39.558 -19.055 13.682 1.00 92.19 1123 LEU A CA 1
ATOM 8937 C C . LEU A 1 1123 ? -40.033 -19.414 15.098 1.00 92.19 1123 LEU A C 1
ATOM 8939 O O . LEU A 1 1123 ? -41.226 -19.615 15.313 1.00 92.19 1123 LEU A O 1
ATOM 8943 N N . GLN A 1 1124 ? -39.122 -19.514 16.066 1.00 84.56 1124 GLN A N 1
ATOM 8944 C CA . GLN A 1 1124 ? -39.479 -19.542 17.484 1.00 84.56 1124 GLN A CA 1
ATOM 8945 C C . GLN A 1 1124 ? -40.027 -18.165 17.881 1.00 84.56 1124 GLN A C 1
ATOM 8947 O O . GLN A 1 1124 ? -39.455 -17.153 17.475 1.00 84.56 1124 GLN A O 1
ATOM 8952 N N . ASN A 1 1125 ? -41.103 -18.115 18.671 1.00 59.78 1125 ASN A N 1
ATOM 8953 C CA . ASN A 1 1125 ? -41.633 -16.856 19.216 1.00 59.78 1125 ASN A CA 1
ATOM 8954 C C . ASN A 1 1125 ? -40.677 -16.296 20.278 1.00 59.78 1125 ASN A C 1
ATOM 8956 O O . ASN A 1 1125 ? -40.447 -17.018 21.269 1.00 59.78 1125 ASN A O 1
#

Radius of gyration: 54.29 Å; Cα contacts (8 Å, |Δi|>4): 825; chains: 1; bounding box: 111×114×239 Å

Nearest PDB structures (foldseek):
  8bpo-assembly1_s2  TM=9.775E-01  e=1.036E-29  Homo sapiens

Solvent-accessible surface area (backbone atoms only — not comparable to full-atom values): 65256 Å² total; per-residue (Å²): 140,77,90,80,90,92,86,91,89,83,90,84,85,87,84,90,90,79,84,90,83,84,85,90,82,90,84,86,89,84,88,80,94,78,90,87,93,78,89,83,87,89,85,78,90,81,87,86,81,90,81,83,89,84,90,85,90,83,88,87,88,88,77,87,90,79,87,80,85,93,65,63,88,62,48,61,55,50,50,54,48,69,70,27,68,71,50,48,52,49,50,51,52,50,50,54,52,42,50,54,45,54,50,50,38,54,38,39,77,69,63,77,48,82,54,102,55,42,71,62,51,38,47,53,44,52,54,53,43,52,52,55,52,50,50,55,51,54,50,50,56,50,48,38,67,66,65,31,68,64,62,40,60,70,39,61,68,57,44,49,52,52,51,48,53,49,68,49,44,51,60,55,55,50,35,46,74,74,60,39,85,69,64,67,71,74,57,58,60,55,34,51,57,53,52,53,49,54,57,51,56,52,50,56,51,53,55,51,51,57,48,52,55,52,53,51,53,51,52,53,54,51,51,53,47,51,55,53,49,55,52,48,50,54,54,49,50,53,54,51,50,54,54,47,51,55,49,51,54,50,51,52,49,54,50,51,54,50,52,55,50,52,53,50,55,53,52,58,52,53,57,60,58,59,75,73,69,85,86,82,83,84,88,85,87,84,87,85,82,89,89,88,84,84,88,82,91,82,85,89,75,65,66,71,60,46,60,53,52,52,53,52,49,53,52,47,51,53,51,51,52,52,50,50,54,52,48,50,59,46,49,54,50,49,53,52,50,48,54,54,48,51,55,51,50,51,52,50,52,51,50,51,53,56,52,50,50,51,52,51,50,52,53,49,51,53,50,52,51,53,50,49,56,50,49,56,51,51,53,52,50,52,52,52,49,52,54,49,52,55,54,48,53,52,51,50,52,53,50,50,57,46,50,57,48,54,51,54,49,51,51,53,48,51,53,54,50,50,50,51,49,51,53,51,50,52,52,50,50,52,46,53,52,49,50,51,53,51,47,49,53,44,54,51,51,45,50,54,46,49,52,57,42,54,50,48,47,54,54,42,52,56,44,48,58,53,43,57,57,50,49,63,62,48,59,72,58,53,73,70,58,75,79,70,57,83,67,73,72,71,66,71,85,70,72,56,96,57,85,84,73,82,83,89,73,90,81,92,86,90,84,88,81,88,90,85,74,84,79,66,93,57,58,54,98,48,52,32,32,30,75,80,78,71,44,77,32,70,31,56,56,28,44,55,32,39,59,69,26,70,68,49,45,48,52,53,51,66,78,58,61,76,85,83,64,85,77,51,71,68,56,49,48,53,47,39,61,71,74,30,46,42,72,57,79,90,84,80,82,72,83,66,73,52,74,62,56,58,47,47,56,50,51,28,46,55,48,22,52,55,40,53,52,54,47,50,53,55,10,52,57,43,48,57,56,44,59,65,48,57,80,77,63,73,72,89,32,99,50,36,73,57,44,41,50,47,34,53,55,54,47,58,73,64,70,66,92,66,95,61,64,62,54,71,67,60,50,52,53,48,46,51,47,44,51,60,50,32,69,62,28,72,71,61,45,58,45,51,28,48,36,31,46,77,52,43,34,60,58,49,45,50,55,63,58,57,64,58,79,74,62,88,52,85,84,57,84,57,50,64,56,67,70,55,51,33,46,45,42,50,38,52,28,38,41,25,48,95,24,32,64,47,28,49,47,34,54,52,53,38,50,51,58,54,53,51,50,53,44,40,49,54,43,60,64,41,42,82,59,78,95,70,62,81,66,92,73,66,60,44,75,70,54,40,34,64,51,54,32,39,45,33,41,31,52,23,46,31,48,43,43,56,57,63,57,41,35,94,85,71,47,66,59,56,66,92,72,66,88,78,56,101,80,70,79,58,66,46,47,57,51,54,42,48,49,52,27,29,46,53,30,66,44,45,58,65,52,47,22,62,53,30,63,56,44,79,54,62,47,82,92,34,69,46,49,21,53,28,49,22,25,51,25,37,30,52,18,31,50,30,49,54,45,37,64,59,51,60,81,63,97,51,72,86,51,91,79,71,68,68,90,43,48,53,68,64,50,34,57,77,40,59,57,37,23,44,57,57,28,47,26,37,40,50,58,81,74,59,88,80,74,101,79,73,93,75,83,75,82,49,72,48,56,52,47,29,48,41,23,41,41,45,22,52,46,24,39,36,60,55,40,38,68,57,44,33,53,52,48,56,31,74,29,43,32,59,36,48,52,48,42,53,46,51,52,53,55,49,40,73,79,40,95,43,64,73,46,45,48,39,51,39,46,38,51,8,61,44,8,42,94,31,70,71,44,27,55,54,33,69,48,76,73,81,76,19,51,53,51,52,63,6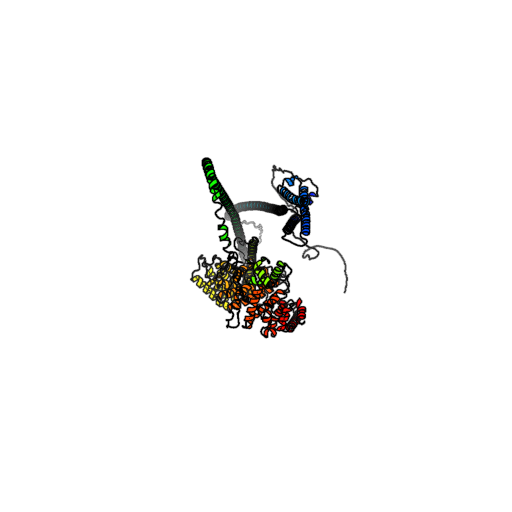2,69,50,66,67,58,45,79,69,38,74,80,38,28,38,46,44,48,40,21,54,46,20,40,21,63,99,33,71,69,47,38,53,61,42,56,76,72,41,68,44,58,60,58,27,49,50,54,52,52,52,58,51,54,51,58,57,47,67,75,72,53,92,64,82,84,76,89,67,86,59,88,52,41,53,68,81,41,46,63,71,93,44,48,74,58,47,35,50,61,35,69,52,131